Protein 2P4S (pdb70)

Structure (mmCIF, N/CA/C/O backbone):
data_2P4S
#
_entry.id   2P4S
#
_cell.length_a   106.718
_cell.length_b   106.718
_cell.length_c   240.388
_cell.angle_alpha   90.00
_cell.angle_beta   90.00
_cell.angle_gamma   90.00
#
_symmetry.space_group_name_H-M   'P 41 21 2'
#
loop_
_entity.id
_entity.type
_entity.pdbx_description
1 polymer 'Purine nucleoside phosphorylase'
2 non-polymer 'PHOSPHATE ION'
3 non-polymer 7-[[(3R,4R)-3-(hydroxymethyl)-4-oxidanyl-pyrrolidin-1-ium-1-yl]methyl]-3,5-dihydropyrrolo[3,2-d]pyrimidin-4-one
4 water water
#
loop_
_atom_site.group_PDB
_atom_site.id
_atom_site.type_symbol
_atom_site.label_atom_id
_atom_site.label_alt_id
_atom_site.label_comp_id
_atom_site.label_asym_id
_atom_site.label_entity_id
_atom_site.label_seq_id
_atom_site.pdbx_PDB_ins_code
_atom_site.Cartn_x
_atom_site.Cartn_y
_atom_site.Cartn_z
_atom_site.occupancy
_atom_site.B_iso_or_equiv
_atom_site.auth_seq_id
_atom_site.auth_comp_id
_atom_site.auth_asym_id
_atom_site.auth_atom_id
_atom_site.pdbx_PDB_model_num
ATOM 1 N N . TYR A 1 90 ? 15.104 -0.088 115.735 1.00 42.07 90 TYR A N 1
ATOM 2 C CA . TYR A 1 90 ? 14.509 1.067 114.974 1.00 42.43 90 TYR A CA 1
ATOM 3 C C . TYR A 1 90 ? 13.212 0.674 114.282 1.00 42.72 90 TYR A C 1
ATOM 4 O O . TYR A 1 90 ? 13.220 0.108 113.184 1.00 43.69 90 TYR A O 1
ATOM 13 N N . THR A 1 91 ? 12.094 1.003 114.920 1.00 42.21 91 THR A N 1
ATOM 14 C CA . THR A 1 91 ? 10.781 0.823 114.325 1.00 41.62 91 THR A CA 1
ATOM 15 C C . THR A 1 91 ? 10.358 2.007 113.408 1.00 40.54 91 THR A C 1
ATOM 16 O O . THR A 1 91 ? 10.920 3.107 113.487 1.00 39.64 91 THR A O 1
ATOM 20 N N . TYR A 1 92 ? 9.353 1.785 112.560 1.00 39.95 92 TYR A N 1
ATOM 21 C CA . TYR A 1 92 ? 8.754 2.872 111.762 1.00 40.28 92 TYR A CA 1
ATOM 22 C C . TYR A 1 92 ? 8.389 4.122 112.585 1.00 39.76 92 TYR A C 1
ATOM 23 O O . TYR A 1 92 ? 8.706 5.259 112.206 1.00 39.14 92 TYR A O 1
ATOM 32 N N . ASP A 1 93 ? 7.735 3.891 113.719 1.00 40.08 93 ASP A N 1
ATOM 33 C CA . ASP A 1 93 ? 7.278 4.965 114.592 1.00 39.88 93 ASP A CA 1
ATOM 34 C C . ASP A 1 93 ? 8.406 5.792 115.168 1.00 38.18 93 ASP A C 1
ATOM 35 O O . ASP A 1 93 ? 8.326 7.008 115.166 1.00 38.56 93 ASP A O 1
ATOM 40 N N . THR A 1 94 ? 9.453 5.135 115.650 1.00 36.52 94 THR A N 1
ATOM 41 C CA . THR A 1 94 ? 10.650 5.825 116.091 1.00 35.32 94 THR A CA 1
ATOM 42 C C . THR A 1 94 ? 11.269 6.647 114.962 1.00 33.97 94 THR A C 1
ATOM 43 O O . THR A 1 94 ? 11.687 7.772 115.189 1.00 33.44 94 THR A O 1
ATOM 47 N N . LEU A 1 95 ? 11.326 6.075 113.758 1.00 32.93 95 LEU A N 1
ATOM 48 C CA . LEU A 1 95 ? 11.935 6.739 112.597 1.00 32.30 95 LEU A CA 1
ATOM 49 C C . LEU A 1 95 ? 11.126 7.972 112.211 1.00 32.22 95 LEU A C 1
ATOM 50 O O . LEU A 1 95 ? 11.689 9.037 111.940 1.00 30.62 95 LEU A O 1
ATOM 55 N N . GLN A 1 96 ? 9.802 7.825 112.219 1.00 32.75 96 GLN A N 1
ATOM 56 C CA . GLN A 1 96 ? 8.931 8.984 112.052 1.00 34.64 96 GLN A CA 1
ATOM 57 C C . GLN A 1 96 ? 9.119 10.054 113.180 1.00 34.37 96 GLN A C 1
ATOM 58 O O . GLN A 1 96 ? 9.129 11.243 112.868 1.00 34.68 96 GLN A O 1
ATOM 64 N N . GLU A 1 97 ? 9.336 9.647 114.442 1.00 34.19 97 GLU A N 1
ATOM 65 C CA . GLU A 1 97 ? 9.759 10.584 115.511 1.00 35.20 97 GLU A CA 1
ATOM 66 C C . GLU A 1 97 ? 10.970 11.441 115.056 1.00 32.58 97 GLU A C 1
ATOM 67 O O . GLU A 1 97 ? 10.956 12.701 115.151 1.00 32.78 97 GLU A O 1
ATOM 73 N N . ILE A 1 98 ? 12.029 10.753 114.611 1.00 29.55 98 ILE A N 1
ATOM 74 C CA . ILE A 1 98 ? 13.253 11.414 114.167 1.00 26.86 98 ILE A CA 1
ATOM 75 C C . ILE A 1 98 ? 12.955 12.337 112.973 1.00 26.22 98 ILE A C 1
ATOM 76 O O . ILE A 1 98 ? 13.412 13.494 112.933 1.00 25.06 98 ILE A O 1
ATOM 81 N N . ALA A 1 99 ? 12.181 11.841 112.009 1.00 25.43 99 ALA A N 1
ATOM 82 C CA . ALA A 1 99 ? 11.866 12.661 110.820 1.00 26.06 99 ALA A CA 1
ATOM 83 C C . ALA A 1 99 ? 11.124 13.953 111.262 1.00 26.52 99 ALA A C 1
ATOM 84 O O . ALA A 1 99 ? 11.509 15.074 110.894 1.00 24.62 99 ALA A O 1
ATOM 86 N N . THR A 1 100 ? 10.066 13.757 112.071 1.00 28.02 100 THR A N 1
ATOM 87 C CA . THR A 1 100 ? 9.204 14.851 112.581 1.00 28.33 100 THR A CA 1
ATOM 88 C C . THR A 1 100 ? 10.034 15.859 113.368 1.00 27.72 100 THR A C 1
ATOM 89 O O . THR A 1 100 ? 9.896 17.067 113.133 1.00 28.24 100 THR A O 1
ATOM 93 N N . TYR A 1 101 ? 10.935 15.348 114.224 1.00 25.89 101 TYR A N 1
ATOM 94 C CA . TYR A 1 101 ? 11.879 16.179 114.971 1.00 24.34 101 TYR A CA 1
ATOM 95 C C . TYR A 1 101 ? 12.619 17.169 114.077 1.00 23.88 101 TYR A C 1
ATOM 96 O O . TYR A 1 101 ? 12.754 18.354 114.389 1.00 23.13 101 TYR A O 1
ATOM 105 N N . LEU A 1 102 ? 13.151 16.666 112.979 1.00 23.47 102 LEU A N 1
ATOM 106 C CA . LEU A 1 102 ? 13.909 17.520 112.055 1.00 23.43 102 LEU A CA 1
ATOM 107 C C . LEU A 1 102 ? 12.968 18.415 111.216 1.00 23.28 102 LEU A C 1
ATOM 108 O O . LEU A 1 102 ? 13.260 19.571 110.980 1.00 23.73 102 LEU A O 1
ATOM 113 N N . LEU A 1 103 ? 11.862 17.860 110.747 1.00 23.96 103 LEU A N 1
ATOM 114 C CA . LEU A 1 103 ? 10.912 18.608 109.914 1.00 26.36 103 LEU A CA 1
ATOM 115 C C . LEU A 1 103 ? 10.323 19.817 110.655 1.00 27.25 103 LEU A C 1
ATOM 116 O O . LEU A 1 103 ? 10.032 20.816 110.020 1.00 27.52 103 LEU A O 1
ATOM 121 N N . GLU A 1 104 ? 10.172 19.690 111.988 1.00 28.29 104 GLU A N 1
ATOM 122 C CA . GLU A 1 104 ? 9.780 20.772 112.915 1.00 29.51 104 GLU A CA 1
ATOM 123 C C . GLU A 1 104 ? 10.827 21.850 113.069 1.00 28.30 104 GLU A C 1
ATOM 124 O O . GLU A 1 104 ? 10.506 23.013 113.357 1.00 29.24 104 GLU A O 1
ATOM 130 N N . ARG A 1 105 ? 12.083 21.502 112.808 1.00 27.29 105 ARG A N 1
ATOM 131 C CA . ARG A 1 105 ? 13.194 22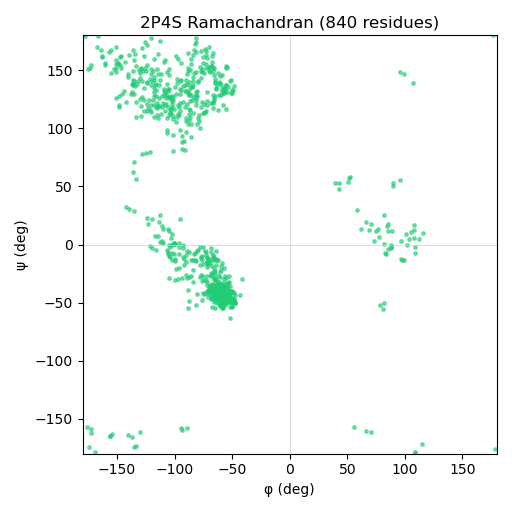.430 113.047 1.00 26.10 105 ARG A CA 1
ATOM 132 C C . ARG A 1 105 ? 13.888 22.990 111.810 1.00 25.81 105 ARG A C 1
ATOM 133 O O . ARG A 1 105 ? 14.854 23.730 111.922 1.00 25.94 105 ARG A O 1
ATOM 141 N N . THR A 1 106 ? 13.414 22.625 110.631 1.00 25.77 106 THR A N 1
ATOM 142 C CA . THR A 1 106 ? 13.853 23.266 109.403 1.00 26.46 106 THR A CA 1
ATOM 143 C C . THR A 1 106 ? 12.623 23.427 108.510 1.00 27.61 106 THR A C 1
ATOM 144 O O . THR A 1 106 ? 11.712 22.586 108.530 1.00 27.72 106 THR A O 1
ATOM 148 N N . GLU A 1 107 ? 12.595 24.496 107.736 1.00 28.89 107 GLU A N 1
ATOM 149 C CA . GLU A 1 107 ? 11.572 24.653 106.704 1.00 31.92 107 GLU A CA 1
ATOM 150 C C . GLU A 1 107 ? 11.921 23.973 105.366 1.00 31.39 107 GLU A C 1
ATOM 151 O O . GLU A 1 107 ? 11.071 23.840 104.489 1.00 30.91 107 GLU A O 1
ATOM 157 N N . LEU A 1 108 ? 13.188 23.578 105.226 1.00 31.81 108 LEU A N 1
ATOM 158 C CA . LEU A 1 108 ? 13.712 22.944 104.010 1.00 31.66 108 LEU A CA 1
ATOM 159 C C . LEU A 1 108 ? 13.023 21.607 103.783 1.00 31.14 108 LEU A C 1
ATOM 160 O O . LEU A 1 108 ? 12.797 20.849 104.738 1.00 30.65 108 LEU A O 1
ATOM 165 N N . ARG A 1 109 ? 12.625 21.363 102.536 1.00 30.75 109 ARG A N 1
ATOM 166 C CA . ARG A 1 109 ? 12.010 20.102 102.146 1.00 31.26 109 ARG A CA 1
ATOM 167 C C . ARG A 1 109 ? 12.830 19.507 100.961 1.00 31.15 109 ARG A C 1
ATOM 168 O O . ARG A 1 109 ? 12.434 19.657 99.792 1.00 31.75 109 ARG A O 1
ATOM 176 N N . PRO A 1 110 ? 14.006 18.875 101.266 1.00 31.02 110 PRO A N 1
ATOM 177 C CA . PRO A 1 110 ? 14.890 18.367 100.210 1.00 29.08 110 PRO A CA 1
ATOM 178 C C . PRO A 1 110 ? 14.364 17.089 99.610 1.00 28.26 110 PRO A C 1
ATOM 179 O O . PRO A 1 110 ? 13.672 16.338 100.292 1.00 27.96 110 PRO A O 1
ATOM 183 N N . LYS A 1 111 ? 14.696 16.864 98.338 1.00 27.20 111 LYS A N 1
ATOM 184 C CA . LYS A 1 111 ? 14.307 15.651 97.597 1.00 27.32 111 LYS A CA 1
ATOM 185 C C . LYS A 1 111 ? 15.488 14.707 97.435 1.00 26.39 111 LYS A C 1
ATOM 186 O O . LYS A 1 111 ? 15.323 13.571 96.984 1.00 26.45 111 LYS A O 1
ATOM 192 N N . VAL A 1 112 ? 16.668 15.213 97.794 1.00 25.29 112 VAL A N 1
ATOM 193 C CA . VAL A 1 112 ? 17.916 14.525 97.641 1.00 24.04 112 VAL A CA 1
ATOM 194 C C . VAL A 1 112 ? 18.642 14.425 98.991 1.00 23.43 112 VAL A C 1
ATOM 195 O O . VAL A 1 112 ? 18.953 15.432 99.580 1.00 23.00 112 VAL A O 1
ATOM 199 N N . GLY A 1 113 ? 18.930 13.201 99.444 1.00 23.03 113 GLY A N 1
ATOM 200 C CA . GLY A 1 113 ? 19.882 12.959 100.559 1.00 22.51 113 GLY A CA 1
ATOM 201 C C . GLY A 1 113 ? 21.311 12.632 100.095 1.00 23.14 113 GLY A C 1
ATOM 202 O O . GLY A 1 113 ? 21.497 11.896 99.126 1.00 23.73 113 GLY A O 1
ATOM 203 N N . ILE A 1 114 ? 22.323 13.153 100.788 1.00 21.89 114 ILE A N 1
ATOM 204 C CA . ILE A 1 114 ? 23.725 12.930 100.436 1.00 21.57 114 ILE A CA 1
ATOM 205 C C . ILE A 1 114 ? 24.466 12.403 101.690 1.00 22.24 114 ILE A C 1
ATOM 206 O O . ILE A 1 114 ? 24.433 13.032 102.770 1.00 21.60 114 ILE A O 1
ATOM 211 N N . ILE A 1 115 ? 25.106 11.245 101.572 1.00 21.40 115 ILE A N 1
ATOM 212 C CA . ILE A 1 115 ? 26.016 10.777 102.650 1.00 21.02 115 ILE A CA 1
ATOM 213 C C . ILE A 1 115 ? 27.463 11.050 102.262 1.00 21.47 115 ILE A C 1
ATOM 214 O O . ILE A 1 115 ? 27.916 10.544 101.237 1.00 21.77 115 ILE A O 1
ATOM 219 N N . CYS A 1 116 ? 28.160 11.895 103.021 1.00 22.15 116 CYS A N 1
ATOM 220 C CA . CYS A 1 116 ? 29.606 12.187 102.825 1.00 23.98 116 CYS A CA 1
ATOM 221 C C . CYS A 1 116 ? 30.568 11.250 103.592 1.00 23.98 116 CYS A C 1
ATOM 222 O O . CYS A 1 116 ? 30.553 11.231 104.835 1.00 24.64 116 CYS A O 1
ATOM 225 N N . GLY A 1 117 ? 31.450 10.550 102.873 1.00 23.89 117 GLY A N 1
ATOM 226 C CA . GLY A 1 117 ? 32.335 9.566 103.473 1.00 22.38 117 GLY A CA 1
ATOM 227 C C . GLY A 1 117 ? 33.673 10.145 103.828 1.00 23.46 117 GLY A C 1
ATOM 228 O O . GLY A 1 117 ? 33.810 11.387 103.975 1.00 23.89 117 GLY A O 1
ATOM 229 N N . SER A 1 118 ? 34.688 9.286 103.941 1.00 22.81 118 SER A N 1
ATOM 230 C CA . SER A 1 118 ? 36.017 9.751 104.389 1.00 22.94 118 SER A CA 1
ATOM 231 C C . SER A 1 118 ? 36.677 10.688 103.382 1.00 24.45 118 SER A C 1
ATOM 232 O O . SER A 1 118 ? 36.958 10.280 102.239 1.00 25.46 118 SER A O 1
ATOM 235 N N . GLY A 1 119 ? 36.916 11.940 103.794 1.00 24.36 119 GLY A N 1
ATOM 236 C CA . GLY A 1 119 ? 37.469 12.964 102.889 1.00 24.23 119 GLY A CA 1
ATOM 237 C C . GLY A 1 119 ? 36.472 13.764 102.074 1.00 24.52 119 GLY A C 1
ATOM 238 O O . GLY A 1 119 ? 36.866 14.653 101.325 1.00 25.29 119 GLY A O 1
ATOM 239 N N . LEU A 1 120 ? 35.184 13.475 102.241 1.00 24.13 120 LEU A N 1
ATOM 240 C CA . LEU A 1 120 ? 34.126 14.092 101.458 1.00 24.59 120 LEU A CA 1
ATOM 241 C C . LEU A 1 120 ? 33.209 15.068 102.244 1.00 25.16 120 LEU A C 1
ATOM 242 O O . LEU A 1 120 ? 32.252 15.643 101.691 1.00 24.52 120 LEU A O 1
ATOM 247 N N . GLY A 1 121 ? 33.532 15.269 103.520 1.00 26.21 121 GLY A N 1
ATOM 248 C CA . GLY A 1 121 ? 32.738 16.101 104.419 1.00 28.60 121 GLY A CA 1
ATOM 249 C C . GLY A 1 121 ? 32.581 17.556 104.015 1.00 30.80 121 GLY A C 1
ATOM 250 O O . GLY A 1 121 ? 31.578 18.182 104.330 1.00 30.34 121 GLY A O 1
ATOM 251 N N . THR A 1 122 ? 33.556 18.092 103.288 1.00 33.24 122 THR A N 1
ATOM 252 C CA . THR A 1 122 ? 33.459 19.457 102.774 1.00 35.38 122 THR A CA 1
ATOM 253 C C . THR A 1 122 ? 32.320 19.659 101.778 1.00 35.56 122 THR A C 1
ATOM 254 O O . THR A 1 122 ? 31.978 20.805 101.459 1.00 36.56 122 THR A O 1
ATOM 258 N N . LEU A 1 123 ? 31.713 18.583 101.292 1.00 35.73 123 LEU A N 1
ATOM 259 C CA . LEU A 1 123 ? 30.514 18.751 100.474 1.00 36.19 123 LEU A CA 1
ATOM 260 C C . LEU A 1 123 ? 29.428 19.531 101.233 1.00 36.87 123 LEU A C 1
ATOM 261 O O . LEU A 1 123 ? 28.732 20.378 100.639 1.00 36.70 123 LEU A O 1
ATOM 266 N N . ALA A 1 124 ? 29.266 19.219 102.529 1.00 36.32 124 ALA A N 1
ATOM 267 C CA . ALA A 1 124 ? 28.270 19.886 103.382 1.00 36.62 124 ALA A CA 1
ATOM 268 C C . ALA A 1 124 ? 28.581 21.379 103.603 1.00 37.00 124 ALA A C 1
ATOM 269 O O . ALA A 1 124 ? 27.674 22.184 103.809 1.00 37.32 124 ALA A O 1
ATOM 271 N N . GLU A 1 125 ? 29.857 21.737 103.556 1.00 37.55 125 GLU A N 1
ATOM 272 C CA . GLU A 1 125 ? 30.308 23.134 103.686 1.00 38.75 125 GLU A CA 1
ATOM 273 C C . GLU A 1 125 ? 29.994 24.038 102.484 1.00 38.20 125 GLU A C 1
ATOM 274 O O . GLU A 1 125 ? 30.091 25.257 102.560 1.00 38.39 125 GLU A O 1
ATOM 280 N N . GLN A 1 126 ? 29.609 23.448 101.370 1.00 37.95 126 GLN A N 1
ATOM 281 C CA . GLN A 1 126 ? 29.300 24.249 100.203 1.00 37.70 126 GLN A CA 1
ATOM 282 C C . GLN A 1 126 ? 27.831 24.578 100.145 1.00 36.83 126 GLN A C 1
ATOM 283 O O . GLN A 1 126 ? 27.409 25.273 99.246 1.00 37.61 126 GLN A O 1
ATOM 289 N N . LEU A 1 127 ? 27.049 24.063 101.085 1.00 35.79 127 LEU A N 1
ATOM 290 C CA . LEU A 1 127 ? 25.623 24.403 101.163 1.00 35.02 127 LEU A CA 1
ATOM 291 C C . LEU A 1 127 ? 25.413 25.862 101.605 1.00 34.82 127 LEU A C 1
ATOM 292 O O . LEU A 1 127 ? 26.259 26.423 102.290 1.00 34.97 127 LEU A O 1
ATOM 297 N N . THR A 1 128 ? 24.296 26.467 101.203 1.00 34.79 128 THR A N 1
ATOM 298 C CA . THR A 1 128 ? 23.918 27.813 101.651 1.00 34.29 128 THR A CA 1
ATOM 299 C C . THR A 1 128 ? 22.591 27.769 102.418 1.00 35.13 128 THR A C 1
ATOM 300 O O . THR A 1 128 ? 21.813 26.799 102.264 1.00 34.33 128 THR A O 1
ATOM 304 N N . ASP A 1 129 ? 22.329 28.815 103.230 1.00 35.77 129 ASP A N 1
ATOM 305 C CA . ASP A 1 129 ? 21.103 28.890 104.032 1.00 36.35 129 ASP A CA 1
ATOM 306 C C . ASP A 1 129 ? 20.876 27.619 104.841 1.00 35.11 129 ASP A C 1
ATOM 307 O O . ASP A 1 129 ? 19.792 26.999 104.745 1.00 34.20 129 ASP A O 1
ATOM 312 N N . VAL A 1 130 ? 21.886 27.222 105.619 1.00 34.50 130 VAL A N 1
ATOM 313 C CA . VAL A 1 130 ? 21.857 25.909 106.294 1.00 33.49 130 VAL A CA 1
ATOM 314 C C . VAL A 1 130 ? 21.100 25.873 107.643 1.00 33.28 130 VAL A C 1
ATOM 315 O O . VAL A 1 130 ? 21.151 26.826 108.417 1.00 31.76 130 VAL A O 1
ATOM 319 N N . ASP A 1 131 ? 20.371 24.774 107.871 1.00 32.90 131 ASP A N 1
ATOM 320 C CA . ASP A 1 131 ? 20.001 24.304 109.203 1.00 32.90 131 ASP A CA 1
ATOM 321 C C . ASP A 1 131 ? 20.871 23.076 109.509 1.00 31.96 131 ASP A C 1
ATOM 322 O O . ASP A 1 131 ? 20.846 22.080 108.808 1.00 31.91 131 ASP A O 1
ATOM 327 N N . SER A 1 132 ? 21.681 23.188 110.548 1.00 31.31 132 SER A N 1
ATOM 328 C CA . SER A 1 132 ? 22.653 22.168 110.886 1.00 30.40 132 SER A CA 1
ATOM 329 C C . SER A 1 132 ? 22.300 21.504 112.230 1.00 28.92 132 SER A C 1
ATOM 330 O O . SER A 1 132 ? 21.887 22.185 113.183 1.00 28.16 132 SER A O 1
ATOM 333 N N . PHE A 1 133 ? 22.422 20.183 112.290 1.00 27.60 133 PHE A N 1
ATOM 334 C CA . PHE A 1 133 ? 22.130 19.431 113.515 1.00 27.46 133 PHE A CA 1
ATOM 335 C C . PHE A 1 133 ? 23.264 18.496 113.892 1.00 27.06 133 PHE A C 1
ATOM 336 O O . PHE A 1 133 ? 23.469 17.500 113.201 1.00 26.99 133 PHE A O 1
ATOM 344 N N . ASP A 1 134 ? 23.973 18.783 114.988 1.00 25.99 134 ASP A N 1
ATOM 345 C CA . ASP A 1 134 ? 24.936 17.819 115.509 1.00 25.74 134 ASP A CA 1
ATOM 346 C C . ASP A 1 134 ? 24.224 16.510 115.758 1.00 25.06 134 ASP A C 1
ATOM 347 O O . ASP A 1 134 ? 23.093 16.520 116.247 1.00 23.90 134 ASP A O 1
ATOM 352 N N . TYR A 1 135 ? 24.856 15.384 115.384 1.00 25.43 135 TYR A N 1
ATOM 353 C CA . TYR A 1 135 ? 24.261 14.043 115.608 1.00 24.92 135 TYR A CA 1
ATOM 354 C C . TYR A 1 135 ? 23.915 13.788 117.058 1.00 25.07 135 TYR A C 1
ATOM 355 O O . TYR A 1 135 ? 22.939 13.111 117.333 1.00 25.07 135 TYR A O 1
ATOM 364 N N . GLU A 1 136 ? 24.725 14.327 117.969 1.00 25.81 136 GLU A N 1
ATOM 365 C CA . GLU A 1 136 ? 24.510 14.235 119.433 1.00 27.77 136 GLU A CA 1
ATOM 366 C C . GLU A 1 136 ? 23.116 14.702 119.900 1.00 27.07 136 GLU A C 1
ATOM 367 O O . GLU A 1 136 ? 22.576 14.161 120.856 1.00 27.38 136 GLU A O 1
ATOM 373 N N . THR A 1 137 ? 22.558 15.694 119.201 1.00 26.92 137 THR A N 1
ATOM 374 C CA . THR A 1 137 ? 21.295 16.326 119.539 1.00 26.60 137 THR A CA 1
ATOM 375 C C . THR A 1 137 ? 20.076 15.707 118.875 1.00 25.95 137 THR A C 1
ATOM 376 O O . THR A 1 137 ? 18.949 16.009 119.246 1.00 25.88 137 THR A O 1
ATOM 380 N N . ILE A 1 138 ? 20.277 14.842 117.884 1.00 25.43 138 ILE A N 1
ATOM 381 C CA . ILE A 1 138 ? 19.139 14.239 117.202 1.00 24.14 138 ILE A CA 1
ATOM 382 C C . ILE A 1 138 ? 18.640 12.998 117.982 1.00 24.96 138 ILE A C 1
ATOM 383 O O . ILE A 1 138 ? 19.424 12.110 118.286 1.00 25.36 138 ILE A O 1
ATOM 388 N N . PRO A 1 139 ? 17.350 12.964 118.355 1.00 24.88 139 PRO A N 1
ATOM 389 C CA . PRO A 1 139 ? 16.865 11.790 119.074 1.00 25.56 139 PRO A CA 1
ATOM 390 C C . PRO A 1 139 ? 17.221 10.483 118.377 1.00 25.39 139 PRO A C 1
ATOM 391 O O . PRO A 1 139 ? 17.007 10.349 117.170 1.00 24.85 139 PRO A O 1
ATOM 395 N N . HIS A 1 140 ? 17.790 9.556 119.155 1.00 26.29 140 HIS A N 1
ATOM 396 C CA . HIS A 1 140 ? 18.117 8.171 118.719 1.00 27.00 140 HIS A CA 1
ATOM 397 C C . HIS A 1 140 ? 19.235 8.071 117.700 1.00 26.22 140 HIS A C 1
ATOM 398 O O . HIS A 1 140 ? 19.410 7.027 117.091 1.00 26.96 140 HIS A O 1
ATOM 405 N N . PHE A 1 141 ? 19.973 9.147 117.493 1.00 25.33 141 PHE A N 1
ATOM 406 C CA . PHE A 1 141 ? 20.995 9.135 116.469 1.00 24.76 141 PHE A CA 1
ATOM 407 C C . PHE A 1 141 ? 22.347 8.579 116.979 1.00 25.10 141 PHE A C 1
ATOM 408 O O . PHE A 1 141 ? 22.806 8.939 118.078 1.00 23.90 141 PHE A O 1
ATOM 416 N N . PRO A 1 142 ? 22.992 7.719 116.161 1.00 25.09 142 PRO A N 1
ATOM 417 C CA . PRO A 1 142 ? 24.366 7.329 116.443 1.00 24.76 142 PRO A CA 1
ATOM 418 C C . PRO A 1 142 ? 25.271 8.536 116.271 1.00 24.64 142 PRO A C 1
ATOM 419 O O . PRO A 1 142 ? 24.872 9.562 115.707 1.00 24.21 142 PRO A O 1
ATOM 423 N N . VAL A 1 143 ? 26.477 8.430 116.776 1.00 24.92 143 VAL A N 1
ATOM 424 C CA . VAL A 1 143 ? 27.466 9.468 116.576 1.00 25.18 143 VAL A CA 1
ATOM 425 C C . VAL A 1 143 ? 28.627 8.923 115.739 1.00 25.08 143 VAL A C 1
ATOM 426 O O . VAL A 1 143 ? 28.944 7.727 115.789 1.00 25.51 143 VAL A O 1
ATOM 430 N N . SER A 1 144 ? 29.268 9.809 114.984 1.00 25.39 144 SER A N 1
ATOM 431 C CA . SER A 1 144 ? 30.472 9.461 114.183 1.00 24.84 144 SER A CA 1
ATOM 432 C C . SER A 1 144 ? 31.722 9.463 115.051 1.00 24.55 144 SER A C 1
ATOM 433 O O . SER A 1 144 ? 32.037 10.470 115.642 1.00 25.75 144 SER A O 1
ATOM 436 N N . THR A 1 145 ? 32.435 8.345 115.157 1.00 25.34 145 THR A N 1
ATOM 437 C CA . THR A 1 145 ? 33.638 8.291 116.034 1.00 24.61 145 THR A CA 1
ATOM 438 C C . THR A 1 145 ? 34.938 8.335 115.202 1.00 24.34 145 THR A C 1
ATOM 439 O O . THR A 1 145 ? 36.036 8.380 115.748 1.00 23.88 145 THR A O 1
ATOM 443 N N . VAL A 1 146 ? 34.792 8.361 113.875 1.00 24.16 146 VAL A N 1
ATOM 444 C CA . VAL A 1 146 ? 35.926 8.291 112.936 1.00 22.68 146 VAL A CA 1
ATOM 445 C C . VAL A 1 146 ? 36.525 9.668 112.626 1.00 23.77 146 VAL A C 1
ATOM 446 O O . VAL A 1 146 ? 35.799 10.593 112.284 1.00 23.24 146 VAL A O 1
ATOM 450 N N . ALA A 1 147 ? 37.849 9.814 112.757 1.00 24.27 147 ALA A N 1
ATOM 451 C CA . ALA A 1 147 ? 38.487 11.091 112.407 1.00 25.98 147 ALA A CA 1
ATOM 452 C C . ALA A 1 147 ? 38.011 11.583 111.028 1.00 26.19 147 ALA A C 1
ATOM 453 O O . ALA A 1 147 ? 37.946 10.792 110.086 1.00 27.94 147 ALA A O 1
ATOM 455 N N . GLY A 1 148 ? 37.695 12.873 110.889 1.00 26.34 148 GLY A N 1
ATOM 456 C CA . GLY A 1 148 ? 37.260 13.402 109.591 1.00 25.02 148 GLY A CA 1
ATOM 457 C C . GLY A 1 148 ? 35.785 13.204 109.302 1.00 25.19 148 GLY A C 1
ATOM 458 O O . GLY A 1 148 ? 35.278 13.720 108.303 1.00 25.70 148 GLY A O 1
ATOM 459 N N . HIS A 1 149 ? 35.073 12.445 110.150 1.00 24.60 149 HIS A N 1
ATOM 460 C CA . HIS A 1 149 ? 33.599 12.434 110.099 1.00 23.29 149 HIS A CA 1
ATOM 461 C C . HIS A 1 149 ? 33.075 13.448 111.141 1.00 24.02 149 HIS A C 1
ATOM 462 O O . HIS A 1 149 ? 33.021 13.158 112.332 1.00 22.64 149 HIS A O 1
ATOM 469 N N . VAL A 1 150 ? 32.730 14.653 110.687 1.00 25.34 150 VAL A N 1
ATOM 470 C CA . VAL A 1 150 ? 32.293 15.729 111.610 1.00 26.23 150 VAL A CA 1
ATOM 471 C C . VAL A 1 150 ? 31.082 15.350 112.473 1.00 26.82 150 VAL A C 1
ATOM 472 O O . VAL A 1 150 ? 31.088 15.627 113.677 1.00 27.74 150 VAL A O 1
ATOM 476 N N . GLY A 1 151 ? 30.068 14.720 111.884 1.00 26.23 151 GLY A N 1
ATOM 477 C CA . GLY A 1 151 ? 28.901 14.296 112.648 1.00 25.75 151 GLY A CA 1
ATOM 478 C C . GLY A 1 151 ? 27.785 15.326 112.732 1.00 26.22 151 GLY A C 1
ATOM 479 O O . GLY A 1 151 ? 27.303 15.630 113.839 1.00 26.30 151 GLY A O 1
ATOM 480 N N . ARG A 1 152 ? 27.375 15.885 111.588 1.00 25.96 152 ARG A N 1
ATOM 481 C CA . ARG A 1 152 ? 26.233 16.839 111.522 1.00 25.79 152 ARG A CA 1
ATOM 482 C C . ARG A 1 152 ? 25.312 16.520 110.345 1.00 25.24 152 ARG A C 1
ATOM 483 O O . ARG A 1 152 ? 25.795 16.158 109.281 1.00 24.71 152 ARG A O 1
ATOM 491 N N . LEU A 1 153 ? 24.000 16.648 110.559 1.00 24.06 153 LEU A N 1
ATOM 492 C CA . LEU A 1 153 ? 23.014 16.632 109.516 1.00 23.46 153 LEU A CA 1
ATOM 493 C C . LEU A 1 153 ? 22.768 18.090 109.041 1.00 23.94 153 LEU A C 1
ATOM 494 O O . LEU A 1 153 ? 22.409 18.969 109.846 1.00 22.97 153 LEU A O 1
ATOM 499 N N . VAL A 1 154 ? 23.051 18.361 107.767 1.00 23.18 154 VAL A N 1
ATOM 500 C CA . VAL A 1 154 ? 23.016 19.717 107.244 1.00 23.63 154 VAL A CA 1
ATOM 501 C C . VAL A 1 154 ? 21.911 19.808 106.178 1.00 24.62 154 VAL A C 1
ATOM 502 O O . VAL A 1 154 ? 21.932 19.077 105.171 1.00 24.62 154 VAL A O 1
ATOM 506 N N . PHE A 1 155 ? 20.912 20.662 106.420 1.00 24.36 155 PHE A N 1
ATOM 507 C CA . PHE A 1 155 ? 19.851 20.893 105.431 1.00 23.57 155 PHE A CA 1
ATOM 508 C C . PHE A 1 155 ? 20.246 22.203 104.813 1.00 24.06 155 PHE A C 1
ATOM 509 O O . PHE A 1 155 ? 20.442 23.153 105.523 1.00 24.97 155 PHE A O 1
ATOM 517 N N . GLY A 1 156 ? 20.405 22.269 103.495 1.00 24.93 156 GLY A N 1
ATOM 518 C CA . GLY A 1 156 ? 20.882 23.509 102.854 1.00 24.45 156 GLY A CA 1
ATOM 519 C C . GLY A 1 156 ? 20.671 23.440 101.356 1.00 25.51 156 GLY A C 1
ATOM 520 O O . GLY A 1 156 ? 20.180 22.432 100.839 1.00 25.37 156 GLY A O 1
ATOM 521 N N . TYR A 1 157 ? 21.048 24.520 100.671 1.00 26.58 157 TYR A N 1
ATOM 522 C CA . TYR A 1 157 ? 20.978 24.644 99.212 1.00 27.64 157 TYR A CA 1
ATOM 523 C C . TYR A 1 157 ? 22.318 24.329 98.563 1.00 27.87 157 TYR A C 1
ATOM 524 O O . TYR A 1 157 ? 23.356 24.974 98.863 1.00 26.94 157 TYR A O 1
ATOM 533 N N . LEU A 1 158 ? 22.307 23.311 97.703 1.00 27.84 158 LEU A N 1
ATOM 534 C CA . LEU A 1 158 ? 23.477 23.026 96.848 1.00 28.23 158 LEU A CA 1
ATOM 535 C C . LEU A 1 158 ? 23.258 23.616 95.425 1.00 28.61 158 LEU A C 1
ATOM 536 O O . LEU A 1 158 ? 22.472 23.075 94.647 1.00 28.53 158 LEU A O 1
ATOM 541 N N . ALA A 1 159 ? 23.948 24.722 95.122 1.00 29.22 159 ALA A N 1
ATOM 542 C CA . ALA A 1 159 ? 23.651 25.580 93.957 1.00 30.01 159 ALA A CA 1
ATOM 543 C C . ALA A 1 159 ? 22.149 25.832 93.747 1.00 29.79 159 ALA A C 1
ATOM 544 O O . ALA A 1 159 ? 21.628 25.584 92.659 1.00 29.63 159 ALA A O 1
ATOM 546 N N . GLY A 1 160 ? 21.452 26.293 94.792 1.00 29.79 160 GLY A N 1
ATOM 547 C CA . GLY A 1 160 ? 20.019 26.526 94.700 1.00 28.68 160 GLY A CA 1
ATOM 548 C C . GLY A 1 160 ? 19.119 25.321 94.899 1.00 29.37 160 GLY A C 1
ATOM 549 O O . GLY A 1 160 ? 17.899 25.470 94.949 1.00 31.22 160 GLY A O 1
ATOM 550 N N . VAL A 1 161 ? 19.669 24.112 95.004 1.00 28.66 161 VAL A N 1
ATOM 551 C CA . VAL A 1 161 ? 18.802 22.926 95.187 1.00 26.95 161 VAL A CA 1
ATOM 552 C C . VAL A 1 161 ? 18.842 22.480 96.651 1.00 26.70 161 VAL A C 1
ATOM 553 O O . VAL A 1 161 ? 19.941 22.296 97.207 1.00 27.65 161 VAL A O 1
ATOM 557 N N . PRO A 1 162 ? 17.661 22.370 97.297 1.00 26.35 162 PRO A N 1
ATOM 558 C CA . PRO A 1 162 ? 17.621 21.862 98.675 1.00 26.26 162 PRO A CA 1
ATOM 559 C C . PRO A 1 162 ? 18.060 20.390 98.768 1.00 26.25 162 PRO A C 1
ATOM 560 O O . PRO A 1 162 ? 17.491 19.476 98.089 1.00 25.75 162 PRO A O 1
ATOM 564 N N . VAL A 1 163 ? 19.068 20.187 99.617 1.00 25.28 163 VAL A N 1
ATOM 565 C CA . VAL A 1 163 ? 19.604 18.849 99.938 1.00 24.99 163 VAL A CA 1
ATOM 566 C C . VAL A 1 163 ? 19.620 18.642 101.471 1.00 25.78 163 VAL A C 1
ATOM 567 O O . VAL A 1 163 ? 19.493 19.594 102.254 1.00 24.96 163 VAL A O 1
ATOM 571 N N . MET A 1 164 ? 19.721 17.380 101.856 1.00 27.09 164 MET A N 1
ATOM 572 C CA . MET A 1 164 ? 19.911 16.933 103.225 1.00 28.76 164 MET A CA 1
ATOM 573 C C . MET A 1 164 ? 21.240 16.156 103.196 1.00 28.97 164 MET A C 1
ATOM 574 O O . MET A 1 164 ? 21.373 15.153 102.506 1.00 28.81 164 MET A O 1
ATOM 579 N N . CYS A 1 165 ? 22.208 16.609 103.965 1.00 28.83 165 CYS A N 1
ATOM 580 C CA . CYS A 1 165 ? 23.541 16.128 103.852 1.00 28.45 165 CYS A CA 1
ATOM 581 C C . CYS A 1 165 ? 24.102 15.543 105.177 1.00 26.83 165 CYS A C 1
ATOM 582 O O . CYS A 1 165 ? 24.159 16.235 106.219 1.00 26.95 165 CYS A O 1
ATOM 585 N N . MET A 1 166 ? 24.420 14.242 105.166 1.00 24.63 166 MET A N 1
ATOM 586 C CA . MET A 1 166 ? 25.157 13.607 106.255 1.00 24.21 166 MET A CA 1
ATOM 587 C C . MET A 1 166 ? 26.619 13.930 106.166 1.00 22.72 166 MET A C 1
ATOM 588 O O . MET A 1 166 ? 27.356 13.352 105.363 1.00 22.77 166 MET A O 1
ATOM 593 N N . GLN A 1 167 ? 27.042 14.882 106.976 1.00 22.18 167 GLN A N 1
ATOM 594 C CA . GLN A 1 167 ? 28.442 15.225 107.043 1.00 22.51 167 GLN A CA 1
ATOM 595 C C . GLN A 1 167 ? 29.132 14.297 108.032 1.00 22.88 167 GLN A C 1
ATOM 596 O O . GLN A 1 167 ? 29.203 14.580 109.256 1.00 22.80 167 GLN A O 1
ATOM 602 N N . GLY A 1 168 ? 29.674 13.197 107.496 1.00 22.02 168 GLY A N 1
ATOM 603 C CA . GLY A 1 168 ? 30.146 12.085 108.320 1.00 20.54 168 GLY A CA 1
ATOM 604 C C . GLY A 1 168 ? 29.126 10.978 108.369 1.00 19.16 168 GLY A C 1
ATOM 605 O O . GLY A 1 168 ? 27.921 11.237 108.350 1.00 19.70 168 GLY A O 1
ATOM 606 N N . ARG A 1 169 ? 29.590 9.733 108.458 1.00 18.52 169 ARG A N 1
ATOM 607 C CA . ARG A 1 169 ? 28.678 8.590 108.537 1.00 16.59 169 ARG A CA 1
ATOM 608 C C . ARG A 1 169 ? 29.086 7.604 109.651 1.00 17.24 169 ARG A C 1
ATOM 609 O O . ARG A 1 169 ? 29.995 7.896 110.444 1.00 16.55 169 ARG A O 1
ATOM 617 N N . PHE A 1 170 ? 28.378 6.461 109.689 1.00 17.15 170 PHE A N 1
ATOM 618 C CA . PHE A 1 170 ? 28.491 5.377 110.688 1.00 17.70 170 PHE A CA 1
ATOM 619 C C . PHE A 1 170 ? 28.942 4.095 110.001 1.00 17.56 170 PHE A C 1
ATOM 620 O O . PHE A 1 170 ? 28.422 3.744 108.927 1.00 17.93 170 PHE A O 1
ATOM 628 N N . HIS A 1 171 ? 29.862 3.382 110.642 1.00 16.50 171 HIS A N 1
ATOM 629 C CA . HIS A 1 171 ? 30.465 2.198 110.043 1.00 16.08 171 HIS A CA 1
ATOM 630 C C . HIS A 1 171 ? 30.290 1.040 110.975 1.00 16.32 171 HIS A C 1
ATOM 631 O O . HIS A 1 171 ? 30.286 1.213 112.195 1.00 15.43 171 HIS A O 1
ATOM 638 N N . HIS A 1 172 ? 30.181 -0.140 110.378 1.00 16.03 172 HIS A N 1
ATOM 639 C CA . HIS A 1 172 ? 29.993 -1.386 111.096 1.00 17.08 172 HIS A CA 1
ATOM 640 C C . HIS A 1 172 ? 31.133 -1.712 112.070 1.00 16.58 172 HIS A C 1
ATOM 641 O O . HIS A 1 172 ? 30.880 -2.237 113.152 1.00 16.94 172 HIS A O 1
ATOM 648 N N . TYR A 1 173 ? 32.372 -1.409 111.680 1.00 16.47 173 TYR A N 1
ATOM 649 C CA . TYR A 1 173 ? 33.561 -1.579 112.554 1.00 17.47 173 TYR A CA 1
ATOM 650 C C . TYR A 1 173 ? 33.545 -0.692 113.836 1.00 18.61 173 TYR A C 1
ATOM 651 O O . TYR A 1 173 ? 34.352 -0.904 114.776 1.00 17.20 173 TYR A O 1
ATOM 660 N N . GLU A 1 174 ? 32.640 0.295 113.868 1.00 18.89 174 GLU A N 1
ATOM 661 C CA . GLU A 1 174 ? 32.415 1.086 115.092 1.00 19.45 174 GLU A CA 1
ATOM 662 C C . GLU A 1 174 ? 31.588 0.284 116.087 1.00 19.42 174 GLU A C 1
ATOM 663 O O . GLU A 1 174 ? 31.466 0.661 117.213 1.00 20.29 174 GLU A O 1
ATOM 669 N N . GLY A 1 175 ? 31.026 -0.841 115.677 1.00 20.06 175 GLY A N 1
ATOM 670 C CA . GLY A 1 175 ? 30.162 -1.564 116.573 1.00 20.04 175 GLY A CA 1
ATOM 671 C C . GLY A 1 175 ? 28.685 -1.369 116.296 1.00 20.52 175 GLY A C 1
ATOM 672 O O . GLY A 1 175 ? 27.879 -1.971 116.965 1.00 19.83 175 GLY A O 1
ATOM 673 N N . TYR A 1 176 ? 28.339 -0.567 115.279 1.00 20.05 176 TYR A N 1
ATOM 674 C CA . TYR A 1 176 ? 26.932 -0.381 114.858 1.00 19.56 176 TYR A CA 1
ATOM 675 C C . TYR A 1 176 ? 26.460 -1.482 113.926 1.00 18.36 176 TYR A C 1
ATOM 676 O O . TYR A 1 176 ? 27.116 -1.744 112.906 1.00 17.65 176 TYR A O 1
ATOM 685 N N . PRO A 1 177 ? 25.328 -2.136 114.261 1.00 17.33 177 PRO A N 1
ATOM 686 C CA . PRO A 1 177 ? 24.681 -3.085 113.322 1.00 17.21 177 PRO A CA 1
ATOM 687 C C . PRO A 1 177 ? 24.388 -2.368 111.986 1.00 17.02 177 PRO A C 1
ATOM 688 O O . PRO A 1 177 ? 24.252 -1.157 111.975 1.00 16.91 177 PRO A O 1
ATOM 692 N N . LEU A 1 178 ? 24.317 -3.098 110.875 1.00 16.75 178 LEU A N 1
ATOM 693 C CA . LEU A 1 178 ? 24.055 -2.457 109.564 1.00 17.42 178 LEU A CA 1
ATOM 694 C C . LEU A 1 178 ? 22.748 -1.621 109.518 1.00 17.12 178 LEU A C 1
ATOM 695 O O . LEU A 1 178 ? 22.742 -0.520 108.947 1.00 16.96 178 LEU A O 1
ATOM 700 N N . ALA A 1 179 ? 21.671 -2.112 110.159 1.00 18.85 179 ALA A N 1
ATOM 701 C CA . ALA A 1 179 ? 20.382 -1.369 110.217 1.00 19.98 179 ALA A CA 1
ATOM 702 C C . ALA A 1 179 ? 20.519 -0.018 110.914 1.00 19.95 179 ALA A C 1
ATOM 703 O O . ALA A 1 179 ? 19.873 0.951 110.547 1.00 21.70 179 ALA A O 1
ATOM 705 N N . LYS A 1 180 ? 21.382 0.043 111.908 1.00 20.02 180 LYS A N 1
ATOM 706 C CA . LYS A 1 180 ? 21.704 1.298 112.563 1.00 20.00 180 LYS A CA 1
ATOM 707 C C . LYS A 1 180 ? 22.566 2.230 111.674 1.00 18.95 180 LYS A C 1
ATOM 708 O O . LYS A 1 180 ? 22.340 3.447 111.672 1.00 18.38 180 LYS A O 1
ATOM 714 N N . CYS A 1 181 ? 23.548 1.686 110.939 1.00 18.89 181 CYS A N 1
ATOM 715 C CA . CYS A 1 181 ? 24.337 2.524 109.974 1.00 18.54 181 CYS A CA 1
ATOM 716 C C . CYS A 1 181 ? 23.438 3.099 108.881 1.00 18.64 181 CYS A C 1
ATOM 717 O O . CYS A 1 181 ? 23.645 4.206 108.417 1.00 19.08 181 CYS A O 1
ATOM 720 N N . ALA A 1 182 ? 22.427 2.329 108.500 1.00 18.51 182 ALA A N 1
ATOM 721 C CA . ALA A 1 182 ? 21.565 2.632 107.340 1.00 18.90 182 ALA A CA 1
ATOM 722 C C . ALA A 1 182 ? 20.346 3.438 107.765 1.00 19.01 182 ALA A C 1
ATOM 723 O O . ALA A 1 182 ? 19.736 4.089 106.936 1.00 19.64 182 ALA A O 1
ATOM 725 N N . MET A 1 183 ? 20.035 3.446 109.072 1.00 20.50 183 MET A N 1
ATOM 726 C CA . MET A 1 183 ? 18.879 4.187 109.625 1.00 20.21 183 MET A CA 1
ATOM 727 C C . MET A 1 183 ? 18.632 5.644 109.075 1.00 19.58 183 MET A C 1
ATOM 728 O O . MET A 1 183 ? 17.489 6.047 108.848 1.00 19.48 183 MET A O 1
ATOM 733 N N . PRO A 1 184 ? 19.687 6.461 108.921 1.00 19.62 184 PRO A N 1
ATOM 734 C CA . PRO A 1 184 ? 19.471 7.799 108.355 1.00 18.92 184 PRO A CA 1
ATOM 735 C C . PRO A 1 184 ? 18.892 7.842 106.946 1.00 19.22 184 PRO A C 1
ATOM 736 O O . PRO A 1 184 ? 18.236 8.851 106.564 1.00 19.41 184 PRO A O 1
ATOM 740 N N . VAL A 1 185 ? 19.080 6.760 106.184 1.00 18.90 185 VAL A N 1
ATOM 741 C CA . VAL A 1 185 ? 18.379 6.594 104.893 1.00 17.98 185 VAL A CA 1
ATOM 742 C C . VAL A 1 185 ? 16.853 6.459 105.028 1.00 18.68 185 VAL A C 1
ATOM 743 O O . VAL A 1 185 ? 16.124 6.957 104.175 1.00 18.03 185 VAL A O 1
ATOM 747 N N . ARG A 1 186 ? 16.364 5.748 106.050 1.00 20.92 186 ARG A N 1
ATOM 748 C CA . ARG A 1 186 ? 14.890 5.638 106.284 1.00 21.44 186 ARG A CA 1
ATOM 749 C C . ARG A 1 186 ? 14.313 6.994 106.695 1.00 21.77 186 ARG A C 1
ATOM 750 O O . ARG A 1 186 ? 13.250 7.371 106.232 1.00 22.20 186 ARG A O 1
ATOM 758 N N . VAL A 1 187 ? 15.052 7.733 107.518 1.00 21.86 187 VAL A N 1
ATOM 759 C CA . VAL A 1 187 ? 14.716 9.101 107.878 1.00 22.86 187 VAL A CA 1
ATOM 760 C C . VAL A 1 187 ? 14.665 10.051 106.648 1.00 23.26 187 VAL A C 1
ATOM 761 O O . VAL A 1 187 ? 13.688 10.778 106.486 1.00 24.87 187 VAL A O 1
ATOM 765 N N . MET A 1 188 ? 15.704 10.062 105.810 1.00 23.07 188 MET A N 1
ATOM 766 C CA . MET A 1 188 ? 15.677 10.802 104.543 1.00 22.79 188 MET A CA 1
ATOM 767 C C . MET A 1 188 ? 14.390 10.529 103.727 1.00 22.50 188 MET A C 1
ATOM 768 O O . MET A 1 188 ? 13.731 11.453 103.272 1.00 23.44 188 MET A O 1
ATOM 773 N N . HIS A 1 189 ? 14.017 9.271 103.575 1.00 22.51 189 HIS A N 1
ATOM 774 C CA . HIS A 1 189 ? 12.801 8.892 102.877 1.00 23.32 189 HIS A CA 1
ATOM 775 C C . HIS A 1 189 ? 11.552 9.501 103.560 1.00 24.27 189 HIS A C 1
ATOM 776 O O . HIS A 1 189 ? 10.705 10.138 102.906 1.00 24.44 189 HIS A O 1
ATOM 783 N N . LEU A 1 190 ? 11.433 9.294 104.872 1.00 23.89 190 LEU A N 1
ATOM 784 C CA . LEU A 1 190 ? 10.286 9.793 105.620 1.00 23.99 190 LEU A CA 1
ATOM 785 C C . LEU A 1 190 ? 10.149 11.318 105.505 1.00 23.98 190 LEU A C 1
ATOM 786 O O . LEU A 1 190 ? 9.055 11.836 105.439 1.00 24.32 190 LEU A O 1
ATOM 791 N N . ILE A 1 191 ? 11.280 12.016 105.459 1.00 24.51 191 ILE A N 1
ATOM 792 C CA . ILE A 1 191 ? 11.334 13.448 105.167 1.00 23.39 191 ILE A CA 1
ATOM 793 C C . ILE A 1 191 ? 10.934 13.824 103.723 1.00 24.56 191 ILE A C 1
ATOM 794 O O . ILE A 1 191 ? 10.641 14.985 103.468 1.00 24.76 191 ILE A O 1
ATOM 799 N N . GLY A 1 192 ? 10.949 12.855 102.793 1.00 24.51 192 GLY A N 1
ATOM 800 C CA . GLY A 1 192 ? 10.623 13.089 101.407 1.00 24.39 192 GLY A CA 1
ATOM 801 C C . GLY A 1 192 ? 11.754 13.055 100.386 1.00 25.13 192 GLY A C 1
ATOM 802 O O . GLY A 1 192 ? 11.510 13.369 99.242 1.00 25.57 192 GLY A O 1
ATOM 803 N N . CYS A 1 193 ? 12.990 12.708 100.767 1.00 25.36 193 CYS A N 1
ATOM 804 C CA . CYS A 1 193 ? 14.046 12.434 99.761 1.00 24.52 193 CYS A CA 1
ATOM 805 C C . CYS A 1 193 ? 13.644 11.290 98.832 1.00 24.02 193 CYS A C 1
ATOM 806 O O . CYS A 1 193 ? 13.242 10.199 99.304 1.00 23.71 193 CYS A O 1
ATOM 809 N N . THR A 1 194 ? 13.749 11.548 97.517 1.00 23.43 194 THR A N 1
ATOM 810 C CA . THR A 1 194 ? 13.454 10.546 96.481 1.00 22.38 194 THR A CA 1
ATOM 811 C C . THR A 1 194 ? 14.769 9.932 95.995 1.00 21.45 194 THR A C 1
ATOM 812 O O . THR A 1 194 ? 14.793 8.851 95.421 1.00 21.50 194 THR A O 1
ATOM 816 N N . HIS A 1 195 ? 15.861 10.642 96.221 1.00 20.76 195 HIS A N 1
ATOM 817 C CA . HIS A 1 195 ? 17.168 10.234 95.733 1.00 20.53 195 HIS A CA 1
ATOM 818 C C . HIS A 1 195 ? 18.134 10.125 96.884 1.00 20.86 195 HIS A C 1
ATOM 819 O O . HIS A 1 195 ? 18.079 10.957 97.799 1.00 20.89 195 HIS A O 1
ATOM 826 N N . LEU A 1 196 ? 18.972 9.074 96.834 1.00 19.97 196 LEU A N 1
ATOM 827 C CA . LEU A 1 196 ? 20.201 8.994 97.629 1.00 19.61 196 LEU A CA 1
ATOM 828 C C . LEU A 1 196 ? 21.479 9.098 96.790 1.00 19.56 196 LEU A C 1
ATOM 829 O O . LEU A 1 196 ? 21.667 8.320 95.855 1.00 20.79 196 LEU A O 1
ATOM 834 N N . ILE A 1 197 ? 22.318 10.088 97.094 1.00 19.05 197 ILE A N 1
ATOM 835 C CA . ILE A 1 197 ? 23.712 10.092 96.683 1.00 19.27 197 ILE A CA 1
ATOM 836 C C . ILE A 1 197 ? 24.655 9.600 97.828 1.00 19.64 197 ILE A C 1
ATOM 837 O O . ILE A 1 197 ? 24.855 10.298 98.840 1.00 18.67 197 ILE A O 1
ATOM 842 N N . ALA A 1 198 ? 25.228 8.399 97.663 1.00 19.05 198 ALA A N 1
ATOM 843 C CA . ALA A 1 198 ? 26.163 7.856 98.675 1.00 18.48 198 ALA A CA 1
ATOM 844 C C . ALA A 1 198 ? 27.582 7.990 98.152 1.00 18.52 198 ALA A C 1
ATOM 845 O O . ALA A 1 198 ? 27.874 7.571 97.015 1.00 19.71 198 ALA A O 1
ATOM 847 N N . THR A 1 199 ? 28.458 8.598 98.936 1.00 17.47 199 THR A N 1
ATOM 848 C CA . THR A 1 199 ? 29.851 8.789 98.533 1.00 17.72 199 THR A CA 1
ATOM 849 C C . THR A 1 199 ? 30.731 8.051 99.538 1.00 17.63 199 THR A C 1
ATOM 850 O O . THR A 1 199 ? 30.381 7.939 100.718 1.00 18.30 199 THR A O 1
ATOM 854 N N . ASN A 1 200 ? 31.878 7.559 99.105 1.00 16.25 200 ASN A N 1
ATOM 855 C CA . ASN A 1 200 ? 32.798 7.002 100.085 1.00 15.46 200 ASN A CA 1
ATOM 856 C C . ASN A 1 200 ? 34.209 7.170 99.567 1.00 15.42 200 ASN A C 1
ATOM 857 O O . ASN A 1 200 ? 34.391 7.567 98.396 1.00 15.35 200 ASN A O 1
ATOM 862 N N . ALA A 1 201 ? 35.191 6.897 100.434 1.00 14.74 201 ALA A N 1
ATOM 863 C CA . ALA A 1 201 ? 36.550 6.600 100.012 1.00 14.83 201 ALA A CA 1
ATOM 864 C C . ALA A 1 201 ? 36.721 5.088 99.737 1.00 14.81 201 ALA A C 1
ATOM 865 O O . ALA A 1 201 ? 36.032 4.262 100.341 1.00 15.72 201 ALA A O 1
ATOM 867 N N . ALA A 1 202 ? 37.642 4.717 98.844 1.00 13.93 202 ALA A N 1
ATOM 868 C CA . ALA A 1 202 ? 37.955 3.283 98.616 1.00 14.06 202 ALA A CA 1
ATOM 869 C C . ALA A 1 202 ? 39.394 3.055 98.171 1.00 13.06 202 ALA A C 1
ATOM 870 O O . ALA A 1 202 ? 40.084 3.987 97.670 1.00 12.01 202 ALA A O 1
ATOM 872 N N . GLY A 1 203 ? 39.836 1.816 98.381 1.00 12.67 203 GLY A N 1
ATOM 873 C CA . GLY A 1 203 ? 41.130 1.361 97.865 1.00 13.65 203 GLY A CA 1
ATOM 874 C C . GLY A 1 203 ? 40.890 0.914 96.433 1.00 13.43 203 GLY A C 1
ATOM 875 O O . GLY A 1 203 ? 39.889 0.234 96.153 1.00 13.27 203 GLY A O 1
ATOM 876 N N . GLY A 1 204 ? 41.785 1.309 95.524 1.00 14.15 204 GLY A N 1
ATOM 877 C CA . GLY A 1 204 ? 41.688 0.863 94.114 1.00 14.18 204 GLY A CA 1
ATOM 878 C C . GLY A 1 204 ? 42.259 -0.550 93.999 1.00 15.47 204 GLY A C 1
ATOM 879 O O . GLY A 1 204 ? 43.478 -0.738 94.161 1.00 14.72 204 GLY A O 1
ATOM 880 N N . ALA A 1 205 ? 41.386 -1.542 93.789 1.00 14.70 205 ALA A N 1
ATOM 881 C CA . ALA A 1 205 ? 41.837 -2.931 93.564 1.00 17.31 205 ALA A CA 1
ATOM 882 C C . ALA A 1 205 ? 42.144 -3.132 92.079 1.00 17.97 205 ALA A C 1
ATOM 883 O O . ALA A 1 205 ? 42.946 -3.966 91.713 1.00 20.56 205 ALA A O 1
ATOM 885 N N . ASN A 1 206 ? 41.482 -2.362 91.233 1.00 18.68 206 ASN A N 1
ATOM 886 C CA . ASN A 1 206 ? 41.762 -2.349 89.803 1.00 18.60 206 ASN A CA 1
ATOM 887 C C . ASN A 1 206 ? 43.112 -1.609 89.547 1.00 18.51 206 ASN A C 1
ATOM 888 O O . ASN A 1 206 ? 43.247 -0.426 89.832 1.00 17.65 206 ASN A O 1
ATOM 893 N N . PRO A 1 207 ? 44.145 -2.325 89.054 1.00 19.99 207 PRO A N 1
ATOM 894 C CA . PRO A 1 207 ? 45.456 -1.622 88.933 1.00 20.41 207 PRO A CA 1
ATOM 895 C C . PRO A 1 207 ? 45.565 -0.499 87.870 1.00 21.63 207 PRO A C 1
ATOM 896 O O . PRO A 1 207 ? 46.603 0.156 87.804 1.00 21.17 207 PRO A O 1
ATOM 900 N N . LYS A 1 208 ? 44.509 -0.260 87.085 1.00 21.40 208 LYS A N 1
ATOM 901 C CA . LYS A 1 208 ? 44.517 0.837 86.109 1.00 21.80 208 LYS A CA 1
ATOM 902 C C . LYS A 1 208 ? 43.999 2.112 86.712 1.00 21.15 208 LYS A C 1
ATOM 903 O O . LYS A 1 208 ? 44.242 3.185 86.155 1.00 21.60 208 LYS A O 1
ATOM 909 N N . TYR A 1 209 ? 43.340 1.993 87.873 1.00 19.21 209 TYR A N 1
ATOM 910 C CA . TYR A 1 209 ? 42.907 3.176 88.640 1.00 18.98 209 TYR A CA 1
ATOM 911 C C . TYR A 1 209 ? 44.113 3.948 89.198 1.00 18.92 209 TYR A C 1
ATOM 912 O O . TYR A 1 209 ? 45.196 3.400 89.353 1.00 19.54 209 TYR A O 1
ATOM 921 N N . ARG A 1 210 ? 43.906 5.234 89.475 1.00 20.14 210 ARG A N 1
ATOM 922 C CA . ARG A 1 210 ? 44.902 6.105 90.073 1.00 21.54 210 ARG A CA 1
ATOM 923 C C . ARG A 1 210 ? 44.305 6.791 91.316 1.00 20.69 210 ARG A C 1
ATOM 924 O O . ARG A 1 210 ? 43.097 7.058 91.384 1.00 21.49 210 ARG A O 1
ATOM 932 N N . VAL A 1 211 ? 45.154 7.084 92.294 1.00 20.44 211 VAL A N 1
ATOM 933 C CA . VAL A 1 211 ? 44.727 7.810 93.484 1.00 20.31 211 VAL A CA 1
ATOM 934 C C . VAL A 1 211 ? 44.127 9.133 93.038 1.00 20.40 211 VAL A C 1
ATOM 935 O O . VAL A 1 211 ? 44.729 9.849 92.213 1.00 20.78 211 VAL A O 1
ATOM 939 N N . GLY A 1 212 ? 42.960 9.480 93.581 1.00 19.76 212 GLY A N 1
ATOM 940 C CA . GLY A 1 212 ? 42.309 10.715 93.170 1.00 17.98 212 GLY A CA 1
ATOM 941 C C . GLY A 1 212 ? 41.240 10.503 92.098 1.00 17.36 212 GLY A C 1
ATOM 942 O O . GLY A 1 212 ? 40.462 11.407 91.830 1.00 16.50 212 GLY A O 1
ATOM 943 N N . ASP A 1 213 ? 41.185 9.322 91.481 1.00 17.13 213 ASP A N 1
ATOM 944 C CA . ASP A 1 213 ? 40.099 9.007 90.544 1.00 16.98 213 ASP A CA 1
ATOM 945 C C . ASP A 1 213 ? 38.814 8.907 91.317 1.00 17.80 213 ASP A C 1
ATOM 946 O O . ASP A 1 213 ? 38.806 8.556 92.523 1.00 17.51 213 ASP A O 1
ATOM 951 N N . ILE A 1 214 ? 37.707 9.170 90.612 1.00 18.68 214 ILE A N 1
ATOM 952 C CA . ILE A 1 214 ? 36.377 8.884 91.100 1.00 18.03 214 ILE A CA 1
ATOM 953 C C . ILE A 1 214 ? 35.858 7.689 90.312 1.00 17.68 214 ILE A C 1
ATOM 954 O O . ILE A 1 214 ? 35.777 7.735 89.075 1.00 17.89 214 ILE A O 1
ATOM 959 N N . MET A 1 215 ? 35.536 6.620 91.019 1.00 16.21 215 MET A N 1
ATOM 960 C CA . MET A 1 215 ? 34.842 5.503 90.426 1.00 16.02 215 MET A CA 1
ATOM 961 C C . MET A 1 215 ? 33.351 5.585 90.681 1.00 16.15 215 MET A C 1
ATOM 962 O O . MET A 1 215 ? 32.923 5.390 91.815 1.00 16.45 215 MET A O 1
ATOM 967 N N . LEU A 1 216 ? 32.559 5.814 89.624 1.00 15.94 216 LEU A N 1
ATOM 968 C CA . LEU A 1 216 ? 31.113 5.548 89.690 1.00 15.57 216 LEU A CA 1
ATOM 969 C C . LEU A 1 216 ? 30.891 4.099 90.075 1.00 15.50 216 LEU A C 1
ATOM 970 O O . LEU A 1 216 ? 31.503 3.188 89.535 1.00 16.09 216 LEU A O 1
ATOM 975 N N . ILE A 1 217 ? 29.971 3.896 90.999 1.00 15.30 217 ILE A N 1
ATOM 976 C CA . ILE A 1 217 ? 29.599 2.558 91.368 1.00 14.39 217 ILE A CA 1
ATOM 977 C C . ILE A 1 217 ? 28.509 2.132 90.410 1.00 15.47 217 ILE A C 1
ATOM 978 O O . ILE A 1 217 ? 27.437 2.745 90.329 1.00 16.77 217 ILE A O 1
ATOM 983 N N . LYS A 1 218 ? 28.834 1.108 89.637 1.00 15.55 218 LYS A N 1
ATOM 984 C CA . LYS A 1 218 ? 27.910 0.554 88.705 1.00 16.64 218 LYS A CA 1
ATOM 985 C C . LYS A 1 218 ? 27.191 -0.621 89.380 1.00 15.89 218 LYS A C 1
ATOM 986 O O . LYS A 1 218 ? 26.052 -0.937 89.037 1.00 16.79 218 LYS A O 1
ATOM 992 N N . ASP A 1 219 ? 27.875 -1.274 90.324 1.00 15.07 219 ASP A N 1
ATOM 993 C CA . ASP A 1 219 ? 27.336 -2.434 90.981 1.00 14.82 219 ASP A CA 1
ATOM 994 C C . ASP A 1 219 ? 28.142 -2.714 92.236 1.00 14.29 219 ASP A C 1
ATOM 995 O O . ASP A 1 219 ? 29.200 -2.125 92.431 1.00 13.81 219 ASP A O 1
ATOM 1000 N N . HIS A 1 220 ? 27.635 -3.586 93.088 1.00 12.96 220 HIS A N 1
ATOM 1001 C CA . HIS A 1 220 ? 28.403 -4.010 94.242 1.00 12.72 220 HIS A CA 1
ATOM 1002 C C . HIS A 1 220 ? 28.292 -5.546 94.437 1.00 13.32 220 HIS A C 1
ATOM 1003 O O . HIS A 1 220 ? 27.460 -6.221 93.833 1.00 12.03 220 HIS A O 1
ATOM 1010 N N . ILE A 1 221 ? 29.158 -6.076 95.291 1.00 14.76 221 ILE A N 1
ATOM 1011 C CA . ILE A 1 221 ? 29.091 -7.465 95.716 1.00 14.05 221 ILE A CA 1
ATOM 1012 C C . ILE A 1 221 ? 28.957 -7.330 97.218 1.00 14.91 221 ILE A C 1
ATOM 1013 O O . ILE A 1 221 ? 29.881 -6.804 97.875 1.00 15.27 221 ILE A O 1
ATOM 1018 N N . ASN A 1 222 ? 27.812 -7.777 97.748 1.00 13.99 222 ASN A N 1
ATOM 1019 C CA . ASN A 1 222 ? 27.525 -7.667 99.143 1.00 14.49 222 ASN A CA 1
ATOM 1020 C C . ASN A 1 222 ? 27.941 -8.955 99.877 1.00 14.95 222 ASN A C 1
ATOM 1021 O O . ASN A 1 222 ? 27.110 -9.802 100.098 1.00 15.99 222 ASN A O 1
ATOM 1026 N N . LEU A 1 223 ? 29.225 -9.087 100.212 1.00 14.71 223 LEU A N 1
ATOM 1027 C CA . LEU A 1 223 ? 29.757 -10.240 100.930 1.00 15.70 223 LEU A CA 1
ATOM 1028 C C . LEU A 1 223 ? 29.177 -10.403 102.355 1.00 15.86 223 LEU A C 1
ATOM 1029 O O . LEU A 1 223 ? 28.955 -11.529 102.818 1.00 15.86 223 LEU A O 1
ATOM 1034 N N . MET A 1 224 ? 28.905 -9.283 103.016 1.00 16.04 224 MET A N 1
ATOM 1035 C CA . MET A 1 224 ? 28.232 -9.274 104.325 1.00 17.87 224 MET A CA 1
ATOM 1036 C C . MET A 1 224 ? 26.894 -9.938 104.248 1.00 16.92 224 MET A C 1
ATOM 1037 O O . MET A 1 224 ? 26.605 -10.799 105.068 1.00 16.96 224 MET A O 1
ATOM 1042 N N . GLY A 1 225 ? 26.109 -9.541 103.242 1.00 17.32 225 GLY A N 1
ATOM 1043 C CA . GLY A 1 225 ? 24.795 -10.098 102.971 1.00 17.01 225 GLY A CA 1
ATOM 1044 C C . GLY A 1 225 ? 24.775 -11.566 102.608 1.00 18.06 225 GLY A C 1
ATOM 1045 O O . GLY A 1 225 ? 23.888 -12.277 103.060 1.00 18.80 225 GLY A O 1
ATOM 1046 N N . PHE A 1 226 ? 25.731 -12.037 101.798 1.00 17.65 226 PHE A N 1
ATOM 1047 C CA . PHE A 1 226 ? 25.886 -13.487 101.557 1.00 18.04 226 PHE A CA 1
ATOM 1048 C C . PHE A 1 226 ? 25.896 -14.296 102.890 1.00 19.04 226 PHE A C 1
ATOM 1049 O O . PHE A 1 226 ? 25.339 -15.380 102.961 1.00 20.62 226 PHE A O 1
ATOM 1057 N N . ALA A 1 227 ? 26.571 -13.766 103.910 1.00 19.06 227 ALA A N 1
ATOM 1058 C CA . ALA A 1 227 ? 26.787 -14.410 105.220 1.00 18.56 227 ALA A CA 1
ATOM 1059 C C . ALA A 1 227 ? 25.606 -14.241 106.158 1.00 18.31 227 ALA A C 1
ATOM 1060 O O . ALA A 1 227 ? 25.563 -14.846 107.231 1.00 17.37 227 ALA A O 1
ATOM 1062 N N . GLY A 1 228 ? 24.641 -13.422 105.738 1.00 18.55 228 GLY A N 1
ATOM 1063 C CA . GLY A 1 228 ? 23.470 -13.123 106.560 1.00 19.27 228 GLY A CA 1
ATOM 1064 C C . GLY A 1 228 ? 23.475 -11.791 107.294 1.00 20.43 228 GLY A C 1
ATOM 1065 O O . GLY A 1 228 ? 22.606 -11.552 108.113 1.00 21.18 228 GLY A O 1
ATOM 1066 N N . ASN A 1 229 ? 24.438 -10.910 106.999 1.00 20.70 229 ASN A N 1
ATOM 1067 C CA . ASN A 1 229 ? 24.554 -9.632 107.685 1.00 20.11 229 ASN A CA 1
ATOM 1068 C C . ASN A 1 229 ? 23.973 -8.551 106.744 1.00 20.23 229 ASN A C 1
ATOM 1069 O O . ASN A 1 229 ? 24.649 -8.026 105.856 1.00 20.46 229 ASN A O 1
ATOM 1074 N N . ASN A 1 230 ? 22.691 -8.243 106.931 1.00 20.29 230 ASN A N 1
ATOM 1075 C CA . ASN A 1 230 ? 21.918 -7.390 105.980 1.00 20.30 230 ASN A CA 1
ATOM 1076 C C . ASN A 1 230 ? 21.122 -6.436 106.823 1.00 19.85 230 ASN A C 1
ATOM 1077 O O . ASN A 1 230 ? 20.554 -6.888 107.778 1.00 19.54 230 ASN A O 1
ATOM 1082 N N . PRO A 1 231 ? 21.036 -5.134 106.448 1.00 21.21 231 PRO A N 1
ATOM 1083 C CA . PRO A 1 231 ? 20.178 -4.191 107.205 1.00 22.60 231 PRO A CA 1
ATOM 1084 C C . PRO A 1 231 ? 18.655 -4.535 107.206 1.00 23.34 231 PRO A C 1
ATOM 1085 O O . PRO A 1 231 ? 17.914 -4.014 108.024 1.00 24.71 231 PRO A O 1
ATOM 1089 N N . LEU A 1 232 ? 18.207 -5.441 106.356 1.00 23.00 232 LEU A N 1
ATOM 1090 C CA . LEU A 1 232 ? 16.795 -5.715 106.288 1.00 23.54 232 LEU A CA 1
ATOM 1091 C C . LEU A 1 232 ? 16.408 -6.973 107.051 1.00 23.77 232 LEU A C 1
ATOM 1092 O O . LEU A 1 232 ? 15.252 -7.367 107.051 1.00 23.29 232 LEU A O 1
ATOM 1097 N N . GLN A 1 233 ? 17.375 -7.631 107.680 1.00 24.92 233 GLN A N 1
ATOM 1098 C CA . GLN A 1 233 ? 17.057 -8.866 108.434 1.00 25.64 233 GLN A CA 1
ATOM 1099 C C . GLN A 1 233 ? 16.060 -8.545 109.564 1.00 25.39 233 GLN A C 1
ATOM 1100 O O . GLN A 1 233 ? 16.169 -7.510 110.208 1.00 24.92 233 GLN A O 1
ATOM 1106 N N . GLY A 1 234 ? 15.081 -9.420 109.764 1.00 25.37 234 GLY A N 1
ATOM 1107 C CA . GLY A 1 234 ? 14.049 -9.217 110.774 1.00 25.92 234 GLY A CA 1
ATOM 1108 C C . GLY A 1 234 ? 12.706 -8.890 110.132 1.00 27.36 234 GLY A C 1
ATOM 1109 O O . GLY A 1 234 ? 12.606 -8.844 108.915 1.00 27.44 234 GLY A O 1
ATOM 1110 N N . PRO A 1 235 ? 11.658 -8.640 110.947 1.00 28.30 235 PRO A N 1
ATOM 1111 C CA . PRO A 1 235 ? 10.319 -8.334 110.392 1.00 27.96 235 PRO A CA 1
ATOM 1112 C C . PRO A 1 235 ? 10.349 -7.224 109.323 1.00 27.07 235 PRO A C 1
ATOM 1113 O O . PRO A 1 235 ? 11.088 -6.252 109.457 1.00 26.74 235 PRO A O 1
ATOM 1117 N N . ASN A 1 236 ? 9.551 -7.363 108.280 1.00 26.39 236 ASN A N 1
ATOM 1118 C CA . ASN A 1 236 ? 9.483 -6.320 107.245 1.00 26.89 236 ASN A CA 1
ATOM 1119 C C . ASN A 1 236 ? 8.258 -5.416 107.462 1.00 26.62 236 ASN A C 1
ATOM 1120 O O . ASN A 1 236 ? 7.140 -5.921 107.641 1.00 26.42 236 ASN A O 1
ATOM 1125 N N . ASP A 1 237 ? 8.473 -4.100 107.462 1.00 27.20 237 ASP A N 1
ATOM 1126 C CA . ASP A 1 237 ? 7.367 -3.128 107.475 1.00 27.79 237 ASP A CA 1
ATOM 1127 C C . ASP A 1 237 ? 7.027 -2.629 106.056 1.00 28.49 237 ASP A C 1
ATOM 1128 O O . ASP A 1 237 ? 7.814 -1.878 105.444 1.00 27.86 237 ASP A O 1
ATOM 1133 N N . GLU A 1 238 ? 5.841 -3.019 105.552 1.00 29.34 238 GLU A N 1
ATOM 1134 C CA . GLU A 1 238 ? 5.423 -2.717 104.173 1.00 30.31 238 GLU A CA 1
ATOM 1135 C C . GLU A 1 238 ? 5.265 -1.221 103.923 1.00 29.01 238 GLU A C 1
ATOM 1136 O O . GLU A 1 238 ? 5.231 -0.783 102.796 1.00 28.03 238 GLU A O 1
ATOM 1142 N N . ARG A 1 239 ? 5.159 -0.448 104.990 1.00 29.54 239 ARG A N 1
ATOM 1143 C CA . ARG A 1 239 ? 5.171 1.012 104.903 1.00 29.57 239 ARG A CA 1
ATOM 1144 C C . ARG A 1 239 ? 6.510 1.545 104.394 1.00 29.31 239 ARG A C 1
ATOM 1145 O O . ARG A 1 239 ? 6.559 2.647 103.816 1.00 30.02 239 ARG A O 1
ATOM 1153 N N . PHE A 1 240 ? 7.593 0.792 104.594 1.00 27.67 240 PHE A N 1
ATOM 1154 C CA . PHE A 1 240 ? 8.859 1.110 103.895 1.00 26.73 240 PHE A CA 1
ATOM 1155 C C . PHE A 1 240 ? 8.956 0.458 102.526 1.00 25.46 240 PHE A C 1
ATOM 1156 O O . PHE A 1 240 ? 9.273 1.127 101.557 1.00 26.26 240 PHE A O 1
ATOM 1164 N N . GLY A 1 241 ? 8.677 -0.834 102.435 1.00 23.95 241 GLY A N 1
ATOM 1165 C CA . GLY A 1 241 ? 8.828 -1.538 101.172 1.00 22.40 241 GLY A CA 1
ATOM 1166 C C . GLY A 1 241 ? 8.487 -3.005 101.303 1.00 22.64 241 GLY A C 1
ATOM 1167 O O . GLY A 1 241 ? 8.062 -3.456 102.381 1.00 22.35 241 GLY A O 1
ATOM 1168 N N . PRO A 1 242 ? 8.674 -3.773 100.207 1.00 22.75 242 PRO A N 1
ATOM 1169 C CA . PRO A 1 242 ? 8.319 -5.207 100.159 1.00 22.33 242 PRO A CA 1
ATOM 1170 C C . PRO A 1 242 ? 9.296 -6.125 100.923 1.00 22.37 242 PRO A C 1
ATOM 1171 O O . PRO A 1 242 ? 10.442 -5.739 101.199 1.00 23.14 242 PRO A O 1
ATOM 1175 N N . ARG A 1 243 ? 8.844 -7.333 101.242 1.00 21.84 243 ARG A N 1
ATOM 1176 C CA . ARG A 1 243 ? 9.691 -8.334 101.863 1.00 21.22 243 ARG A CA 1
ATOM 1177 C C . ARG A 1 243 ? 10.929 -8.608 100.988 1.00 21.32 243 ARG A C 1
ATOM 1178 O O . ARG A 1 243 ? 12.063 -8.668 101.515 1.00 20.89 243 ARG A O 1
ATOM 1186 N N . PHE A 1 244 ? 10.687 -8.779 99.676 1.00 19.99 244 PHE A N 1
ATOM 1187 C CA . PHE A 1 244 ? 11.694 -9.136 98.699 1.00 19.86 244 PHE A CA 1
ATOM 1188 C C . PHE A 1 244 ? 11.702 -8.141 97.580 1.00 20.18 244 PHE A C 1
ATOM 1189 O O . PHE A 1 244 ? 10.672 -7.550 97.274 1.00 20.96 244 PHE A O 1
ATOM 1197 N N . PHE A 1 245 ? 12.857 -7.962 96.946 1.00 20.33 245 PHE A N 1
ATOM 1198 C CA . PHE A 1 245 ? 12.938 -7.087 95.762 1.00 20.67 245 PHE A CA 1
ATOM 1199 C C . PHE A 1 245 ? 14.224 -7.385 95.003 1.00 20.50 245 PHE A C 1
ATOM 1200 O O . PHE A 1 245 ? 15.186 -7.972 95.574 1.00 19.33 245 PHE A O 1
ATOM 1208 N N . GLY A 1 246 ? 14.243 -6.965 93.734 1.00 20.52 246 GLY A N 1
ATOM 1209 C CA . GLY A 1 246 ? 15.371 -7.227 92.833 1.00 20.68 246 GLY A CA 1
ATOM 1210 C C . GLY A 1 246 ? 16.344 -6.068 92.833 1.00 20.85 246 GLY A C 1
ATOM 1211 O O . GLY A 1 246 ? 15.955 -4.916 93.099 1.00 21.10 246 GLY A O 1
ATOM 1212 N N . MET A 1 247 ? 17.601 -6.343 92.481 1.00 20.67 247 MET A N 1
ATOM 1213 C CA . MET A 1 247 ? 18.665 -5.301 92.536 1.00 20.43 247 MET A CA 1
ATOM 1214 C C . MET A 1 247 ? 18.999 -4.635 91.190 1.00 21.05 247 MET A C 1
ATOM 1215 O O . MET A 1 247 ? 19.853 -3.748 91.129 1.00 21.29 247 MET A O 1
ATOM 1220 N N . ALA A 1 248 ? 18.311 -5.027 90.119 1.00 20.57 248 ALA A N 1
ATOM 1221 C CA . ALA A 1 248 ? 18.618 -4.502 88.790 1.00 21.47 248 ALA A CA 1
ATOM 1222 C C . ALA A 1 248 ? 18.488 -2.974 88.749 1.00 22.40 248 ALA A C 1
ATOM 1223 O O . ALA A 1 248 ? 17.492 -2.423 89.213 1.00 21.43 248 ALA A O 1
ATOM 1225 N N . ASN A 1 249 ? 19.508 -2.318 88.175 1.00 23.16 249 ASN A N 1
ATOM 1226 C CA . ASN A 1 249 ? 19.573 -0.855 88.068 1.00 24.35 249 ASN A CA 1
ATOM 1227 C C . ASN A 1 249 ? 19.509 -0.135 89.408 1.00 23.98 249 ASN A C 1
ATOM 1228 O O . ASN A 1 249 ? 19.054 1.001 89.480 1.00 25.47 249 ASN A O 1
ATOM 1233 N N . THR A 1 250 ? 19.992 -0.776 90.466 1.00 24.13 250 THR A N 1
ATOM 1234 C CA . THR A 1 250 ? 20.108 -0.136 91.794 1.00 23.31 250 THR A CA 1
ATOM 1235 C C . THR A 1 250 ? 20.926 1.120 91.697 1.00 21.91 250 THR A C 1
ATOM 1236 O O . THR A 1 250 ? 20.532 2.164 92.242 1.00 23.18 250 THR A O 1
ATOM 1240 N N . TYR A 1 251 ? 22.081 1.029 91.042 1.00 20.16 251 TYR A N 1
ATOM 1241 C CA . TYR A 1 251 ? 22.912 2.213 90.801 1.00 18.77 251 TYR A CA 1
ATOM 1242 C C . TYR A 1 251 ? 22.460 2.796 89.452 1.00 19.12 251 TYR A C 1
ATOM 1243 O O . TYR A 1 251 ? 22.690 2.199 88.403 1.00 18.09 251 TYR A O 1
ATOM 1252 N N . ASP A 1 252 ? 21.787 3.942 89.499 1.00 19.97 252 ASP A N 1
ATOM 1253 C CA . ASP A 1 252 ? 20.940 4.365 88.373 1.00 20.88 252 ASP A CA 1
ATOM 1254 C C . ASP A 1 252 ? 21.739 4.583 87.072 1.00 19.60 252 ASP A C 1
ATOM 1255 O O . ASP A 1 252 ? 22.635 5.416 87.042 1.00 20.65 252 ASP A O 1
ATOM 1260 N N . PRO A 1 253 ? 21.469 3.784 86.025 1.00 19.77 253 PRO A N 1
ATOM 1261 C CA . PRO A 1 253 ? 22.245 3.917 84.770 1.00 19.65 253 PRO A CA 1
ATOM 1262 C C . PRO A 1 253 ? 22.249 5.325 84.158 1.00 19.66 253 PRO A C 1
ATOM 1263 O O . PRO A 1 253 ? 23.305 5.802 83.724 1.00 20.84 253 PRO A O 1
ATOM 1267 N N . LYS A 1 254 ? 21.105 5.998 84.172 1.00 19.70 254 LYS A N 1
ATOM 1268 C CA . LYS A 1 254 ? 20.995 7.343 83.636 1.00 20.58 254 LYS A CA 1
ATOM 1269 C C . LYS A 1 254 ? 21.775 8.369 84.409 1.00 20.45 254 LYS A C 1
ATOM 1270 O O . LYS A 1 254 ? 22.366 9.258 83.796 1.00 22.31 254 LYS A O 1
ATOM 1276 N N . LEU A 1 255 ? 21.781 8.293 85.743 1.00 19.97 255 LEU A N 1
ATOM 1277 C CA . LEU A 1 255 ? 22.596 9.239 86.526 1.00 18.89 255 LEU A CA 1
ATOM 1278 C C . LEU A 1 255 ? 24.080 8.988 86.338 1.00 19.01 255 LEU A C 1
ATOM 1279 O O . LEU A 1 255 ? 24.872 9.940 86.257 1.00 19.47 255 LEU A O 1
ATOM 1284 N N . ASN A 1 256 ? 24.465 7.711 86.263 1.00 18.71 256 ASN A N 1
ATOM 1285 C CA . ASN A 1 256 ? 25.843 7.343 85.915 1.00 19.64 256 ASN A CA 1
ATOM 1286 C C . ASN A 1 256 ? 26.265 7.900 84.542 1.00 18.66 256 ASN A C 1
ATOM 1287 O O . ASN A 1 256 ? 27.374 8.403 84.401 1.00 19.50 256 ASN A O 1
ATOM 1292 N N . GLN A 1 257 ? 25.384 7.805 83.552 1.00 18.65 257 GLN A N 1
ATOM 1293 C CA . GLN A 1 257 ? 25.602 8.439 82.228 1.00 18.61 257 GLN A CA 1
ATOM 1294 C C . GLN A 1 257 ? 25.779 9.979 82.327 1.00 18.57 257 GLN A C 1
ATOM 1295 O O . GLN A 1 257 ? 26.697 10.555 81.714 1.00 17.97 257 GLN A O 1
ATOM 1301 N N . GLN A 1 258 ? 24.943 10.653 83.125 1.00 19.22 258 GLN A N 1
ATOM 1302 C CA . GLN A 1 258 ? 25.070 12.126 83.272 1.00 18.49 258 GLN A CA 1
ATOM 1303 C C . GLN A 1 258 ? 26.415 12.528 83.925 1.00 18.61 258 GLN A C 1
ATOM 1304 O O . GLN A 1 258 ? 27.078 13.497 83.515 1.00 18.45 258 GLN A O 1
ATOM 1310 N N . ALA A 1 259 ? 26.820 11.766 84.937 1.00 18.41 259 ALA A N 1
ATOM 1311 C CA . ALA A 1 259 ? 28.155 11.875 85.567 1.00 18.28 259 ALA A CA 1
ATOM 1312 C C . ALA A 1 259 ? 29.317 11.831 84.578 1.00 17.76 259 ALA A C 1
ATOM 1313 O O . ALA A 1 259 ? 30.308 12.571 84.708 1.00 19.04 259 ALA A O 1
ATOM 1315 N N . LYS A 1 260 ? 29.214 10.968 83.580 1.00 17.99 260 LYS A N 1
ATOM 1316 C CA . LYS A 1 260 ? 30.251 10.888 82.561 1.00 18.06 260 LYS A CA 1
ATOM 1317 C C . LYS A 1 260 ? 30.275 12.158 81.680 1.00 18.40 260 LYS A C 1
ATOM 1318 O O . LYS A 1 260 ? 31.330 12.596 81.244 1.00 18.36 260 LYS A O 1
ATOM 1324 N N . VAL A 1 261 ? 29.099 12.725 81.429 1.00 18.19 261 VAL A N 1
ATOM 1325 C CA . VAL A 1 261 ? 28.949 13.985 80.709 1.00 18.14 261 VAL A CA 1
ATOM 1326 C C . VAL A 1 261 ? 29.485 15.171 81.532 1.00 18.83 261 VAL A C 1
ATOM 1327 O O . VAL A 1 261 ? 30.262 15.992 80.999 1.00 19.51 261 VAL A O 1
ATOM 1331 N N . ILE A 1 262 ? 29.117 15.226 82.825 1.00 16.83 262 ILE A N 1
ATOM 1332 C CA . ILE A 1 262 ? 29.662 16.195 83.748 1.00 17.02 262 ILE A CA 1
ATOM 1333 C C . ILE A 1 262 ? 31.182 16.071 83.860 1.00 18.16 262 ILE A C 1
ATOM 1334 O O . ILE A 1 262 ? 31.895 17.070 83.855 1.00 18.62 262 ILE A O 1
ATOM 1339 N N . ALA A 1 263 ? 31.700 14.844 83.951 1.00 19.09 263 ALA A N 1
ATOM 1340 C CA . ALA A 1 263 ? 33.152 14.654 84.068 1.00 18.31 263 ALA A CA 1
ATOM 1341 C C . ALA A 1 263 ? 33.867 15.383 82.965 1.00 19.24 263 ALA A C 1
ATOM 1342 O O . ALA A 1 263 ? 34.865 16.066 83.220 1.00 18.67 263 ALA A O 1
ATOM 1344 N N . ARG A 1 264 ? 33.389 15.223 81.725 1.00 19.60 264 ARG A N 1
ATOM 1345 C CA . ARG A 1 264 ? 34.041 15.943 80.625 1.00 20.44 264 ARG A CA 1
ATOM 1346 C C . ARG A 1 264 ? 33.816 17.491 80.678 1.00 21.11 264 ARG A C 1
ATOM 1347 O O . ARG A 1 264 ? 34.750 18.256 80.399 1.00 21.68 264 ARG A O 1
ATOM 1355 N N . GLN A 1 265 ? 32.608 17.944 81.039 1.00 21.89 265 GLN A N 1
ATOM 1356 C CA . GLN A 1 265 ? 32.347 19.398 81.234 1.00 23.68 265 GLN A CA 1
ATOM 1357 C C . GLN A 1 265 ? 33.323 20.063 82.203 1.00 24.04 265 GLN A C 1
ATOM 1358 O O . GLN A 1 265 ? 33.728 21.192 81.976 1.00 24.66 265 GLN A O 1
ATOM 1364 N N . ILE A 1 266 ? 33.718 19.357 83.269 1.00 24.43 266 ILE A N 1
ATOM 1365 C CA . ILE A 1 266 ? 34.557 19.966 84.305 1.00 24.12 266 ILE A CA 1
ATOM 1366 C C . ILE A 1 266 ? 36.033 19.547 84.230 1.00 24.04 266 ILE A C 1
ATOM 1367 O O . ILE A 1 266 ? 36.856 19.931 85.067 1.00 24.34 266 ILE A O 1
ATOM 1372 N N . GLY A 1 267 ? 36.371 18.803 83.192 1.00 23.09 267 GLY A N 1
ATOM 1373 C CA . GLY A 1 267 ? 37.779 18.528 82.908 1.00 23.11 267 GLY A CA 1
ATOM 1374 C C . GLY A 1 267 ? 38.373 17.346 83.649 1.00 22.91 267 GLY A C 1
ATOM 1375 O O . GLY A 1 267 ? 39.578 17.242 83.728 1.00 23.81 267 GLY A O 1
ATOM 1376 N N . ILE A 1 268 ? 37.540 16.457 84.192 1.00 22.11 268 ILE A N 1
ATOM 1377 C CA . ILE A 1 268 ? 38.045 15.296 84.948 1.00 21.81 268 ILE A CA 1
ATOM 1378 C C . ILE A 1 268 ? 37.787 13.902 84.314 1.00 21.35 268 ILE A C 1
ATOM 1379 O O . ILE A 1 268 ? 37.842 12.873 85.010 1.00 20.79 268 ILE A O 1
ATOM 1384 N N . GLU A 1 269 ? 37.511 13.870 83.008 1.00 20.06 269 GLU A N 1
ATOM 1385 C CA . GLU A 1 269 ? 37.156 12.628 82.332 1.00 19.47 269 GLU A CA 1
ATOM 1386 C C . GLU A 1 269 ? 38.173 11.511 82.460 1.00 18.93 269 GLU A C 1
ATOM 1387 O O . GLU A 1 269 ? 37.782 10.343 82.582 1.00 19.08 269 GLU A O 1
ATOM 1393 N N . ASN A 1 270 ? 39.462 11.846 82.442 1.00 19.34 270 ASN A N 1
ATOM 1394 C CA . ASN A 1 270 ? 40.522 10.817 82.577 1.00 20.68 270 ASN A CA 1
ATOM 1395 C C . ASN A 1 270 ? 40.636 10.238 83.990 1.00 20.97 270 ASN A C 1
ATOM 1396 O O . ASN A 1 270 ? 41.266 9.203 84.196 1.00 21.07 270 ASN A O 1
ATOM 1401 N N . GLU A 1 271 ? 40.034 10.939 84.942 1.00 20.16 271 GLU A N 1
ATOM 1402 C CA . GLU A 1 271 ? 40.075 10.592 86.341 1.00 21.07 271 GLU A CA 1
ATOM 1403 C C . GLU A 1 271 ? 38.731 10.007 86.735 1.00 21.19 271 GLU A C 1
ATOM 1404 O O . GLU A 1 271 ? 38.460 9.869 87.895 1.00 22.85 271 GLU A O 1
ATOM 1410 N N . LEU A 1 272 ? 37.881 9.694 85.759 1.00 20.26 272 LEU A N 1
ATOM 1411 C CA . LEU A 1 272 ? 36.612 9.065 86.029 1.00 18.91 272 LEU A CA 1
ATOM 1412 C C . LEU A 1 272 ? 36.634 7.579 85.633 1.00 18.85 272 LEU A C 1
ATOM 1413 O O . LEU A 1 272 ? 36.960 7.242 84.513 1.00 18.53 272 LEU A O 1
ATOM 1418 N N . ARG A 1 273 ? 36.253 6.707 86.572 1.00 17.13 273 ARG A N 1
ATOM 1419 C CA . ARG A 1 273 ? 36.165 5.301 86.317 1.00 16.60 273 ARG A CA 1
ATOM 1420 C C . ARG A 1 273 ? 34.721 4.892 86.570 1.00 15.74 273 ARG A C 1
ATOM 1421 O O . ARG A 1 273 ? 33.897 5.693 87.068 1.00 16.23 273 ARG A O 1
ATOM 1429 N N . GLU A 1 274 ? 34.461 3.625 86.331 1.00 14.51 274 GLU A N 1
ATOM 1430 C CA . GLU A 1 274 ? 33.165 3.033 86.609 1.00 14.84 274 GLU A CA 1
ATOM 1431 C C . GLU A 1 274 ? 33.373 1.554 86.917 1.00 14.70 274 GLU A C 1
ATOM 1432 O O . GLU A 1 274 ? 33.964 0.845 86.117 1.00 13.50 274 GLU A O 1
ATOM 1438 N N . GLY A 1 275 ? 32.879 1.072 88.054 1.00 14.12 275 GLY A N 1
ATOM 1439 C CA . GLY A 1 275 ? 33.084 -0.338 88.344 1.00 13.05 275 GLY A CA 1
ATOM 1440 C C . GLY A 1 275 ? 32.397 -0.777 89.600 1.00 13.65 275 GLY A C 1
ATOM 1441 O O . GLY A 1 275 ? 31.387 -0.205 89.988 1.00 13.74 275 GLY A O 1
ATOM 1442 N N . VAL A 1 276 ? 32.911 -1.868 90.172 1.00 14.04 276 VAL A N 1
ATOM 1443 C CA . VAL A 1 276 ? 32.212 -2.651 91.178 1.00 12.35 276 VAL A CA 1
ATOM 1444 C C . VAL A 1 276 ? 32.835 -2.383 92.542 1.00 12.71 276 VAL A C 1
ATOM 1445 O O . VAL A 1 276 ? 34.073 -2.482 92.714 1.00 10.35 276 VAL A O 1
ATOM 1449 N N . TYR A 1 277 ? 31.971 -2.114 93.545 1.00 13.12 277 TYR A N 1
ATOM 1450 C CA . TYR A 1 277 ? 32.450 -1.721 94.904 1.00 13.03 277 TYR A CA 1
ATOM 1451 C C . TYR A 1 277 ? 32.119 -2.849 95.852 1.00 13.20 277 TYR A C 1
ATOM 1452 O O . TYR A 1 277 ? 31.159 -3.556 95.618 1.00 13.90 277 TYR A O 1
ATOM 1461 N N . THR A 1 278 ? 32.943 -3.106 96.866 1.00 13.55 278 THR A N 1
ATOM 1462 C CA . THR A 1 278 ? 32.491 -4.049 97.894 1.00 13.87 278 THR A CA 1
ATOM 1463 C C . THR A 1 278 ? 32.719 -3.402 99.278 1.00 14.77 278 THR A C 1
ATOM 1464 O O . THR A 1 278 ? 33.664 -2.611 99.419 1.00 15.70 278 THR A O 1
ATOM 1468 N N . CYS A 1 279 ? 31.881 -3.764 100.245 1.00 15.02 279 CYS A N 1
ATOM 1469 C CA . CYS A 1 279 ? 31.936 -3.287 101.621 1.00 15.88 279 CYS A CA 1
ATOM 1470 C C . CYS A 1 279 ? 32.454 -4.396 102.547 1.00 16.35 279 CYS A C 1
ATOM 1471 O O . CYS A 1 279 ? 31.746 -5.379 102.801 1.00 17.18 279 CYS A O 1
ATOM 1474 N N . LEU A 1 280 ? 33.679 -4.247 103.046 1.00 16.20 280 LEU A N 1
ATOM 1475 C CA . LEU A 1 280 ? 34.245 -5.234 103.994 1.00 16.96 280 LEU A CA 1
ATOM 1476 C C . LEU A 1 280 ? 34.047 -4.729 105.436 1.00 16.05 280 LEU A C 1
ATOM 1477 O O . LEU A 1 280 ? 33.885 -3.551 105.646 1.00 17.07 280 LEU A O 1
ATOM 1482 N N . GLY A 1 281 ? 34.097 -5.607 106.430 1.00 16.06 281 GLY A N 1
ATOM 1483 C CA . GLY A 1 281 ? 33.974 -5.177 107.832 1.00 15.72 281 GLY A CA 1
ATOM 1484 C C . GLY A 1 281 ? 35.065 -4.209 108.333 1.00 16.29 281 GLY A C 1
ATOM 1485 O O . GLY A 1 281 ? 34.763 -3.248 109.072 1.00 16.51 281 GLY A O 1
ATOM 1486 N N . GLY A 1 282 ? 36.330 -4.439 107.947 1.00 16.75 282 GLY A N 1
ATOM 1487 C CA . GLY A 1 282 ? 37.441 -3.665 108.527 1.00 16.03 282 GLY A CA 1
ATOM 1488 C C . GLY A 1 282 ? 37.557 -4.017 109.999 1.00 15.76 282 GLY A C 1
ATOM 1489 O O . GLY A 1 282 ? 37.055 -5.074 110.411 1.00 16.86 282 GLY A O 1
ATOM 1490 N N . PRO A 1 283 ? 38.218 -3.169 110.804 1.00 15.10 283 PRO A N 1
ATOM 1491 C CA . PRO A 1 283 ? 38.837 -1.878 110.458 1.00 15.48 283 PRO A CA 1
ATOM 1492 C C . PRO A 1 283 ? 40.219 -1.982 109.837 1.00 15.93 283 PRO A C 1
ATOM 1493 O O . PRO A 1 283 ? 40.721 -0.995 109.306 1.00 15.78 283 PRO A O 1
ATOM 1497 N N . ASN A 1 284 ? 40.852 -3.152 109.917 1.00 17.22 284 ASN A N 1
ATOM 1498 C CA . ASN A 1 284 ? 42.138 -3.332 109.233 1.00 18.00 284 ASN A CA 1
ATOM 1499 C C . ASN A 1 284 ? 41.949 -3.282 107.697 1.00 17.03 284 ASN A C 1
ATOM 1500 O O . ASN A 1 284 ? 40.869 -3.586 107.170 1.00 16.64 284 ASN A O 1
ATOM 1505 N N . PHE A 1 285 ? 42.980 -2.862 106.980 1.00 17.65 285 PHE A N 1
ATOM 1506 C CA . PHE A 1 285 ? 42.928 -2.891 105.511 1.00 17.72 285 PHE A CA 1
ATOM 1507 C C . PHE A 1 285 ? 43.267 -4.326 105.053 1.00 17.34 285 PHE A C 1
ATOM 1508 O O . PHE A 1 285 ? 43.662 -5.179 105.848 1.00 17.47 285 PHE A O 1
ATOM 1516 N N . GLU A 1 286 ? 43.160 -4.575 103.758 1.00 16.97 286 GLU A N 1
ATOM 1517 C CA . GLU A 1 286 ? 43.229 -5.927 103.199 1.00 16.66 286 GLU A CA 1
ATOM 1518 C C . GLU A 1 286 ? 44.656 -6.492 103.005 1.00 16.02 286 GLU A C 1
ATOM 1519 O O . GLU A 1 286 ? 45.597 -5.758 102.719 1.00 15.91 286 GLU A O 1
ATOM 1525 N N . THR A 1 287 ? 44.797 -7.803 103.145 1.00 15.66 287 THR A N 1
ATOM 1526 C CA . THR A 1 287 ? 46.028 -8.498 102.778 1.00 15.29 287 THR A CA 1
ATOM 1527 C C . THR A 1 287 ? 46.205 -8.581 101.219 1.00 15.02 287 THR A C 1
ATOM 1528 O O . THR A 1 287 ? 45.260 -8.339 100.426 1.00 14.37 287 THR A O 1
ATOM 1532 N N . VAL A 1 288 ? 47.414 -8.945 100.800 1.00 14.05 288 VAL A N 1
ATOM 1533 C CA . VAL A 1 288 ? 47.715 -9.101 99.391 1.00 12.58 288 VAL A CA 1
ATOM 1534 C C . VAL A 1 288 ? 46.844 -10.214 98.831 1.00 13.47 288 VAL A C 1
ATOM 1535 O O . VAL A 1 288 ? 46.267 -10.025 97.769 1.00 14.56 288 VAL A O 1
ATOM 1539 N N . ALA A 1 289 ? 46.733 -11.340 99.553 1.00 12.29 289 ALA A N 1
ATOM 1540 C CA . ALA A 1 289 ? 45.938 -12.472 99.117 1.00 13.58 289 ALA A CA 1
ATOM 1541 C C . ALA A 1 289 ? 44.432 -12.122 98.997 1.00 14.28 289 ALA A C 1
ATOM 1542 O O . ALA A 1 289 ? 43.778 -12.625 98.090 1.00 14.52 289 ALA A O 1
ATOM 1544 N N . GLU A 1 290 ? 43.895 -11.358 99.960 1.00 14.27 290 GLU A N 1
ATOM 1545 C CA . GLU A 1 290 ? 42.503 -10.846 99.905 1.00 15.25 290 GLU A CA 1
ATOM 1546 C C . GLU A 1 290 ? 42.263 -9.924 98.688 1.00 15.59 290 GLU A C 1
ATOM 1547 O O . GLU A 1 290 ? 41.244 -10.058 98.019 1.00 16.42 290 GLU A O 1
ATOM 1553 N N . VAL A 1 291 ? 43.183 -8.983 98.429 1.00 15.33 291 VAL A N 1
ATOM 1554 C CA . VAL A 1 291 ? 43.028 -8.084 97.313 1.00 14.70 291 VAL A CA 1
ATOM 1555 C C . VAL A 1 291 ? 42.988 -8.893 96.014 1.00 15.45 291 VAL A C 1
ATOM 1556 O O . VAL A 1 291 ? 42.167 -8.631 95.161 1.00 14.90 291 VAL A O 1
ATOM 1560 N N . LYS A 1 292 ? 43.839 -9.913 95.905 1.00 16.61 292 LYS A N 1
ATOM 1561 C CA . LYS A 1 292 ? 43.884 -10.807 94.721 1.00 17.28 292 LYS A CA 1
ATOM 1562 C C . LYS A 1 292 ? 42.594 -11.563 94.530 1.00 16.91 292 LYS A C 1
ATOM 1563 O O . LYS A 1 292 ? 42.051 -11.619 93.426 1.00 16.37 292 LYS A O 1
ATOM 1569 N N . MET A 1 293 ? 42.101 -12.153 95.608 1.00 17.18 293 MET A N 1
ATOM 1570 C CA . MET A 1 293 ? 40.831 -12.852 95.538 1.00 17.62 293 MET A CA 1
ATOM 1571 C C . MET A 1 293 ? 39.684 -11.880 95.147 1.00 16.45 293 MET A C 1
ATOM 1572 O O . MET A 1 293 ? 38.826 -12.224 94.319 1.00 14.82 293 MET A O 1
ATOM 1577 N N . LEU A 1 294 ? 39.643 -10.684 95.763 1.00 14.97 294 LEU A N 1
ATOM 1578 C CA . LEU A 1 294 ? 38.537 -9.747 95.456 1.00 15.23 294 LEU A CA 1
ATOM 1579 C C . LEU A 1 294 ? 38.539 -9.240 93.993 1.00 15.57 294 LEU A C 1
ATOM 1580 O O . LEU A 1 294 ? 37.501 -9.204 93.370 1.00 15.82 294 LEU A O 1
ATOM 1585 N N . SER A 1 295 ? 39.704 -8.867 93.468 1.00 16.79 295 SER A N 1
ATOM 1586 C CA . SER A 1 295 ? 39.889 -8.599 92.030 1.00 19.99 295 SER A CA 1
ATOM 1587 C C . SER A 1 295 ? 39.363 -9.705 91.116 1.00 20.33 295 SER A C 1
ATOM 1588 O O . SER A 1 295 ? 38.598 -9.436 90.191 1.00 18.21 295 SER A O 1
ATOM 1591 N N . MET A 1 296 ? 39.752 -10.941 91.436 1.00 21.39 296 MET A N 1
ATOM 1592 C CA . MET A 1 296 ? 39.387 -12.109 90.661 1.00 25.13 296 MET A CA 1
ATOM 1593 C C . MET A 1 296 ? 37.872 -12.243 90.568 1.00 22.53 296 MET A C 1
ATOM 1594 O O . MET A 1 296 ? 37.348 -12.662 89.555 1.00 22.94 296 MET A O 1
ATOM 1599 N N . LEU A 1 297 ? 37.193 -11.902 91.649 1.00 20.54 297 LEU A N 1
ATOM 1600 C CA . LEU A 1 297 ? 35.769 -11.982 91.723 1.00 19.70 297 LEU A CA 1
ATOM 1601 C C . LEU A 1 297 ? 35.062 -10.795 91.050 1.00 19.08 297 LEU A C 1
ATOM 1602 O O . LEU A 1 297 ? 33.842 -10.787 91.011 1.00 19.44 297 LEU A O 1
ATOM 1607 N N . GLY A 1 298 ? 35.823 -9.793 90.576 1.00 17.90 298 GLY A N 1
ATOM 1608 C CA . GLY A 1 298 ? 35.276 -8.647 89.809 1.00 16.47 298 GLY A CA 1
ATOM 1609 C C . GLY A 1 298 ? 35.186 -7.327 90.583 1.00 16.17 298 GLY A C 1
ATOM 1610 O O . GLY A 1 298 ? 34.638 -6.355 90.072 1.00 17.55 298 GLY A O 1
ATOM 1611 N N . VAL A 1 299 ? 35.786 -7.249 91.773 1.00 15.44 299 VAL A N 1
ATOM 1612 C CA . VAL A 1 299 ? 35.780 -6.007 92.564 1.00 14.53 299 VAL A CA 1
ATOM 1613 C C . VAL A 1 299 ? 36.841 -5.020 92.069 1.00 14.56 299 VAL A C 1
ATOM 1614 O O . VAL A 1 299 ? 38.055 -5.356 91.983 1.00 14.20 299 VAL A O 1
ATOM 1618 N N . ASP A 1 300 ? 36.408 -3.780 91.801 1.00 14.10 300 ASP A N 1
ATOM 1619 C CA . ASP A 1 300 ? 37.364 -2.716 91.441 1.00 14.09 300 ASP A CA 1
ATOM 1620 C C . ASP A 1 300 ? 37.768 -1.825 92.580 1.00 13.79 300 ASP A C 1
ATOM 1621 O O . ASP A 1 300 ? 38.860 -1.287 92.548 1.00 13.21 300 ASP A O 1
ATOM 1626 N N . ALA A 1 301 ? 36.876 -1.641 93.554 1.00 12.69 301 ALA A N 1
ATOM 1627 C CA . ALA A 1 301 ? 37.097 -0.674 94.640 1.00 14.09 301 ALA A CA 1
ATOM 1628 C C . ALA A 1 301 ? 36.684 -1.314 95.958 1.00 13.55 301 ALA A C 1
ATOM 1629 O O . ALA A 1 301 ? 35.635 -1.904 96.039 1.00 13.70 301 ALA A O 1
ATOM 1631 N N . ILE A 1 302 ? 37.548 -1.223 96.958 1.00 13.74 302 ILE A N 1
ATOM 1632 C CA . ILE A 1 302 ? 37.304 -1.872 98.244 1.00 13.98 302 ILE A CA 1
ATOM 1633 C C . ILE A 1 302 ? 37.101 -0.833 99.337 1.00 13.98 302 ILE A C 1
ATOM 1634 O O . ILE A 1 302 ? 37.953 0.049 99.531 1.00 14.56 302 ILE A O 1
ATOM 1639 N N . GLY A 1 303 ? 35.984 -0.949 100.049 1.00 13.62 303 GLY A N 1
ATOM 1640 C CA . GLY A 1 303 ? 35.659 0.001 101.076 1.00 14.16 303 GLY A CA 1
ATOM 1641 C C . GLY A 1 303 ? 35.055 -0.664 102.283 1.00 15.09 303 GLY A C 1
ATOM 1642 O O . GLY A 1 303 ? 35.150 -1.879 102.406 1.00 14.62 303 GLY A O 1
ATOM 1643 N N . MET A 1 304 ? 34.416 0.137 103.156 1.00 15.71 304 MET A N 1
ATOM 1644 C CA . MET A 1 304 ? 33.794 -0.374 104.390 1.00 16.53 304 MET A CA 1
ATOM 1645 C C . MET A 1 304 ? 32.435 0.259 104.718 1.00 17.45 304 MET A C 1
ATOM 1646 O O . MET A 1 304 ? 32.087 0.361 105.890 1.00 18.43 304 MET A O 1
ATOM 1651 N N . SER A 1 305 ? 31.646 0.683 103.721 1.00 17.79 305 SER A N 1
ATOM 1652 C CA . SER A 1 305 ? 30.394 1.383 104.018 1.00 17.77 305 SER A CA 1
ATOM 1653 C C . SER A 1 305 ? 29.418 1.248 102.856 1.00 19.07 305 SER A C 1
ATOM 1654 O O . SER A 1 305 ? 29.623 0.381 101.979 1.00 18.87 305 SER A O 1
ATOM 1657 N N . THR A 1 306 ? 28.355 2.079 102.833 1.00 18.51 306 THR A N 1
ATOM 1658 C CA . THR A 1 306 ? 27.603 2.337 101.554 1.00 18.20 306 THR A CA 1
ATOM 1659 C C . THR A 1 306 ? 26.620 1.268 101.097 1.00 18.10 306 THR A C 1
ATOM 1660 O O . THR A 1 306 ? 25.452 1.579 100.836 1.00 18.73 306 THR A O 1
ATOM 1664 N N . VAL A 1 307 ? 27.084 0.025 101.010 1.00 18.07 307 VAL A N 1
ATOM 1665 C CA . VAL A 1 307 ? 26.289 -1.065 100.380 1.00 18.98 307 VAL A CA 1
ATOM 1666 C C . VAL A 1 307 ? 24.894 -1.199 101.055 1.00 18.88 307 VAL A C 1
ATOM 1667 O O . VAL A 1 307 ? 23.878 -1.230 100.383 1.00 19.41 307 VAL A O 1
ATOM 1671 N N . HIS A 1 308 ? 24.896 -1.238 102.394 1.00 19.04 308 HIS A N 1
ATOM 1672 C CA . HIS A 1 308 ? 23.698 -1.377 103.245 1.00 17.71 308 HIS A CA 1
ATOM 1673 C C . HIS A 1 308 ? 22.854 -0.119 103.269 1.00 17.11 308 HIS A C 1
ATOM 1674 O O . HIS A 1 308 ? 21.646 -0.201 103.404 1.00 17.63 308 HIS A O 1
ATOM 1681 N N . GLU A 1 309 ? 23.479 1.044 103.152 1.00 16.96 309 GLU A N 1
ATOM 1682 C CA . GLU A 1 309 ? 22.737 2.288 102.904 1.00 17.30 309 GLU A CA 1
ATOM 1683 C C . GLU A 1 309 ? 21.942 2.260 101.565 1.00 17.23 309 GLU A C 1
ATOM 1684 O O . GLU A 1 309 ? 20.757 2.646 101.497 1.00 16.41 309 GLU A O 1
ATOM 1690 N N . ILE A 1 310 ? 22.632 1.875 100.494 1.00 16.95 310 ILE A N 1
ATOM 1691 C CA . ILE A 1 310 ? 22.013 1.653 99.191 1.00 16.49 310 ILE A CA 1
ATOM 1692 C C . ILE A 1 310 ? 20.891 0.618 99.221 1.00 16.90 310 ILE A C 1
ATOM 1693 O O . ILE A 1 310 ? 19.859 0.832 98.636 1.00 18.13 310 ILE A O 1
ATOM 1698 N N . ILE A 1 311 ? 21.073 -0.500 99.911 1.00 17.30 311 ILE A N 1
ATOM 1699 C CA . ILE A 1 311 ? 20.038 -1.528 99.978 1.00 17.14 311 ILE A CA 1
ATOM 1700 C C . ILE A 1 311 ? 18.780 -1.016 100.707 1.00 18.06 311 ILE A C 1
ATOM 1701 O O . ILE A 1 311 ? 17.626 -1.271 100.301 1.00 17.37 311 ILE A O 1
ATOM 1706 N N . THR A 1 312 ? 19.006 -0.289 101.793 1.00 18.15 312 THR A N 1
ATOM 1707 C CA . THR A 1 312 ? 17.905 0.387 102.503 1.00 17.88 312 THR A CA 1
ATOM 1708 C C . THR A 1 312 ? 17.189 1.415 101.608 1.00 17.73 312 THR A C 1
ATOM 1709 O O . THR A 1 312 ? 15.981 1.502 101.618 1.00 17.86 312 THR A O 1
ATOM 1713 N N . ALA A 1 313 ? 17.943 2.197 100.845 1.00 18.09 313 ALA A N 1
ATOM 1714 C CA . ALA A 1 313 ? 17.375 3.170 99.920 1.00 18.94 313 ALA A CA 1
ATOM 1715 C C . ALA A 1 313 ? 16.486 2.498 98.875 1.00 19.64 313 ALA A C 1
ATOM 1716 O O . ALA A 1 313 ? 15.382 2.942 98.613 1.00 20.22 313 ALA A O 1
ATOM 1718 N N . ARG A 1 314 ? 16.972 1.412 98.297 1.00 20.25 314 ARG A N 1
ATOM 1719 C CA . AR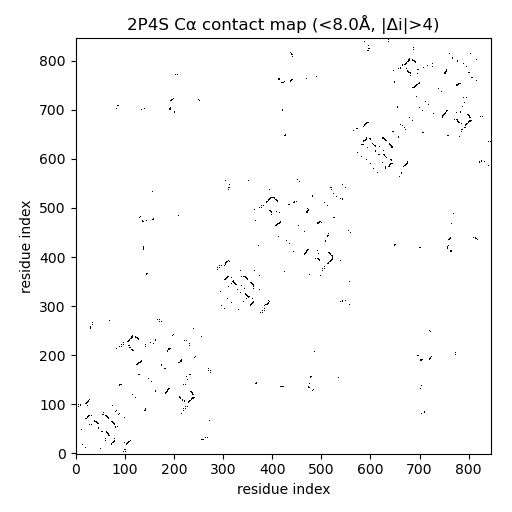G A 1 314 ? 16.259 0.684 97.243 1.00 20.83 314 ARG A CA 1
ATOM 1720 C C . ARG A 1 314 ? 15.008 0.087 97.815 1.00 20.50 314 ARG A C 1
ATOM 1721 O O . ARG A 1 314 ? 13.982 0.105 97.183 1.00 20.61 314 ARG A O 1
ATOM 1729 N N . HIS A 1 315 ? 15.108 -0.436 99.031 1.00 21.08 315 HIS A N 1
ATOM 1730 C CA . HIS A 1 315 ? 13.957 -0.983 99.750 1.00 21.53 315 HIS A CA 1
ATOM 1731 C C . HIS A 1 315 ? 12.778 -0.008 99.834 1.00 22.01 315 HIS A C 1
ATOM 1732 O O . HIS A 1 315 ? 11.667 -0.414 99.593 1.00 23.25 315 HIS A O 1
ATOM 1739 N N . CYS A 1 316 ? 13.062 1.226 100.221 1.00 21.89 316 CYS A N 1
ATOM 1740 C CA . CYS A 1 316 ? 12.169 2.396 100.256 1.00 24.78 316 CYS A CA 1
ATOM 1741 C C . CYS A 1 316 ? 11.683 2.914 98.906 1.00 24.01 316 CYS A C 1
ATOM 1742 O O . CYS A 1 316 ? 10.925 3.867 98.904 1.00 24.26 316 CYS A O 1
ATOM 1745 N N . GLY A 1 317 ? 12.236 2.417 97.799 1.00 24.24 317 GLY A N 1
ATOM 1746 C CA . GLY A 1 317 ? 11.899 2.885 96.444 1.00 22.76 317 GLY A CA 1
ATOM 1747 C C . GLY A 1 317 ? 12.685 4.111 96.017 1.00 22.94 317 GLY A C 1
ATOM 1748 O O . GLY A 1 317 ? 12.288 4.791 95.074 1.00 24.72 317 GLY A O 1
ATOM 1749 N N . MET A 1 318 ? 13.775 4.448 96.711 1.00 22.42 318 MET A N 1
ATOM 1750 C CA . MET A 1 318 ? 14.611 5.631 96.327 1.00 22.00 318 MET A CA 1
ATOM 1751 C C . MET A 1 318 ? 15.506 5.362 95.106 1.00 21.31 318 MET A C 1
ATOM 1752 O O . MET A 1 318 ? 15.927 4.211 94.888 1.00 21.34 318 MET A O 1
ATOM 1757 N N . THR A 1 319 ? 15.769 6.409 94.317 1.00 19.45 319 THR A N 1
ATOM 1758 C CA . THR A 1 319 ? 16.750 6.340 93.222 1.00 18.73 319 THR A CA 1
ATOM 1759 C C . THR A 1 319 ? 18.137 6.613 93.796 1.00 18.21 319 THR A C 1
ATOM 1760 O O . THR A 1 319 ? 18.283 7.527 94.593 1.00 17.16 319 THR A O 1
ATOM 1764 N N . CYS A 1 320 ? 19.126 5.805 93.397 1.00 16.98 320 CYS A N 1
ATOM 1765 C CA . CYS A 1 320 ? 20.469 5.838 93.974 1.00 16.81 320 CYS A CA 1
ATOM 1766 C C . CYS A 1 320 ? 21.556 6.132 92.954 1.00 16.49 320 CYS A C 1
ATOM 1767 O O . CYS A 1 320 ? 21.525 5.604 91.831 1.00 15.43 320 CYS A O 1
ATOM 1770 N N . PHE A 1 321 ? 22.492 6.993 93.372 1.00 15.33 321 PHE A N 1
ATOM 1771 C CA . PHE A 1 321 ? 23.693 7.313 92.646 1.00 15.72 321 PHE A CA 1
ATOM 1772 C C . PHE A 1 321 ? 24.801 7.205 93.705 1.00 15.64 321 PHE A C 1
ATOM 1773 O O . PHE A 1 321 ? 24.611 7.613 94.856 1.00 15.36 321 PHE A O 1
ATOM 1781 N N . ALA A 1 322 ? 25.931 6.616 93.344 1.00 15.38 322 ALA A N 1
ATOM 1782 C CA . ALA A 1 322 ? 27.040 6.492 94.284 1.00 15.81 322 ALA A CA 1
ATOM 1783 C C . ALA A 1 322 ? 28.394 6.479 93.592 1.00 15.68 322 ALA A C 1
ATOM 1784 O O . ALA A 1 322 ? 28.507 5.999 92.470 1.00 15.39 322 ALA A O 1
ATOM 1786 N N . PHE A 1 323 ? 29.412 7.010 94.267 1.00 16.48 323 PHE A N 1
ATOM 1787 C CA . PHE A 1 323 ? 30.794 6.906 93.807 1.00 16.93 323 PHE A CA 1
ATOM 1788 C C . PHE A 1 323 ? 31.793 6.730 94.934 1.00 16.86 323 PHE A C 1
ATOM 1789 O O . PHE A 1 323 ? 31.531 7.125 96.064 1.00 16.93 323 PHE A O 1
ATOM 1797 N N . SER A 1 324 ? 32.946 6.159 94.569 1.00 16.82 324 SER A N 1
ATOM 1798 C CA . SER A 1 324 ? 34.118 6.039 95.420 1.00 16.47 324 SER A CA 1
ATOM 1799 C C . SER A 1 324 ? 35.198 7.022 94.928 1.00 17.66 324 SER A C 1
ATOM 1800 O O . SER A 1 324 ? 35.552 7.028 93.728 1.00 16.67 324 SER A O 1
ATOM 1803 N N . LEU A 1 325 ? 35.743 7.823 95.850 1.00 17.20 325 LEU A N 1
ATOM 1804 C CA . LEU A 1 325 ? 37.029 8.462 95.621 1.00 17.46 325 LEU A CA 1
ATOM 1805 C C . LEU A 1 325 ? 38.116 7.418 95.961 1.00 17.54 325 LEU A C 1
ATOM 1806 O O . LEU A 1 325 ? 38.148 6.897 97.088 1.00 15.35 325 LEU A O 1
ATOM 1811 N N . ILE A 1 326 ? 38.996 7.130 94.982 1.00 17.03 326 ILE A N 1
ATOM 1812 C CA . ILE A 1 326 ? 40.080 6.187 95.151 1.00 16.70 326 ILE A CA 1
ATOM 1813 C C . ILE A 1 326 ? 41.177 6.911 95.919 1.00 17.30 326 ILE A C 1
ATOM 1814 O O . ILE A 1 326 ? 41.782 7.829 95.413 1.00 17.78 326 ILE A O 1
ATOM 1819 N N . THR A 1 327 ? 41.435 6.508 97.167 1.00 18.50 327 THR A N 1
ATOM 1820 C CA . THR A 1 327 ? 42.245 7.337 98.074 1.00 16.57 327 THR A CA 1
ATOM 1821 C C . THR A 1 327 ? 43.617 6.723 98.232 1.00 16.89 327 THR A C 1
ATOM 1822 O O . THR A 1 327 ? 44.505 7.302 98.829 1.00 17.06 327 THR A O 1
ATOM 1826 N N . ASN A 1 328 ? 43.780 5.537 97.672 1.00 16.87 328 ASN A N 1
ATOM 1827 C CA . ASN A 1 328 ? 44.963 4.750 97.843 1.00 17.30 328 ASN A CA 1
ATOM 1828 C C . ASN A 1 328 ? 44.775 3.556 96.966 1.00 17.71 328 ASN A C 1
ATOM 1829 O O . ASN A 1 328 ? 43.633 3.126 96.718 1.00 18.43 328 ASN A O 1
ATOM 1834 N N . MET A 1 329 ? 45.900 3.026 96.503 1.00 17.84 329 MET A N 1
ATOM 1835 C CA . MET A 1 329 ? 45.904 1.809 95.728 1.00 19.08 329 MET A CA 1
ATOM 1836 C C . MET A 1 329 ? 45.975 0.667 96.723 1.00 19.47 329 MET A C 1
ATOM 1837 O O . MET A 1 329 ? 46.652 0.779 97.743 1.00 20.02 329 MET A O 1
ATOM 1842 N N . CYS A 1 330 ? 45.230 -0.403 96.464 1.00 20.59 330 CYS A N 1
ATOM 1843 C CA . CYS A 1 330 ? 45.342 -1.610 97.284 1.00 21.36 330 CYS A CA 1
ATOM 1844 C C . CYS A 1 330 ? 46.744 -2.204 97.066 1.00 22.78 330 CYS A C 1
ATOM 1845 O O . CYS A 1 330 ? 47.286 -2.137 95.949 1.00 22.82 330 CYS A O 1
ATOM 1848 N N . THR A 1 331 ? 47.309 -2.797 98.117 1.00 23.58 331 THR A N 1
ATOM 1849 C CA . THR A 1 331 ? 48.587 -3.487 98.008 1.00 24.25 331 THR A CA 1
ATOM 1850 C C . THR A 1 331 ? 48.488 -4.766 97.170 1.00 25.48 331 THR A C 1
ATOM 1851 O O . THR A 1 331 ? 47.761 -5.709 97.508 1.00 24.16 331 THR A O 1
ATOM 1855 N N . MET A 1 332 ? 49.273 -4.819 96.104 1.00 26.62 332 MET A N 1
ATOM 1856 C CA . MET A 1 332 ? 49.111 -5.929 95.172 1.00 29.82 332 MET A CA 1
ATOM 1857 C C . MET A 1 332 ? 50.293 -6.917 95.058 1.00 27.57 332 MET A C 1
ATOM 1858 O O . MET A 1 332 ? 50.266 -7.857 94.278 1.00 27.44 332 MET A O 1
ATOM 1863 N N . SER A 1 333 ? 51.276 -6.736 95.926 1.00 26.10 333 SER A N 1
ATOM 1864 C CA . SER A 1 333 ? 52.499 -7.475 95.862 1.00 25.38 333 SER A CA 1
ATOM 1865 C C . SER A 1 333 ? 53.143 -7.536 97.250 1.00 24.55 333 SER A C 1
ATOM 1866 O O . SER A 1 333 ? 53.021 -6.585 98.017 1.00 24.45 333 SER A O 1
ATOM 1869 N N . TYR A 1 334 ? 53.836 -8.640 97.544 1.00 23.85 334 TYR A N 1
ATOM 1870 C CA . TYR A 1 334 ? 54.582 -8.816 98.798 1.00 24.37 334 TYR A CA 1
ATOM 1871 C C . TYR A 1 334 ? 55.840 -7.958 98.830 1.00 26.07 334 TYR A C 1
ATOM 1872 O O . TYR A 1 334 ? 56.449 -7.770 99.892 1.00 25.93 334 TYR A O 1
ATOM 1881 N N . GLU A 1 335 ? 56.192 -7.404 97.671 1.00 28.59 335 GLU A N 1
ATOM 1882 C CA . GLU A 1 335 ? 57.373 -6.529 97.544 1.00 31.42 335 GLU A CA 1
ATOM 1883 C C . GLU A 1 335 ? 57.119 -5.019 97.630 1.00 33.09 335 GLU A C 1
ATOM 1884 O O . GLU A 1 335 ? 58.058 -4.260 97.869 1.00 32.99 335 GLU A O 1
ATOM 1890 N N . GLU A 1 336 ? 55.893 -4.559 97.407 1.00 34.41 336 GLU A N 1
ATOM 1891 C CA . GLU A 1 336 ? 55.714 -3.118 97.472 1.00 36.99 336 GLU A CA 1
ATOM 1892 C C . GLU A 1 336 ? 55.777 -2.546 98.879 1.00 37.87 336 GLU A C 1
ATOM 1893 O O . GLU A 1 336 ? 55.740 -3.289 99.884 1.00 37.61 336 GLU A O 1
ATOM 1899 N N . GLU A 1 337 ? 55.978 -1.231 98.950 1.00 39.10 337 GLU A N 1
ATOM 1900 C CA . GLU A 1 337 ? 55.902 -0.545 100.233 1.00 40.23 337 GLU A CA 1
ATOM 1901 C C . GLU A 1 337 ? 54.445 -0.143 100.430 1.00 38.94 337 GLU A C 1
ATOM 1902 O O . GLU A 1 337 ? 53.820 0.383 99.511 1.00 38.19 337 GLU A O 1
ATOM 1908 N N . GLU A 1 338 ? 53.907 -0.469 101.603 1.00 37.55 338 GLU A N 1
ATOM 1909 C CA . GLU A 1 338 ? 52.538 -0.136 101.932 1.00 35.94 338 GLU A CA 1
ATOM 1910 C C . GLU A 1 338 ? 52.530 1.033 102.893 1.00 36.85 338 GLU A C 1
ATOM 1911 O O . GLU A 1 338 ? 53.179 1.002 103.935 1.00 35.88 338 GLU A O 1
ATOM 1917 N N . GLU A 1 339 ? 51.789 2.066 102.519 1.00 37.81 339 GLU A N 1
ATOM 1918 C CA . GLU A 1 339 ? 51.644 3.249 103.350 1.00 40.44 339 GLU A CA 1
ATOM 1919 C C . GLU A 1 339 ? 50.159 3.645 103.424 1.00 38.48 339 GLU A C 1
ATOM 1920 O O . GLU A 1 339 ? 49.790 4.757 103.072 1.00 39.50 339 GLU A O 1
ATOM 1926 N N . HIS A 1 340 ? 49.305 2.723 103.858 1.00 36.52 340 HIS A N 1
ATOM 1927 C CA . HIS A 1 340 ? 47.881 3.027 104.056 1.00 34.40 340 HIS A CA 1
ATOM 1928 C C . HIS A 1 340 ? 47.788 3.860 105.317 1.00 33.45 340 HIS A C 1
ATOM 1929 O O . HIS A 1 340 ? 48.219 3.400 106.383 1.00 33.90 340 HIS A O 1
ATOM 1936 N N . CYS A 1 341 ? 47.252 5.074 105.202 1.00 31.93 341 CYS A N 1
ATOM 1937 C CA . CYS A 1 341 ? 47.145 5.989 106.341 1.00 30.33 341 CYS A CA 1
ATOM 1938 C C . CYS A 1 341 ? 45.824 6.770 106.282 1.00 28.47 341 CYS A C 1
ATOM 1939 O O . CYS A 1 341 ? 45.535 7.447 105.287 1.00 26.71 341 CYS A O 1
ATOM 1942 N N . HIS A 1 342 ? 45.020 6.650 107.346 1.00 26.97 342 HIS A N 1
ATOM 1943 C CA . HIS A 1 342 ? 43.727 7.315 107.380 1.00 25.81 342 HIS A CA 1
ATOM 1944 C C . HIS A 1 342 ? 43.792 8.832 107.148 1.00 25.45 342 HIS A C 1
ATOM 1945 O O . HIS A 1 342 ? 42.978 9.371 106.389 1.00 23.67 342 HIS A O 1
ATOM 1952 N N . ASP A 1 343 ? 44.752 9.502 107.791 1.00 26.28 343 ASP A N 1
ATOM 1953 C CA . ASP A 1 343 ? 44.978 10.932 107.598 1.00 27.95 343 ASP A CA 1
ATOM 1954 C C . ASP A 1 343 ? 45.248 11.278 106.130 1.00 27.02 343 ASP A C 1
ATOM 1955 O O . ASP A 1 343 ? 44.661 12.228 105.621 1.00 27.49 343 ASP A O 1
ATOM 1960 N N . SER A 1 344 ? 46.128 10.527 105.460 1.00 26.42 344 SER A N 1
ATOM 1961 C CA . SER A 1 344 ? 46.380 10.714 104.007 1.00 26.56 344 SER A CA 1
ATOM 1962 C C . SER A 1 344 ? 45.120 10.494 103.152 1.00 24.81 344 SER A C 1
ATOM 1963 O O . SER A 1 344 ? 44.871 11.225 102.198 1.00 25.32 344 SER A O 1
ATOM 1966 N N . ILE A 1 345 ? 44.353 9.480 103.521 1.00 22.55 345 ILE A N 1
ATOM 1967 C CA . ILE A 1 345 ? 43.127 9.086 102.828 1.00 20.39 345 ILE A CA 1
ATOM 1968 C C . ILE A 1 345 ? 42.110 10.208 102.850 1.00 21.39 345 ILE A C 1
ATOM 1969 O O . ILE A 1 345 ? 41.541 10.558 101.809 1.00 20.20 345 ILE A O 1
ATOM 1974 N N . VAL A 1 346 ? 41.910 10.796 104.041 1.00 21.51 346 VAL A N 1
ATOM 1975 C CA . VAL A 1 346 ? 41.023 11.920 104.212 1.00 21.95 346 VAL A CA 1
ATOM 1976 C C . VAL A 1 346 ? 41.605 13.102 103.437 1.00 22.42 346 VAL A C 1
ATOM 1977 O O . VAL A 1 346 ? 40.869 13.799 102.777 1.00 22.06 346 VAL A O 1
ATOM 1981 N N . GLY A 1 347 ? 42.931 13.281 103.489 1.00 22.82 347 GLY A N 1
ATOM 1982 C CA . GLY A 1 347 ? 43.632 14.314 102.703 1.00 23.36 347 GLY A CA 1
ATOM 1983 C C . GLY A 1 347 ? 43.413 14.318 101.190 1.00 23.62 347 GLY A C 1
ATOM 1984 O O . GLY A 1 347 ? 43.435 15.373 100.558 1.00 25.19 347 GLY A O 1
ATOM 1985 N N . VAL A 1 348 ? 43.228 13.147 100.590 1.00 23.61 348 VAL A N 1
ATOM 1986 C CA . VAL A 1 348 ? 43.015 13.035 99.143 1.00 22.62 348 VAL A CA 1
ATOM 1987 C C . VAL A 1 348 ? 41.703 13.783 98.743 1.00 24.01 348 VAL A C 1
ATOM 1988 O O . VAL A 1 348 ? 41.681 14.549 97.752 1.00 23.07 348 VAL A O 1
ATOM 1992 N N . GLY A 1 349 ? 40.637 13.566 99.507 1.00 23.44 349 GLY A N 1
ATOM 1993 C CA . GLY A 1 349 ? 39.394 14.295 99.318 1.00 26.12 349 GLY A CA 1
ATOM 1994 C C . GLY A 1 349 ? 39.413 15.781 99.620 1.00 27.49 349 GLY A C 1
ATOM 1995 O O . GLY A 1 349 ? 38.823 16.562 98.857 1.00 27.02 349 GLY A O 1
ATOM 1996 N N . LYS A 1 350 ? 40.074 16.171 100.727 1.00 29.35 350 LYS A N 1
ATOM 1997 C CA . LYS A 1 350 ? 40.278 17.577 101.109 1.00 31.83 350 LYS A CA 1
ATOM 1998 C C . LYS A 1 350 ? 40.997 18.300 100.005 1.00 31.31 350 LYS A C 1
ATOM 1999 O O . LYS A 1 350 ? 40.635 19.425 99.679 1.00 30.65 350 LYS A O 1
ATOM 2005 N N . ASN A 1 351 ? 42.018 17.654 99.443 1.00 31.81 351 ASN A N 1
ATOM 2006 C CA . ASN A 1 351 ? 42.751 18.215 98.305 1.00 33.05 351 ASN A CA 1
ATOM 2007 C C . ASN A 1 351 ? 41.927 18.330 96.998 1.00 32.60 351 ASN A C 1
ATOM 2008 O O . ASN A 1 351 ? 42.396 18.931 96.027 1.00 32.99 351 ASN A O 1
ATOM 2013 N N . ARG A 1 352 ? 40.721 17.753 96.983 1.00 32.34 352 ARG A N 1
ATOM 2014 C CA . ARG A 1 352 ? 39.834 17.780 95.807 1.00 31.71 352 ARG A CA 1
ATOM 2015 C C . ARG A 1 352 ? 38.444 18.360 96.066 1.00 31.03 352 ARG A C 1
ATOM 2016 O O . ARG A 1 352 ? 37.500 18.103 95.317 1.00 30.50 352 ARG A O 1
ATOM 2024 N N . GLU A 1 353 ? 38.322 19.174 97.103 1.00 30.81 353 GLU A N 1
ATOM 2025 C CA . GLU A 1 353 ? 37.002 19.634 97.531 1.00 31.89 353 GLU A CA 1
ATOM 2026 C C . GLU A 1 353 ? 36.256 20.492 96.484 1.00 30.51 353 GLU A C 1
ATOM 2027 O O . GLU A 1 353 ? 35.019 20.432 96.380 1.00 29.02 353 GLU A O 1
ATOM 2033 N N . LYS A 1 354 ? 37.012 21.292 95.727 1.00 30.61 354 LYS A N 1
ATOM 2034 C CA . LYS A 1 354 ? 36.418 22.148 94.713 1.00 31.34 354 LYS A CA 1
ATOM 2035 C C . LYS A 1 354 ? 35.775 21.255 93.628 1.00 29.39 354 LYS A C 1
ATOM 2036 O O . LYS A 1 354 ? 34.585 21.358 93.349 1.00 28.87 354 LYS A O 1
ATOM 2042 N N . THR A 1 355 ? 36.568 20.352 93.067 1.00 28.32 355 THR A N 1
ATOM 2043 C CA . THR A 1 355 ? 36.114 19.378 92.065 1.00 28.75 355 THR A CA 1
ATOM 2044 C C . THR A 1 355 ? 34.925 18.487 92.524 1.00 27.44 355 THR A C 1
ATOM 2045 O O . THR A 1 355 ? 33.904 18.361 91.820 1.00 26.24 355 THR A O 1
ATOM 2049 N N . LEU A 1 356 ? 35.090 17.865 93.692 1.00 26.50 356 LEU A N 1
ATOM 2050 C CA . LEU A 1 356 ? 34.055 17.034 94.278 1.00 26.28 356 LEU A CA 1
ATOM 2051 C C . LEU A 1 356 ? 32.746 17.797 94.419 1.00 24.71 356 LEU A C 1
ATOM 2052 O O . LEU A 1 356 ? 31.689 17.273 94.083 1.00 23.31 356 LEU A O 1
ATOM 2057 N N . GLY A 1 357 ? 32.833 19.056 94.848 1.00 24.61 357 GLY A N 1
ATOM 2058 C CA . GLY A 1 357 ? 31.634 19.893 95.064 1.00 24.13 357 GLY A CA 1
ATOM 2059 C C . GLY A 1 357 ? 30.934 20.246 93.759 1.00 23.77 357 GLY A C 1
ATOM 2060 O O . GLY A 1 357 ? 29.716 20.109 93.633 1.00 23.38 357 GLY A O 1
ATOM 2061 N N . GLU A 1 358 ? 31.722 20.673 92.780 1.00 23.60 358 GLU A N 1
ATOM 2062 C CA . GLU A 1 358 ? 31.221 20.966 91.435 1.00 24.73 358 GLU A CA 1
ATOM 2063 C C . GLU A 1 358 ? 30.552 19.748 90.806 1.00 23.71 358 GLU A C 1
ATOM 2064 O O . GLU A 1 358 ? 29.438 19.841 90.276 1.00 24.10 358 GLU A O 1
ATOM 2070 N N . PHE A 1 359 ? 31.225 18.598 90.905 1.00 23.09 359 PHE A N 1
ATOM 2071 C CA . PHE A 1 359 ? 30.715 17.294 90.396 1.00 21.79 359 PHE A CA 1
ATOM 2072 C C . PHE A 1 359 ? 29.393 16.930 91.036 1.00 20.72 359 PHE A C 1
ATOM 2073 O O . PHE A 1 359 ? 28.395 16.701 90.355 1.00 20.44 359 PHE A O 1
ATOM 2081 N N . VAL A 1 360 ? 29.361 16.911 92.360 1.00 21.15 360 VAL A N 1
ATOM 2082 C CA . VAL A 1 360 ? 28.119 16.566 93.058 1.00 20.68 360 VAL A CA 1
ATOM 2083 C C . VAL A 1 360 ? 26.968 17.576 92.807 1.00 21.21 360 VAL A C 1
ATOM 2084 O O . VAL A 1 360 ? 25.797 17.203 92.654 1.00 20.76 360 VAL A O 1
ATOM 2088 N N . SER A 1 361 ? 27.335 18.843 92.785 1.00 21.52 361 SER A N 1
ATOM 2089 C CA . SER A 1 361 ? 26.420 19.946 92.519 1.00 23.37 361 SER A CA 1
ATOM 2090 C C . SER A 1 361 ? 25.745 19.857 91.136 1.00 22.52 361 SER A C 1
ATOM 2091 O O . SER A 1 361 ? 24.529 20.051 90.998 1.00 23.85 361 SER A O 1
ATOM 2094 N N . ARG A 1 362 ? 26.519 19.500 90.115 1.00 22.79 362 ARG A N 1
ATOM 2095 C CA . ARG A 1 362 ? 25.954 19.195 88.790 1.00 22.18 362 ARG A CA 1
ATOM 2096 C C . ARG A 1 362 ? 25.051 17.964 88.704 1.00 22.46 362 ARG A C 1
ATOM 2097 O O . ARG A 1 362 ? 24.059 18.013 87.977 1.00 22.07 362 ARG A O 1
ATOM 2105 N N . ILE A 1 363 ? 25.362 16.876 89.442 1.00 21.90 363 ILE A N 1
ATOM 2106 C CA . ILE A 1 363 ? 24.407 15.742 89.560 1.00 21.96 363 ILE A CA 1
ATOM 2107 C C . ILE A 1 363 ? 23.078 16.109 90.200 1.00 21.42 363 ILE A C 1
ATOM 2108 O O . ILE A 1 363 ? 22.019 15.731 89.702 1.00 21.43 363 ILE A O 1
ATOM 2113 N N . VAL A 1 364 ? 23.131 16.834 91.306 1.00 21.58 364 VAL A N 1
ATOM 2114 C CA . VAL A 1 364 ? 21.911 17.256 92.012 1.00 22.44 364 VAL A CA 1
ATOM 2115 C C . VAL A 1 364 ? 21.083 18.182 91.093 1.00 23.49 364 VAL A C 1
ATOM 2116 O O . VAL A 1 364 ? 19.829 18.086 91.031 1.00 23.42 364 VAL A O 1
ATOM 2120 N N . LYS A 1 365 ? 21.786 19.083 90.393 1.00 24.66 365 LYS A N 1
ATOM 2121 C CA . LYS A 1 365 ? 21.136 19.961 89.415 1.00 27.58 365 LYS A CA 1
ATOM 2122 C C . LYS A 1 365 ? 20.425 19.161 88.314 1.00 26.93 365 LYS A C 1
ATOM 2123 O O . LYS A 1 365 ? 19.305 19.482 87.948 1.00 28.07 365 LYS A O 1
ATOM 2129 N N . HIS A 1 366 ? 21.034 18.080 87.840 1.00 27.19 366 HIS A N 1
ATOM 2130 C CA . HIS A 1 366 ? 20.380 17.206 86.892 1.00 27.66 366 HIS A CA 1
ATOM 2131 C C . HIS A 1 366 ? 19.093 16.500 87.456 1.00 28.89 366 HIS A C 1
ATOM 2132 O O . HIS A 1 366 ? 18.024 16.451 86.805 1.00 26.94 366 HIS A O 1
ATOM 2139 N N . ILE A 1 367 ? 19.213 15.941 88.665 1.00 29.64 367 ILE A N 1
ATOM 2140 C CA . ILE A 1 367 ? 18.075 15.329 89.354 1.00 29.54 367 ILE A CA 1
ATOM 2141 C C . ILE A 1 367 ? 16.931 16.356 89.485 1.00 31.64 367 ILE A C 1
ATOM 2142 O O . ILE A 1 367 ? 15.758 16.037 89.284 1.00 32.64 367 ILE A O 1
ATOM 2147 N N . HIS A 1 368 ? 17.283 17.586 89.825 1.00 33.92 368 HIS A N 1
ATOM 2148 C CA . HIS A 1 368 ? 16.311 18.638 90.059 1.00 36.10 368 HIS A CA 1
ATOM 2149 C C . HIS A 1 368 ? 15.562 19.075 88.778 1.00 37.64 368 HIS A C 1
ATOM 2150 O O . HIS A 1 368 ? 14.338 19.093 88.783 1.00 37.19 368 HIS A O 1
ATOM 2157 N N . TYR A 1 369 ? 16.302 19.441 87.727 1.00 40.21 369 TYR A N 1
ATOM 2158 C CA . TYR A 1 369 ? 15.756 19.680 86.380 1.00 43.42 369 TYR A CA 1
ATOM 2159 C C . TYR A 1 369 ? 14.883 18.539 85.829 1.00 43.45 369 TYR A C 1
ATOM 2160 O O . TYR A 1 369 ? 13.754 18.781 85.440 1.00 43.77 369 TYR A O 1
ATOM 2169 N N . GLU A 1 370 ? 15.392 17.305 85.795 1.00 43.82 370 GLU A N 1
ATOM 2170 C CA . GLU A 1 370 ? 14.625 16.141 85.295 1.00 43.90 370 GLU A CA 1
ATOM 2171 C C . GLU A 1 370 ? 13.312 15.894 86.023 1.00 44.36 370 GLU A C 1
ATOM 2172 O O . GLU A 1 370 ? 12.379 15.360 85.439 1.00 44.89 370 GLU A O 1
ATOM 2178 N N . ALA A 1 371 ? 13.239 16.258 87.299 1.00 44.64 371 ALA A N 1
ATOM 2179 C CA . ALA A 1 371 ? 12.008 16.101 88.062 1.00 44.80 371 ALA A CA 1
ATOM 2180 C C . ALA A 1 371 ? 11.056 17.264 87.746 1.00 45.08 371 ALA A C 1
ATOM 2181 O O . ALA A 1 371 ? 9.839 17.100 87.800 1.00 44.98 371 ALA A O 1
ATOM 2183 N N . TYR B 1 90 ? 18.026 -23.749 122.360 1.00 45.59 90 TYR B N 1
ATOM 2184 C CA . TYR B 1 90 ? 17.419 -25.124 122.281 1.00 46.47 90 TYR B CA 1
ATOM 2185 C C . TYR B 1 90 ? 18.317 -26.257 122.859 1.00 46.27 90 TYR B C 1
ATOM 2186 O O . TYR B 1 90 ? 19.309 -26.653 122.255 1.00 46.09 90 TYR B O 1
ATOM 2195 N N . THR B 1 91 ? 17.941 -26.784 124.027 1.00 45.85 91 THR B N 1
ATOM 2196 C CA . THR B 1 91 ? 18.623 -27.936 124.612 1.00 45.73 91 THR B CA 1
ATOM 2197 C C . THR B 1 91 ? 18.051 -29.230 124.053 1.00 45.39 91 THR B C 1
ATOM 2198 O O . THR B 1 91 ? 16.919 -29.242 123.523 1.00 45.11 91 THR B O 1
ATOM 2202 N N . TYR B 1 92 ? 18.829 -30.311 124.170 1.00 44.61 92 TYR B N 1
ATOM 2203 C CA . TYR B 1 92 ? 18.331 -31.661 123.887 1.00 44.93 92 TYR B CA 1
ATOM 2204 C C . TYR B 1 92 ? 17.016 -31.957 124.629 1.00 44.92 92 TYR B C 1
ATOM 2205 O O . TYR B 1 92 ? 16.119 -32.553 124.051 1.00 45.26 92 TYR B O 1
ATOM 2214 N N . ASP B 1 93 ? 16.904 -31.512 125.884 1.00 44.85 93 ASP B N 1
ATOM 2215 C CA . ASP B 1 93 ? 15.704 -31.723 126.697 1.00 45.18 93 ASP B CA 1
ATOM 2216 C C . ASP B 1 93 ? 14.506 -30.961 126.161 1.00 44.03 93 ASP B C 1
ATOM 2217 O O . ASP B 1 93 ? 13.434 -31.516 126.103 1.00 44.42 93 ASP B O 1
ATOM 2222 N N . THR B 1 94 ? 14.664 -29.692 125.810 1.00 42.95 94 THR B N 1
ATOM 2223 C CA . THR B 1 94 ? 13.555 -28.966 125.193 1.00 42.28 94 THR B CA 1
ATOM 2224 C C . THR B 1 94 ? 13.085 -29.635 123.883 1.00 41.39 94 THR B C 1
ATOM 2225 O O . THR B 1 94 ? 11.880 -29.746 123.633 1.00 41.90 94 THR B O 1
ATOM 2229 N N . LEU B 1 95 ? 14.038 -30.069 123.059 1.00 39.74 95 LEU B N 1
ATOM 2230 C CA . LEU B 1 95 ? 13.726 -30.637 121.748 1.00 38.11 95 LEU B CA 1
ATOM 2231 C C . LEU B 1 95 ? 12.989 -31.988 121.902 1.00 37.86 95 LEU B C 1
ATOM 2232 O O . LEU B 1 95 ? 12.040 -32.278 121.184 1.00 37.24 95 LEU B O 1
ATOM 2237 N N . GLN B 1 96 ? 13.446 -32.790 122.854 1.00 38.20 96 GLN B N 1
ATOM 2238 C CA . GLN B 1 96 ? 12.803 -34.044 123.221 1.00 38.98 96 GLN B CA 1
ATOM 2239 C C . GLN B 1 96 ? 11.375 -33.809 123.730 1.00 38.69 96 GLN B C 1
ATOM 2240 O O . GLN B 1 96 ? 10.490 -34.594 123.435 1.00 38.35 96 GLN B O 1
ATOM 2246 N N . GLU B 1 97 ? 11.175 -32.749 124.491 1.00 38.90 97 GLU B N 1
ATOM 2247 C CA . GLU B 1 97 ? 9.860 -32.281 124.875 1.00 39.80 97 GLU B CA 1
ATOM 2248 C C . GLU B 1 97 ? 8.950 -31.943 123.718 1.00 38.16 97 GLU B C 1
ATOM 2249 O O . GLU B 1 97 ? 7.813 -32.277 123.745 1.00 38.16 97 GLU B O 1
ATOM 2255 N N . ILE B 1 98 ? 9.471 -31.302 122.686 1.00 36.51 98 ILE B N 1
ATOM 2256 C CA . ILE B 1 98 ? 8.682 -31.037 121.468 1.00 34.08 98 ILE B CA 1
ATOM 2257 C C . ILE B 1 98 ? 8.342 -32.352 120.774 1.00 33.16 98 ILE B C 1
ATOM 2258 O O . ILE B 1 98 ? 7.195 -32.584 120.409 1.00 32.04 98 ILE B O 1
ATOM 2263 N N . ALA B 1 99 ? 9.343 -33.213 120.628 1.00 32.07 99 ALA B N 1
ATOM 2264 C CA . ALA B 1 99 ? 9.143 -34.509 120.014 1.00 32.68 99 ALA B CA 1
ATOM 2265 C C . ALA B 1 99 ? 8.082 -35.320 120.774 1.00 33.19 99 ALA B C 1
ATOM 2266 O O . ALA B 1 99 ? 7.172 -35.870 120.153 1.00 33.83 99 ALA B O 1
ATOM 2268 N N . THR B 1 100 ? 8.206 -35.393 122.105 1.00 33.62 100 THR B N 1
ATOM 2269 C CA . THR B 1 100 ? 7.212 -36.090 122.937 1.00 34.29 100 THR B CA 1
ATOM 2270 C C . THR B 1 100 ? 5.778 -35.503 122.811 1.00 34.06 100 THR B C 1
ATOM 2271 O O . THR B 1 100 ? 4.833 -36.268 122.655 1.00 34.52 100 THR B O 1
ATOM 2275 N N . TYR B 1 101 ? 5.644 -34.172 122.854 1.00 33.47 101 TYR B N 1
ATOM 2276 C CA . TYR B 1 101 ? 4.390 -33.483 122.642 1.00 34.19 101 TYR B CA 1
ATOM 2277 C C . TYR B 1 101 ? 3.720 -33.916 121.347 1.00 34.84 101 TYR B C 1
ATOM 2278 O O . TYR B 1 101 ? 2.502 -34.094 121.318 1.00 35.30 101 TYR B O 1
ATOM 2287 N N . LEU B 1 102 ? 4.493 -34.103 120.276 1.00 34.87 102 LEU B N 1
ATOM 2288 C CA . LEU B 1 102 ? 3.888 -34.458 118.987 1.00 35.05 102 LEU B CA 1
ATOM 2289 C C . LEU B 1 102 ? 3.552 -35.944 118.891 1.00 35.09 102 LEU B C 1
ATOM 2290 O O . LEU B 1 102 ? 2.511 -36.309 118.373 1.00 33.94 102 LEU B O 1
ATOM 2295 N N . LEU B 1 103 ? 4.468 -36.783 119.359 1.00 36.03 103 LEU B N 1
ATOM 2296 C CA . LEU B 1 103 ? 4.287 -38.220 119.338 1.00 37.98 103 LEU B CA 1
ATOM 2297 C C . LEU B 1 103 ? 3.088 -38.716 120.193 1.00 38.65 103 LEU B C 1
ATOM 2298 O O . LEU B 1 103 ? 2.526 -39.778 119.911 1.00 38.22 103 LEU B O 1
ATOM 2303 N N . GLU B 1 104 ? 2.743 -37.943 121.228 1.00 39.17 104 GLU B N 1
ATOM 2304 C CA . GLU B 1 104 ? 1.549 -38.156 122.056 1.00 40.30 104 GLU B CA 1
ATOM 2305 C C . GLU B 1 104 ? 0.238 -37.720 121.391 1.00 39.86 104 GLU B C 1
ATOM 2306 O O . GLU B 1 104 ? -0.856 -38.040 121.885 1.00 39.60 104 GLU B O 1
ATOM 2312 N N . ARG B 1 105 ? 0.343 -36.976 120.295 1.00 38.94 105 ARG B N 1
ATOM 2313 C CA . ARG B 1 105 ? -0.833 -36.473 119.603 1.00 38.17 105 ARG B CA 1
ATOM 2314 C C . ARG B 1 105 ? -0.946 -37.023 118.171 1.00 38.33 105 ARG B C 1
ATOM 2315 O O . ARG B 1 105 ? -1.808 -36.593 117.413 1.00 37.26 105 ARG B O 1
ATOM 2323 N N . THR B 1 106 ? -0.070 -37.971 117.824 1.00 39.06 106 THR B N 1
ATOM 2324 C CA . THR B 1 106 ? -0.177 -38.728 116.573 1.00 40.62 106 THR B CA 1
ATOM 2325 C C . THR B 1 106 ? 0.182 -40.209 116.740 1.00 40.81 106 THR B C 1
ATOM 2326 O O . THR B 1 106 ? 1.131 -40.554 117.443 1.00 40.10 106 THR B O 1
ATOM 2330 N N . GLU B 1 107 ? -0.512 -41.060 116.016 1.00 42.21 107 GLU B N 1
ATOM 2331 C CA . GLU B 1 107 ? -0.173 -42.459 116.006 1.00 44.02 107 GLU B CA 1
ATOM 2332 C C . GLU B 1 107 ? 0.937 -42.779 115.019 1.00 42.40 107 GLU B C 1
ATOM 2333 O O . GLU B 1 107 ? 1.598 -43.772 115.134 1.00 41.94 107 GLU B O 1
ATOM 2339 N N . LEU B 1 108 ? 1.103 -41.907 114.046 1.00 41.50 108 LEU B N 1
ATOM 2340 C CA . LEU B 1 108 ? 2.122 -42.044 112.965 1.00 39.75 108 LEU B CA 1
ATOM 2341 C C . LEU B 1 108 ? 3.547 -41.998 113.487 1.00 37.72 108 LEU B C 1
ATOM 2342 O O . LEU B 1 108 ? 3.898 -41.154 114.318 1.00 36.99 108 LEU B O 1
ATOM 2347 N N . ARG B 1 109 ? 4.349 -42.936 113.007 1.00 36.09 109 ARG B N 1
ATOM 2348 C CA . ARG B 1 109 ? 5.779 -42.955 113.282 1.00 35.36 109 ARG B CA 1
ATOM 2349 C C . ARG B 1 109 ? 6.586 -42.906 111.951 1.00 34.54 109 ARG B C 1
ATOM 2350 O O . ARG B 1 109 ? 7.079 -43.950 111.474 1.00 34.89 109 ARG B O 1
ATOM 2358 N N . PRO B 1 110 ? 6.732 -41.693 111.365 1.00 33.51 110 PRO B N 1
ATOM 2359 C CA . PRO B 1 110 ? 7.365 -41.548 110.040 1.00 32.35 110 PRO B CA 1
ATOM 2360 C C . PRO B 1 110 ? 8.871 -41.723 110.125 1.00 32.18 110 PRO B C 1
ATOM 2361 O O . PRO B 1 110 ? 9.464 -41.395 111.150 1.00 31.16 110 PRO B O 1
ATOM 2365 N N . LYS B 1 111 ? 9.469 -42.259 109.063 1.00 31.64 111 LYS B N 1
ATOM 2366 C CA . LYS B 1 111 ? 10.915 -42.379 108.972 1.00 31.88 111 LYS B CA 1
ATOM 2367 C C . LYS B 1 111 ? 11.538 -41.261 108.070 1.00 30.86 111 LYS B C 1
ATOM 2368 O O . LYS B 1 111 ? 12.750 -41.201 107.917 1.00 31.47 111 LYS B O 1
ATOM 2374 N N . VAL B 1 112 ? 10.710 -40.371 107.522 1.00 29.45 112 VAL B N 1
ATOM 2375 C CA . VAL B 1 112 ? 11.134 -39.350 106.562 1.00 27.59 112 VAL B CA 1
ATOM 2376 C C . VAL B 1 112 ? 10.549 -38.008 106.947 1.00 27.64 112 VAL B C 1
ATOM 2377 O O . VAL B 1 112 ? 9.308 -37.849 107.089 1.00 27.41 112 VAL B O 1
ATOM 2381 N N . GLY B 1 113 ? 11.430 -37.030 107.142 1.00 26.54 113 GLY B N 1
ATOM 2382 C CA . GLY B 1 113 ? 10.957 -35.656 107.260 1.00 25.17 113 GLY B CA 1
ATOM 2383 C C . GLY B 1 113 ? 11.104 -34.967 105.920 1.00 24.71 113 GLY B C 1
ATOM 2384 O O . GLY B 1 113 ? 12.069 -35.205 105.193 1.00 24.11 113 GLY B O 1
ATOM 2385 N N . ILE B 1 114 ? 10.132 -34.125 105.585 1.00 24.93 114 ILE B N 1
ATOM 2386 C CA . ILE B 1 114 ? 10.147 -33.371 104.331 1.00 24.49 114 ILE B CA 1
ATOM 2387 C C . ILE B 1 114 ? 9.976 -31.891 104.663 1.00 25.03 114 ILE B C 1
ATOM 2388 O O . ILE B 1 114 ? 9.134 -31.541 105.468 1.00 24.85 114 ILE B O 1
ATOM 2393 N N . ILE B 1 115 ? 10.779 -31.027 104.047 1.00 24.42 115 ILE B N 1
ATOM 2394 C CA . ILE B 1 115 ? 10.617 -29.606 104.260 1.00 24.99 115 ILE B CA 1
ATOM 2395 C C . ILE B 1 115 ? 10.274 -28.971 102.936 1.00 24.97 115 ILE B C 1
ATOM 2396 O O . ILE B 1 115 ? 11.069 -29.048 102.007 1.00 24.53 115 ILE B O 1
ATOM 2401 N N . CYS B 1 116 ? 9.104 -28.322 102.884 1.00 25.12 116 CYS B N 1
ATOM 2402 C CA . CYS B 1 116 ? 8.558 -27.651 101.683 1.00 25.70 116 CYS B CA 1
ATOM 2403 C C . CYS B 1 116 ? 8.874 -26.174 101.646 1.00 24.08 116 CYS B C 1
ATOM 2404 O O . CYS B 1 116 ? 8.504 -25.424 102.553 1.00 23.08 116 CYS B O 1
ATOM 2407 N N . GLY B 1 117 ? 9.542 -25.756 100.581 1.00 23.74 117 GLY B N 1
ATOM 2408 C CA . GLY B 1 117 ? 9.922 -24.346 100.403 1.00 23.74 117 GLY B CA 1
ATOM 2409 C C . GLY B 1 117 ? 8.909 -23.577 99.598 1.00 24.20 117 GLY B C 1
ATOM 2410 O O . GLY B 1 117 ? 7.758 -24.015 99.453 1.00 24.89 117 GLY B O 1
ATOM 2411 N N . SER B 1 118 ? 9.329 -22.453 99.038 1.00 24.30 118 SER B N 1
ATOM 2412 C CA . SER B 1 118 ? 8.414 -21.539 98.369 1.00 24.02 118 SER B CA 1
ATOM 2413 C C . SER B 1 118 ? 7.830 -22.196 97.105 1.00 24.81 118 SER B C 1
ATOM 2414 O O . SER B 1 118 ? 8.600 -22.659 96.225 1.00 24.84 118 SER B O 1
ATOM 2417 N N . GLY B 1 119 ? 6.485 -22.280 97.042 1.00 25.43 119 GLY B N 1
ATOM 2418 C CA . GLY B 1 119 ? 5.765 -22.973 95.951 1.00 24.62 119 GLY B CA 1
ATOM 2419 C C . GLY B 1 119 ? 5.727 -24.494 96.025 1.00 25.18 119 GLY B C 1
ATOM 2420 O O . GLY B 1 119 ? 5.241 -25.154 95.091 1.00 25.67 119 GLY B O 1
ATOM 2421 N N . LEU B 1 120 ? 6.225 -25.067 97.123 1.00 25.21 120 LEU B N 1
ATOM 2422 C CA . LEU B 1 120 ? 6.243 -26.533 97.310 1.00 25.72 120 LEU B CA 1
ATOM 2423 C C . LEU B 1 120 ? 5.307 -26.963 98.441 1.00 26.50 120 LEU B C 1
ATOM 2424 O O . LEU B 1 120 ? 5.247 -28.143 98.755 1.00 26.16 120 LEU B O 1
ATOM 2429 N N . GLY B 1 121 ? 4.601 -25.994 99.041 1.00 27.87 121 GLY B N 1
ATOM 2430 C CA . GLY B 1 121 ? 3.634 -26.236 100.110 1.00 30.96 121 GLY B CA 1
ATOM 2431 C C . GLY B 1 121 ? 2.497 -27.211 99.774 1.00 33.55 121 GLY B C 1
ATOM 2432 O O . GLY B 1 121 ? 1.880 -27.783 100.673 1.00 33.16 121 GLY B O 1
ATOM 2433 N N . THR B 1 122 ? 2.221 -27.436 98.490 1.00 35.74 122 THR B N 1
ATOM 2434 C CA . THR B 1 122 ? 1.200 -28.433 98.113 1.00 38.40 122 THR B CA 1
ATOM 2435 C C . THR B 1 122 ? 1.603 -29.908 98.331 1.00 39.48 122 THR B C 1
ATOM 2436 O O . THR B 1 122 ? 0.736 -30.796 98.310 1.00 39.92 122 THR B O 1
ATOM 2440 N N . LEU B 1 123 ? 2.892 -30.181 98.540 1.00 40.59 123 LEU B N 1
ATOM 2441 C CA . LEU B 1 123 ? 3.326 -31.534 98.900 1.00 42.25 123 LEU B CA 1
ATOM 2442 C C . LEU B 1 123 ? 2.536 -32.035 100.118 1.00 42.95 123 LEU B C 1
ATOM 2443 O O . LEU B 1 123 ? 2.094 -33.192 100.133 1.00 42.85 123 LEU B O 1
ATOM 2448 N N . ALA B 1 124 ? 2.329 -31.141 101.097 1.00 43.23 124 ALA B N 1
ATOM 2449 C CA . ALA B 1 124 ? 1.625 -31.472 102.339 1.00 43.95 124 ALA B CA 1
ATOM 2450 C C . ALA B 1 124 ? 0.140 -31.765 102.096 1.00 44.70 124 ALA B C 1
ATOM 2451 O O . ALA B 1 124 ? -0.454 -32.612 102.795 1.00 45.63 124 ALA B O 1
ATOM 2453 N N . GLU B 1 125 ? -0.456 -31.079 101.148 1.00 44.88 125 GLU B N 1
ATOM 2454 C CA . GLU B 1 125 ? -1.815 -31.329 100.765 1.00 45.18 125 GLU B CA 1
ATOM 2455 C C . GLU B 1 125 ? -2.176 -32.659 100.085 1.00 44.81 125 GLU B C 1
ATOM 2456 O O . GLU B 1 125 ? -3.328 -32.997 99.997 1.00 45.03 125 GLU B O 1
ATOM 2462 N N . GLN B 1 126 ? -1.176 -33.419 99.662 1.00 44.16 126 GLN B N 1
ATOM 2463 C CA . GLN B 1 126 ? -1.354 -34.700 99.003 1.00 43.66 126 GLN B CA 1
ATOM 2464 C C . GLN B 1 126 ? -1.237 -35.907 99.969 1.00 42.64 126 GLN B C 1
ATOM 2465 O O . GLN B 1 126 ? -1.430 -37.068 99.571 1.00 42.04 126 GLN B O 1
ATOM 2471 N N . LEU B 1 127 ? -0.953 -35.626 101.242 1.00 41.79 127 LEU B N 1
ATOM 2472 C CA . LEU B 1 127 ? -0.896 -36.683 102.258 1.00 41.43 127 LEU B CA 1
ATOM 2473 C C . LEU B 1 127 ? -2.312 -37.106 102.672 1.00 41.30 127 LEU B C 1
ATOM 2474 O O . LEU B 1 127 ? -3.265 -36.299 102.652 1.00 40.33 127 LEU B O 1
ATOM 2479 N N . THR B 1 128 ? -2.454 -38.371 103.041 1.00 41.23 128 THR B N 1
ATOM 2480 C CA . THR B 1 128 ? -3.761 -38.892 103.505 1.00 41.98 128 THR B CA 1
ATOM 2481 C C . THR B 1 128 ? -3.783 -39.175 105.034 1.00 42.22 128 THR B C 1
ATOM 2482 O O . THR B 1 128 ? -2.725 -39.322 105.646 1.00 41.94 128 THR B O 1
ATOM 2486 N N . ASP B 1 129 ? -4.979 -39.226 105.644 1.00 42.75 129 ASP B N 1
ATOM 2487 C CA . ASP B 1 129 ? -5.115 -39.645 107.050 1.00 42.95 129 ASP B CA 1
ATOM 2488 C C . ASP B 1 129 ? -4.156 -38.814 107.965 1.00 42.37 129 ASP B C 1
ATOM 2489 O O . ASP B 1 129 ? -3.296 -39.361 108.689 1.00 41.73 129 ASP B O 1
ATOM 2494 N N . VAL B 1 130 ? -4.331 -37.489 107.921 1.00 41.65 130 VAL B N 1
ATOM 2495 C CA . VAL B 1 130 ? -3.347 -36.572 108.486 1.00 41.52 130 VAL B CA 1
ATOM 2496 C C . VAL B 1 130 ? -3.630 -36.035 109.902 1.00 41.55 130 VAL B C 1
ATOM 2497 O O . VAL B 1 130 ? -4.770 -35.685 110.246 1.00 41.51 130 VAL B O 1
ATOM 2501 N N . ASP B 1 131 ? -2.563 -35.970 110.702 1.00 41.21 131 ASP B N 1
ATOM 2502 C CA . ASP B 1 131 ? -2.521 -35.152 111.919 1.00 40.90 131 ASP B CA 1
ATOM 2503 C C . ASP B 1 131 ? -1.712 -33.905 111.630 1.00 40.03 131 ASP B C 1
ATOM 2504 O O . ASP B 1 131 ? -0.525 -33.991 111.322 1.00 39.80 131 ASP B O 1
ATOM 2509 N N . SER B 1 132 ? -2.382 -32.763 111.717 1.00 38.59 132 SER B N 1
ATOM 2510 C CA . SER B 1 132 ? -1.833 -31.505 111.318 1.00 37.73 132 SER B CA 1
ATOM 2511 C C . SER B 1 132 ? -1.710 -30.549 112.508 1.00 37.40 132 SER B C 1
ATOM 2512 O O . SER B 1 132 ? -2.632 -30.391 113.283 1.00 37.21 132 SER B O 1
ATOM 2515 N N . PHE B 1 133 ? -0.552 -29.909 112.638 1.00 36.80 133 PHE B N 1
ATOM 2516 C CA . PHE B 1 133 ? -0.259 -29.024 113.759 1.00 36.61 133 PHE B CA 1
ATOM 2517 C C . PHE B 1 133 ? 0.200 -27.645 113.255 1.00 36.55 133 PHE B C 1
ATOM 2518 O O . PHE B 1 133 ? 1.266 -27.549 112.633 1.00 37.14 133 PHE B O 1
ATOM 2526 N N . ASP B 1 134 ? -0.574 -26.594 113.512 1.00 35.76 134 ASP B N 1
ATOM 2527 C CA . ASP B 1 134 ? -0.114 -25.231 113.243 1.00 36.44 134 ASP B CA 1
ATOM 2528 C C . ASP B 1 134 ? 1.117 -24.921 114.085 1.00 36.09 134 ASP B C 1
ATOM 2529 O O . ASP B 1 134 ? 1.162 -25.298 115.251 1.00 36.54 134 ASP B O 1
ATOM 2534 N N . TYR B 1 135 ? 2.098 -24.223 113.507 1.00 35.48 135 TYR B N 1
ATOM 2535 C CA . TYR B 1 135 ? 3.356 -23.939 114.205 1.00 35.01 135 TYR B CA 1
ATOM 2536 C C . TYR B 1 135 ? 3.140 -23.167 115.520 1.00 35.95 135 TYR B C 1
ATOM 2537 O O . TYR B 1 135 ? 3.798 -23.465 116.524 1.00 36.01 135 TYR B O 1
ATOM 2546 N N . GLU B 1 136 ? 2.225 -22.187 115.467 1.00 37.31 136 GLU B N 1
ATOM 2547 C CA . GLU B 1 136 ? 1.644 -21.419 116.609 1.00 38.81 136 GLU B CA 1
ATOM 2548 C C . GLU B 1 136 ? 1.290 -22.246 117.851 1.00 38.24 136 GLU B C 1
ATOM 2549 O O . GLU B 1 136 ? 1.302 -21.736 118.955 1.00 38.66 136 GLU B O 1
ATOM 2555 N N . THR B 1 137 ? 0.941 -23.509 117.639 1.00 38.42 137 THR B N 1
ATOM 2556 C CA . THR B 1 137 ? 0.424 -24.383 118.679 1.00 38.50 137 THR B CA 1
ATOM 2557 C C . THR B 1 137 ? 1.456 -25.404 119.168 1.00 38.42 137 THR B C 1
ATOM 2558 O O . THR B 1 137 ? 1.202 -26.094 120.143 1.00 38.56 137 THR B O 1
ATOM 2562 N N . ILE B 1 138 ? 2.595 -25.545 118.484 1.00 38.39 138 ILE B N 1
ATOM 2563 C CA . ILE B 1 138 ? 3.630 -26.465 118.986 1.00 38.29 138 ILE B CA 1
ATOM 2564 C C . ILE B 1 138 ? 4.516 -25.685 119.956 1.00 38.62 138 ILE B C 1
ATOM 2565 O O . ILE B 1 138 ? 4.895 -24.547 119.647 1.00 38.47 138 ILE B O 1
ATOM 2570 N N . PRO B 1 139 ? 4.806 -26.257 121.149 1.00 39.19 139 PRO B N 1
ATOM 2571 C CA . PRO B 1 139 ? 5.657 -25.539 122.124 1.00 39.31 139 PRO B CA 1
ATOM 2572 C C . PRO B 1 139 ? 6.997 -25.161 121.532 1.00 38.75 139 PRO B C 1
ATOM 2573 O O . PRO B 1 139 ? 7.625 -25.998 120.878 1.00 38.30 139 PRO B O 1
ATOM 2577 N N . HIS B 1 140 ? 7.394 -23.898 121.725 1.00 38.85 140 HIS B N 1
ATOM 2578 C CA . HIS B 1 140 ? 8.752 -23.413 121.395 1.00 38.78 140 HIS B CA 1
ATOM 2579 C C . HIS B 1 140 ? 9.011 -23.265 119.896 1.00 37.42 140 HIS B C 1
ATOM 2580 O O . HIS B 1 140 ? 10.136 -22.948 119.500 1.00 37.88 140 HIS B O 1
ATOM 2587 N N . PHE B 1 141 ? 7.996 -23.522 119.070 1.00 34.96 141 PHE B N 1
ATOM 2588 C CA . PHE B 1 141 ? 8.165 -23.548 117.627 1.00 32.37 141 PHE B CA 1
ATOM 2589 C C . PHE B 1 141 ? 8.181 -22.121 117.039 1.00 31.39 141 PHE B C 1
ATOM 2590 O O . PHE B 1 141 ? 7.462 -21.237 117.508 1.00 30.33 141 PHE B O 1
ATOM 2598 N N . PRO B 1 142 ? 9.051 -21.877 116.041 1.00 30.61 142 PRO B N 1
ATOM 2599 C CA . PRO B 1 142 ? 8.989 -20.599 115.322 1.00 30.09 142 PRO B CA 1
ATOM 2600 C C . PRO B 1 142 ? 7.711 -20.507 114.430 1.00 29.77 142 PRO B C 1
ATOM 2601 O O . PRO B 1 142 ? 6.999 -21.483 114.281 1.00 30.35 142 PRO B O 1
ATOM 2605 N N . VAL B 1 143 ? 7.407 -19.343 113.877 1.00 29.46 143 VAL B N 1
ATOM 2606 C CA . VAL B 1 143 ? 6.286 -19.234 112.934 1.00 30.39 143 VAL B CA 1
ATOM 2607 C C . VAL B 1 143 ? 6.736 -18.732 111.535 1.00 29.77 143 VAL B C 1
ATOM 2608 O O . VAL B 1 143 ? 7.694 -17.937 111.409 1.00 28.95 143 VAL B O 1
ATOM 2612 N N . SER B 1 144 ? 6.060 -19.211 110.496 1.00 29.05 144 SER B N 1
ATOM 2613 C CA . SER B 1 144 ? 6.361 -18.786 109.141 1.00 28.85 144 SER B CA 1
ATOM 2614 C C . SER B 1 144 ? 5.785 -17.405 108.928 1.00 30.17 144 SER B C 1
ATOM 2615 O O . SER B 1 144 ? 4.581 -17.199 109.125 1.00 32.37 144 SER B O 1
ATOM 2618 N N . THR B 1 145 ? 6.613 -16.433 108.561 1.00 30.05 145 THR B N 1
ATOM 2619 C CA . THR B 1 145 ? 6.057 -15.128 108.247 1.00 29.90 145 THR B CA 1
ATOM 2620 C C . THR B 1 145 ? 6.033 -14.872 106.741 1.00 29.72 145 THR B C 1
ATOM 2621 O O . THR B 1 145 ? 5.554 -13.835 106.289 1.00 29.46 145 THR B O 1
ATOM 2625 N N . VAL B 1 146 ? 6.515 -15.832 105.957 1.00 29.24 146 VAL B N 1
ATOM 2626 C CA . VAL B 1 146 ? 6.690 -15.583 104.536 1.00 28.83 146 VAL B CA 1
ATOM 2627 C C . VAL B 1 146 ? 5.457 -16.061 103.767 1.00 29.38 146 VAL B C 1
ATOM 2628 O O . VAL B 1 146 ? 4.981 -17.190 104.008 1.00 29.15 146 VAL B O 1
ATOM 2632 N N . ALA B 1 147 ? 4.946 -15.217 102.860 1.00 29.46 147 ALA B N 1
ATOM 2633 C CA . ALA B 1 147 ? 3.828 -15.592 101.968 1.00 29.67 147 ALA B CA 1
ATOM 2634 C C . ALA B 1 147 ? 4.066 -16.914 101.251 1.00 29.65 147 ALA B C 1
ATOM 2635 O O . ALA B 1 147 ? 5.135 -17.167 100.699 1.00 30.16 147 ALA B O 1
ATOM 2637 N N . GLY B 1 148 ? 3.056 -17.771 101.255 1.00 29.91 148 GLY B N 1
ATOM 2638 C CA . GLY B 1 148 ? 3.151 -19.065 100.589 1.00 29.41 148 GLY B CA 1
ATOM 2639 C C . GLY B 1 148 ? 3.731 -20.082 101.535 1.00 29.65 148 GLY B C 1
ATOM 2640 O O . GLY B 1 148 ? 3.868 -21.255 101.179 1.00 30.62 148 GLY B O 1
ATOM 2641 N N . HIS B 1 149 ? 4.088 -19.643 102.740 1.00 28.61 149 HIS B N 1
ATOM 2642 C CA . HIS B 1 149 ? 4.557 -20.563 103.776 1.00 28.56 149 HIS B CA 1
ATOM 2643 C C . HIS B 1 149 ? 3.416 -20.678 104.797 1.00 28.65 149 HIS B C 1
ATOM 2644 O O . HIS B 1 149 ? 3.228 -19.811 105.637 1.00 27.37 149 HIS B O 1
ATOM 2651 N N . VAL B 1 150 ? 2.638 -21.750 104.665 1.00 30.17 150 VAL B N 1
ATOM 2652 C CA . VAL B 1 150 ? 1.399 -21.931 105.454 1.00 32.04 150 VAL B CA 1
ATOM 2653 C C . VAL B 1 150 ? 1.677 -21.955 106.976 1.00 32.24 150 VAL B C 1
ATOM 2654 O O . VAL B 1 150 ? 1.008 -21.250 107.742 1.00 33.06 150 VAL B O 1
ATOM 2658 N N . GLY B 1 151 ? 2.657 -22.749 107.396 1.00 32.03 151 GLY B N 1
ATOM 2659 C CA . GLY B 1 151 ? 3.056 -22.781 108.799 1.00 32.22 151 GLY B CA 1
ATOM 2660 C C . GLY B 1 151 ? 2.389 -23.900 109.581 1.00 32.64 151 GLY B C 1
ATOM 2661 O O . GLY B 1 151 ? 1.737 -23.682 110.607 1.00 32.39 151 GLY B O 1
ATOM 2662 N N . ARG B 1 152 ? 2.553 -25.116 109.098 1.00 33.04 152 ARG B N 1
ATOM 2663 C CA . ARG B 1 152 ? 2.040 -26.251 109.813 1.00 33.79 152 ARG B CA 1
ATOM 2664 C C . ARG B 1 152 ? 2.831 -27.543 109.585 1.00 32.25 152 ARG B C 1
ATOM 2665 O O . ARG B 1 152 ? 3.463 -27.763 108.534 1.00 30.73 152 ARG B O 1
ATOM 2673 N N . LEU B 1 153 ? 2.781 -28.389 110.604 1.00 31.52 153 LEU B N 1
ATOM 2674 C CA . LEU B 1 153 ? 3.485 -29.642 110.602 1.00 32.03 153 LEU B CA 1
ATOM 2675 C C . LEU B 1 153 ? 2.460 -30.724 110.343 1.00 32.40 153 LEU B C 1
ATOM 2676 O O . LEU B 1 153 ? 1.561 -30.959 111.150 1.00 32.13 153 LEU B O 1
ATOM 2681 N N . VAL B 1 154 ? 2.614 -31.396 109.214 1.00 32.43 154 VAL B N 1
ATOM 2682 C CA . VAL B 1 154 ? 1.650 -32.378 108.776 1.00 32.27 154 VAL B CA 1
ATOM 2683 C C . VAL B 1 154 ? 2.246 -33.768 108.828 1.00 32.34 154 VAL B C 1
ATOM 2684 O O . VAL B 1 154 ? 3.161 -34.073 108.076 1.00 33.13 154 VAL B O 1
ATOM 2688 N N . PHE B 1 155 ? 1.739 -34.613 109.723 1.00 32.39 155 PHE B N 1
ATOM 2689 C CA . PHE B 1 155 ? 2.040 -36.053 109.668 1.00 32.28 155 PHE B CA 1
ATOM 2690 C C . PHE B 1 155 ? 0.959 -36.732 108.797 1.00 32.46 155 PHE B C 1
ATOM 2691 O O . PHE B 1 155 ? -0.191 -36.357 108.884 1.00 32.73 155 PHE B O 1
ATOM 2699 N N . GLY B 1 156 ? 1.302 -37.720 107.979 1.00 32.24 156 GLY B N 1
ATOM 2700 C CA . GLY B 1 156 ? 0.329 -38.266 107.044 1.00 32.39 156 GLY B CA 1
ATOM 2701 C C . GLY B 1 156 ? 0.969 -39.307 106.171 1.00 33.19 156 GLY B C 1
ATOM 2702 O O . GLY B 1 156 ? 2.146 -39.585 106.326 1.00 33.52 156 GLY B O 1
ATOM 2703 N N . TYR B 1 157 ? 0.204 -39.903 105.263 1.00 33.52 157 TYR B N 1
ATOM 2704 C CA . TYR B 1 157 ? 0.749 -40.939 104.395 1.00 34.77 157 TYR B CA 1
ATOM 2705 C C . TYR B 1 157 ? 0.914 -40.337 103.014 1.00 34.86 157 TYR B C 1
ATOM 2706 O O . TYR B 1 157 ? 0.021 -39.621 102.535 1.00 34.65 157 TYR B O 1
ATOM 2715 N N . LEU B 1 158 ? 2.073 -40.584 102.413 1.00 34.46 158 LEU B N 1
ATOM 2716 C CA . LEU B 1 158 ? 2.341 -40.145 101.049 1.00 34.96 158 LEU B CA 1
ATOM 2717 C C . LEU B 1 158 ? 2.486 -41.409 100.229 1.00 34.98 158 LEU B C 1
ATOM 2718 O O . LEU B 1 158 ? 3.473 -42.141 100.383 1.00 34.31 158 LEU B O 1
ATOM 2723 N N . ALA B 1 159 ? 1.485 -41.658 99.375 1.00 35.70 159 ALA B N 1
ATOM 2724 C CA . ALA B 1 159 ? 1.296 -42.975 98.730 1.00 35.98 159 ALA B CA 1
ATOM 2725 C C . ALA B 1 159 ? 1.507 -44.159 99.717 1.00 35.95 159 ALA B C 1
ATOM 2726 O O . ALA B 1 159 ? 2.256 -45.118 99.423 1.00 35.70 159 ALA B O 1
ATOM 2728 N N . GLY B 1 160 ? 0.868 -44.059 100.892 1.00 35.20 160 GLY B N 1
ATOM 2729 C CA . GLY B 1 160 ? 0.933 -45.116 101.881 1.00 35.26 160 GLY B CA 1
ATOM 2730 C C . GLY B 1 160 ? 2.161 -45.165 102.791 1.00 35.05 160 GLY B C 1
ATOM 2731 O O . GLY B 1 160 ? 2.265 -46.044 103.653 1.00 35.83 160 GLY B O 1
ATOM 2732 N N . VAL B 1 161 ? 3.099 -44.237 102.627 1.00 34.49 161 VAL B N 1
ATOM 2733 C CA . VAL B 1 161 ? 4.313 -44.234 103.463 1.00 33.17 161 VAL B CA 1
ATOM 2734 C C . VAL B 1 161 ? 4.162 -43.116 104.479 1.00 32.93 161 VAL B C 1
ATOM 2735 O O . VAL B 1 161 ? 3.864 -41.958 104.097 1.00 32.85 161 VAL B O 1
ATOM 2739 N N . PRO B 1 162 ? 4.336 -43.444 105.777 1.00 32.55 162 PRO B N 1
ATOM 2740 C CA . PRO B 1 162 ? 4.244 -42.362 106.783 1.00 32.97 162 PRO B CA 1
ATOM 2741 C C . PRO B 1 162 ? 5.404 -41.311 106.669 1.00 32.85 162 PRO B C 1
ATOM 2742 O O . PRO B 1 162 ? 6.617 -41.663 106.605 1.00 33.32 162 PRO B O 1
ATOM 2746 N N . VAL B 1 163 ? 5.018 -40.046 106.611 1.00 31.67 163 VAL B N 1
ATOM 2747 C CA . VAL B 1 163 ? 5.974 -38.956 106.521 1.00 31.20 163 VAL B CA 1
ATOM 2748 C C . VAL B 1 163 ? 5.570 -37.857 107.486 1.00 31.40 163 VAL B C 1
ATOM 2749 O O . VAL B 1 163 ? 4.416 -37.822 107.900 1.00 31.42 163 VAL B O 1
ATOM 2753 N N . MET B 1 164 ? 6.523 -36.997 107.871 1.00 31.75 164 MET B N 1
ATOM 2754 C CA . MET B 1 164 ? 6.179 -35.715 108.491 1.00 31.95 164 MET B CA 1
ATOM 2755 C C . MET B 1 164 ? 6.638 -34.562 107.629 1.00 31.82 164 MET B C 1
ATOM 2756 O O . MET B 1 164 ? 7.742 -34.534 107.102 1.00 31.52 164 MET B O 1
ATOM 2761 N N . CYS B 1 165 ? 5.782 -33.575 107.526 1.00 31.75 165 CYS B N 1
ATOM 2762 C CA . CYS B 1 165 ? 5.961 -32.573 106.531 1.00 32.02 165 CYS B CA 1
ATOM 2763 C C . CYS B 1 165 ? 5.898 -31.169 107.108 1.00 30.98 165 CYS B C 1
ATOM 2764 O O . CYS B 1 165 ? 4.873 -30.768 107.670 1.00 29.93 165 CYS B O 1
ATOM 2767 N N . MET B 1 166 ? 7.000 -30.418 106.966 1.00 30.14 166 MET B N 1
ATOM 2768 C CA . MET B 1 166 ? 6.996 -28.983 107.241 1.00 29.31 166 MET B CA 1
ATOM 2769 C C . MET B 1 166 ? 6.408 -28.241 106.049 1.00 28.83 166 MET B C 1
ATOM 2770 O O . MET B 1 166 ? 7.045 -28.072 105.001 1.00 28.64 166 MET B O 1
ATOM 2775 N N . GLN B 1 167 ? 5.173 -27.807 106.206 1.00 28.27 167 GLN B N 1
ATOM 2776 C CA . GLN B 1 167 ? 4.521 -27.007 105.198 1.00 27.99 167 GLN B CA 1
ATOM 2777 C C . GLN B 1 167 ? 4.805 -25.536 105.499 1.00 27.21 167 GLN B C 1
ATOM 2778 O O . GLN B 1 167 ? 4.103 -24.885 106.323 1.00 27.13 167 GLN B O 1
ATOM 2784 N N . GLY B 1 168 ? 5.826 -25.006 104.818 1.00 25.56 168 GLY B N 1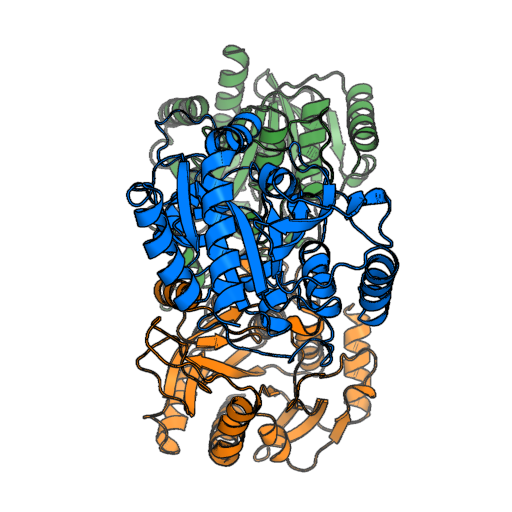
ATOM 2785 C CA . GLY B 1 168 ? 6.426 -23.709 105.174 1.00 24.39 168 GLY B CA 1
ATOM 2786 C C . GLY B 1 168 ? 7.657 -23.903 106.070 1.00 23.49 168 GLY B C 1
ATOM 2787 O O . GLY B 1 168 ? 7.740 -24.860 106.857 1.00 24.30 168 GLY B O 1
ATOM 2788 N N . ARG B 1 169 ? 8.635 -23.001 105.949 1.00 23.28 169 ARG B N 1
ATOM 2789 C CA . ARG B 1 169 ? 9.882 -23.162 106.685 1.00 21.85 169 ARG B CA 1
ATOM 2790 C C . ARG B 1 169 ? 10.223 -21.818 107.269 1.00 21.55 169 ARG B C 1
ATOM 2791 O O . ARG B 1 169 ? 9.397 -20.910 107.168 1.00 20.34 169 ARG B O 1
ATOM 2799 N N . PHE B 1 170 ? 11.417 -21.723 107.887 1.00 21.70 170 PHE B N 1
ATOM 2800 C CA . PHE B 1 170 ? 11.891 -20.514 108.592 1.00 21.99 170 PHE B CA 1
ATOM 2801 C C . PHE B 1 170 ? 13.139 -20.017 107.901 1.00 22.17 170 PHE B C 1
ATOM 2802 O O . PHE B 1 170 ? 14.027 -20.802 107.566 1.00 22.82 170 PHE B O 1
ATOM 2810 N N . HIS B 1 171 ? 13.210 -18.721 107.667 1.00 22.35 171 HIS B N 1
ATOM 2811 C CA . HIS B 1 171 ? 14.335 -18.168 106.914 1.00 21.61 171 HIS B CA 1
ATOM 2812 C C . HIS B 1 171 ? 15.101 -17.207 107.805 1.00 22.22 171 HIS B C 1
ATOM 2813 O O . HIS B 1 171 ? 14.517 -16.470 108.641 1.00 22.71 171 HIS B O 1
ATOM 2820 N N . HIS B 1 172 ? 16.417 -17.224 107.614 1.00 22.23 172 HIS B N 1
ATOM 2821 C CA . HIS B 1 172 ? 17.329 -16.384 108.341 1.00 21.03 172 HIS B CA 1
ATOM 2822 C C . HIS B 1 172 ? 17.002 -14.905 108.181 1.00 20.45 172 HIS B C 1
ATOM 2823 O O . HIS B 1 172 ? 17.133 -14.157 109.153 1.00 20.84 172 HIS B O 1
ATOM 2830 N N . TYR B 1 173 ? 16.553 -14.478 106.995 1.00 19.12 173 TYR B N 1
ATOM 2831 C CA . TYR B 1 173 ? 16.170 -13.065 106.762 1.00 18.9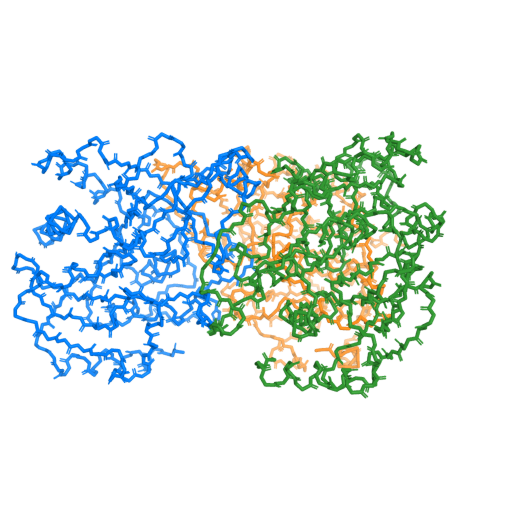0 173 TYR B CA 1
ATOM 2832 C C . TYR B 1 173 ? 14.946 -12.610 107.579 1.00 19.07 173 TYR B C 1
ATOM 2833 O O . TYR B 1 173 ? 14.745 -11.389 107.747 1.00 18.14 173 TYR B O 1
ATOM 2842 N N . GLU B 1 174 ? 14.147 -13.582 108.045 1.00 18.78 174 GLU B N 1
ATOM 2843 C CA . GLU B 1 174 ? 13.012 -13.332 108.961 1.00 21.16 174 GLU B CA 1
ATOM 2844 C C . GLU B 1 174 ? 13.482 -12.931 110.356 1.00 22.04 174 GLU B C 1
ATOM 2845 O O . GLU B 1 174 ? 12.666 -12.501 111.171 1.00 22.96 174 GLU B O 1
ATOM 2851 N N . GLY B 1 175 ? 14.779 -13.106 110.630 1.00 22.50 175 GLY B N 1
ATOM 2852 C CA . GLY B 1 175 ? 15.363 -12.792 111.925 1.00 23.64 175 GLY B CA 1
ATOM 2853 C C . GLY B 1 175 ? 15.657 -13.999 112.802 1.00 24.25 175 GLY B C 1
ATOM 2854 O O . GLY B 1 175 ? 16.066 -13.833 113.949 1.00 25.33 175 GLY B O 1
ATOM 2855 N N . TYR B 1 176 ? 15.458 -15.210 112.296 1.00 23.56 176 TYR B N 1
ATOM 2856 C CA . TYR B 1 176 ? 15.770 -16.405 113.088 1.00 23.84 176 TYR B CA 1
ATOM 2857 C C . TYR B 1 176 ? 17.232 -16.821 112.909 1.00 23.39 176 TYR B C 1
ATOM 2858 O O . TYR B 1 176 ? 17.729 -16.926 111.766 1.00 23.53 176 TYR B O 1
ATOM 2867 N N . PRO B 1 177 ? 17.935 -17.031 114.024 1.00 22.08 177 PRO B N 1
ATOM 2868 C CA . PRO B 1 177 ? 19.251 -17.650 113.923 1.00 22.31 177 PRO B CA 1
ATOM 2869 C C . PRO B 1 177 ? 19.166 -18.973 113.163 1.00 21.67 177 PRO B C 1
ATOM 2870 O O . PRO B 1 177 ? 18.108 -19.630 113.152 1.00 21.52 177 PRO B O 1
ATOM 2874 N N . LEU B 1 178 ? 20.261 -19.350 112.517 1.00 21.06 178 LEU B N 1
ATOM 2875 C CA . LEU B 1 178 ? 20.278 -20.599 111.761 1.00 20.67 178 LEU B CA 1
ATOM 2876 C C . LEU B 1 178 ? 19.915 -21.839 112.586 1.00 20.77 178 LEU B C 1
ATOM 2877 O O . LEU B 1 178 ? 19.238 -22.718 112.059 1.00 20.79 178 LEU B O 1
ATOM 2882 N N . ALA B 1 179 ? 20.334 -21.903 113.856 1.00 20.81 179 ALA B N 1
ATOM 2883 C CA . ALA B 1 179 ? 19.943 -22.994 114.766 1.00 20.92 179 ALA B CA 1
ATOM 2884 C C . ALA B 1 179 ? 18.453 -23.020 115.013 1.00 21.12 179 ALA B C 1
ATOM 2885 O O . ALA B 1 179 ? 17.856 -24.085 115.123 1.00 20.70 179 ALA B O 1
ATOM 2887 N N . LYS B 1 180 ? 17.834 -21.852 115.103 1.00 22.01 180 LYS B N 1
ATOM 2888 C CA . LYS B 1 180 ? 16.364 -21.800 115.229 1.00 22.83 180 LYS B CA 1
ATOM 2889 C C . LYS B 1 180 ? 15.616 -22.284 113.936 1.00 22.80 180 LYS B C 1
ATOM 2890 O O . LYS B 1 180 ? 14.635 -23.018 114.021 1.00 21.90 180 LYS B O 1
ATOM 2896 N N . CYS B 1 181 ? 16.077 -21.835 112.755 1.00 22.55 181 CYS B N 1
ATOM 2897 C CA . CYS B 1 181 ? 15.566 -22.312 111.459 1.00 22.15 181 CYS B CA 1
ATOM 2898 C C . CYS B 1 181 ? 15.668 -23.824 111.325 1.00 22.10 181 CYS B C 1
ATOM 2899 O O . CYS B 1 181 ? 14.776 -24.474 110.759 1.00 22.41 181 CYS B O 1
ATOM 2902 N N . ALA B 1 182 ? 16.767 -24.384 111.827 1.00 21.59 182 ALA B N 1
ATOM 2903 C CA . ALA B 1 182 ? 17.077 -25.807 111.644 1.00 21.68 182 ALA B CA 1
ATOM 2904 C C . ALA B 1 182 ? 16.564 -26.730 112.790 1.00 21.93 182 ALA B C 1
ATOM 2905 O O . ALA B 1 182 ? 16.576 -27.950 112.694 1.00 22.33 182 ALA B O 1
ATOM 2907 N N . MET B 1 183 ? 16.114 -26.145 113.883 1.00 22.75 183 MET B N 1
ATOM 2908 C CA . MET B 1 183 ? 15.621 -26.920 115.024 1.00 23.65 183 MET B CA 1
ATOM 2909 C C . MET B 1 183 ? 14.591 -28.043 114.631 1.00 23.05 183 MET B C 1
ATOM 2910 O O . MET B 1 183 ? 14.699 -29.168 115.148 1.00 23.86 183 MET B O 1
ATOM 2915 N N . PRO B 1 184 ? 13.625 -27.770 113.705 1.00 23.11 184 PRO B N 1
ATOM 2916 C CA . PRO B 1 184 ? 12.719 -28.897 113.323 1.00 23.28 184 PRO B CA 1
ATOM 2917 C C . PRO B 1 184 ? 13.415 -30.179 112.873 1.00 22.81 184 PRO B C 1
ATOM 2918 O O . PRO B 1 184 ? 12.903 -31.275 113.125 1.00 23.95 184 PRO B O 1
ATOM 2922 N N . VAL B 1 185 ? 14.577 -30.056 112.233 1.00 22.36 185 VAL B N 1
ATOM 2923 C CA . VAL B 1 185 ? 15.378 -31.240 111.878 1.00 21.67 185 VAL B CA 1
ATOM 2924 C C . VAL B 1 185 ? 15.751 -32.076 113.120 1.00 21.75 185 VAL B C 1
ATOM 2925 O O . VAL B 1 185 ? 15.753 -33.290 113.064 1.00 20.72 185 VAL B O 1
ATOM 2929 N N . ARG B 1 186 ? 16.068 -31.423 114.230 1.00 22.22 186 ARG B N 1
ATOM 2930 C CA . ARG B 1 186 ? 16.393 -32.170 115.454 1.00 24.24 186 ARG B CA 1
ATOM 2931 C C . ARG B 1 186 ? 15.144 -32.867 115.992 1.00 23.80 186 ARG B C 1
ATOM 2932 O O . ARG B 1 186 ? 15.236 -33.983 116.508 1.00 24.99 186 ARG B O 1
ATOM 2940 N N . VAL B 1 187 ? 14.006 -32.180 115.915 1.00 23.49 187 VAL B N 1
ATOM 2941 C CA . VAL B 1 187 ? 12.702 -32.784 116.242 1.00 24.93 187 VAL B CA 1
ATOM 2942 C C . VAL B 1 187 ? 12.364 -34.029 115.374 1.00 25.79 187 VAL B C 1
ATOM 2943 O O . VAL B 1 187 ? 12.093 -35.091 115.924 1.00 26.35 187 VAL B O 1
ATOM 2947 N N . MET B 1 188 ? 12.438 -33.902 114.039 1.00 26.45 188 MET B N 1
ATOM 2948 C CA . MET B 1 188 ? 12.360 -35.058 113.142 1.00 26.78 188 MET B CA 1
ATOM 2949 C C . MET B 1 188 ? 13.252 -36.201 113.576 1.00 26.85 188 MET B C 1
ATOM 2950 O O . MET B 1 188 ? 12.822 -37.364 113.590 1.00 28.18 188 MET B O 1
ATOM 2955 N N . HIS B 1 189 ? 14.512 -35.914 113.868 1.00 26.99 189 HIS B N 1
ATOM 2956 C CA . HIS B 1 189 ? 15.425 -36.972 114.306 1.00 26.53 189 HIS B CA 1
ATOM 2957 C C . HIS B 1 189 ? 14.945 -37.662 115.616 1.00 27.62 189 HIS B C 1
ATOM 2958 O O . HIS B 1 189 ? 14.934 -38.892 115.714 1.00 27.78 189 HIS B O 1
ATOM 2965 N N . LEU B 1 190 ? 14.574 -36.874 116.613 1.00 28.19 190 LEU B N 1
ATOM 2966 C CA . LEU B 1 190 ? 14.134 -37.461 117.873 1.00 29.48 190 LEU B CA 1
ATOM 2967 C C . LEU B 1 190 ? 12.832 -38.250 117.670 1.00 30.13 190 LEU B C 1
ATOM 2968 O O . LEU B 1 190 ? 12.610 -39.256 118.346 1.00 30.32 190 LEU B O 1
ATOM 2973 N N . ILE B 1 191 ? 12.006 -37.820 116.711 1.00 30.74 191 ILE B N 1
ATOM 2974 C CA . ILE B 1 191 ? 10.776 -38.549 116.337 1.00 30.22 191 ILE B CA 1
ATOM 2975 C C . ILE B 1 191 ? 11.069 -39.916 115.697 1.00 30.65 191 ILE B C 1
ATOM 2976 O O . ILE B 1 191 ? 10.234 -40.828 115.778 1.00 32.02 191 ILE B O 1
ATOM 2981 N N . GLY B 1 192 ? 12.256 -40.061 115.101 1.00 29.51 192 GLY B N 1
ATOM 2982 C CA . GLY B 1 192 ? 12.668 -41.289 114.449 1.00 28.33 192 GLY B CA 1
ATOM 2983 C C . GLY B 1 192 ? 12.882 -41.157 112.946 1.00 28.28 192 GLY B C 1
ATOM 2984 O O . GLY B 1 192 ? 13.051 -42.170 112.250 1.00 28.74 192 GLY B O 1
ATOM 2985 N N . CYS B 1 193 ? 12.875 -39.935 112.405 1.00 27.87 193 CYS B N 1
ATOM 2986 C CA . CYS B 1 193 ? 13.215 -39.785 110.969 1.00 27.06 193 CYS B CA 1
ATOM 2987 C C . CYS B 1 193 ? 14.686 -40.163 110.714 1.00 26.04 193 CYS B C 1
ATOM 2988 O O . CYS B 1 193 ? 15.595 -39.683 111.384 1.00 25.38 193 CYS B O 1
ATOM 2991 N N . THR B 1 194 ? 14.911 -41.081 109.786 1.00 25.60 194 THR B N 1
ATOM 2992 C CA . THR B 1 194 ? 16.268 -41.418 109.411 1.00 25.21 194 THR B CA 1
ATOM 2993 C C . THR B 1 194 ? 16.685 -40.622 108.140 1.00 23.99 194 THR B C 1
ATOM 2994 O O . THR B 1 194 ? 17.841 -40.653 107.738 1.00 23.39 194 THR B O 1
ATOM 2998 N N . HIS B 1 195 ? 15.731 -39.924 107.525 1.00 23.67 195 HIS B N 1
ATOM 2999 C CA . HIS B 1 195 ? 15.909 -39.284 106.208 1.00 23.19 195 HIS B CA 1
ATOM 3000 C C . HIS B 1 195 ? 15.339 -37.914 106.238 1.00 23.18 195 HIS B C 1
ATOM 3001 O O . HIS B 1 195 ? 14.264 -37.716 106.811 1.00 23.77 195 HIS B O 1
ATOM 3008 N N . LEU B 1 196 ? 16.065 -36.972 105.622 1.00 22.74 196 LEU B N 1
ATOM 3009 C CA . LEU B 1 196 ? 15.550 -35.636 105.418 1.00 22.22 196 LEU B CA 1
ATOM 3010 C C . LEU B 1 196 ? 15.470 -35.400 103.919 1.00 21.66 196 LEU B C 1
ATOM 3011 O O . LEU B 1 196 ? 16.451 -35.606 103.214 1.00 20.95 196 LEU B O 1
ATOM 3016 N N . ILE B 1 197 ? 14.290 -34.974 103.454 1.00 21.47 197 ILE B N 1
ATOM 3017 C CA . ILE B 1 197 ? 14.139 -34.399 102.111 1.00 19.94 197 ILE B CA 1
ATOM 3018 C C . ILE B 1 197 ? 13.897 -32.925 102.253 1.00 20.01 197 ILE B C 1
ATOM 3019 O O . ILE B 1 197 ? 12.885 -32.531 102.814 1.00 20.54 197 ILE B O 1
ATOM 3024 N N . ALA B 1 198 ? 14.836 -32.101 101.763 1.00 19.41 198 ALA B N 1
ATOM 3025 C CA . ALA B 1 198 ? 14.686 -30.641 101.842 1.00 18.74 198 ALA B CA 1
ATOM 3026 C C . ALA B 1 198 ? 14.416 -30.129 100.428 1.00 18.67 198 ALA B C 1
ATOM 3027 O O . ALA B 1 198 ? 15.080 -30.550 99.497 1.00 18.59 198 ALA B O 1
ATOM 3029 N N . THR B 1 199 ? 13.422 -29.252 100.268 1.00 18.65 199 THR B N 1
ATOM 3030 C CA . THR B 1 199 ? 13.076 -28.757 98.946 1.00 19.16 199 THR B CA 1
ATOM 3031 C C . THR B 1 199 ? 13.182 -27.273 99.048 1.00 18.00 199 THR B C 1
ATOM 3032 O O . THR B 1 199 ? 13.064 -26.741 100.134 1.00 17.60 199 THR B O 1
ATOM 3036 N N . ASN B 1 200 ? 13.437 -26.598 97.931 1.00 17.94 200 ASN B N 1
ATOM 3037 C CA . ASN B 1 200 ? 13.420 -25.141 97.924 1.00 17.43 200 ASN B CA 1
ATOM 3038 C C . ASN B 1 200 ? 13.179 -24.598 96.524 1.00 16.93 200 ASN B C 1
ATOM 3039 O O . ASN B 1 200 ? 13.258 -25.336 95.552 1.00 17.13 200 ASN B O 1
ATOM 3044 N N . ALA B 1 201 ? 12.856 -23.306 96.457 1.00 16.29 201 ALA B N 1
ATOM 3045 C CA . ALA B 1 201 ? 12.938 -22.499 95.251 1.00 16.13 201 ALA B CA 1
ATOM 3046 C C . ALA B 1 201 ? 14.358 -21.932 95.111 1.00 16.49 201 ALA B C 1
ATOM 3047 O O . ALA B 1 201 ? 15.014 -21.637 96.124 1.00 16.64 201 ALA B O 1
ATOM 3049 N N . ALA B 1 202 ? 14.818 -21.714 93.876 1.00 16.38 202 ALA B N 1
ATOM 3050 C CA . ALA B 1 202 ? 16.121 -21.104 93.656 1.00 15.84 202 ALA B CA 1
ATOM 3051 C C . ALA B 1 202 ? 16.184 -20.363 92.337 1.00 17.15 202 ALA B C 1
ATOM 3052 O O . ALA B 1 202 ? 15.495 -20.712 91.356 1.00 18.20 202 ALA B O 1
ATOM 3054 N N . GLY B 1 203 ? 17.011 -19.328 92.295 1.00 16.75 203 GLY B N 1
ATOM 3055 C CA . GLY B 1 203 ? 17.306 -18.665 91.051 1.00 17.21 203 GLY B CA 1
ATOM 3056 C C . GLY B 1 203 ? 18.337 -19.496 90.307 1.00 17.32 203 GLY B C 1
ATOM 3057 O O . GLY B 1 203 ? 19.273 -20.007 90.914 1.00 16.76 203 GLY B O 1
ATOM 3058 N N . GLY B 1 204 ? 18.175 -19.623 88.991 1.00 17.31 204 GLY B N 1
ATOM 3059 C CA . GLY B 1 204 ? 19.120 -20.402 88.171 1.00 17.34 204 GLY B CA 1
ATOM 3060 C C . GLY B 1 204 ? 20.253 -19.480 87.743 1.00 18.20 204 GLY B C 1
ATOM 3061 O O . GLY B 1 204 ? 20.016 -18.514 86.981 1.00 17.16 204 GLY B O 1
ATOM 3062 N N . ALA B 1 205 ? 21.458 -19.749 88.268 1.00 17.85 205 ALA B N 1
ATOM 3063 C CA . ALA B 1 205 ? 22.676 -18.999 87.907 1.00 18.62 205 ALA B CA 1
ATOM 3064 C C . ALA B 1 205 ? 23.346 -19.694 86.712 1.00 18.75 205 ALA B C 1
ATOM 3065 O O . ALA B 1 205 ? 24.058 -19.068 85.954 1.00 20.26 205 ALA B O 1
ATOM 3067 N N . ASN B 1 206 ? 23.126 -20.989 86.560 1.00 17.63 206 ASN B N 1
ATOM 3068 C CA . ASN B 1 206 ? 23.571 -21.700 85.388 1.00 18.49 206 ASN B CA 1
ATOM 3069 C C . ASN B 1 206 ? 22.701 -21.335 84.144 1.00 19.27 206 ASN B C 1
ATOM 3070 O O . ASN B 1 206 ? 21.487 -21.595 84.121 1.00 19.40 206 ASN B O 1
ATOM 3075 N N . PRO B 1 207 ? 23.301 -20.678 83.116 1.00 20.40 207 PRO B N 1
ATOM 3076 C CA . PRO B 1 207 ? 22.361 -20.245 82.050 1.00 20.21 207 PRO B CA 1
ATOM 3077 C C . PRO B 1 207 ? 21.847 -21.393 81.167 1.00 20.42 207 PRO B C 1
ATOM 3078 O O . PRO B 1 207 ? 20.992 -21.153 80.331 1.00 21.49 207 PRO B O 1
ATOM 3082 N N . LYS B 1 208 ? 22.343 -22.611 81.347 1.00 20.92 208 LYS B N 1
ATOM 3083 C CA . LYS B 1 208 ? 21.723 -23.761 80.694 1.00 22.09 208 LYS B CA 1
ATOM 3084 C C . LYS B 1 208 ? 20.361 -24.184 81.274 1.00 22.22 208 LYS B C 1
ATOM 3085 O O . LYS B 1 208 ? 19.626 -24.915 80.606 1.00 22.20 208 LYS B O 1
ATOM 3091 N N . TYR B 1 209 ? 20.050 -23.769 82.514 1.00 20.75 209 TYR B N 1
ATOM 3092 C CA . TYR B 1 209 ? 18.793 -24.132 83.182 1.00 19.89 209 TYR B CA 1
ATOM 3093 C C . TYR B 1 209 ? 17.612 -23.286 82.622 1.00 19.67 209 TYR B C 1
ATOM 3094 O O . TYR B 1 209 ? 17.827 -22.281 81.930 1.00 19.06 209 TYR B O 1
ATOM 3103 N N . ARG B 1 210 ? 16.377 -23.694 82.923 1.00 19.14 210 ARG B N 1
ATOM 3104 C CA . ARG B 1 210 ? 15.163 -22.964 82.514 1.00 19.25 210 ARG B CA 1
ATOM 3105 C C . ARG B 1 210 ? 14.214 -22.936 83.717 1.00 19.77 210 ARG B C 1
ATOM 3106 O O . ARG B 1 210 ? 14.272 -23.838 84.566 1.00 19.44 210 ARG B O 1
ATOM 3114 N N . VAL B 1 211 ? 13.400 -21.882 83.824 1.00 20.51 211 VAL B N 1
ATOM 3115 C CA . VAL B 1 211 ? 12.339 -21.846 84.820 1.00 21.79 211 VAL B CA 1
ATOM 3116 C C . VAL B 1 211 ? 11.529 -23.161 84.748 1.00 22.77 211 VAL B C 1
ATOM 3117 O O . VAL B 1 211 ? 11.200 -23.660 83.654 1.00 23.46 211 VAL B O 1
ATOM 3121 N N . GLY B 1 212 ? 11.280 -23.769 85.913 1.00 22.04 212 GLY B N 1
ATOM 3122 C CA . GLY B 1 212 ? 10.544 -25.019 85.992 1.00 20.27 212 GLY B CA 1
ATOM 3123 C C . GLY B 1 212 ? 11.407 -26.254 86.100 1.00 19.85 212 GLY B C 1
ATOM 3124 O O . GLY B 1 212 ? 10.886 -27.310 86.411 1.00 18.57 212 GLY B O 1
ATOM 3125 N N . ASP B 1 213 ? 12.720 -26.129 85.850 1.00 20.34 213 ASP B N 1
ATOM 3126 C CA . ASP B 1 213 ? 13.663 -27.220 86.054 1.00 20.76 213 ASP B CA 1
ATOM 3127 C C . ASP B 1 213 ? 13.712 -27.617 87.517 1.00 21.08 213 ASP B C 1
ATOM 3128 O O . ASP B 1 213 ? 13.526 -26.784 88.414 1.00 21.37 213 ASP B O 1
ATOM 3133 N N . ILE B 1 214 ? 13.940 -28.895 87.757 1.00 21.01 214 ILE B N 1
ATOM 3134 C CA . ILE B 1 214 ? 14.237 -29.362 89.102 1.00 21.06 214 ILE B CA 1
ATOM 3135 C C . ILE B 1 214 ? 15.752 -29.576 89.120 1.00 21.43 214 ILE B C 1
ATOM 3136 O O . ILE B 1 214 ? 16.275 -30.333 88.277 1.00 21.44 214 ILE B O 1
ATOM 3141 N N . MET B 1 215 ? 16.486 -28.884 90.007 1.00 20.93 215 MET B N 1
ATOM 3142 C CA . MET B 1 215 ? 17.933 -29.201 90.091 1.00 19.03 215 MET B CA 1
ATOM 3143 C C . MET B 1 215 ? 18.217 -30.023 91.330 1.00 19.45 215 MET B C 1
ATOM 3144 O O . MET B 1 215 ? 18.043 -29.511 92.452 1.00 20.41 215 MET B O 1
ATOM 3149 N N . LEU B 1 216 ? 18.610 -31.284 91.141 1.00 18.12 216 LEU B N 1
ATOM 3150 C CA . LEU B 1 216 ? 19.134 -32.086 92.227 1.00 19.64 216 LEU B CA 1
ATOM 3151 C C . LEU B 1 216 ? 20.346 -31.403 92.831 1.00 19.47 216 LEU B C 1
ATOM 3152 O O . LEU B 1 216 ? 21.267 -30.989 92.105 1.00 20.43 216 LEU B O 1
ATOM 3157 N N . ILE B 1 217 ? 20.339 -31.290 94.158 1.00 19.56 217 ILE B N 1
ATOM 3158 C CA . ILE B 1 217 ? 21.459 -30.659 94.864 1.00 17.94 217 ILE B CA 1
ATOM 3159 C C . ILE B 1 217 ? 22.460 -31.776 95.021 1.00 18.21 217 ILE B C 1
ATOM 3160 O O . ILE B 1 217 ? 22.187 -32.743 95.676 1.00 18.21 217 ILE B O 1
ATOM 3165 N N . LYS B 1 218 ? 23.598 -31.671 94.345 1.00 18.58 218 LYS B N 1
ATOM 3166 C CA . LYS B 1 218 ? 24.676 -32.640 94.531 1.00 19.34 218 LYS B CA 1
ATOM 3167 C C . LYS B 1 218 ? 25.642 -32.228 95.657 1.00 18.27 218 LYS B C 1
ATOM 3168 O O . LYS B 1 218 ? 26.331 -33.068 96.252 1.00 19.58 218 LYS B O 1
ATOM 3174 N N . ASP B 1 219 ? 25.752 -30.919 95.864 1.00 18.11 219 ASP B N 1
ATOM 3175 C CA . ASP B 1 219 ? 26.696 -30.337 96.809 1.00 17.45 219 ASP B CA 1
ATOM 3176 C C . ASP B 1 219 ? 26.225 -28.889 97.060 1.00 17.03 219 ASP B C 1
ATOM 3177 O O . ASP B 1 219 ? 25.418 -28.348 96.294 1.00 16.13 219 ASP B O 1
ATOM 3182 N N . HIS B 1 220 ? 26.712 -28.295 98.144 1.00 16.44 220 HIS B N 1
ATOM 3183 C CA . HIS B 1 220 ? 26.481 -26.889 98.400 1.00 15.96 220 HIS B CA 1
ATOM 3184 C C . HIS B 1 220 ? 27.781 -26.103 98.687 1.00 16.04 220 HIS B C 1
ATOM 3185 O O . HIS B 1 220 ? 28.856 -26.694 98.912 1.00 15.60 220 HIS B O 1
ATOM 3192 N N . ILE B 1 221 ? 27.662 -24.768 98.712 1.00 16.14 221 ILE B N 1
ATOM 3193 C CA . ILE B 1 221 ? 28.762 -23.882 99.161 1.00 15.96 221 ILE B CA 1
ATOM 3194 C C . ILE B 1 221 ? 28.206 -23.021 100.295 1.00 16.64 221 ILE B C 1
ATOM 3195 O O . ILE B 1 221 ? 27.238 -22.275 100.078 1.00 17.13 221 ILE B O 1
ATOM 3200 N N . ASN B 1 222 ? 28.736 -23.191 101.523 1.00 16.26 222 ASN B N 1
ATOM 3201 C CA . ASN B 1 222 ? 28.145 -22.536 102.692 1.00 15.82 222 ASN B CA 1
ATOM 3202 C C . ASN B 1 222 ? 28.950 -21.322 103.051 1.00 16.09 222 ASN B C 1
ATOM 3203 O O . ASN B 1 222 ? 29.781 -21.335 103.956 1.00 15.52 222 ASN B O 1
ATOM 3208 N N . LEU B 1 223 ? 28.676 -20.262 102.310 1.00 16.32 223 LEU B N 1
ATOM 3209 C CA . LEU B 1 223 ? 29.253 -18.967 102.547 1.00 16.34 223 LEU B CA 1
ATOM 3210 C C . LEU B 1 223 ? 28.933 -18.433 103.938 1.00 16.96 223 LEU B C 1
ATOM 3211 O O . LEU B 1 223 ? 29.792 -17.791 104.563 1.00 18.56 223 LEU B O 1
ATOM 3216 N N . MET B 1 224 ? 27.718 -18.677 104.431 1.00 17.17 224 MET B N 1
ATOM 3217 C CA . MET B 1 224 ? 27.354 -18.302 105.805 1.00 18.15 224 MET B CA 1
ATOM 3218 C C . MET B 1 224 ? 28.273 -18.989 106.820 1.00 17.37 224 MET B C 1
ATOM 3219 O O . MET B 1 224 ? 28.749 -18.346 107.717 1.00 17.18 224 MET B O 1
ATOM 3224 N N . GLY B 1 225 ? 28.528 -20.296 106.648 1.00 17.32 225 GLY B N 1
ATOM 3225 C CA . GLY B 1 225 ? 29.374 -21.046 107.517 1.00 16.91 225 GLY B CA 1
ATOM 3226 C C . GLY B 1 225 ? 30.824 -20.583 107.484 1.00 19.31 225 GLY B C 1
ATOM 3227 O O . GLY B 1 225 ? 31.483 -20.611 108.525 1.00 19.61 225 GLY B O 1
ATOM 3228 N N . PHE B 1 226 ? 31.332 -20.166 106.300 1.00 18.97 226 PHE B N 1
ATOM 3229 C CA . PHE B 1 226 ? 32.682 -19.642 106.177 1.00 18.03 226 PHE B CA 1
ATOM 3230 C C . PHE B 1 226 ? 32.889 -18.487 107.144 1.00 19.63 226 PHE B C 1
ATOM 3231 O O . PHE B 1 226 ? 33.996 -18.370 107.741 1.00 20.13 226 PHE B O 1
ATOM 3239 N N . ALA B 1 227 ? 31.875 -17.598 107.224 1.00 19.38 227 ALA B N 1
ATOM 3240 C CA . ALA B 1 227 ? 31.925 -16.382 108.042 1.00 18.15 227 ALA B CA 1
ATOM 3241 C C . ALA B 1 227 ? 31.686 -16.641 109.538 1.00 17.92 227 ALA B C 1
ATOM 3242 O O . ALA B 1 227 ? 31.752 -15.701 110.338 1.00 18.59 227 ALA B O 1
ATOM 3244 N N . GLY B 1 228 ? 31.425 -17.890 109.915 1.00 16.39 228 GLY B N 1
ATOM 3245 C CA . GLY B 1 228 ? 31.122 -18.224 111.288 1.00 17.52 228 GLY B CA 1
ATOM 3246 C C . GLY B 1 228 ? 29.620 -18.318 111.590 1.00 18.58 228 GLY B C 1
ATOM 3247 O O . GLY B 1 228 ? 29.228 -18.538 112.749 1.00 19.16 228 GLY B O 1
ATOM 3248 N N . ASN B 1 229 ? 28.771 -18.159 110.574 1.00 16.82 229 ASN B N 1
ATOM 3249 C CA . ASN B 1 229 ? 27.346 -18.276 110.791 1.00 17.84 229 ASN B CA 1
ATOM 3250 C C . ASN B 1 229 ? 26.885 -19.743 110.485 1.00 18.44 229 ASN B C 1
ATOM 3251 O O . ASN B 1 229 ? 26.630 -20.108 109.329 1.00 17.94 229 ASN B O 1
ATOM 3256 N N . ASN B 1 230 ? 26.844 -20.586 111.528 1.00 18.80 230 ASN B N 1
ATOM 3257 C CA . ASN B 1 230 ? 26.603 -22.033 111.387 1.00 19.57 230 ASN B CA 1
ATOM 3258 C C . ASN B 1 230 ? 25.611 -22.505 112.480 1.00 19.47 230 ASN B C 1
ATOM 3259 O O . ASN B 1 230 ? 25.760 -22.094 113.628 1.00 20.07 230 ASN B O 1
ATOM 3264 N N . PRO B 1 231 ? 24.631 -23.390 112.148 1.00 19.04 231 PRO B N 1
ATOM 3265 C CA . PRO B 1 231 ? 23.683 -23.849 113.166 1.00 19.59 231 PRO B CA 1
ATOM 3266 C C . PRO B 1 231 ? 24.276 -24.699 114.337 1.00 20.05 231 PRO B C 1
ATOM 3267 O O . PRO B 1 231 ? 23.588 -24.930 115.323 1.00 21.47 231 PRO B O 1
ATOM 3271 N N . LEU B 1 232 ? 25.510 -25.181 114.221 1.00 20.59 232 LEU B N 1
ATOM 3272 C CA . LEU B 1 232 ? 26.101 -26.046 115.221 1.00 20.06 232 LEU B CA 1
ATOM 3273 C C . LEU B 1 232 ? 27.046 -25.307 116.148 1.00 22.03 232 LEU B C 1
ATOM 3274 O O . LEU B 1 232 ? 27.643 -25.905 117.052 1.00 23.81 232 LEU B O 1
ATOM 3279 N N . GLN B 1 233 ? 27.189 -24.005 115.942 1.00 22.99 233 GLN B N 1
ATOM 3280 C CA . GLN B 1 233 ? 28.019 -23.186 116.793 1.00 24.26 233 GLN B CA 1
ATOM 3281 C C . GLN B 1 233 ? 27.548 -23.295 118.265 1.00 23.60 233 GLN B C 1
ATOM 3282 O O . GLN B 1 233 ? 26.356 -23.225 118.540 1.00 24.32 233 GLN B O 1
ATOM 3288 N N . GLY B 1 234 ? 28.486 -23.461 119.194 1.00 22.68 234 GLY B N 1
ATOM 3289 C CA . GLY B 1 234 ? 28.186 -23.566 120.616 1.00 22.01 234 GLY B CA 1
ATOM 3290 C C . GLY B 1 234 ? 28.563 -24.949 121.130 1.00 23.17 234 GLY B C 1
ATOM 3291 O O . GLY B 1 234 ? 29.149 -25.749 120.374 1.00 21.69 234 GLY B O 1
ATOM 3292 N N . PRO B 1 235 ? 28.190 -25.271 122.403 1.00 23.22 235 PRO B N 1
ATOM 3293 C CA . PRO B 1 235 ? 28.488 -26.586 122.935 1.00 23.24 235 PRO B CA 1
ATOM 3294 C C . PRO B 1 235 ? 27.808 -27.678 122.098 1.00 23.73 235 PRO B C 1
ATOM 3295 O O . PRO B 1 235 ? 26.713 -27.508 121.565 1.00 23.76 235 PRO B O 1
ATOM 3299 N N . ASN B 1 236 ? 28.486 -28.795 121.976 1.00 24.65 236 ASN B N 1
ATOM 3300 C CA . ASN B 1 236 ? 28.012 -29.868 121.163 1.00 25.72 236 ASN B CA 1
ATOM 3301 C C . ASN B 1 236 ? 27.419 -30.920 122.098 1.00 26.92 236 ASN B C 1
ATOM 3302 O O . ASN B 1 236 ? 28.126 -31.404 122.982 1.00 25.07 236 ASN B O 1
ATOM 3307 N N . ASP B 1 237 ? 26.147 -31.282 121.888 1.00 28.31 237 ASP B N 1
ATOM 3308 C CA . ASP B 1 237 ? 25.552 -32.447 122.588 1.00 28.96 237 ASP B CA 1
ATOM 3309 C C . ASP B 1 237 ? 25.808 -33.766 121.829 1.00 29.32 237 ASP B C 1
ATOM 3310 O O . ASP B 1 237 ? 25.252 -34.018 120.753 1.00 28.44 237 ASP B O 1
ATOM 3315 N N . GLU B 1 238 ? 26.657 -34.614 122.376 1.00 29.88 238 GLU B N 1
ATOM 3316 C CA . GLU B 1 238 ? 26.837 -35.912 121.789 1.00 31.75 238 GLU B CA 1
ATOM 3317 C C . GLU B 1 238 ? 25.743 -36.905 121.609 1.00 31.17 238 GLU B C 1
ATOM 3318 O O . GLU B 1 238 ? 25.865 -37.823 120.858 1.00 30.54 238 GLU B O 1
ATOM 3324 N N . ARG B 1 239 ? 24.655 -36.670 122.297 1.00 30.82 239 ARG B N 1
ATOM 3325 C CA . ARG B 1 239 ? 23.439 -37.445 122.059 1.00 29.65 239 ARG B CA 1
ATOM 3326 C C . ARG B 1 239 ? 22.887 -37.185 120.655 1.00 29.40 239 ARG B C 1
ATOM 3327 O O . ARG B 1 239 ? 22.127 -38.021 120.121 1.00 29.41 239 ARG B O 1
ATOM 3335 N N . PHE B 1 240 ? 23.239 -36.033 120.067 1.00 27.03 240 PHE B N 1
ATOM 3336 C CA . PHE B 1 240 ? 22.863 -35.736 118.663 1.00 25.96 240 PHE B CA 1
ATOM 3337 C C . PHE B 1 240 ? 23.906 -36.253 117.720 1.00 25.58 240 PHE B C 1
ATOM 3338 O O . PHE B 1 240 ? 23.589 -37.019 116.818 1.00 25.52 240 PHE B O 1
ATOM 3346 N N . GLY B 1 241 ? 25.157 -35.837 117.940 1.00 25.40 241 GLY B N 1
ATOM 3347 C CA . GLY B 1 241 ? 26.254 -36.235 117.088 1.00 24.80 241 GLY B CA 1
ATOM 3348 C C . GLY B 1 241 ? 27.599 -35.769 117.591 1.00 25.18 241 GLY B C 1
ATOM 3349 O O . GLY B 1 241 ? 27.686 -35.184 118.675 1.00 24.98 241 GLY B O 1
ATOM 3350 N N . PRO B 1 242 ? 28.655 -35.997 116.784 1.00 24.92 242 PRO B N 1
ATOM 3351 C CA . PRO B 1 242 ? 30.054 -35.631 117.061 1.00 24.53 242 PRO B CA 1
ATOM 3352 C C . PRO B 1 242 ? 30.346 -34.128 116.949 1.00 24.30 242 PRO B C 1
ATOM 3353 O O . PRO B 1 242 ? 29.622 -33.400 116.254 1.00 24.96 242 PRO B O 1
ATOM 3357 N N . ARG B 1 243 ? 31.394 -33.671 117.647 1.00 23.25 243 ARG B N 1
ATOM 3358 C CA . ARG B 1 243 ? 31.901 -32.301 117.546 1.00 22.29 243 ARG B CA 1
ATOM 3359 C C . ARG B 1 243 ? 32.237 -31.903 116.092 1.00 21.51 243 ARG B C 1
ATOM 3360 O O . ARG B 1 243 ? 31.792 -30.846 115.637 1.00 20.72 243 ARG B O 1
ATOM 3368 N N . PHE B 1 244 ? 33.002 -32.751 115.406 1.00 19.33 244 PHE B N 1
ATOM 3369 C CA . PHE B 1 244 ? 33.441 -32.546 114.037 1.00 20.01 244 PHE B CA 1
ATOM 3370 C C . PHE B 1 244 ? 32.926 -33.696 113.172 1.00 20.46 244 PHE B C 1
ATOM 3371 O O . PHE B 1 244 ? 32.712 -34.818 113.671 1.00 20.49 244 PHE B O 1
ATOM 3379 N N . PHE B 1 245 ? 32.703 -33.411 111.890 1.00 20.67 245 PHE B N 1
ATOM 3380 C CA . PHE B 1 245 ? 32.348 -34.453 110.902 1.00 20.49 245 PHE B CA 1
ATOM 3381 C C . PHE B 1 245 ? 32.610 -33.957 109.471 1.00 19.64 245 PHE B C 1
ATOM 3382 O O . PHE B 1 245 ? 32.604 -32.752 109.224 1.00 18.56 245 PHE B O 1
ATOM 3390 N N . GLY B 1 246 ? 32.839 -34.913 108.567 1.00 19.17 246 GLY B N 1
ATOM 3391 C CA . GLY B 1 246 ? 33.136 -34.678 107.169 1.00 19.45 246 GLY B CA 1
ATOM 3392 C C . GLY B 1 246 ? 31.818 -34.548 106.404 1.00 20.23 246 GLY B C 1
ATOM 3393 O O . GLY B 1 246 ? 30.772 -35.026 106.849 1.00 19.71 246 GLY B O 1
ATOM 3394 N N . MET B 1 247 ? 31.880 -33.853 105.271 1.00 21.09 247 MET B N 1
ATOM 3395 C CA . MET B 1 247 ? 30.724 -33.603 104.419 1.00 22.12 247 MET B CA 1
ATOM 3396 C C . MET B 1 247 ? 30.614 -34.520 103.182 1.00 22.57 247 MET B C 1
ATOM 3397 O O . MET B 1 247 ? 29.666 -34.365 102.424 1.00 23.97 247 MET B O 1
ATOM 3402 N N . ALA B 1 248 ? 31.528 -35.459 102.964 1.00 22.23 248 ALA B N 1
ATOM 3403 C CA . ALA B 1 248 ? 31.422 -36.309 101.757 1.00 23.49 248 ALA B CA 1
ATOM 3404 C C . ALA B 1 248 ? 30.083 -37.064 101.737 1.00 24.64 248 ALA B C 1
ATOM 3405 O O . ALA B 1 248 ? 29.656 -37.633 102.765 1.00 23.63 248 ALA B O 1
ATOM 3407 N N . ASN B 1 249 ? 29.420 -37.039 100.573 1.00 24.98 249 ASN B N 1
ATOM 3408 C CA . ASN B 1 249 ? 28.206 -37.842 100.326 1.00 25.75 249 ASN B CA 1
ATOM 3409 C C . ASN B 1 249 ? 27.004 -37.371 101.093 1.00 25.48 249 ASN B C 1
ATOM 3410 O O . ASN B 1 249 ? 26.043 -38.125 101.256 1.00 26.63 249 ASN B O 1
ATOM 3415 N N . THR B 1 250 ? 27.066 -36.133 101.573 1.00 25.15 250 THR B N 1
ATOM 3416 C CA . THR B 1 250 ? 25.958 -35.445 102.247 1.00 24.01 250 THR B CA 1
ATOM 3417 C C . THR B 1 250 ? 24.623 -35.447 101.492 1.00 24.04 250 THR B C 1
ATOM 3418 O O . THR B 1 250 ? 23.579 -35.743 102.097 1.00 24.10 250 THR B O 1
ATOM 3422 N N . TYR B 1 251 ? 24.647 -35.074 100.199 1.00 21.87 251 TYR B N 1
ATOM 3423 C CA . TYR B 1 251 ? 23.491 -35.226 99.350 1.00 20.80 251 TYR B CA 1
ATOM 3424 C C . TYR B 1 251 ? 23.619 -36.623 98.770 1.00 20.87 251 TYR B C 1
ATOM 3425 O O . TYR B 1 251 ? 24.445 -36.844 97.909 1.00 20.50 251 TYR B O 1
ATOM 3434 N N . ASP B 1 252 ? 22.832 -37.570 99.291 1.00 21.11 252 ASP B N 1
ATOM 3435 C CA . ASP B 1 252 ? 23.111 -38.998 99.095 1.00 21.88 252 ASP B CA 1
ATOM 3436 C C . ASP B 1 252 ? 23.144 -39.302 97.592 1.00 21.71 252 ASP B C 1
ATOM 3437 O O . ASP B 1 252 ? 22.192 -38.975 96.890 1.00 20.43 252 ASP B O 1
ATOM 3442 N N . PRO B 1 253 ? 24.299 -39.801 97.086 1.00 22.12 253 PRO B N 1
ATOM 3443 C CA . PRO B 1 253 ? 24.455 -40.123 95.663 1.00 23.07 253 PRO B CA 1
ATOM 3444 C C . PRO B 1 253 ? 23.462 -41.143 95.087 1.00 24.23 253 PRO B C 1
ATOM 3445 O O . PRO B 1 253 ? 23.074 -41.038 93.902 1.00 23.38 253 PRO B O 1
ATOM 3449 N N . LYS B 1 254 ? 23.116 -42.139 95.897 1.00 24.16 254 LYS B N 1
ATOM 3450 C CA . LYS B 1 254 ? 22.190 -43.183 95.501 1.00 25.89 254 LYS B CA 1
ATOM 3451 C C . LYS B 1 254 ? 20.790 -42.644 95.320 1.00 24.78 254 LYS B C 1
ATOM 3452 O O . LYS B 1 254 ? 20.087 -43.086 94.413 1.00 24.80 254 LYS B O 1
ATOM 3458 N N . LEU B 1 255 ? 20.378 -41.724 96.196 1.00 23.58 255 LEU B N 1
ATOM 3459 C CA . LEU B 1 255 ? 19.081 -41.078 96.076 1.00 23.40 255 LEU B CA 1
ATOM 3460 C C . LEU B 1 255 ? 19.024 -40.093 94.916 1.00 23.60 255 LEU B C 1
ATOM 3461 O O . LEU B 1 255 ? 17.987 -39.946 94.280 1.00 23.88 255 LEU B O 1
ATOM 3466 N N . ASN B 1 256 ? 20.134 -39.413 94.633 1.00 23.15 256 ASN B N 1
ATOM 3467 C CA . ASN B 1 256 ? 20.177 -38.536 93.465 1.00 22.82 256 ASN B CA 1
ATOM 3468 C C . ASN B 1 256 ? 20.047 -39.328 92.162 1.00 22.28 256 ASN B C 1
ATOM 3469 O O . ASN B 1 256 ? 19.324 -38.895 91.254 1.00 22.41 256 ASN B O 1
ATOM 3474 N N . GLN B 1 257 ? 20.750 -40.460 92.095 1.00 22.30 257 GLN B N 1
ATOM 3475 C CA . GLN B 1 257 ? 20.654 -41.461 91.009 1.00 22.68 257 GLN B CA 1
ATOM 3476 C C . GLN B 1 257 ? 19.208 -42.009 90.802 1.00 23.32 257 GLN B C 1
ATOM 3477 O O . GLN B 1 257 ? 18.690 -42.076 89.669 1.00 22.48 257 GLN B O 1
ATOM 3483 N N . GLN B 1 258 ? 18.564 -42.389 91.904 1.00 23.05 258 GLN B N 1
ATOM 3484 C CA . GLN B 1 258 ? 17.209 -42.854 91.829 1.00 23.69 258 GLN B CA 1
ATOM 3485 C C . GLN B 1 258 ? 16.269 -41.733 91.395 1.00 23.73 258 GLN B C 1
ATOM 3486 O O . GLN B 1 258 ? 15.301 -41.990 90.693 1.00 24.93 258 GLN B O 1
ATOM 3492 N N . ALA B 1 259 ? 16.521 -40.503 91.828 1.00 22.97 259 ALA B N 1
ATOM 3493 C CA . ALA B 1 259 ? 15.770 -39.366 91.332 1.00 22.72 259 ALA B CA 1
ATOM 3494 C C . ALA B 1 259 ? 15.872 -39.220 89.797 1.00 22.86 259 ALA B C 1
ATOM 3495 O O . ALA B 1 259 ? 14.923 -38.762 89.164 1.00 23.15 259 ALA B O 1
ATOM 3497 N N . LYS B 1 260 ? 17.014 -39.586 89.211 1.00 23.95 260 LYS B N 1
ATOM 3498 C CA . LYS B 1 260 ? 17.203 -39.535 87.744 1.00 25.46 260 LYS B CA 1
ATOM 3499 C C . LYS B 1 260 ? 16.385 -40.618 87.063 1.00 25.71 260 LYS B C 1
ATOM 3500 O O . LYS B 1 260 ? 15.809 -40.378 86.009 1.00 27.00 260 LYS B O 1
ATOM 3506 N N . VAL B 1 261 ? 16.352 -41.803 87.679 1.00 26.26 261 VAL B N 1
ATOM 3507 C CA . VAL B 1 261 ? 15.495 -42.918 87.269 1.00 26.00 261 VAL B CA 1
ATOM 3508 C C . VAL B 1 261 ? 14.018 -42.469 87.325 1.00 25.80 261 VAL B C 1
ATOM 3509 O O . VAL B 1 261 ? 13.315 -42.567 86.336 1.00 26.09 261 VAL B O 1
ATOM 3513 N N . ILE B 1 262 ? 13.580 -41.922 88.453 1.00 24.95 262 ILE B N 1
ATOM 3514 C CA . ILE B 1 262 ? 12.217 -41.465 88.611 1.00 24.20 262 ILE B CA 1
ATOM 3515 C C . ILE B 1 262 ? 11.842 -40.409 87.567 1.00 25.39 262 ILE B C 1
ATOM 3516 O O . ILE B 1 262 ? 10.754 -40.474 86.998 1.00 25.61 262 ILE B O 1
ATOM 3521 N N . ALA B 1 263 ? 12.725 -39.430 87.334 1.00 25.83 263 ALA B N 1
ATOM 3522 C CA . ALA B 1 263 ? 12.494 -38.369 86.338 1.00 26.23 263 ALA B CA 1
ATOM 3523 C C . ALA B 1 263 ? 12.172 -38.953 84.960 1.00 26.64 263 ALA B C 1
ATOM 3524 O O . ALA B 1 263 ? 11.266 -38.473 84.249 1.00 26.55 263 ALA B O 1
ATOM 3526 N N . ARG B 1 264 ? 12.945 -39.937 84.551 1.00 27.39 264 ARG B N 1
ATOM 3527 C CA . ARG B 1 264 ? 12.650 -40.728 83.382 1.00 29.99 264 ARG B CA 1
ATOM 3528 C C . ARG B 1 264 ? 11.303 -41.442 83.371 1.00 28.11 264 ARG B C 1
ATOM 3529 O O . ARG B 1 264 ? 10.614 -41.404 82.405 1.00 27.33 264 ARG B O 1
ATOM 3537 N N . GLN B 1 265 ? 10.932 -42.064 84.470 1.00 27.26 265 GLN B N 1
ATOM 3538 C CA . GLN B 1 265 ? 9.645 -42.765 84.549 1.00 27.45 265 GLN B CA 1
ATOM 3539 C C . GLN B 1 265 ? 8.478 -41.840 84.305 1.00 27.33 265 GLN B C 1
ATOM 3540 O O . GLN B 1 265 ? 7.509 -42.252 83.689 1.00 28.15 265 GLN B O 1
ATOM 3546 N N . ILE B 1 266 ? 8.549 -40.618 84.827 1.00 26.34 266 ILE B N 1
ATOM 3547 C CA . ILE B 1 266 ? 7.415 -39.713 84.761 1.00 25.58 266 ILE B CA 1
ATOM 3548 C C . ILE B 1 266 ? 7.552 -38.641 83.674 1.00 25.00 266 ILE B C 1
ATOM 3549 O O . ILE B 1 266 ? 6.746 -37.710 83.651 1.00 27.21 266 ILE B O 1
ATOM 3554 N N . GLY B 1 267 ? 8.561 -38.744 82.803 1.00 23.23 267 GLY B N 1
ATOM 3555 C CA . GLY B 1 267 ? 8.616 -37.919 81.610 1.00 21.94 267 GLY B CA 1
ATOM 3556 C C . GLY B 1 267 ? 9.303 -36.586 81.761 1.00 22.89 267 GLY B C 1
ATOM 3557 O O . GLY B 1 267 ? 9.236 -35.763 80.850 1.00 22.75 267 GLY B O 1
ATOM 3558 N N . ILE B 1 268 ? 10.015 -36.362 82.878 1.00 22.87 268 ILE B N 1
ATOM 3559 C CA . ILE B 1 268 ? 10.552 -35.021 83.141 1.00 23.15 268 ILE B CA 1
ATOM 3560 C C . ILE B 1 268 ? 12.087 -34.884 83.022 1.00 23.90 268 ILE B C 1
ATOM 3561 O O . ILE B 1 268 ? 12.632 -33.887 83.457 1.00 24.89 268 ILE B O 1
ATOM 3566 N N . GLU B 1 269 ? 12.766 -35.871 82.440 1.00 24.27 269 GLU B N 1
ATOM 3567 C CA . GLU B 1 269 ? 14.233 -35.828 82.236 1.00 25.25 269 GLU B CA 1
ATOM 3568 C C . GLU B 1 269 ? 14.762 -34.595 81.536 1.00 24.64 269 GLU B C 1
ATOM 3569 O O . GLU B 1 269 ? 15.921 -34.281 81.714 1.00 26.06 269 GLU B O 1
ATOM 3575 N N . ASN B 1 270 ? 13.973 -33.929 80.700 1.00 23.74 270 ASN B N 1
ATOM 3576 C CA . ASN B 1 270 ? 14.468 -32.718 80.056 1.00 23.89 270 ASN B CA 1
ATOM 3577 C C . ASN B 1 270 ? 14.332 -31.501 80.943 1.00 23.76 270 ASN B C 1
ATOM 3578 O O . ASN B 1 270 ? 14.810 -30.442 80.551 1.00 22.88 270 ASN B O 1
ATOM 3583 N N . GLU B 1 271 ? 13.646 -31.641 82.092 1.00 22.78 271 GLU B N 1
ATOM 3584 C CA . GLU B 1 271 ? 13.567 -30.577 83.097 1.00 23.56 271 GLU B CA 1
ATOM 3585 C C . GLU B 1 271 ? 14.303 -30.971 84.402 1.00 23.74 271 GLU B C 1
ATOM 3586 O O . GLU B 1 271 ? 13.966 -30.479 85.496 1.00 25.33 271 GLU B O 1
ATOM 3592 N N . LEU B 1 272 ? 15.289 -31.860 84.300 1.00 22.95 272 LEU B N 1
ATOM 3593 C CA . LEU B 1 272 ? 16.003 -32.367 85.470 1.00 22.66 272 LEU B CA 1
ATOM 3594 C C . LEU B 1 272 ? 17.501 -32.055 85.383 1.00 22.69 272 LEU B C 1
ATOM 3595 O O . LEU B 1 272 ? 18.195 -32.515 84.480 1.00 22.07 272 LEU B O 1
ATOM 3600 N N . ARG B 1 273 ? 17.985 -31.212 86.292 1.00 22.72 273 ARG B N 1
ATOM 3601 C CA . ARG B 1 273 ? 19.400 -30.876 86.321 1.00 21.61 273 ARG B CA 1
ATOM 3602 C C . ARG B 1 273 ? 19.973 -31.450 87.598 1.00 21.42 273 ARG B C 1
ATOM 3603 O O . ARG B 1 273 ? 19.257 -32.009 88.440 1.00 19.63 273 ARG B O 1
ATOM 3611 N N . GLU B 1 274 ? 21.287 -31.304 87.708 1.00 21.78 274 GLU B N 1
ATOM 3612 C CA . GLU B 1 274 ? 22.007 -31.680 88.893 1.00 21.30 274 GLU B CA 1
ATOM 3613 C C . GLU B 1 274 ? 23.155 -30.682 89.053 1.00 20.31 274 GLU B C 1
ATOM 3614 O O . GLU B 1 274 ? 23.913 -30.482 88.120 1.00 19.81 274 GLU B O 1
ATOM 3620 N N . GLY B 1 275 ? 23.297 -30.086 90.243 1.00 20.35 275 GLY B N 1
ATOM 3621 C CA . GLY B 1 275 ? 24.291 -29.036 90.433 1.00 18.26 275 GLY B CA 1
ATOM 3622 C C . GLY B 1 275 ? 24.475 -28.567 91.877 1.00 18.37 275 GLY B C 1
ATOM 3623 O O . GLY B 1 275 ? 24.045 -29.257 92.807 1.00 17.26 275 GLY B O 1
ATOM 3624 N N . VAL B 1 276 ? 25.088 -27.368 92.029 1.00 17.42 276 VAL B N 1
ATOM 3625 C CA . VAL B 1 276 ? 25.578 -26.838 93.327 1.00 16.03 276 VAL B CA 1
ATOM 3626 C C . VAL B 1 276 ? 24.698 -25.670 93.759 1.00 15.11 276 VAL B C 1
ATOM 3627 O O . VAL B 1 276 ? 24.402 -24.777 92.974 1.00 12.68 276 VAL B O 1
ATOM 3631 N N . TYR B 1 277 ? 24.227 -25.756 95.011 1.00 15.29 277 TYR B N 1
ATOM 3632 C CA . TYR B 1 277 ? 23.335 -24.749 95.607 1.00 14.72 277 TYR B CA 1
ATOM 3633 C C . TYR B 1 277 ? 24.153 -23.876 96.627 1.00 15.78 277 TYR B C 1
ATOM 3634 O O . TYR B 1 277 ? 25.163 -24.325 97.190 1.00 16.16 277 TYR B O 1
ATOM 3643 N N . THR B 1 278 ? 23.756 -22.625 96.820 1.00 16.66 278 THR B N 1
ATOM 3644 C CA . THR B 1 278 ? 24.267 -21.828 97.950 1.00 17.60 278 THR B CA 1
ATOM 3645 C C . THR B 1 278 ? 23.085 -21.124 98.635 1.00 17.23 278 THR B C 1
ATOM 3646 O O . THR B 1 278 ? 22.043 -20.889 98.003 1.00 17.00 278 THR B O 1
ATOM 3650 N N . CYS B 1 279 ? 23.252 -20.824 99.920 1.00 17.07 279 CYS B N 1
ATOM 3651 C CA . CYS B 1 279 ? 22.235 -20.177 100.734 1.00 17.27 279 CYS B CA 1
ATOM 3652 C C . CYS B 1 279 ? 22.801 -18.800 101.138 1.00 18.25 279 CYS B C 1
ATOM 3653 O O . CYS B 1 279 ? 23.784 -18.700 101.915 1.00 18.09 279 CYS B O 1
ATOM 3656 N N . LEU B 1 280 ? 22.199 -17.753 100.593 1.00 18.02 280 LEU B N 1
ATOM 3657 C CA . LEU B 1 280 ? 22.569 -16.375 100.904 1.00 18.43 280 LEU B CA 1
ATOM 3658 C C . LEU B 1 280 ? 21.582 -15.820 101.938 1.00 18.57 280 LEU B C 1
ATOM 3659 O O . LEU B 1 280 ? 20.472 -16.324 102.081 1.00 18.08 280 LEU B O 1
ATOM 3664 N N . GLY B 1 281 ? 21.963 -14.743 102.604 1.00 18.66 281 GLY B N 1
ATOM 3665 C CA . GLY B 1 281 ? 21.096 -14.163 103.609 1.00 19.53 281 GLY B CA 1
ATOM 3666 C C . GLY B 1 281 ? 19.780 -13.603 103.082 1.00 19.60 281 GLY B C 1
ATOM 3667 O O . GLY B 1 281 ? 18.771 -13.694 103.769 1.00 21.00 281 GLY B O 1
ATOM 3668 N N . GLY B 1 282 ? 19.803 -12.975 101.905 1.00 19.57 282 GLY B N 1
ATOM 3669 C CA . GLY B 1 282 ? 18.701 -12.151 101.408 1.00 19.63 282 GLY B CA 1
ATOM 3670 C C . GLY B 1 282 ? 18.326 -11.051 102.389 1.00 19.97 282 GLY B C 1
ATOM 3671 O O . GLY B 1 282 ? 19.119 -10.720 103.257 1.00 20.01 282 GLY B O 1
ATOM 3672 N N . PRO B 1 283 ? 17.089 -10.522 102.318 1.00 20.49 283 PRO B N 1
ATOM 3673 C CA . PRO B 1 283 ? 15.951 -10.948 101.470 1.00 20.20 283 PRO B CA 1
ATOM 3674 C C . PRO B 1 283 ? 15.920 -10.297 100.047 1.00 20.78 283 PRO B C 1
ATOM 3675 O O . PRO B 1 283 ? 15.074 -10.638 99.196 1.00 21.05 283 PRO B O 1
ATOM 3679 N N . ASN B 1 284 ? 16.805 -9.357 99.785 1.00 21.06 284 ASN B N 1
ATOM 3680 C CA . ASN B 1 284 ? 16.940 -8.856 98.423 1.00 21.94 284 ASN B CA 1
ATOM 3681 C C . ASN B 1 284 ? 17.587 -9.943 97.515 1.00 22.30 284 ASN B C 1
ATOM 3682 O O . ASN B 1 284 ? 18.311 -10.834 97.981 1.00 21.39 284 ASN B O 1
ATOM 3687 N N . PHE B 1 285 ? 17.270 -9.894 96.218 1.00 23.38 285 PHE B N 1
ATOM 3688 C CA . PHE B 1 285 ? 17.843 -10.827 95.244 1.00 22.75 285 PHE B CA 1
ATOM 3689 C C . PHE B 1 285 ? 19.219 -10.341 94.821 1.00 21.16 285 PHE B C 1
ATOM 3690 O O . PHE B 1 285 ? 19.646 -9.269 95.222 1.00 21.17 285 PHE B O 1
ATOM 3698 N N . GLU B 1 286 ? 19.947 -11.155 94.057 1.00 20.99 286 GLU B N 1
ATOM 3699 C CA . GLU B 1 286 ? 21.386 -10.875 93.842 1.00 19.89 286 GLU B CA 1
ATOM 3700 C C . GLU B 1 286 ? 21.592 -9.848 92.733 1.00 20.40 286 GLU B C 1
ATOM 3701 O O . GLU B 1 286 ? 20.780 -9.770 91.773 1.00 19.60 286 GLU B O 1
ATOM 3707 N N . THR B 1 287 ? 22.654 -9.043 92.881 1.00 18.70 287 THR B N 1
ATOM 3708 C CA . THR B 1 287 ? 23.067 -8.152 91.811 1.00 17.61 287 THR B CA 1
ATOM 3709 C C . THR B 1 287 ? 23.742 -8.964 90.668 1.00 17.20 287 THR B C 1
ATOM 3710 O O . THR B 1 287 ? 24.022 -10.154 90.826 1.00 17.45 287 THR B O 1
ATOM 3714 N N . VAL B 1 288 ? 23.950 -8.322 89.514 1.00 17.49 288 VAL B N 1
ATOM 3715 C CA . VAL B 1 288 ? 24.624 -8.941 88.370 1.00 16.85 288 VAL B CA 1
ATOM 3716 C C . VAL B 1 288 ? 26.058 -9.332 88.771 1.00 16.90 288 VAL B C 1
ATOM 3717 O O . VAL B 1 288 ? 26.475 -10.445 88.504 1.00 16.52 288 VAL B O 1
ATOM 3721 N N . ALA B 1 289 ? 26.789 -8.437 89.454 1.00 15.93 289 ALA B N 1
ATOM 3722 C CA . ALA B 1 289 ? 28.159 -8.747 89.868 1.00 15.41 289 ALA B CA 1
ATOM 3723 C C . ALA B 1 289 ? 28.247 -9.964 90.826 1.00 15.71 289 ALA B C 1
ATOM 3724 O O . ALA B 1 289 ? 29.184 -10.793 90.730 1.00 14.99 289 ALA B O 1
ATOM 3726 N N . GLU B 1 290 ? 27.263 -10.073 91.725 1.00 15.80 290 GLU B N 1
ATOM 3727 C CA . GLU B 1 290 ? 27.129 -11.218 92.665 1.00 15.29 290 GLU B CA 1
ATOM 3728 C C . GLU B 1 290 ? 26.905 -12.547 91.950 1.00 15.53 290 GLU B C 1
ATOM 3729 O O . GLU B 1 290 ? 27.550 -13.517 92.245 1.00 16.47 290 GLU B O 1
ATOM 3735 N N . VAL B 1 291 ? 25.945 -12.586 91.033 1.00 17.18 291 VAL B N 1
ATOM 3736 C CA . VAL B 1 291 ? 25.628 -13.754 90.237 1.00 16.91 291 VAL B CA 1
ATOM 3737 C C . VAL B 1 291 ? 26.863 -14.200 89.449 1.00 18.00 291 VAL B C 1
ATOM 3738 O O . VAL B 1 291 ? 27.162 -15.391 89.454 1.00 18.92 291 VAL B O 1
ATOM 3742 N N . LYS B 1 292 ? 27.591 -13.273 88.808 1.00 18.17 292 LYS B N 1
ATOM 3743 C CA . LYS B 1 292 ? 28.829 -13.616 88.071 1.00 20.00 292 LYS B CA 1
ATOM 3744 C C . LYS B 1 292 ? 29.892 -14.216 88.997 1.00 19.37 292 LYS B C 1
ATOM 3745 O O . LYS B 1 292 ? 30.509 -15.233 88.683 1.00 19.43 292 LYS B O 1
ATOM 3751 N N . MET B 1 293 ? 30.127 -13.571 90.137 1.00 19.24 293 MET B N 1
ATOM 3752 C CA . MET B 1 293 ? 31.023 -14.124 91.126 1.00 20.09 293 MET B CA 1
ATOM 3753 C C . MET B 1 293 ? 30.551 -15.525 91.576 1.00 18.68 293 MET B C 1
ATOM 3754 O O . MET B 1 293 ? 31.329 -16.457 91.647 1.00 17.47 293 MET B O 1
ATOM 3759 N N . LEU B 1 294 ? 29.267 -15.674 91.877 1.00 17.84 294 LEU B N 1
ATOM 3760 C CA . LEU B 1 294 ? 28.799 -16.979 92.352 1.00 18.07 294 LEU B CA 1
ATOM 3761 C C . LEU B 1 294 ? 28.920 -18.094 91.304 1.00 17.64 294 LEU B C 1
ATOM 3762 O O . LEU B 1 294 ? 29.326 -19.197 91.654 1.00 16.84 294 LEU B O 1
ATOM 3767 N N . SER B 1 295 ? 28.621 -17.813 90.028 1.00 18.80 295 SER B N 1
ATOM 3768 C CA . SER B 1 295 ? 28.871 -18.801 88.928 1.00 21.08 295 SER B CA 1
ATOM 3769 C C . SER B 1 295 ? 30.299 -19.227 88.788 1.00 21.36 295 SER B C 1
ATOM 3770 O O . SER B 1 295 ? 30.600 -20.424 88.612 1.00 21.48 295 SER B O 1
ATOM 3773 N N . MET B 1 296 ? 31.173 -18.232 88.778 1.00 22.40 296 MET B N 1
ATOM 3774 C CA . MET B 1 296 ? 32.586 -18.475 88.675 1.00 25.36 296 MET B CA 1
ATOM 3775 C C . MET B 1 296 ? 33.111 -19.353 89.843 1.00 23.35 296 MET B C 1
ATOM 3776 O O . MET B 1 296 ? 34.001 -20.133 89.647 1.00 24.49 296 MET B O 1
ATOM 3781 N N . LEU B 1 297 ? 32.548 -19.227 91.030 1.00 22.04 297 LEU B N 1
ATOM 3782 C CA . LEU B 1 297 ? 32.874 -20.093 92.179 1.00 21.91 297 LEU B CA 1
ATOM 3783 C C . LEU B 1 297 ? 32.218 -21.483 92.108 1.00 21.21 297 LEU B C 1
ATOM 3784 O O . LEU B 1 297 ? 32.537 -22.384 92.902 1.00 21.56 297 LEU B O 1
ATOM 3789 N N . GLY B 1 298 ? 31.280 -21.638 91.170 1.00 20.97 298 GLY B N 1
ATOM 3790 C CA . GLY B 1 298 ? 30.725 -22.934 90.853 1.00 19.66 298 GLY B CA 1
ATOM 3791 C C . GLY B 1 298 ? 29.294 -23.145 91.333 1.00 18.94 298 GLY B C 1
ATOM 3792 O O . GLY B 1 298 ? 28.831 -24.257 91.345 1.00 19.96 298 GLY B O 1
ATOM 3793 N N . VAL B 1 299 ? 28.579 -22.079 91.665 1.00 18.07 299 VAL B N 1
ATOM 3794 C CA . VAL B 1 299 ? 27.200 -22.167 92.089 1.00 17.97 299 VAL B CA 1
ATOM 3795 C C . VAL B 1 299 ? 26.273 -22.283 90.840 1.00 18.24 299 VAL B C 1
ATOM 3796 O O . VAL B 1 299 ? 26.446 -21.520 89.876 1.00 18.41 299 VAL B O 1
ATOM 3800 N N . ASP B 1 300 ? 25.340 -23.251 90.841 1.00 17.33 300 ASP B N 1
ATOM 3801 C CA . ASP B 1 300 ? 24.329 -23.343 89.773 1.00 17.24 300 ASP B CA 1
ATOM 3802 C C . ASP B 1 300 ? 22.965 -22.749 90.195 1.00 17.85 300 ASP B C 1
ATOM 3803 O O . ASP B 1 300 ? 22.213 -22.236 89.348 1.00 18.55 300 ASP B O 1
ATOM 3808 N N . ALA B 1 301 ? 22.651 -22.818 91.494 1.00 16.62 301 ALA B N 1
ATOM 3809 C CA . ALA B 1 301 ? 21.340 -22.426 92.013 1.00 16.63 301 ALA B CA 1
ATOM 3810 C C . ALA B 1 301 ? 21.498 -21.590 93.267 1.00 16.26 301 ALA B C 1
ATOM 3811 O O . ALA B 1 301 ? 22.201 -21.973 94.175 1.00 16.11 301 ALA B O 1
ATOM 3813 N N . ILE B 1 302 ? 20.838 -20.452 93.314 1.00 16.03 302 ILE B N 1
ATOM 3814 C CA . ILE B 1 302 ? 21.008 -19.525 94.417 1.00 17.03 302 ILE B CA 1
ATOM 3815 C C . ILE B 1 302 ? 19.701 -19.419 95.212 1.00 17.71 302 ILE B C 1
ATOM 3816 O O . ILE B 1 302 ? 18.655 -19.048 94.655 1.00 17.51 302 ILE B O 1
ATOM 3821 N N . GLY B 1 303 ? 19.761 -19.785 96.495 1.00 17.56 303 GLY B N 1
ATOM 3822 C CA . GLY B 1 303 ? 18.608 -19.671 97.362 1.00 17.30 303 GLY B CA 1
ATOM 3823 C C . GLY B 1 303 ? 18.944 -18.967 98.666 1.00 18.05 303 GLY B C 1
ATOM 3824 O O . GLY B 1 303 ? 19.972 -18.249 98.767 1.00 17.08 303 GLY B O 1
ATOM 3825 N N . MET B 1 304 ? 18.058 -19.176 99.654 1.00 17.73 304 MET B N 1
ATOM 3826 C CA . MET B 1 304 ? 18.179 -18.566 100.948 1.00 17.65 304 MET B CA 1
ATOM 3827 C C . MET B 1 304 ? 17.776 -19.488 102.055 1.00 18.05 304 MET B C 1
ATOM 3828 O O . MET B 1 304 ? 17.314 -19.011 103.085 1.00 18.64 304 MET B O 1
ATOM 3833 N N . SER B 1 305 ? 17.987 -20.799 101.903 1.00 18.49 305 SER B N 1
ATOM 3834 C CA . SER B 1 305 ? 17.590 -21.721 102.966 1.00 19.03 305 SER B CA 1
ATOM 3835 C C . SER B 1 305 ? 18.411 -23.006 102.877 1.00 19.37 305 SER B C 1
ATOM 3836 O O . SER B 1 305 ? 19.459 -23.028 102.225 1.00 19.92 305 SER B O 1
ATOM 3839 N N . THR B 1 306 ? 17.947 -24.056 103.578 1.00 19.22 306 THR B N 1
ATOM 3840 C CA . THR B 1 306 ? 18.280 -25.460 103.257 1.00 18.49 306 THR B CA 1
ATOM 3841 C C . THR B 1 306 ? 19.639 -25.911 103.787 1.00 18.13 306 THR B C 1
ATOM 3842 O O . THR B 1 306 ? 19.718 -26.897 104.504 1.00 18.35 306 THR B O 1
ATOM 3846 N N . VAL B 1 307 ? 20.707 -25.200 103.435 1.00 17.87 307 VAL B N 1
ATOM 3847 C CA . VAL B 1 307 ? 22.063 -25.648 103.774 1.00 16.38 307 VAL B CA 1
ATOM 3848 C C . VAL B 1 307 ? 22.211 -25.960 105.264 1.00 16.21 307 VAL B C 1
ATOM 3849 O O . VAL B 1 307 ? 22.759 -26.958 105.622 1.00 16.14 307 VAL B O 1
ATOM 3853 N N . HIS B 1 308 ? 21.706 -25.113 106.149 1.00 17.30 308 HIS B N 1
ATOM 3854 C CA . HIS B 1 308 ? 21.880 -25.358 107.589 1.00 18.28 308 HIS B CA 1
ATOM 3855 C C . HIS B 1 308 ? 20.945 -26.437 108.104 1.00 18.53 308 HIS B C 1
ATOM 3856 O O . HIS B 1 308 ? 21.244 -27.107 109.117 1.00 17.86 308 HIS B O 1
ATOM 3863 N N . GLU B 1 309 ? 19.814 -26.604 107.413 1.00 18.29 309 GLU B N 1
ATOM 3864 C CA . GLU B 1 309 ? 18.905 -27.714 107.719 1.00 19.08 309 GLU B CA 1
ATOM 3865 C C . GLU B 1 309 ? 19.607 -29.014 107.416 1.00 18.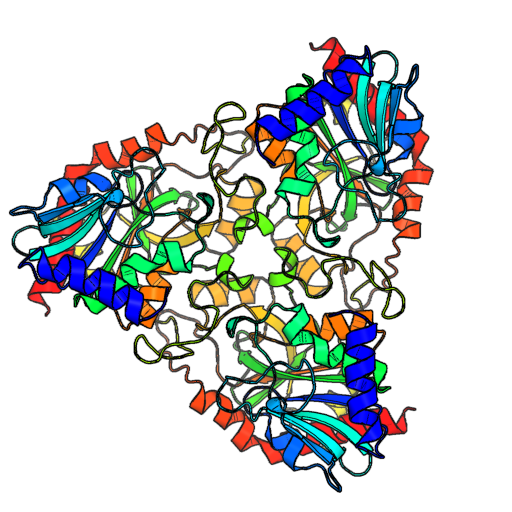44 309 GLU B C 1
ATOM 3866 O O . GLU B 1 309 ? 19.565 -29.947 108.229 1.00 17.91 309 GLU B O 1
ATOM 3872 N N . ILE B 1 310 ? 20.259 -29.092 106.243 1.00 18.94 310 ILE B N 1
ATOM 3873 C CA . ILE B 1 310 ? 20.905 -30.331 105.949 1.00 19.58 310 ILE B CA 1
ATOM 3874 C C . ILE B 1 310 ? 22.180 -30.545 106.808 1.00 19.69 310 ILE B C 1
ATOM 3875 O O . ILE B 1 310 ? 22.510 -31.674 107.147 1.00 19.78 310 ILE B O 1
ATOM 3880 N N . ILE B 1 311 ? 22.880 -29.475 107.192 1.00 19.48 311 ILE B N 1
ATOM 3881 C CA . ILE B 1 311 ? 24.050 -29.638 108.092 1.00 19.28 311 ILE B CA 1
ATOM 3882 C C . ILE B 1 311 ? 23.605 -30.249 109.444 1.00 19.96 311 ILE B C 1
ATOM 3883 O O . ILE B 1 311 ? 24.233 -31.161 109.955 1.00 20.27 311 ILE B O 1
ATOM 3888 N N . THR B 1 312 ? 22.499 -29.742 109.984 1.00 19.89 312 THR B N 1
ATOM 3889 C CA . THR B 1 312 ? 21.882 -30.275 111.173 1.00 20.33 312 THR B CA 1
ATOM 3890 C C . THR B 1 312 ? 21.492 -31.766 111.031 1.00 21.21 312 THR B C 1
ATOM 3891 O O . THR B 1 312 ? 21.735 -32.549 111.966 1.00 20.62 312 THR B O 1
ATOM 3895 N N . ALA B 1 313 ? 20.922 -32.162 109.876 1.00 20.79 313 ALA B N 1
ATOM 3896 C CA . ALA B 1 313 ? 20.610 -33.574 109.614 1.00 21.17 313 ALA B CA 1
ATOM 3897 C C . ALA B 1 313 ? 21.856 -34.437 109.543 1.00 22.03 313 ALA B C 1
ATOM 3898 O O . ALA B 1 313 ? 21.879 -35.528 110.136 1.00 22.23 313 ALA B O 1
ATOM 3900 N N . ARG B 1 314 ? 22.884 -33.993 108.822 1.00 21.60 314 ARG B N 1
ATOM 3901 C CA . ARG B 1 314 ? 24.112 -34.785 108.775 1.00 22.84 314 ARG B CA 1
ATOM 3902 C C . ARG B 1 314 ? 24.740 -34.993 110.160 1.00 22.94 314 ARG B C 1
ATOM 3903 O O . ARG B 1 314 ? 25.278 -36.054 110.435 1.00 22.14 314 ARG B O 1
ATOM 3911 N N . HIS B 1 315 ? 24.687 -33.973 111.013 1.00 23.29 315 HIS B N 1
ATOM 3912 C CA . HIS B 1 315 ? 25.201 -34.076 112.370 1.00 23.54 315 HIS B CA 1
ATOM 3913 C C . HIS B 1 315 ? 24.454 -35.165 113.177 1.00 24.24 315 HIS B C 1
ATOM 3914 O O . HIS B 1 315 ? 25.072 -35.935 113.883 1.00 23.60 315 HIS B O 1
ATOM 3921 N N . CYS B 1 316 ? 23.124 -35.206 113.040 1.00 25.93 316 CYS B N 1
ATOM 3922 C CA . CYS B 1 316 ? 22.228 -36.289 113.552 1.00 27.76 316 CYS B CA 1
ATOM 3923 C C . CYS B 1 316 ? 22.460 -37.671 112.914 1.00 26.74 316 CYS B C 1
ATOM 3924 O O . CYS B 1 316 ? 21.788 -38.618 113.286 1.00 27.23 316 CYS B O 1
ATOM 3927 N N . GLY B 1 317 ? 23.320 -37.767 111.906 1.00 26.12 317 GLY B N 1
ATOM 3928 C CA . GLY B 1 317 ? 23.470 -39.012 111.160 1.00 25.15 317 GLY B CA 1
ATOM 3929 C C . GLY B 1 317 ? 22.337 -39.339 110.178 1.00 25.22 317 GLY B C 1
ATOM 3930 O O . GLY B 1 317 ? 22.303 -40.442 109.659 1.00 25.68 317 GLY B O 1
ATOM 3931 N N . MET B 1 318 ? 21.442 -38.389 109.890 1.00 24.57 318 MET B N 1
ATOM 3932 C CA . MET B 1 318 ? 20.379 -38.587 108.905 1.00 24.67 318 MET B CA 1
ATOM 3933 C C . MET B 1 318 ? 20.904 -38.668 107.431 1.00 24.88 318 MET B C 1
ATOM 3934 O O . MET B 1 318 ? 21.950 -38.071 107.088 1.00 25.30 318 MET B O 1
ATOM 3939 N N . THR B 1 319 ? 20.220 -39.439 106.580 1.00 23.73 319 THR B N 1
ATOM 3940 C CA . THR B 1 319 ? 20.531 -39.472 105.149 1.00 22.67 319 THR B CA 1
ATOM 3941 C C . THR B 1 319 ? 19.785 -38.290 104.498 1.00 22.86 319 THR B C 1
ATOM 3942 O O . THR B 1 319 ? 18.629 -38.033 104.837 1.00 22.90 319 THR B O 1
ATOM 3946 N N . CYS B 1 320 ? 20.437 -37.559 103.590 1.00 22.21 320 CYS B N 1
ATOM 3947 C CA . CYS B 1 320 ? 19.801 -36.341 103.022 1.00 22.35 320 CYS B CA 1
ATOM 3948 C C . CYS B 1 320 ? 19.596 -36.382 101.518 1.00 21.89 320 CYS B C 1
ATOM 3949 O O . CYS B 1 320 ? 20.410 -36.895 100.780 1.00 22.48 320 CYS B O 1
ATOM 3952 N N . PHE B 1 321 ? 18.453 -35.869 101.083 1.00 22.28 321 PHE B N 1
ATOM 3953 C CA . PHE B 1 321 ? 18.182 -35.704 99.683 1.00 20.97 321 PHE B CA 1
ATOM 3954 C C . PHE B 1 321 ? 17.618 -34.334 99.534 1.00 20.45 321 PHE B C 1
ATOM 3955 O O . PHE B 1 321 ? 16.778 -33.909 100.331 1.00 20.42 321 PHE B O 1
ATOM 3963 N N . ALA B 1 322 ? 18.069 -33.617 98.510 1.00 18.95 322 ALA B N 1
ATOM 3964 C CA . ALA B 1 322 ? 17.522 -32.275 98.335 1.00 18.61 322 ALA B CA 1
ATOM 3965 C C . ALA B 1 322 ? 17.479 -31.861 96.864 1.00 18.04 322 ALA B C 1
ATOM 3966 O O . ALA B 1 322 ? 18.224 -32.390 96.062 1.00 17.56 322 ALA B O 1
ATOM 3968 N N . PHE B 1 323 ? 16.567 -30.936 96.538 1.00 18.58 323 PHE B N 1
ATOM 3969 C CA . PHE B 1 323 ? 16.490 -30.376 95.206 1.00 18.31 323 PHE B CA 1
ATOM 3970 C C . PHE B 1 323 ? 15.931 -28.944 95.294 1.00 18.14 323 PHE B C 1
ATOM 3971 O O . PHE B 1 323 ? 15.217 -28.583 96.268 1.00 16.89 323 PHE B O 1
ATOM 3979 N N . SER B 1 324 ? 16.286 -28.159 94.276 1.00 17.61 324 SER B N 1
ATOM 3980 C CA . SER B 1 324 ? 15.732 -26.837 94.003 1.00 18.88 324 SER B CA 1
ATOM 3981 C C . SER B 1 324 ? 14.791 -26.856 92.803 1.00 19.15 324 SER B C 1
ATOM 3982 O O . SER B 1 324 ? 15.066 -27.481 91.766 1.00 19.30 324 SER B O 1
ATOM 3985 N N . LEU B 1 325 ? 13.676 -26.154 92.929 1.00 20.52 325 LEU B N 1
ATOM 3986 C CA . LEU B 1 325 ? 12.895 -25.834 91.745 1.00 19.91 325 LEU B CA 1
ATOM 3987 C C . LEU B 1 325 ? 13.363 -24.482 91.270 1.00 19.91 325 LEU B C 1
ATOM 3988 O O . LEU B 1 325 ? 13.296 -23.478 92.013 1.00 19.83 325 LEU B O 1
ATOM 3993 N N . ILE B 1 326 ? 13.814 -24.433 90.027 1.00 19.24 326 ILE B N 1
ATOM 3994 C CA . ILE B 1 326 ? 14.249 -23.169 89.456 1.00 19.16 326 ILE B CA 1
ATOM 3995 C C . ILE B 1 326 ? 13.060 -22.308 89.114 1.00 19.48 326 ILE B C 1
ATOM 3996 O O . ILE B 1 326 ? 12.267 -22.634 88.223 1.00 18.60 326 ILE B O 1
ATOM 4001 N N . THR B 1 327 ? 12.936 -21.208 89.840 1.00 19.59 327 THR B N 1
ATOM 4002 C CA . THR B 1 327 ? 11.678 -20.440 89.813 1.00 19.89 327 THR B CA 1
ATOM 4003 C C . THR B 1 327 ? 11.841 -19.173 89.007 1.00 19.69 327 THR B C 1
ATOM 4004 O O . THR B 1 327 ? 10.867 -18.462 88.720 1.00 20.77 327 THR B O 1
ATOM 4008 N N . ASN B 1 328 ? 13.083 -18.903 88.635 1.00 19.31 328 ASN B N 1
ATOM 4009 C CA . ASN B 1 328 ? 13.437 -17.664 87.972 1.00 19.10 328 ASN B CA 1
ATOM 4010 C C . ASN B 1 328 ? 14.909 -17.791 87.553 1.00 19.72 328 ASN B C 1
ATOM 4011 O O . ASN B 1 328 ? 15.648 -18.538 88.159 1.00 19.71 328 ASN B O 1
ATOM 4016 N N . MET B 1 329 ? 15.313 -17.100 86.484 1.00 19.77 329 MET B N 1
ATOM 4017 C CA . MET B 1 329 ? 16.701 -17.084 86.056 1.00 19.81 329 MET B CA 1
ATOM 4018 C C . MET B 1 329 ? 17.361 -15.837 86.660 1.00 20.32 329 MET B C 1
ATOM 4019 O O . MET B 1 329 ? 16.771 -14.741 86.671 1.00 20.39 329 MET B O 1
ATOM 4024 N N . CYS B 1 330 ? 18.551 -16.016 87.222 1.00 20.76 330 CYS B N 1
ATOM 4025 C CA . CYS B 1 330 ? 19.313 -14.904 87.765 1.00 21.75 330 CYS B CA 1
ATOM 4026 C C . CYS B 1 330 ? 19.567 -13.898 86.646 1.00 22.67 330 CYS B C 1
ATOM 4027 O O . CYS B 1 330 ? 19.686 -14.309 85.497 1.00 21.99 330 CYS B O 1
ATOM 4030 N N . THR B 1 331 ? 19.594 -12.600 86.969 1.00 24.40 331 THR B N 1
ATOM 4031 C CA . THR B 1 331 ? 19.907 -11.555 85.979 1.00 26.00 331 THR B CA 1
ATOM 4032 C C . THR B 1 331 ? 21.407 -11.655 85.669 1.00 27.50 331 THR B C 1
ATOM 4033 O O . THR B 1 331 ? 22.236 -11.778 86.580 1.00 26.92 331 THR B O 1
ATOM 4037 N N . MET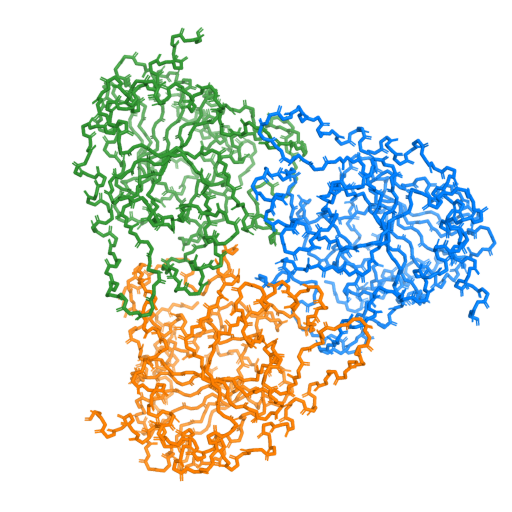 B 1 332 ? 21.755 -11.678 84.386 1.00 28.96 332 MET B N 1
ATOM 4038 C CA . MET B 1 332 ? 23.150 -11.973 84.005 1.00 32.14 332 MET B CA 1
ATOM 4039 C C . MET B 1 332 ? 23.873 -10.894 83.244 1.00 30.01 332 MET B C 1
ATOM 4040 O O . MET B 1 332 ? 25.046 -11.016 83.002 1.00 30.67 332 MET B O 1
ATOM 4045 N N . SER B 1 333 ? 23.180 -9.816 82.933 1.00 29.41 333 SER B N 1
ATOM 4046 C CA . SER B 1 333 ? 23.782 -8.713 82.247 1.00 29.33 333 SER B CA 1
ATOM 4047 C C . SER B 1 333 ? 23.119 -7.442 82.719 1.00 28.68 333 SER B C 1
ATOM 4048 O O . SER B 1 333 ? 22.019 -7.472 83.264 1.00 28.99 333 SER B O 1
ATOM 4051 N N . TYR B 1 334 ? 23.779 -6.319 82.498 1.00 29.21 334 TYR B N 1
ATOM 4052 C CA . TYR B 1 334 ? 23.159 -5.012 82.734 1.00 30.87 334 TYR B CA 1
ATOM 4053 C C . TYR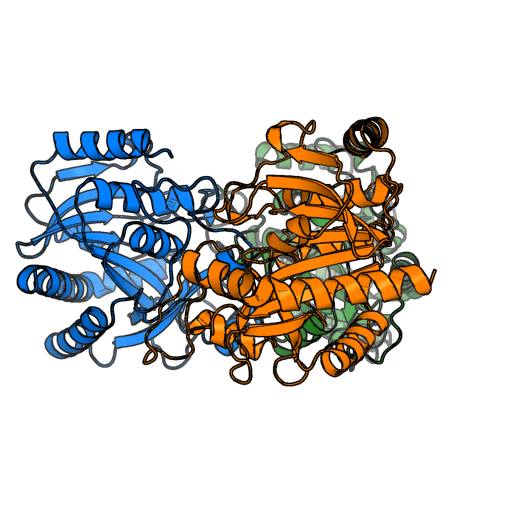 B 1 334 ? 22.075 -4.642 81.680 1.00 33.28 334 TYR B C 1
ATOM 4054 O O . TYR B 1 334 ? 21.302 -3.698 81.875 1.00 32.43 334 TYR B O 1
ATOM 4063 N N . GLU B 1 335 ? 22.014 -5.438 80.600 1.00 36.92 335 GLU B N 1
ATOM 4064 C CA . GLU B 1 335 ? 21.024 -5.288 79.490 1.00 40.94 335 GLU B CA 1
ATOM 4065 C C . GLU B 1 335 ? 19.713 -6.039 79.707 1.00 42.11 335 GLU B C 1
ATOM 4066 O O . GLU B 1 335 ? 18.671 -5.505 79.371 1.00 42.91 335 GLU B O 1
ATOM 4072 N N . GLU B 1 336 ? 19.758 -7.257 80.264 1.00 43.79 336 GLU B N 1
ATOM 4073 C CA . GLU B 1 336 ? 18.536 -8.020 80.599 1.00 45.60 336 GLU B CA 1
ATOM 4074 C C . GLU B 1 336 ? 17.577 -7.214 81.466 1.00 45.72 336 GLU B C 1
ATOM 4075 O O . GLU B 1 336 ? 18.000 -6.581 82.419 1.00 46.47 336 GLU B O 1
ATOM 4081 N N . GLU B 1 337 ? 16.302 -7.241 81.149 1.00 46.30 337 GLU B N 1
ATOM 4082 C CA . GLU B 1 337 ? 15.296 -6.752 82.041 1.00 46.55 337 GLU B CA 1
ATOM 4083 C C . GLU B 1 337 ? 15.046 -7.749 83.137 1.00 44.50 337 GLU B C 1
ATOM 4084 O O . GLU B 1 337 ? 15.149 -8.922 82.943 1.00 44.75 337 GLU B O 1
ATOM 4090 N N . GLU B 1 338 ? 14.800 -7.260 84.325 1.00 42.08 338 GLU B N 1
ATOM 4091 C CA . GLU B 1 338 ? 14.697 -8.171 85.465 1.00 39.31 338 GLU B CA 1
ATOM 4092 C C . GLU B 1 338 ? 13.303 -8.074 86.047 1.00 39.73 338 GLU B C 1
ATOM 4093 O O . GLU B 1 338 ? 12.805 -6.982 86.295 1.00 38.87 338 GLU B O 1
ATOM 4099 N N . GLU B 1 339 ? 12.669 -9.214 86.268 1.00 40.24 339 GLU B N 1
ATOM 4100 C CA . GLU B 1 339 ? 11.320 -9.195 86.848 1.00 42.30 339 GLU B CA 1
ATOM 4101 C C . GLU B 1 339 ? 11.158 -10.243 87.932 1.00 40.30 339 GLU B C 1
ATOM 4102 O O . GLU B 1 339 ? 10.350 -11.154 87.784 1.00 40.90 339 GLU B O 1
ATOM 4108 N N . HIS B 1 340 ? 11.935 -10.120 89.008 1.00 38.26 340 HIS B N 1
ATOM 4109 C CA . HIS B 1 340 ? 11.861 -11.082 90.116 1.00 36.33 340 HIS B CA 1
ATOM 4110 C C . HIS B 1 340 ? 10.688 -10.719 91.012 1.00 34.85 340 HIS B C 1
ATOM 4111 O O . HIS B 1 340 ? 10.562 -9.600 91.484 1.00 34.34 340 HIS B O 1
ATOM 4118 N N . CYS B 1 341 ? 9.852 -11.698 91.271 1.00 33.95 341 CYS B N 1
ATOM 4119 C CA . CYS B 1 341 ? 8.625 -11.464 91.972 1.00 32.94 341 CYS B CA 1
ATOM 4120 C C . CYS B 1 341 ? 8.270 -12.702 92.791 1.00 31.46 341 CYS B C 1
ATOM 4121 O O . CYS B 1 341 ? 8.076 -13.798 92.221 1.00 29.60 341 CYS B O 1
ATOM 4124 N N . HIS B 1 342 ? 8.203 -12.528 94.116 1.00 30.99 342 HIS B N 1
ATOM 4125 C CA . HIS B 1 342 ? 7.887 -13.652 95.036 1.00 31.47 342 HIS B CA 1
ATOM 4126 C C . HIS B 1 342 ? 6.591 -14.407 94.666 1.00 31.79 342 HIS B C 1
ATOM 4127 O O . HIS B 1 342 ? 6.569 -15.646 94.669 1.00 30.24 342 HIS B O 1
ATOM 4134 N N . ASP B 1 343 ? 5.532 -13.648 94.343 1.00 32.40 343 ASP B N 1
ATOM 4135 C CA . ASP B 1 343 ? 4.241 -14.235 93.926 1.00 33.92 343 ASP B CA 1
ATOM 4136 C C . ASP B 1 343 ? 4.391 -15.127 92.683 1.00 32.18 343 ASP B C 1
ATOM 4137 O O . ASP B 1 343 ? 3.840 -16.227 92.644 1.00 31.59 343 ASP B O 1
ATOM 4142 N N . SER B 1 344 ? 5.137 -14.656 91.680 1.00 31.31 344 SER B N 1
ATOM 4143 C CA . SER B 1 344 ? 5.421 -15.467 90.474 1.00 30.72 344 SER B CA 1
ATOM 4144 C C . SER B 1 344 ? 6.256 -16.677 90.810 1.00 29.37 344 SER B C 1
ATOM 4145 O O . SER B 1 344 ? 6.047 -17.755 90.257 1.00 30.58 344 SER B O 1
ATOM 4148 N N . ILE B 1 345 ? 7.226 -16.480 91.705 1.00 27.37 345 ILE B N 1
ATOM 4149 C CA . ILE B 1 345 ? 8.152 -17.537 92.143 1.00 24.57 345 ILE B CA 1
ATOM 4150 C C . ILE B 1 345 ? 7.360 -18.694 92.800 1.00 24.45 345 ILE B C 1
ATOM 4151 O O . ILE B 1 345 ? 7.528 -19.868 92.430 1.00 23.25 345 ILE B O 1
ATOM 4156 N N . VAL B 1 346 ? 6.505 -18.352 93.777 1.00 23.82 346 VAL B N 1
ATOM 4157 C CA . VAL B 1 346 ? 5.568 -19.309 94.394 1.00 23.80 346 VAL B CA 1
ATOM 4158 C C . VAL B 1 346 ? 4.667 -20.024 93.329 1.00 23.44 346 VAL B C 1
ATOM 4159 O O . VAL B 1 346 ? 4.482 -21.251 93.384 1.00 23.80 346 VAL B O 1
ATOM 4163 N N . GLY B 1 347 ? 4.181 -19.259 92.348 1.00 23.34 347 GLY B N 1
ATOM 4164 C CA . GLY B 1 347 ? 3.390 -19.765 91.209 1.00 24.04 347 GLY B CA 1
ATOM 4165 C C . GLY B 1 347 ? 4.043 -20.837 90.329 1.00 25.30 347 GLY B C 1
ATOM 4166 O O . GLY B 1 347 ? 3.344 -21.763 89.828 1.00 26.18 347 GLY B O 1
ATOM 4167 N N . VAL B 1 348 ? 5.359 -20.738 90.127 1.00 24.14 348 VAL B N 1
ATOM 4168 C CA . VAL B 1 348 ? 6.093 -21.768 89.417 1.00 23.71 348 VAL B CA 1
ATOM 4169 C C . VAL B 1 348 ? 5.899 -23.137 90.081 1.00 24.07 348 VAL B C 1
ATOM 4170 O O . VAL B 1 348 ? 5.652 -24.131 89.375 1.00 23.09 348 VAL B O 1
ATOM 4174 N N . GLY B 1 349 ? 5.978 -23.198 91.422 1.00 23.71 349 GLY B N 1
ATOM 4175 C CA . GLY B 1 349 ? 5.816 -24.464 92.141 1.00 24.27 349 GLY B CA 1
ATOM 4176 C C . GLY B 1 349 ? 4.373 -24.946 92.154 1.00 25.94 349 GLY B C 1
ATOM 4177 O O . GLY B 1 349 ? 4.080 -26.123 91.957 1.00 24.85 349 GLY B O 1
ATOM 4178 N N . LYS B 1 350 ? 3.480 -23.990 92.366 1.00 28.21 350 LYS B N 1
ATOM 4179 C CA . LYS B 1 350 ? 2.044 -24.199 92.414 1.00 30.39 350 LYS B CA 1
ATOM 4180 C C . LYS B 1 350 ? 1.568 -24.787 91.073 1.00 30.80 350 LYS B C 1
ATOM 4181 O O . LYS B 1 350 ? 0.781 -25.708 91.051 1.00 31.09 350 LYS B O 1
ATOM 4187 N N . ASN B 1 351 ? 2.102 -24.289 89.964 1.00 31.43 351 ASN B N 1
ATOM 4188 C CA . ASN B 1 351 ? 1.744 -24.811 88.647 1.00 32.04 351 ASN B CA 1
ATOM 4189 C C . ASN B 1 351 ? 2.371 -26.158 88.324 1.00 31.46 351 ASN B C 1
ATOM 4190 O O . ASN B 1 351 ? 2.071 -26.742 87.313 1.00 31.31 351 ASN B O 1
ATOM 4195 N N . ARG B 1 352 ? 3.191 -26.677 89.236 1.00 31.73 352 ARG B N 1
ATOM 4196 C CA . ARG B 1 352 ? 3.846 -27.985 89.059 1.00 31.41 352 ARG B CA 1
ATOM 4197 C C . ARG B 1 352 ? 3.534 -28.952 90.180 1.00 31.84 352 ARG B C 1
ATOM 4198 O O . ARG B 1 352 ? 4.228 -29.969 90.348 1.00 31.22 352 ARG B O 1
ATOM 4206 N N . GLU B 1 353 ? 2.473 -28.664 90.931 1.00 32.89 353 GLU B N 1
ATOM 4207 C CA . GLU B 1 353 ? 2.160 -29.499 92.093 1.00 34.73 353 GLU B CA 1
ATOM 4208 C C . GLU B 1 353 ? 1.971 -30.971 91.802 1.00 34.02 353 GLU B C 1
ATOM 4209 O O . GLU B 1 353 ? 2.470 -31.814 92.554 1.00 33.22 353 GLU B O 1
ATOM 4215 N N . LYS B 1 354 ? 1.287 -31.293 90.727 1.00 20.00 354 LYS B N 1
ATOM 4216 C CA . LYS B 1 354 ? 1.179 -32.662 90.279 1.00 20.00 354 LYS B CA 1
ATOM 4217 C C . LYS B 1 354 ? 2.500 -33.396 90.132 1.00 20.00 354 LYS B C 1
ATOM 4218 O O . LYS B 1 354 ? 2.704 -34.389 90.765 1.00 32.88 354 LYS B O 1
ATOM 4224 N N . THR B 1 355 ? 3.349 -32.913 89.231 1.00 20.00 355 THR B N 1
ATOM 4225 C CA . THR B 1 355 ? 4.696 -33.397 89.086 1.00 20.00 355 THR B CA 1
ATOM 4226 C C . THR B 1 355 ? 5.599 -33.460 90.279 1.00 20.00 355 THR B C 1
ATOM 4227 O O . THR B 1 355 ? 6.240 -34.425 90.475 1.00 26.71 355 THR B O 1
ATOM 4231 N N . LEU B 1 356 ? 5.558 -32.440 91.102 1.00 28.09 356 LEU B N 1
ATOM 4232 C CA . LEU B 1 356 ? 6.346 -32.399 92.340 1.00 28.61 356 LEU B CA 1
ATOM 4233 C C . LEU B 1 356 ? 5.900 -33.460 93.344 1.00 29.42 356 LEU B C 1
ATOM 4234 O O . LEU B 1 356 ? 6.705 -34.287 93.853 1.00 28.58 356 LEU B O 1
ATOM 4239 N N . GLY B 1 357 ? 4.594 -33.497 93.569 1.00 29.59 357 GLY B N 1
ATOM 4240 C CA . GLY B 1 357 ? 4.034 -34.548 94.390 1.00 29.76 357 GLY B CA 1
ATOM 4241 C C . GLY B 1 357 ? 4.447 -35.912 93.915 1.00 30.04 357 GLY B C 1
ATOM 4242 O O . GLY B 1 357 ? 4.812 -36.760 94.728 1.00 30.83 357 GLY B O 1
ATOM 4243 N N . GLU B 1 358 ? 4.421 -36.137 92.603 1.00 30.12 358 GLU B N 1
ATOM 4244 C CA . GLU B 1 358 ? 4.672 -37.475 92.114 1.00 30.68 358 GLU B CA 1
ATOM 4245 C C . GLU B 1 358 ? 6.141 -37.839 92.301 1.00 30.05 358 GLU B C 1
ATOM 4246 O O . GLU B 1 358 ? 6.469 -38.939 92.741 1.00 31.49 358 GLU B O 1
ATOM 4252 N N . PHE B 1 359 ? 7.011 -36.891 91.949 1.00 29.41 359 PHE B N 1
ATOM 4253 C CA . PHE B 1 359 ? 8.447 -37.021 92.056 1.00 27.85 359 PHE B CA 1
ATOM 4254 C C . PHE B 1 359 ? 8.838 -37.307 93.521 1.00 26.86 359 PHE B C 1
ATOM 4255 O O . PHE B 1 359 ? 9.479 -38.306 93.804 1.00 26.30 359 PHE B O 1
ATOM 4263 N N . VAL B 1 360 ? 8.410 -36.452 94.447 1.00 26.96 360 VAL B N 1
ATOM 4264 C CA . VAL B 1 360 ? 8.712 -36.642 95.886 1.00 26.75 360 VAL B CA 1
ATOM 4265 C C . VAL B 1 360 ? 8.135 -37.963 96.437 1.00 26.92 360 VAL B C 1
ATOM 4266 O O . VAL B 1 360 ? 8.803 -38.708 97.165 1.00 26.24 360 VAL B O 1
ATOM 4270 N N . SER B 1 361 ? 6.890 -38.258 96.055 1.00 27.76 361 SER B N 1
ATOM 4271 C CA . SER B 1 361 ? 6.225 -39.484 96.472 1.00 28.28 361 SER B CA 1
ATOM 4272 C C . SER B 1 361 ? 7.034 -40.734 96.101 1.00 28.08 361 SER B C 1
ATOM 4273 O O . SER B 1 361 ? 7.179 -41.669 96.893 1.00 28.87 361 SER B O 1
ATOM 4276 N N . ARG B 1 362 ? 7.585 -40.757 94.901 1.00 28.53 362 ARG B N 1
ATOM 4277 C CA . ARG B 1 362 ? 8.392 -41.889 94.508 1.00 28.75 362 ARG B CA 1
ATOM 4278 C C . ARG B 1 362 ? 9.795 -41.956 95.123 1.00 29.55 362 ARG B C 1
ATOM 4279 O O . ARG B 1 362 ? 10.340 -43.064 95.188 1.00 30.04 362 ARG B O 1
ATOM 4287 N N . ILE B 1 363 ? 10.426 -40.855 95.495 1.00 30.03 363 ILE B N 1
ATOM 4288 C CA . ILE B 1 363 ? 11.652 -40.927 96.270 1.00 30.96 363 ILE B CA 1
ATOM 4289 C C . ILE B 1 363 ? 11.437 -41.545 97.656 1.00 30.69 363 ILE B C 1
ATOM 4290 O O . ILE B 1 363 ? 12.185 -42.351 98.088 1.00 30.51 363 ILE B O 1
ATOM 4295 N N . VAL B 1 364 ? 10.357 -41.156 98.284 1.00 30.61 364 VAL B N 1
ATOM 4296 C CA . VAL B 1 364 ? 9.888 -41.637 99.568 1.00 30.80 364 VAL B CA 1
ATOM 4297 C C . VAL B 1 364 ? 9.595 -43.135 99.479 1.00 31.58 364 VAL B C 1
ATOM 4298 O O . VAL B 1 364 ? 9.966 -43.913 100.381 1.00 31.13 364 VAL B O 1
ATOM 4302 N N . LYS B 1 365 ? 8.957 -43.540 98.375 1.00 31.85 365 LYS B N 1
ATOM 4303 C CA . LYS B 1 365 ? 8.703 -44.936 98.098 1.00 32.27 365 LYS B CA 1
ATOM 4304 C C . LYS B 1 365 ? 9.997 -45.740 98.010 1.00 31.78 365 LYS B C 1
ATOM 4305 O O . LYS B 1 365 ? 10.100 -46.859 98.562 1.00 31.55 365 LYS B O 1
ATOM 4311 N N . HIS B 1 366 ? 10.984 -45.214 97.290 1.00 30.82 366 HIS B N 1
ATOM 4312 C CA . HIS B 1 366 ? 12.279 -45.913 97.189 1.00 30.36 366 HIS B CA 1
ATOM 4313 C C . HIS B 1 366 ? 12.969 -46.095 98.568 1.00 30.62 366 HIS B C 1
ATOM 4314 O O . HIS B 1 366 ? 13.561 -47.176 98.871 1.00 30.50 366 HIS B O 1
ATOM 4321 N N . ILE B 1 367 ? 12.898 -45.046 99.390 1.00 30.65 367 ILE B N 1
ATOM 4322 C CA . ILE B 1 367 ? 13.453 -45.069 100.749 1.00 31.43 367 ILE B CA 1
ATOM 4323 C C . ILE B 1 367 ? 12.776 -46.165 101.596 1.00 33.03 367 ILE B C 1
ATOM 4324 O O . ILE B 1 367 ? 13.470 -46.991 102.169 1.00 32.97 367 ILE B O 1
ATOM 4329 N N . HIS B 1 368 ? 11.443 -46.155 101.653 1.00 35.19 368 HIS B N 1
ATOM 4330 C CA . HIS B 1 368 ? 10.635 -47.187 102.341 1.00 38.00 368 HIS B CA 1
ATOM 4331 C C . HIS B 1 368 ? 10.977 -48.630 101.943 1.00 38.89 368 HIS B C 1
ATOM 4332 O O . HIS B 1 368 ? 11.196 -49.464 102.809 1.00 37.98 368 HIS B O 1
ATOM 4339 N N . TYR B 1 369 ? 11.052 -48.898 100.660 1.00 20.00 369 TYR B N 1
ATOM 4340 C CA . TYR B 1 369 ? 11.388 -50.192 100.162 1.00 20.00 369 TYR B CA 1
ATOM 4341 C C . TYR B 1 369 ? 12.796 -50.656 100.470 1.00 20.00 369 TYR B C 1
ATOM 4342 O O . TYR B 1 369 ? 12.996 -51.796 100.775 1.00 45.30 369 TYR B O 1
ATOM 4351 N N . GLU B 1 370 ? 13.763 -49.782 100.280 1.00 20.00 370 GLU B N 1
ATOM 4352 C CA . GLU B 1 370 ? 15.088 -50.008 100.773 1.00 20.00 370 GLU B CA 1
ATOM 4353 C C . GLU B 1 370 ? 15.341 -50.310 102.263 1.00 20.00 370 GLU B C 1
ATOM 4354 O O . GLU B 1 370 ? 16.180 -51.119 102.502 1.00 20.00 370 GLU B O 1
ATOM 4360 N N . ALA B 1 371 ? 14.626 -49.753 103.256 1.00 20.00 371 ALA B N 1
ATOM 4361 C CA . ALA B 1 371 ? 14.648 -50.436 104.512 1.00 20.00 371 ALA B CA 1
ATOM 4362 C C . ALA B 1 371 ? 13.695 -51.596 104.406 1.00 20.00 371 ALA B C 1
ATOM 4363 O O . ALA B 1 371 ? 13.572 -52.379 105.317 1.00 20.00 371 ALA B O 1
ATOM 4365 N N . TYR C 1 90 ? 35.503 -7.749 127.015 1.00 32.49 90 TYR C N 1
ATOM 4366 C CA . TYR C 1 90 ? 36.858 -7.563 127.648 1.00 33.63 90 TYR C CA 1
ATOM 4367 C C . TYR C 1 90 ? 37.351 -6.118 127.453 1.00 34.68 90 TYR C C 1
ATOM 4368 O O . TYR C 1 90 ? 37.730 -5.730 126.353 1.00 35.25 90 TYR C O 1
ATOM 4377 N N . THR C 1 91 ? 37.310 -5.315 128.513 1.00 35.19 91 THR C N 1
ATOM 4378 C CA . THR C 1 91 ? 37.891 -3.981 128.472 1.00 35.35 91 THR C CA 1
ATOM 4379 C C . THR C 1 91 ? 39.404 -4.046 128.756 1.00 34.78 91 THR C C 1
ATOM 4380 O O . THR C 1 91 ? 39.940 -5.093 129.186 1.00 34.17 91 THR C O 1
ATOM 4384 N N . TYR C 1 92 ? 40.090 -2.940 128.486 1.00 34.31 92 TYR C N 1
ATOM 4385 C CA . TYR C 1 92 ? 41.507 -2.803 128.791 1.00 34.88 92 TYR C CA 1
ATOM 4386 C C . TYR C 1 92 ? 41.803 -3.158 130.258 1.00 35.50 92 TYR C C 1
ATOM 4387 O O . TYR C 1 92 ? 42.705 -3.953 130.525 1.00 35.24 92 TYR C O 1
ATOM 4396 N N . ASP C 1 93 ? 41.010 -2.588 131.174 1.00 35.84 93 ASP C N 1
ATOM 4397 C CA . ASP C 1 93 ? 41.147 -2.786 132.619 1.00 35.83 93 ASP C CA 1
ATOM 4398 C C . ASP C 1 93 ? 41.055 -4.248 133.016 1.00 34.27 93 ASP C C 1
ATOM 4399 O O . ASP C 1 93 ? 41.902 -4.717 133.755 1.00 34.52 93 ASP C O 1
ATOM 4404 N N . THR C 1 94 ? 40.022 -4.956 132.547 1.00 32.41 94 THR C N 1
ATOM 4405 C CA . THR C 1 94 ? 39.902 -6.394 132.750 1.00 29.80 94 THR C CA 1
ATOM 4406 C C . THR C 1 94 ? 41.130 -7.126 132.225 1.00 28.17 94 THR C C 1
ATOM 4407 O O . THR C 1 94 ? 41.649 -8.014 132.906 1.00 27.69 94 THR C O 1
ATOM 4411 N N . LEU C 1 95 ? 41.619 -6.747 131.043 1.00 25.52 95 LEU C N 1
ATOM 4412 C CA . LEU C 1 95 ? 42.726 -7.487 130.434 1.00 24.25 95 LEU C CA 1
ATOM 4413 C C . LEU C 1 95 ? 44.008 -7.261 131.238 1.00 24.97 95 LEU C C 1
ATOM 4414 O O . LEU C 1 95 ? 44.838 -8.174 131.380 1.00 24.77 95 LEU C O 1
ATOM 4419 N N . GLN C 1 96 ? 44.155 -6.050 131.757 1.00 25.13 96 GLN C N 1
ATOM 4420 C CA . GLN C 1 96 ? 45.297 -5.695 132.577 1.00 27.02 96 GLN C CA 1
ATOM 4421 C C . GLN C 1 96 ? 45.216 -6.386 133.973 1.00 26.63 96 GLN C C 1
ATOM 4422 O O . GLN C 1 96 ? 46.240 -6.699 134.537 1.00 27.18 96 GLN C O 1
ATOM 4428 N N . GLU C 1 97 ? 44.017 -6.692 134.462 1.00 27.04 97 GLU C N 1
ATOM 4429 C CA . GLU C 1 97 ? 43.839 -7.497 135.672 1.00 27.25 97 GLU C CA 1
ATOM 4430 C C . GLU C 1 97 ? 44.292 -8.946 135.425 1.00 25.36 97 GLU C C 1
ATOM 4431 O O . GLU C 1 97 ? 44.907 -9.571 136.310 1.00 26.03 97 GLU C O 1
ATOM 4437 N N . ILE C 1 98 ? 44.014 -9.485 134.238 1.00 22.58 98 ILE C N 1
ATOM 4438 C CA . ILE C 1 98 ? 44.446 -10.831 133.919 1.00 20.62 98 ILE C CA 1
ATOM 4439 C C . ILE C 1 98 ? 45.957 -10.876 133.829 1.00 20.31 98 ILE C C 1
ATOM 4440 O O . ILE C 1 98 ? 46.583 -11.804 134.365 1.00 19.49 98 ILE C O 1
ATOM 4445 N N . ALA C 1 99 ? 46.537 -9.872 133.161 1.00 19.84 99 ALA C N 1
ATOM 4446 C CA . ALA C 1 99 ? 47.972 -9.763 133.028 1.00 19.92 99 ALA C CA 1
ATOM 4447 C C . ALA C 1 99 ? 48.682 -9.628 134.424 1.00 20.14 99 ALA C C 1
ATOM 4448 O O . ALA C 1 99 ? 49.620 -10.353 134.709 1.00 20.23 99 ALA C O 1
ATOM 4450 N N . THR C 1 100 ? 48.226 -8.701 135.261 1.00 20.06 100 THR C N 1
ATOM 4451 C CA . THR C 1 100 ? 48.727 -8.558 136.627 1.00 19.85 100 THR C CA 1
ATOM 4452 C C . THR C 1 100 ? 48.576 -9.795 137.459 1.00 19.52 100 THR C C 1
ATOM 4453 O O . THR C 1 100 ? 49.531 -10.203 138.124 1.00 19.70 100 THR C O 1
ATOM 4457 N N . TYR C 1 101 ? 47.395 -10.425 137.387 1.00 19.30 101 TYR C N 1
ATOM 4458 C CA . TYR C 1 101 ? 47.150 -11.699 138.047 1.00 17.88 101 TYR C CA 1
ATOM 4459 C C . TYR C 1 101 ? 48.279 -12.716 137.772 1.00 18.13 101 TYR C C 1
ATOM 4460 O O . TYR C 1 101 ? 48.813 -13.337 138.692 1.00 17.91 101 TYR C O 1
ATOM 4469 N N . LEU C 1 102 ? 48.620 -12.880 136.500 1.00 17.57 102 LEU C N 1
ATOM 4470 C CA . LEU C 1 102 ? 49.708 -13.765 136.086 1.00 17.60 102 LEU C CA 1
ATOM 4471 C C . LEU C 1 102 ? 51.133 -13.273 136.456 1.00 17.82 102 LEU C C 1
ATOM 4472 O O . LEU C 1 102 ? 51.951 -14.085 136.912 1.00 17.47 102 LEU C O 1
ATOM 4477 N N . LEU C 1 103 ? 51.418 -11.981 136.272 1.00 17.11 103 LEU C N 1
ATOM 4478 C CA . LEU C 1 103 ? 52.744 -11.400 136.565 1.00 19.12 103 LEU C CA 1
ATOM 4479 C C . LEU C 1 103 ? 53.136 -11.447 138.083 1.00 20.04 103 LEU C C 1
ATOM 4480 O O . LEU C 1 103 ? 54.315 -11.547 138.416 1.00 20.51 103 LEU C O 1
ATOM 4485 N N . GLU C 1 104 ? 52.139 -11.390 138.969 1.00 19.39 104 GLU C N 1
ATOM 4486 C CA . GLU C 1 104 ? 52.314 -11.645 140.401 1.00 19.43 104 GLU C CA 1
ATOM 4487 C C . GLU C 1 104 ? 52.566 -13.111 140.769 1.00 19.95 104 GLU C C 1
ATOM 4488 O O . GLU C 1 104 ? 53.022 -13.398 141.879 1.00 20.34 104 GLU C O 1
ATOM 4494 N N . ARG C 1 105 ? 52.300 -14.047 139.852 1.00 18.79 105 ARG C N 1
ATOM 4495 C CA . ARG C 1 105 ? 52.325 -15.443 140.223 1.00 17.66 105 ARG C CA 1
ATOM 4496 C C . ARG C 1 105 ? 53.413 -16.235 139.500 1.00 17.98 105 ARG C C 1
ATOM 4497 O O . ARG C 1 105 ? 53.650 -17.417 139.776 1.00 18.44 105 ARG C O 1
ATOM 4505 N N . THR C 1 106 ? 54.103 -15.580 138.589 1.00 18.88 106 THR C N 1
ATOM 4506 C CA . THR C 1 106 ? 55.283 -16.162 137.951 1.00 19.98 106 THR C CA 1
ATOM 4507 C C . THR C 1 106 ? 56.357 -15.098 137.908 1.00 21.67 106 THR C C 1
ATOM 4508 O O . THR C 1 106 ? 56.046 -13.927 137.685 1.00 22.74 106 THR C O 1
ATOM 4512 N N . GLU C 1 107 ? 57.609 -15.475 138.130 1.00 23.60 107 GLU C N 1
ATOM 4513 C CA . GLU C 1 107 ? 58.713 -14.511 137.938 1.00 26.72 107 GLU C CA 1
ATOM 4514 C C . GLU C 1 107 ? 59.165 -14.355 136.464 1.00 25.07 107 GLU C C 1
ATOM 4515 O O . GLU C 1 107 ? 59.866 -13.393 136.105 1.00 25.27 107 GLU C O 1
ATOM 4521 N N . LEU C 1 108 ? 58.744 -15.283 135.623 1.00 24.55 108 LEU C N 1
ATOM 4522 C CA . LEU C 1 108 ? 59.145 -15.312 134.205 1.00 24.08 108 LEU C CA 1
ATOM 4523 C C . LEU C 1 108 ? 58.611 -14.107 133.484 1.00 23.08 108 LEU C C 1
ATOM 4524 O O . LEU C 1 108 ? 57.459 -13.704 133.731 1.00 22.14 108 LEU C O 1
ATOM 4529 N N . ARG C 1 109 ? 59.425 -13.539 132.595 1.00 21.92 109 ARG C N 1
ATOM 4530 C CA . ARG C 1 109 ? 59.025 -12.374 131.815 1.00 22.07 109 ARG C CA 1
ATOM 4531 C C . ARG C 1 109 ? 59.289 -12.668 130.349 1.00 21.33 109 ARG C C 1
ATOM 4532 O O . ARG C 1 109 ? 60.267 -12.167 129.784 1.00 21.11 109 ARG C O 1
ATOM 4540 N N . PRO C 1 110 ? 58.395 -13.472 129.705 1.00 21.02 110 PRO C N 1
ATOM 4541 C CA . PRO C 1 110 ? 58.630 -13.874 128.307 1.00 19.48 110 PRO C CA 1
ATOM 4542 C C . PRO C 1 110 ? 58.474 -12.718 127.281 1.00 19.23 110 PRO C C 1
ATOM 4543 O O . PRO C 1 110 ? 57.718 -11.792 127.515 1.00 17.95 110 PRO C O 1
ATOM 4547 N N . LYS C 1 111 ? 59.219 -12.772 126.172 1.00 19.72 111 LYS C N 1
ATOM 4548 C CA . LYS C 1 111 ? 59.058 -11.835 125.066 1.00 20.42 111 LYS C CA 1
ATOM 4549 C C . LYS C 1 111 ? 58.274 -12.465 123.891 1.00 20.35 111 LYS C C 1
ATOM 4550 O O . LYS C 1 111 ? 57.916 -11.757 122.939 1.00 20.22 111 LYS C O 1
ATOM 4556 N N . VAL C 1 112 ? 58.010 -13.765 123.991 1.00 20.34 112 VAL C N 1
ATOM 4557 C CA . VAL C 1 112 ? 57.355 -14.536 122.922 1.00 20.69 112 VAL C CA 1
ATOM 4558 C C . VAL C 1 112 ? 56.170 -15.311 123.464 1.00 19.70 112 VAL C C 1
ATOM 4559 O O . VAL C 1 112 ? 56.325 -16.034 124.438 1.00 19.69 112 VAL C O 1
ATOM 4563 N N . GLY C 1 113 ? 54.994 -15.146 122.835 1.00 18.07 113 GLY C N 1
ATOM 4564 C CA . GLY C 1 113 ? 53.837 -15.992 123.165 1.00 17.86 113 GLY C CA 1
ATOM 4565 C C . GLY C 1 113 ? 53.615 -17.020 122.083 1.00 16.98 113 GLY C C 1
ATOM 4566 O O . GLY C 1 113 ? 53.850 -16.737 120.918 1.00 17.93 113 GLY C O 1
ATOM 4567 N N . ILE C 1 114 ? 53.163 -18.210 122.466 1.00 16.76 114 ILE C N 1
ATOM 4568 C CA . ILE C 1 114 ? 52.954 -19.330 121.543 1.00 16.98 114 ILE C CA 1
ATOM 4569 C C . ILE C 1 114 ? 51.559 -19.921 121.736 1.00 17.29 114 ILE C C 1
ATOM 4570 O O . ILE C 1 114 ? 51.157 -20.275 122.846 1.00 16.60 114 ILE C O 1
ATOM 4575 N N . ILE C 1 115 ? 50.790 -19.997 120.684 1.00 17.69 115 ILE C N 1
ATOM 4576 C CA . ILE C 1 115 ? 49.528 -20.663 120.718 1.00 18.55 115 ILE C CA 1
ATOM 4577 C C . ILE C 1 115 ? 49.641 -22.040 120.060 1.00 18.30 115 ILE C C 1
ATOM 4578 O O . ILE C 1 115 ? 50.003 -22.127 118.922 1.00 18.54 115 ILE C O 1
ATOM 4583 N N . CYS C 1 116 ? 49.382 -23.090 120.828 1.00 19.47 116 CYS C N 1
ATOM 4584 C CA . CYS C 1 116 ? 49.464 -24.490 120.367 1.00 20.62 116 CYS C CA 1
ATOM 4585 C C . CYS C 1 116 ? 48.087 -25.005 119.947 1.00 21.06 116 CYS C C 1
ATOM 4586 O O . CYS C 1 116 ? 47.145 -25.053 120.782 1.00 20.85 116 CYS C O 1
ATOM 4589 N N . GLY C 1 117 ? 47.972 -25.375 118.669 1.00 20.66 117 GLY C N 1
ATOM 4590 C CA . GLY C 1 117 ? 46.719 -25.874 118.105 1.00 22.11 117 GLY C CA 1
ATOM 4591 C C . GLY C 1 117 ? 46.515 -27.370 118.211 1.00 22.85 117 GLY C C 1
ATOM 4592 O O . GLY C 1 117 ? 47.118 -28.030 119.075 1.00 22.87 117 GLY C O 1
ATOM 4593 N N . SER C 1 118 ? 45.656 -27.911 117.341 1.00 22.78 118 SER C N 1
ATOM 4594 C CA . SER C 1 118 ? 45.271 -29.320 117.423 1.00 22.32 118 SER C CA 1
ATOM 4595 C C . SER C 1 118 ? 46.485 -30.194 117.107 1.00 23.44 118 SER C C 1
ATOM 4596 O O . SER C 1 118 ? 47.091 -30.055 116.036 1.00 23.09 118 SER C O 1
ATOM 4599 N N . GLY C 1 119 ? 46.859 -31.060 118.057 1.00 24.06 119 GLY C N 1
ATOM 4600 C CA . GLY C 1 119 ? 48.053 -31.896 117.899 1.00 24.96 119 GLY C CA 1
ATOM 4601 C C . GLY C 1 119 ? 49.390 -31.214 118.110 1.00 25.73 119 GLY C C 1
ATOM 4602 O O . GLY C 1 119 ? 50.437 -31.779 117.782 1.00 26.78 119 GLY C O 1
ATOM 4603 N N . LEU C 1 120 ? 49.379 -30.013 118.678 1.00 25.79 120 LEU C N 1
ATOM 4604 C CA . LEU C 1 120 ? 50.610 -29.229 118.832 1.00 25.85 120 LEU C CA 1
ATOM 4605 C C . LEU C 1 120 ? 50.834 -28.936 120.311 1.00 26.86 120 LEU C C 1
ATOM 4606 O O . LEU C 1 120 ? 51.844 -28.341 120.692 1.00 26.40 120 LEU C O 1
ATOM 4611 N N . GLY C 1 121 ? 49.893 -29.397 121.137 1.00 27.90 121 GLY C N 1
ATOM 4612 C CA . GLY C 1 121 ? 49.933 -29.141 122.584 1.00 30.63 121 GLY C CA 1
ATOM 4613 C C . GLY C 1 121 ? 51.209 -29.588 123.277 1.00 32.49 121 GLY C C 1
ATOM 4614 O O . GLY C 1 121 ? 51.604 -29.008 124.281 1.00 33.03 121 GLY C O 1
ATOM 4615 N N . THR C 1 122 ? 51.869 -30.602 122.723 1.00 34.24 122 THR C N 1
ATOM 4616 C CA . THR C 1 122 ? 53.134 -31.093 123.254 1.00 35.78 122 THR C CA 1
ATOM 4617 C C . THR C 1 122 ? 54.290 -30.109 123.149 1.00 35.55 122 THR C C 1
ATOM 4618 O O . THR C 1 122 ? 55.329 -30.348 123.754 1.00 36.00 122 THR C O 1
ATOM 4622 N N . LEU C 1 123 ? 54.139 -29.016 122.403 1.00 35.45 123 LEU C N 1
ATOM 4623 C CA . LEU C 1 123 ? 55.163 -27.976 122.469 1.00 35.85 123 LEU C CA 1
ATOM 4624 C C . LEU C 1 123 ? 55.358 -27.577 123.932 1.00 36.10 123 LEU C C 1
ATOM 4625 O O . LEU C 1 123 ? 56.481 -27.439 124.373 1.00 36.97 123 LEU C O 1
ATOM 4630 N N . ALA C 1 124 ? 54.250 -27.414 124.671 1.00 36.24 124 ALA C N 1
ATOM 4631 C CA . ALA C 1 124 ? 54.262 -26.859 126.023 1.00 36.07 124 ALA C CA 1
ATOM 4632 C C . ALA C 1 124 ? 54.932 -27.783 127.028 1.00 36.02 124 ALA C C 1
ATOM 4633 O O . ALA C 1 124 ? 55.478 -27.314 128.026 1.00 35.39 124 ALA C O 1
ATOM 4635 N N . GLU C 1 125 ? 54.893 -29.087 126.744 1.00 37.10 125 GLU C N 1
ATOM 4636 C CA . GLU C 1 125 ? 55.519 -30.123 127.579 1.00 37.65 125 GLU C CA 1
ATOM 4637 C C . GLU C 1 125 ? 57.052 -30.098 127.510 1.00 36.71 125 GLU C C 1
ATOM 4638 O O . GLU C 1 125 ? 57.722 -30.706 128.346 1.00 36.37 125 GLU C O 1
ATOM 4644 N N . GLN C 1 126 ? 57.612 -29.396 126.525 1.00 36.07 126 GLN C N 1
ATOM 4645 C CA . GLN C 1 126 ? 59.077 -29.304 126.394 1.00 35.47 126 GLN C CA 1
ATOM 4646 C C . GLN C 1 126 ? 59.724 -28.135 127.152 1.00 34.06 126 GLN C C 1
ATOM 4647 O O . GLN C 1 126 ? 60.935 -28.017 127.174 1.00 33.88 126 GLN C O 1
ATOM 4653 N N . LEU C 1 127 ? 58.922 -27.258 127.750 1.00 32.83 127 LEU C N 1
ATOM 4654 C CA . LEU C 1 127 ? 59.458 -26.152 128.537 1.00 32.00 127 LEU C CA 1
ATOM 4655 C C . LEU C 1 127 ? 60.033 -26.662 129.875 1.00 31.79 127 LEU C C 1
ATOM 4656 O O . LEU C 1 127 ? 59.573 -27.701 130.417 1.00 32.45 127 LEU C O 1
ATOM 4661 N N . THR C 1 128 ? 61.021 -25.941 130.411 1.00 30.96 128 THR C N 1
ATOM 4662 C CA . THR C 1 128 ? 61.606 -26.266 131.749 1.00 30.17 128 THR C CA 1
ATOM 4663 C C . THR C 1 128 ? 61.317 -25.147 132.731 1.00 29.67 128 THR C C 1
ATOM 4664 O O . THR C 1 128 ? 60.968 -24.035 132.292 1.00 28.56 128 THR C O 1
ATOM 4668 N N . ASP C 1 129 ? 61.466 -25.400 134.020 1.00 29.54 129 ASP C N 1
ATOM 4669 C CA . ASP C 1 129 ? 61.253 -24.409 135.063 1.00 29.30 129 ASP C CA 1
ATOM 4670 C C . ASP C 1 129 ? 59.900 -23.718 134.931 1.00 28.07 129 ASP C C 1
ATOM 4671 O O . ASP C 1 129 ? 59.779 -22.530 134.769 1.00 27.21 129 ASP C O 1
ATOM 4676 N N . VAL C 1 130 ? 58.885 -24.539 134.940 1.00 26.65 130 VAL C N 1
ATOM 4677 C CA . VAL C 1 130 ? 57.551 -24.161 134.505 1.00 26.00 130 VAL C CA 1
ATOM 4678 C C . VAL C 1 130 ? 56.674 -23.587 135.633 1.00 25.29 130 VAL C C 1
ATOM 4679 O O . VAL C 1 130 ? 56.730 -24.054 136.759 1.00 24.92 130 VAL C O 1
ATOM 4683 N N . ASP C 1 131 ? 55.930 -22.520 135.320 1.00 25.22 131 ASP C N 1
ATOM 4684 C CA . ASP C 1 131 ? 54.797 -22.015 136.093 1.00 23.57 131 ASP C CA 1
ATOM 4685 C C . ASP C 1 131 ? 53.600 -22.190 135.188 1.00 24.31 131 ASP C C 1
ATOM 4686 O O . ASP C 1 131 ? 53.529 -21.626 134.082 1.00 24.44 131 ASP C O 1
ATOM 4691 N N . SER C 1 132 ? 52.631 -22.936 135.683 1.00 23.36 132 SER C N 1
ATOM 4692 C CA . SER C 1 132 ? 51.525 -23.392 134.899 1.00 22.81 132 SER C CA 1
ATOM 4693 C C . SER C 1 132 ? 50.195 -22.951 135.542 1.00 21.17 132 SER C C 1
ATOM 4694 O O . SER C 1 132 ? 50.049 -23.002 136.761 1.00 19.61 132 SER C O 1
ATOM 4697 N N . PHE C 1 133 ? 49.246 -22.513 134.712 1.00 19.24 133 PHE C N 1
ATOM 4698 C CA . PHE C 1 133 ? 47.938 -22.040 135.152 1.00 18.67 133 PHE C CA 1
ATOM 4699 C C . PHE C 1 133 ? 46.828 -22.636 134.305 1.00 18.77 133 PHE C C 1
ATOM 4700 O O . PHE C 1 133 ? 46.681 -22.267 133.153 1.00 18.18 133 PHE C O 1
ATOM 4708 N N . ASP C 1 134 ? 46.028 -23.534 134.871 1.00 20.12 134 ASP C N 1
ATOM 4709 C CA . ASP C 1 134 ? 44.879 -24.097 134.140 1.00 20.96 134 ASP C CA 1
ATOM 4710 C C . ASP C 1 134 ? 43.894 -22.963 133.832 1.00 21.28 134 ASP C C 1
ATOM 4711 O O . ASP C 1 134 ? 43.593 -22.108 134.710 1.00 20.51 134 ASP C O 1
ATOM 4716 N N . TYR C 1 135 ? 43.355 -22.953 132.605 1.00 20.40 135 TYR C N 1
ATOM 4717 C CA . TYR C 1 135 ? 42.425 -21.864 132.219 1.00 19.70 135 TYR C CA 1
ATOM 4718 C C . TYR C 1 135 ? 41.250 -21.692 133.191 1.00 19.48 135 TYR C C 1
ATOM 4719 O O . TYR C 1 135 ? 40.778 -20.568 133.402 1.00 18.42 135 TYR C O 1
ATOM 4728 N N . GLU C 1 136 ? 40.704 -22.806 133.692 1.00 19.78 136 GLU C N 1
ATOM 4729 C CA . GLU C 1 136 ? 39.500 -22.738 134.578 1.00 21.40 136 GLU C CA 1
ATOM 4730 C C . GLU C 1 136 ? 39.854 -22.086 135.960 1.00 20.74 136 GLU C C 1
ATOM 4731 O O . GLU C 1 136 ? 38.967 -21.853 136.786 1.00 20.74 136 GLU C O 1
ATOM 4737 N N . THR C 1 137 ? 41.148 -21.826 136.197 1.00 19.74 137 THR C N 1
ATOM 4738 C CA . THR C 1 137 ? 41.602 -21.177 137.452 1.00 19.29 137 THR C CA 1
ATOM 4739 C C . THR C 1 137 ? 41.937 -19.678 137.312 1.00 18.93 137 THR C C 1
ATOM 4740 O O . THR C 1 137 ? 42.099 -18.983 138.323 1.00 18.46 137 THR C O 1
ATOM 4744 N N . ILE C 1 138 ? 42.048 -19.202 136.058 1.00 18.14 138 ILE C N 1
ATOM 4745 C CA . ILE C 1 138 ? 42.473 -17.822 135.734 1.00 17.23 138 ILE C CA 1
ATOM 4746 C C . ILE C 1 138 ? 41.241 -16.911 135.639 1.00 18.46 138 ILE C C 1
ATOM 4747 O O . ILE C 1 138 ? 40.262 -17.275 134.964 1.00 20.32 138 ILE C O 1
ATOM 4752 N N . PRO C 1 139 ? 41.274 -15.725 136.291 1.00 18.51 139 PRO C N 1
ATOM 4753 C CA . PRO C 1 139 ? 40.095 -14.844 136.198 1.00 19.65 139 PRO C CA 1
ATOM 4754 C C . PRO C 1 139 ? 39.715 -14.523 134.747 1.00 20.76 139 PRO C C 1
ATOM 4755 O O . PRO C 1 139 ? 40.615 -14.242 133.899 1.00 21.39 139 PRO C O 1
ATOM 4759 N N . HIS C 1 140 ? 38.411 -14.562 134.472 1.00 22.43 140 HIS C N 1
ATOM 4760 C CA . HIS C 1 140 ? 37.820 -14.202 133.148 1.00 24.08 140 HIS C CA 1
ATOM 4761 C C . HIS C 1 140 ? 38.246 -15.058 131.985 1.00 24.03 140 HIS C C 1
ATOM 4762 O O . HIS C 1 140 ? 38.047 -14.671 130.860 1.00 24.88 140 HIS C O 1
ATOM 4769 N N . PHE C 1 141 ? 38.869 -16.196 132.238 1.00 23.86 141 PHE C N 1
ATOM 4770 C CA . PHE C 1 141 ? 39.417 -16.949 131.137 1.00 23.93 141 PHE C CA 1
ATOM 4771 C C . PHE C 1 141 ? 38.408 -17.975 130.636 1.00 24.79 141 PHE C C 1
ATOM 4772 O O . PHE C 1 141 ? 37.761 -18.678 131.439 1.00 24.81 141 PHE C O 1
ATOM 4780 N N . PRO C 1 142 ? 38.292 -18.078 129.296 1.00 25.22 142 PRO C N 1
ATOM 4781 C CA . PRO C 1 142 ? 37.498 -19.108 128.622 1.00 24.36 142 PRO C CA 1
ATOM 4782 C C . PRO C 1 142 ? 38.181 -20.476 128.860 1.00 24.08 142 PRO C C 1
ATOM 4783 O O . PRO C 1 142 ? 39.349 -20.532 129.249 1.00 23.85 142 PRO C O 1
ATOM 4787 N N . VAL C 1 143 ? 37.456 -21.564 128.653 1.00 23.35 143 VAL C N 1
ATOM 4788 C CA . VAL C 1 143 ? 38.048 -22.875 128.774 1.00 23.41 143 VAL C CA 1
ATOM 4789 C C . VAL C 1 143 ? 38.053 -23.573 127.393 1.00 24.17 143 VAL C C 1
ATOM 4790 O O . VAL C 1 143 ? 37.159 -23.299 126.537 1.00 24.12 143 VAL C O 1
ATOM 4794 N N . SER C 1 144 ? 39.082 -24.394 127.149 1.00 23.74 144 SER C N 1
ATOM 4795 C CA . SER C 1 144 ? 39.153 -25.226 125.951 1.00 24.30 144 SER C CA 1
ATOM 4796 C C . SER C 1 144 ? 38.225 -26.435 126.101 1.00 25.14 144 SER C C 1
ATOM 4797 O O . SER C 1 144 ? 38.416 -27.245 127.010 1.00 25.25 144 SER C O 1
ATOM 4800 N N . THR C 1 145 ? 37.228 -26.567 125.226 1.00 25.15 145 THR C N 1
ATOM 4801 C CA . THR C 1 145 ? 36.332 -27.749 125.269 1.00 25.68 145 THR C CA 1
ATOM 4802 C C . THR C 1 145 ? 36.647 -28.803 124.190 1.00 24.87 145 THR C C 1
ATOM 4803 O O . THR C 1 145 ? 36.016 -29.855 124.148 1.00 25.46 145 THR C O 1
ATOM 4807 N N . VAL C 1 146 ? 37.643 -28.552 123.349 1.00 23.90 146 VAL C N 1
ATOM 4808 C CA . VAL C 1 146 ? 37.996 -29.467 122.274 1.00 23.05 146 VAL C CA 1
ATOM 4809 C C . VAL C 1 146 ? 39.053 -30.482 122.743 1.00 24.47 146 VAL C C 1
ATOM 4810 O O . VAL C 1 146 ? 39.997 -30.117 123.423 1.00 23.37 146 VAL C O 1
ATOM 4814 N N . ALA C 1 147 ? 38.882 -31.754 122.366 1.00 25.33 147 ALA C N 1
ATOM 4815 C CA . ALA C 1 147 ? 39.844 -32.813 122.693 1.00 25.75 147 ALA C CA 1
ATOM 4816 C C . ALA C 1 147 ? 41.205 -32.497 122.110 1.00 25.79 147 ALA C C 1
ATOM 4817 O O . ALA C 1 147 ? 41.304 -32.058 120.954 1.00 26.05 147 ALA C O 1
ATOM 4819 N N . GLY C 1 148 ? 42.254 -32.722 122.911 1.00 25.52 148 GLY C N 1
ATOM 4820 C CA . GLY C 1 148 ? 43.624 -32.446 122.507 1.00 25.05 148 GLY C CA 1
ATOM 4821 C C . GLY C 1 148 ? 44.047 -31.010 122.802 1.00 25.96 148 GLY C C 1
ATOM 4822 O O . GLY C 1 148 ? 45.183 -30.637 122.518 1.00 26.89 148 GLY C O 1
ATOM 4823 N N . HIS C 1 149 ? 43.120 -30.192 123.323 1.00 24.79 149 HIS C N 1
ATOM 4824 C CA . HIS C 1 149 ? 43.419 -28.851 123.816 1.00 23.62 149 HIS C CA 1
ATOM 4825 C C . HIS C 1 149 ? 43.364 -28.937 125.350 1.00 24.29 149 HIS C C 1
ATOM 4826 O O . HIS C 1 149 ? 42.286 -28.864 125.940 1.00 23.74 149 HIS C O 1
ATOM 4833 N N . VAL C 1 150 ? 44.539 -29.123 125.968 1.00 24.46 150 VAL C N 1
ATOM 4834 C CA . VAL C 1 150 ? 44.651 -29.365 127.431 1.00 23.74 150 VAL C CA 1
ATOM 4835 C C . VAL C 1 150 ? 44.021 -28.225 128.232 1.00 23.20 150 VAL C C 1
ATOM 4836 O O . VAL C 1 150 ? 43.329 -28.476 129.221 1.00 22.82 150 VAL C O 1
ATOM 4840 N N . GLY C 1 151 ? 44.249 -26.986 127.805 1.00 22.15 151 GLY C N 1
ATOM 4841 C CA . GLY C 1 151 ? 43.626 -25.829 128.473 1.00 21.86 151 GLY C CA 1
ATOM 4842 C C . GLY C 1 151 ? 44.438 -25.237 129.624 1.00 21.29 151 GLY C C 1
ATOM 4843 O O . GLY C 1 151 ? 43.927 -25.049 130.732 1.00 20.19 151 GLY C O 1
ATOM 4844 N N . ARG C 1 152 ? 45.698 -24.910 129.337 1.00 21.10 152 ARG C N 1
ATOM 4845 C CA . ARG C 1 152 ? 46.689 -24.559 130.349 1.00 21.39 152 ARG C CA 1
ATOM 4846 C C . ARG C 1 152 ? 47.586 -23.446 129.763 1.00 20.49 152 ARG C C 1
ATOM 4847 O O . ARG C 1 152 ? 48.029 -23.540 128.654 1.00 18.69 152 ARG C O 1
ATOM 4855 N N . LEU C 1 153 ? 47.833 -22.383 130.500 1.00 20.74 153 LEU C N 1
ATOM 4856 C CA . LEU C 1 153 ? 48.833 -21.376 130.135 1.00 20.09 153 LEU C CA 1
ATOM 4857 C C . LEU C 1 153 ? 50.146 -21.729 130.855 1.00 20.08 153 LEU C C 1
ATOM 4858 O O . LEU C 1 153 ? 50.172 -21.752 132.083 1.00 19.50 153 LEU C O 1
ATOM 4863 N N . VAL C 1 154 ? 51.194 -22.067 130.107 1.00 19.12 154 VAL C N 1
ATOM 4864 C CA . VAL C 1 154 ? 52.469 -22.504 130.686 1.00 19.32 154 VAL C CA 1
ATOM 4865 C C . VAL C 1 154 ? 53.578 -21.461 130.405 1.00 20.02 154 VAL C C 1
ATOM 4866 O O . VAL C 1 154 ? 53.881 -21.160 129.233 1.00 18.93 154 VAL C O 1
ATOM 4870 N N . PHE C 1 155 ? 54.154 -20.893 131.469 1.00 19.51 155 PHE C N 1
ATOM 4871 C CA . PHE C 1 155 ? 55.353 -20.066 131.387 1.00 19.00 155 PHE C CA 1
ATOM 4872 C C . PHE C 1 155 ? 56.566 -20.953 131.672 1.00 19.68 155 PHE C C 1
ATOM 4873 O O . PHE C 1 155 ? 56.588 -21.696 132.661 1.00 18.50 155 PHE C O 1
ATOM 4881 N N . GLY C 1 156 ? 57.574 -20.901 130.804 1.00 19.91 156 GLY C N 1
ATOM 4882 C CA . GLY C 1 156 ? 58.717 -21.784 130.962 1.00 19.79 156 GLY C CA 1
ATOM 4883 C C . GLY C 1 156 ? 59.838 -21.376 130.031 1.00 20.16 156 GLY C C 1
ATOM 4884 O O . GLY C 1 156 ? 59.709 -20.397 129.283 1.00 21.00 156 GLY C O 1
ATOM 4885 N N . TYR C 1 157 ? 60.922 -22.130 130.068 1.00 19.60 157 TYR C N 1
ATOM 4886 C CA . TYR C 1 157 ? 62.054 -21.899 129.175 1.00 21.23 157 TYR C CA 1
ATOM 4887 C C . TYR C 1 157 ? 61.995 -22.913 128.056 1.00 21.08 157 TYR C C 1
ATOM 4888 O O . TYR C 1 157 ? 61.844 -24.109 128.300 1.00 20.38 157 TYR C O 1
ATOM 4897 N N . LEU C 1 158 ? 62.040 -22.427 126.828 1.00 21.98 158 LEU C N 1
ATOM 4898 C CA . LEU C 1 158 ? 62.163 -23.316 125.684 1.00 23.30 158 LEU C CA 1
ATOM 4899 C C . LEU C 1 158 ? 63.603 -23.210 125.199 1.00 23.62 158 LEU C C 1
ATOM 4900 O O . LEU C 1 158 ? 64.013 -22.166 124.731 1.00 23.14 158 LEU C O 1
ATOM 4905 N N . ALA C 1 159 ? 64.363 -24.291 125.374 1.00 25.27 159 ALA C N 1
ATOM 4906 C CA . ALA C 1 159 ? 65.834 -24.289 125.236 1.00 25.34 159 ALA C CA 1
ATOM 4907 C C . ALA C 1 159 ? 66.454 -23.019 125.809 1.00 25.60 159 ALA C C 1
ATOM 4908 O O . ALA C 1 159 ? 67.211 -22.336 125.118 1.00 25.56 159 ALA C O 1
ATOM 4910 N N . GLY C 1 160 ? 66.128 -22.687 127.056 1.00 24.97 160 GLY C N 1
ATOM 4911 C CA . GLY C 1 160 ? 66.735 -21.517 127.699 1.00 24.58 160 GLY C CA 1
ATOM 4912 C C . GLY C 1 160 ? 66.099 -20.150 127.460 1.00 23.64 160 GLY C C 1
ATOM 4913 O O . GLY C 1 160 ? 66.506 -19.146 128.069 1.00 23.73 160 GLY C O 1
ATOM 4914 N N . VAL C 1 161 ? 65.071 -20.081 126.616 1.00 23.13 161 VAL C N 1
ATOM 4915 C CA . VAL C 1 161 ? 64.422 -18.772 126.324 1.00 20.62 161 VAL C CA 1
ATOM 4916 C C . VAL C 1 161 ? 63.038 -18.731 127.019 1.00 21.16 161 VAL C C 1
ATOM 4917 O O . VAL C 1 161 ? 62.237 -19.674 126.860 1.00 20.12 161 VAL C O 1
ATOM 4921 N N . PRO C 1 162 ? 62.779 -17.681 127.834 1.00 20.73 162 PRO C N 1
ATOM 4922 C CA . PRO C 1 162 ? 61.454 -17.591 128.454 1.00 20.67 162 PRO C CA 1
ATOM 4923 C C . PRO C 1 162 ? 60.312 -17.394 127.436 1.00 19.93 162 PRO C C 1
ATOM 4924 O O . PRO C 1 162 ? 60.390 -16.542 126.571 1.00 19.84 162 PRO C O 1
ATOM 4928 N N . VAL C 1 163 ? 59.294 -18.238 127.520 1.00 18.96 163 VAL C N 1
ATOM 4929 C CA . VAL C 1 163 ? 58.136 -18.104 126.644 1.00 19.43 163 VAL C CA 1
ATOM 4930 C C . VAL C 1 163 ? 56.846 -18.236 127.441 1.00 20.10 163 VAL C C 1
ATOM 4931 O O . VAL C 1 163 ? 56.850 -18.715 128.579 1.00 18.87 163 VAL C O 1
ATOM 4935 N N . MET C 1 164 ? 55.743 -17.809 126.825 1.00 21.11 164 MET C N 1
ATOM 4936 C CA . MET C 1 164 ? 54.418 -18.001 127.393 1.00 22.55 164 MET C CA 1
ATOM 4937 C C . MET C 1 164 ? 53.673 -18.925 126.405 1.00 22.55 164 MET C C 1
ATOM 4938 O O . MET C 1 164 ? 53.579 -18.648 125.215 1.00 21.49 164 MET C O 1
ATOM 4943 N N . CYS C 1 165 ? 53.099 -20.002 126.889 1.00 23.50 165 CYS C N 1
ATOM 4944 C CA . CYS C 1 165 ? 52.521 -20.961 125.983 1.00 25.37 165 CYS C CA 1
ATOM 4945 C C . CYS C 1 165 ? 51.053 -21.208 126.251 1.00 24.74 165 CYS C C 1
ATOM 4946 O O . CYS C 1 165 ? 50.687 -21.555 127.391 1.00 25.06 165 CYS C O 1
ATOM 4949 N N . MET C 1 166 ? 50.200 -21.030 125.238 1.00 23.03 166 MET C N 1
ATOM 4950 C CA . MET C 1 166 ? 48.804 -21.497 125.361 1.00 22.09 166 MET C CA 1
ATOM 4951 C C . MET C 1 166 ? 48.756 -22.945 124.911 1.00 19.95 166 MET C C 1
ATOM 4952 O O . MET C 1 166 ? 48.903 -23.248 123.746 1.00 19.57 166 MET C O 1
ATOM 4957 N N . GLN C 1 167 ? 48.605 -23.857 125.851 1.00 18.64 167 GLN C N 1
ATOM 4958 C CA . GLN C 1 167 ? 48.537 -25.257 125.523 1.00 18.81 167 GLN C CA 1
ATOM 4959 C C . GLN C 1 167 ? 47.045 -25.572 125.335 1.00 18.08 167 GLN C C 1
ATOM 4960 O O . GLN C 1 167 ? 46.332 -25.893 126.302 1.00 16.73 167 GLN C O 1
ATOM 4966 N N . GLY C 1 168 ? 46.550 -25.412 124.110 1.00 16.76 168 GLY C N 1
ATOM 4967 C CA . GLY C 1 168 ? 45.099 -25.317 123.929 1.00 16.19 168 GLY C CA 1
ATOM 4968 C C . GLY C 1 168 ? 44.621 -23.918 123.588 1.00 16.58 168 GLY C C 1
ATOM 4969 O O . GLY C 1 168 ? 45.030 -22.919 124.186 1.00 17.41 168 GLY C O 1
ATOM 4970 N N . ARG C 1 169 ? 43.680 -23.863 122.668 1.00 16.21 169 ARG C N 1
ATOM 4971 C CA . ARG C 1 169 ? 43.206 -22.646 122.040 1.00 17.11 169 ARG C CA 1
ATOM 4972 C C . ARG C 1 169 ? 41.673 -22.622 122.233 1.00 17.26 169 ARG C C 1
ATOM 4973 O O . ARG C 1 169 ? 41.075 -23.576 122.797 1.00 18.25 169 ARG C O 1
ATOM 4981 N N . PHE C 1 170 ? 41.057 -21.515 121.831 1.00 17.02 170 PHE C N 1
ATOM 4982 C CA . PHE C 1 170 ? 39.640 -21.338 121.833 1.00 17.41 170 PHE C CA 1
ATOM 4983 C C . PHE C 1 170 ? 39.217 -21.117 120.380 1.00 17.97 170 PHE C C 1
ATOM 4984 O O . PHE C 1 170 ? 39.907 -20.403 119.598 1.00 18.10 170 PHE C O 1
ATOM 4992 N N . HIS C 1 171 ? 38.076 -21.693 120.033 1.00 17.36 171 HIS C N 1
ATOM 4993 C CA . HIS C 1 171 ? 37.551 -21.632 118.666 1.00 17.12 171 HIS C CA 1
ATOM 4994 C C . HIS C 1 171 ? 36.185 -21.013 118.603 1.00 17.26 171 HIS C C 1
ATOM 4995 O O . HIS C 1 171 ? 35.332 -21.184 119.502 1.00 17.50 171 HIS C O 1
ATOM 5002 N N . HIS C 1 172 ? 35.980 -20.243 117.553 1.00 17.42 172 HIS C N 1
ATOM 5003 C CA . HIS C 1 172 ? 34.658 -19.670 117.287 1.00 18.54 172 HIS C CA 1
ATOM 5004 C C . HIS C 1 172 ? 33.509 -20.719 117.282 1.00 18.38 172 HIS C C 1
ATOM 5005 O O . HIS C 1 172 ? 32.398 -20.465 117.785 1.00 19.75 172 HIS C O 1
ATOM 5012 N N . TYR C 1 173 ? 33.770 -21.922 116.803 1.00 18.88 173 TYR C N 1
ATOM 5013 C CA . TYR C 1 173 ? 32.689 -22.932 116.764 1.00 19.69 173 TYR C CA 1
ATOM 5014 C C . TYR C 1 173 ? 32.253 -23.442 118.136 1.00 20.38 173 TYR C C 1
ATOM 5015 O O . TYR C 1 173 ? 31.178 -24.037 118.236 1.00 20.44 173 TYR C O 1
ATOM 5024 N N . GLU C 1 174 ? 33.066 -23.208 119.172 1.00 19.99 174 GLU C N 1
ATOM 5025 C CA . GLU C 1 174 ? 32.700 -23.543 120.562 1.00 20.76 174 GLU C CA 1
ATOM 5026 C C . GLU C 1 174 ? 31.687 -22.500 121.110 1.00 20.98 174 GLU C C 1
ATOM 5027 O O . GLU C 1 174 ? 31.123 -22.667 122.185 1.00 20.46 174 GLU C O 1
ATOM 5033 N N . GLY C 1 175 ? 31.473 -21.414 120.373 1.00 21.03 175 GLY C N 1
ATOM 5034 C CA . GLY C 1 175 ? 30.533 -20.405 120.818 1.00 20.92 175 GLY C CA 1
ATOM 5035 C C . GLY C 1 175 ? 31.236 -19.150 121.259 1.00 21.28 175 GLY C C 1
ATOM 5036 O O . GLY C 1 175 ? 30.580 -18.173 121.608 1.00 22.67 175 GLY C O 1
ATOM 5037 N N . TYR C 1 176 ? 32.568 -19.132 121.233 1.00 20.66 176 TYR C N 1
ATOM 5038 C CA . TYR C 1 176 ? 33.292 -17.918 121.619 1.00 19.44 176 TYR C CA 1
ATOM 5039 C C . TYR C 1 176 ? 33.373 -16.871 120.498 1.00 19.78 176 TYR C C 1
ATOM 5040 O O . TYR C 1 176 ? 33.808 -17.194 119.405 1.00 18.27 176 TYR C O 1
ATOM 5049 N N . PRO C 1 177 ? 32.936 -15.608 120.771 1.00 19.11 177 PRO C N 1
ATOM 5050 C CA . PRO C 1 177 ? 33.159 -14.531 119.805 1.00 19.31 177 PRO C CA 1
ATOM 5051 C C . PRO C 1 177 ? 34.672 -14.453 119.506 1.00 19.10 177 PRO C C 1
ATOM 5052 O O . PRO C 1 177 ? 35.480 -14.800 120.377 1.00 18.81 177 PRO C O 1
ATOM 5056 N N . LEU C 1 178 ? 35.052 -13.997 118.318 1.00 17.03 178 LEU C N 1
ATOM 5057 C CA . LEU C 1 178 ? 36.474 -13.879 117.956 1.00 16.52 178 LEU C CA 1
ATOM 5058 C C . LEU C 1 178 ? 37.326 -13.012 118.934 1.00 16.79 178 LEU C C 1
ATOM 5059 O O . LEU C 1 178 ? 38.469 -13.316 119.174 1.00 17.43 178 LEU C O 1
ATOM 5064 N N . ALA C 1 179 ? 36.773 -11.926 119.469 1.00 17.65 179 ALA C N 1
ATOM 5065 C CA . ALA C 1 179 ? 37.439 -11.088 120.489 1.00 17.77 179 ALA C CA 1
ATOM 5066 C C . ALA C 1 179 ? 37.787 -11.858 121.760 1.00 18.28 179 ALA C C 1
ATOM 5067 O O . ALA C 1 179 ? 38.857 -11.674 122.371 1.00 19.48 179 ALA C O 1
ATOM 5069 N N . LYS C 1 180 ? 36.922 -12.783 122.125 1.00 18.41 180 LYS C N 1
ATOM 5070 C CA . LYS C 1 180 ? 37.179 -13.647 123.254 1.00 18.98 180 LYS C CA 1
ATOM 5071 C C . LYS C 1 180 ? 38.242 -14.728 122.927 1.00 18.03 180 LYS C C 1
ATOM 5072 O O . LYS C 1 180 ? 39.132 -15.009 123.753 1.00 15.93 180 LYS C O 1
ATOM 5078 N N . CYS C 1 181 ? 38.157 -15.335 121.736 1.00 17.45 181 CYS C N 1
ATOM 5079 C CA . CYS C 1 181 ? 39.202 -16.264 121.310 1.00 17.82 181 CYS C CA 1
ATOM 5080 C C . CYS C 1 181 ? 40.576 -15.594 121.249 1.00 18.17 181 CYS C C 1
ATOM 5081 O O . CYS C 1 181 ? 41.571 -16.256 121.504 1.00 17.81 181 CYS C O 1
ATOM 5084 N N . ALA C 1 182 ? 40.612 -14.300 120.873 1.00 17.32 182 ALA C N 1
ATOM 5085 C CA . ALA C 1 182 ? 41.857 -13.567 120.679 1.00 17.74 182 ALA C CA 1
ATOM 5086 C C . ALA C 1 182 ? 42.366 -12.848 121.951 1.00 18.10 182 ALA C C 1
ATOM 5087 O O . ALA C 1 182 ? 43.491 -12.342 121.969 1.00 17.79 182 ALA C O 1
ATOM 5089 N N . MET C 1 183 ? 41.530 -12.833 122.989 1.00 17.99 183 MET C N 1
ATOM 5090 C CA . MET C 1 183 ? 41.794 -12.142 124.230 1.00 18.79 183 MET C CA 1
ATOM 5091 C C . MET C 1 183 ? 43.191 -12.480 124.831 1.00 17.58 183 MET C C 1
ATOM 5092 O O . MET C 1 183 ? 43.882 -11.571 125.260 1.00 17.57 183 MET C O 1
ATOM 5097 N N . PRO C 1 184 ? 43.635 -13.760 124.817 1.00 16.88 184 PRO C N 1
ATOM 5098 C CA . PRO C 1 184 ? 44.997 -14.012 125.343 1.00 17.01 184 PRO C CA 1
ATOM 5099 C C . PRO C 1 184 ? 46.152 -13.284 124.648 1.00 17.24 184 PRO C C 1
ATOM 5100 O O . PRO C 1 184 ? 47.228 -13.156 125.244 1.00 18.69 184 PRO C O 1
ATOM 5104 N N . VAL C 1 185 ? 45.954 -12.856 123.399 1.00 16.12 185 VAL C N 1
ATOM 5105 C CA . VAL C 1 185 ? 46.976 -12.164 122.652 1.00 15.58 185 VAL C CA 1
ATOM 5106 C C . VAL C 1 185 ? 47.155 -10.806 123.295 1.00 15.82 185 VAL C C 1
ATOM 5107 O O . VAL C 1 185 ? 48.261 -10.331 123.442 1.00 15.01 185 VAL C O 1
ATOM 5111 N N . ARG C 1 186 ? 46.049 -10.202 123.698 1.00 15.98 186 ARG C N 1
ATOM 5112 C CA . ARG C 1 186 ? 46.117 -8.920 124.381 1.00 16.62 186 ARG C CA 1
ATOM 5113 C C . ARG C 1 186 ? 46.708 -9.073 125.775 1.00 16.32 186 ARG C C 1
ATOM 5114 O O . ARG C 1 186 ? 47.519 -8.256 126.173 1.00 16.39 186 ARG C O 1
ATOM 5122 N N . VAL C 1 187 ? 46.368 -10.156 126.477 1.00 15.45 187 VAL C N 1
ATOM 5123 C CA . VAL C 1 187 ? 47.087 -10.504 127.728 1.00 14.84 187 VAL C CA 1
ATOM 5124 C C . VAL C 1 187 ? 48.610 -10.674 127.522 1.00 15.23 187 VAL C C 1
ATOM 5125 O O . VAL C 1 187 ? 49.380 -10.142 128.278 1.00 16.42 187 VAL C O 1
ATOM 5129 N N . MET C 1 188 ? 49.026 -11.434 126.505 1.00 15.43 188 MET C N 1
ATOM 5130 C CA . MET C 1 188 ? 50.425 -11.548 126.118 1.00 15.54 188 MET C CA 1
ATOM 5131 C C . MET C 1 188 ? 51.087 -10.247 125.884 1.00 14.69 188 MET C C 1
ATOM 5132 O O . MET C 1 188 ? 52.193 -10.017 126.369 1.00 13.45 188 MET C O 1
ATOM 5137 N N . HIS C 1 189 ? 50.450 -9.398 125.083 1.00 15.28 189 HIS C N 1
ATOM 5138 C CA . HIS C 1 189 ? 50.983 -8.072 124.838 1.00 15.46 189 HIS C CA 1
ATOM 5139 C C . HIS C 1 189 ? 51.198 -7.325 126.175 1.00 16.85 189 HIS C C 1
ATOM 5140 O O . HIS C 1 189 ? 52.266 -6.796 126.419 1.00 18.05 189 HIS C O 1
ATOM 5147 N N . LEU C 1 190 ? 50.198 -7.300 127.041 1.00 16.89 190 LEU C N 1
ATOM 5148 C CA . LEU C 1 190 ? 50.330 -6.612 128.329 1.00 19.17 190 LEU C CA 1
ATOM 5149 C C . LEU C 1 190 ? 51.393 -7.186 129.280 1.00 19.30 190 LEU C C 1
ATOM 5150 O O . LEU C 1 190 ? 51.974 -6.455 130.090 1.00 20.08 190 LEU C O 1
ATOM 5155 N N . ILE C 1 191 ? 51.605 -8.493 129.193 1.00 18.99 191 ILE C N 1
ATOM 5156 C CA . ILE C 1 191 ? 52.689 -9.179 129.890 1.00 18.46 191 ILE C CA 1
ATOM 5157 C C . ILE C 1 191 ? 54.071 -8.747 129.368 1.00 18.88 191 ILE C C 1
ATOM 5158 O O . ILE C 1 191 ? 55.066 -8.862 130.098 1.00 18.40 191 ILE C O 1
ATOM 5163 N N . GLY C 1 192 ? 54.133 -8.236 128.125 1.00 19.08 192 GLY C N 1
ATOM 5164 C CA . GLY C 1 192 ? 55.428 -7.820 127.519 1.00 17.85 192 GLY C CA 1
ATOM 5165 C C . GLY C 1 192 ? 55.903 -8.672 126.332 1.00 17.23 192 GLY C C 1
ATOM 5166 O O . GLY C 1 192 ? 56.999 -8.450 125.817 1.00 17.75 192 GLY C O 1
ATOM 5167 N N . CYS C 1 193 ? 55.104 -9.632 125.867 1.00 16.20 193 CYS C N 1
ATOM 5168 C CA . CYS C 1 193 ? 55.456 -10.342 124.621 1.00 16.22 193 CYS C CA 1
ATOM 5169 C C . CYS C 1 193 ? 55.511 -9.395 123.436 1.00 15.75 193 CYS C C 1
ATOM 5170 O O . CYS C 1 193 ? 54.588 -8.611 123.209 1.00 17.53 193 CYS C O 1
ATOM 5173 N N . THR C 1 194 ? 56.604 -9.423 122.687 1.00 16.15 194 THR C N 1
ATOM 5174 C CA . THR C 1 194 ? 56.730 -8.598 121.471 1.00 15.58 194 THR C CA 1
ATOM 5175 C C . THR C 1 194 ? 56.427 -9.477 120.202 1.00 14.91 194 THR C C 1
ATOM 5176 O O . THR C 1 194 ? 56.304 -8.961 119.108 1.00 14.75 194 THR C O 1
ATOM 5180 N N . HIS C 1 195 ? 56.367 -10.796 120.382 1.00 13.60 195 HIS C N 1
ATOM 5181 C CA . HIS C 1 195 ? 56.212 -11.758 119.301 1.00 14.24 195 HIS C CA 1
ATOM 5182 C C . HIS C 1 195 ? 55.136 -12.748 119.625 1.00 13.83 195 HIS C C 1
ATOM 5183 O O . HIS C 1 195 ? 54.993 -13.177 120.781 1.00 13.96 195 HIS C O 1
ATOM 5190 N N . LEU C 1 196 ? 54.371 -13.080 118.593 1.00 14.75 196 LEU C N 1
ATOM 5191 C CA . LEU C 1 196 ? 53.394 -14.145 118.673 1.00 14.02 196 LEU C CA 1
ATOM 5192 C C . LEU C 1 196 ? 53.752 -15.211 117.678 1.00 14.63 196 LEU C C 1
ATOM 5193 O O . LEU C 1 196 ? 53.969 -14.902 116.499 1.00 14.44 196 LEU C O 1
ATOM 5198 N N . ILE C 1 197 ? 53.910 -16.445 118.156 1.00 14.82 197 ILE C N 1
ATOM 5199 C CA . ILE C 1 197 ? 53.968 -17.626 117.265 1.00 14.61 197 ILE C CA 1
ATOM 5200 C C . ILE C 1 197 ? 52.592 -18.371 117.345 1.00 14.27 197 ILE C C 1
ATOM 5201 O O . ILE C 1 197 ? 52.209 -18.842 118.407 1.00 11.69 197 ILE C O 1
ATOM 5206 N N . ALA C 1 198 ? 51.835 -18.367 116.248 1.00 14.27 198 ALA C N 1
ATOM 5207 C CA . ALA C 1 198 ? 50.550 -19.024 116.181 1.00 15.81 198 ALA C CA 1
ATOM 5208 C C . ALA C 1 198 ? 50.698 -20.310 115.364 1.00 16.78 198 ALA C C 1
ATOM 5209 O O . ALA C 1 198 ? 51.310 -20.348 114.282 1.00 17.76 198 ALA C O 1
ATOM 5211 N N . THR C 1 199 ? 50.130 -21.369 115.899 1.00 17.03 199 THR C N 1
ATOM 5212 C CA . THR C 1 199 ? 50.354 -22.724 115.430 1.00 17.73 199 THR C CA 1
ATOM 5213 C C . THR C 1 199 ? 48.950 -23.314 115.211 1.00 17.72 199 THR C C 1
ATOM 5214 O O . THR C 1 199 ? 48.027 -23.013 115.965 1.00 16.36 199 THR C O 1
ATOM 5218 N N . ASN C 1 200 ? 48.765 -24.093 114.152 1.00 17.26 200 ASN C N 1
ATOM 5219 C CA . ASN C 1 200 ? 47.493 -24.789 113.996 1.00 16.74 200 ASN C CA 1
ATOM 5220 C C . ASN C 1 200 ? 47.608 -26.031 113.141 1.00 15.82 200 ASN C C 1
ATOM 5221 O O . ASN C 1 200 ? 48.635 -26.246 112.488 1.00 15.35 200 ASN C O 1
ATOM 5226 N N . ALA C 1 201 ? 46.545 -26.849 113.179 1.00 15.69 201 ALA C N 1
ATOM 5227 C CA . ALA C 1 201 ? 46.318 -27.943 112.225 1.00 14.19 201 ALA C CA 1
ATOM 5228 C C . ALA C 1 201 ? 45.547 -27.402 111.075 1.00 14.83 201 ALA C C 1
ATOM 5229 O O . ALA C 1 201 ? 44.669 -26.501 111.260 1.00 16.36 201 ALA C O 1
ATOM 5231 N N . ALA C 1 202 ? 45.788 -27.933 109.870 1.00 14.60 202 ALA C N 1
ATOM 5232 C CA . ALA C 1 202 ? 44.964 -27.511 108.730 1.00 13.88 202 ALA C CA 1
ATOM 5233 C C . ALA C 1 202 ? 44.811 -28.636 107.713 1.00 14.83 202 ALA C C 1
ATOM 5234 O O . ALA C 1 202 ? 45.615 -29.574 107.691 1.00 13.94 202 ALA C O 1
ATOM 5236 N N . GLY C 1 203 ? 43.736 -28.574 106.914 1.00 14.61 203 GLY C N 1
ATOM 5237 C CA . GLY C 1 203 ? 43.595 -29.467 105.774 1.00 13.45 203 GLY C CA 1
ATOM 5238 C C . GLY C 1 203 ? 44.332 -28.892 104.595 1.00 14.84 203 GLY C C 1
ATOM 5239 O O . GLY C 1 203 ? 44.366 -27.665 104.397 1.00 14.44 203 GLY C O 1
ATOM 5240 N N . GLY C 1 204 ? 44.933 -29.757 103.787 1.00 15.75 204 GLY C N 1
ATOM 5241 C CA . GLY C 1 204 ? 45.669 -29.278 102.611 1.00 16.16 204 GLY C CA 1
ATOM 5242 C C . GLY C 1 204 ? 44.712 -29.227 101.444 1.00 17.27 204 GLY C C 1
ATOM 5243 O O . GLY C 1 204 ? 44.291 -30.277 100.961 1.00 16.50 204 GLY C O 1
ATOM 5244 N N . ALA C 1 205 ? 44.321 -28.004 101.081 1.00 17.16 205 ALA C N 1
ATOM 5245 C CA . ALA C 1 205 ? 43.592 -27.685 99.879 1.00 18.69 205 ALA C CA 1
ATOM 5246 C C . ALA C 1 205 ? 44.541 -27.720 98.661 1.00 20.25 205 ALA C C 1
ATOM 5247 O O . ALA C 1 205 ? 44.121 -28.060 97.574 1.00 21.98 205 ALA C O 1
ATOM 5249 N N . ASN C 1 206 ? 45.819 -27.383 98.842 1.00 21.97 206 ASN C N 1
ATOM 5250 C CA . ASN C 1 206 ? 46.819 -27.573 97.783 1.00 22.19 206 ASN C CA 1
ATOM 5251 C C . ASN C 1 206 ? 47.221 -29.043 97.621 1.00 22.17 206 ASN C C 1
ATOM 5252 O O . ASN C 1 206 ? 47.860 -29.605 98.492 1.00 21.00 206 ASN C O 1
ATOM 5257 N N . PRO C 1 207 ? 46.872 -29.658 96.465 1.00 24.51 207 PRO C N 1
ATOM 5258 C CA . PRO C 1 207 ? 47.096 -31.118 96.285 1.00 24.15 207 PRO C CA 1
ATOM 5259 C C . PRO C 1 207 ? 48.587 -31.573 96.222 1.00 24.99 207 PRO C C 1
ATOM 5260 O O . PRO C 1 207 ? 48.876 -32.772 96.336 1.00 25.40 207 PRO C O 1
ATOM 5264 N N . LYS C 1 208 ? 49.514 -30.643 96.053 1.00 25.68 208 LYS C N 1
ATOM 5265 C CA . LYS C 1 208 ? 50.943 -30.966 96.170 1.00 26.64 208 LYS C CA 1
ATOM 5266 C C . LYS C 1 208 ? 51.427 -31.163 97.622 1.00 26.22 208 LYS C C 1
ATOM 5267 O O . LYS C 1 208 ? 52.494 -31.761 97.857 1.00 28.00 208 LYS C O 1
ATOM 5273 N N . TYR C 1 209 ? 50.641 -30.706 98.597 1.00 24.01 209 TYR C N 1
ATOM 5274 C CA . TYR C 1 209 ? 50.995 -30.904 100.008 1.00 22.60 209 TYR C CA 1
ATOM 5275 C C . TYR C 1 209 ? 50.810 -32.384 100.377 1.00 21.92 209 TYR C C 1
ATOM 5276 O O . TYR C 1 209 ? 50.092 -33.104 99.697 1.00 21.22 209 TYR C O 1
ATOM 5285 N N . ARG C 1 210 ? 51.448 -32.800 101.463 1.00 22.35 210 ARG C N 1
ATOM 5286 C CA . ARG C 1 210 ? 51.359 -34.137 102.012 1.00 22.93 210 ARG C CA 1
ATOM 5287 C C . ARG C 1 210 ? 51.049 -34.026 103.516 1.00 22.82 210 ARG C C 1
ATOM 5288 O O . ARG C 1 210 ? 51.484 -33.104 104.213 1.00 22.97 210 ARG C O 1
ATOM 5296 N N . VAL C 1 211 ? 50.311 -34.989 104.027 1.00 22.63 211 VAL C N 1
ATOM 5297 C CA . VAL C 1 211 ? 50.030 -35.069 105.447 1.00 22.34 211 VAL C CA 1
ATOM 5298 C C . VAL C 1 211 ? 51.358 -35.057 106.206 1.00 21.44 211 VAL C C 1
ATOM 5299 O O . VAL C 1 211 ? 52.274 -35.763 105.850 1.00 21.69 211 VAL C O 1
ATOM 5303 N N . GLY C 1 212 ? 51.477 -34.224 107.230 1.00 20.99 212 GLY C N 1
ATOM 5304 C CA . GLY C 1 212 ? 52.737 -34.148 107.941 1.00 19.78 212 GLY C CA 1
ATOM 5305 C C . GLY C 1 212 ? 53.586 -32.962 107.495 1.00 20.01 212 GLY C C 1
ATOM 5306 O O . GLY C 1 212 ? 54.532 -32.615 108.177 1.00 20.10 212 GLY C O 1
ATOM 5307 N N . ASP C 1 213 ? 53.252 -32.314 106.375 1.00 19.51 213 ASP C N 1
ATOM 5308 C CA . ASP C 1 213 ? 53.988 -31.143 105.965 1.00 18.64 213 ASP C CA 1
ATOM 5309 C C . ASP C 1 213 ? 53.700 -30.019 106.972 1.00 18.83 213 ASP C C 1
ATOM 5310 O O . ASP C 1 213 ? 52.644 -30.006 107.633 1.00 18.75 213 ASP C O 1
ATOM 5315 N N . ILE C 1 214 ? 54.649 -29.096 107.089 1.00 17.77 214 ILE C N 1
ATOM 5316 C CA . ILE C 1 214 ? 54.465 -27.888 107.817 1.00 18.47 214 ILE C CA 1
ATOM 5317 C C . ILE C 1 214 ? 54.391 -26.816 106.743 1.00 18.18 214 ILE C C 1
ATOM 5318 O O . ILE C 1 214 ? 55.339 -26.688 105.955 1.00 18.68 214 ILE C O 1
ATOM 5323 N N . MET C 1 215 ? 53.265 -26.090 106.690 1.00 16.84 215 MET C N 1
ATOM 5324 C CA . MET C 1 215 ? 53.107 -24.910 105.819 1.00 16.20 215 MET C CA 1
ATOM 5325 C C . MET C 1 215 ? 53.272 -23.582 106.603 1.00 16.03 215 MET C C 1
ATOM 5326 O O . MET C 1 215 ? 52.429 -23.217 107.440 1.00 14.91 215 MET C O 1
ATOM 5331 N N . LEU C 1 216 ? 54.368 -22.892 106.317 1.00 15.05 216 LEU C N 1
ATOM 5332 C CA . LEU C 1 216 ? 54.576 -21.515 106.758 1.00 15.48 216 LEU C CA 1
ATOM 5333 C C . LEU C 1 216 ? 53.424 -20.697 106.230 1.00 15.13 216 LEU C C 1
ATOM 5334 O O . LEU C 1 216 ? 53.101 -20.803 105.057 1.00 15.80 216 LEU C O 1
ATOM 5339 N N . ILE C 1 217 ? 52.783 -19.907 107.086 1.00 14.72 217 ILE C N 1
ATOM 5340 C CA . ILE C 1 217 ? 51.706 -19.050 106.626 1.00 13.70 217 ILE C CA 1
ATOM 5341 C C . ILE C 1 217 ? 52.390 -17.794 106.167 1.00 15.21 217 ILE C C 1
ATOM 5342 O O . ILE C 1 217 ? 53.032 -17.110 106.966 1.00 14.54 217 ILE C O 1
ATOM 5347 N N . LYS C 1 218 ? 52.289 -17.524 104.859 1.00 16.04 218 LYS C N 1
ATOM 5348 C CA . LYS C 1 218 ? 52.777 -16.268 104.258 1.00 16.54 218 LYS C CA 1
ATOM 5349 C C . LYS C 1 218 ? 51.674 -15.185 104.316 1.00 15.89 218 LYS C C 1
ATOM 5350 O O . LYS C 1 218 ? 51.951 -13.997 104.366 1.00 16.60 218 LYS C O 1
ATOM 5356 N N . ASP C 1 219 ? 50.413 -15.607 104.320 1.00 15.81 219 ASP C N 1
ATOM 5357 C CA . ASP C 1 219 ? 49.305 -14.664 104.202 1.00 15.72 219 ASP C CA 1
ATOM 5358 C C . ASP C 1 219 ? 48.022 -15.373 104.553 1.00 14.36 219 ASP C C 1
ATOM 5359 O O . ASP C 1 219 ? 48.008 -16.585 104.656 1.00 13.87 219 ASP C O 1
ATOM 5364 N N . HIS C 1 220 ? 46.941 -14.610 104.703 1.00 13.69 220 HIS C N 1
ATOM 5365 C CA . HIS C 1 220 ? 45.667 -15.218 104.941 1.00 13.80 220 HIS C CA 1
ATOM 5366 C C . HIS C 1 220 ? 44.572 -14.504 104.162 1.00 14.47 220 HIS C C 1
ATOM 5367 O O . HIS C 1 220 ? 44.762 -13.379 103.621 1.00 12.97 220 HIS C O 1
ATOM 5374 N N . ILE C 1 221 ? 43.454 -15.218 104.062 1.00 13.21 221 ILE C N 1
ATOM 5375 C CA . ILE C 1 221 ? 42.242 -14.654 103.527 1.00 13.66 221 ILE C CA 1
ATOM 5376 C C . ILE C 1 221 ? 41.231 -14.705 104.662 1.00 14.69 221 ILE C C 1
ATOM 5377 O O . ILE C 1 221 ? 40.817 -15.803 105.095 1.00 14.03 221 ILE C O 1
ATOM 5382 N N . ASN C 1 222 ? 40.904 -13.524 105.193 1.00 13.97 222 ASN C N 1
ATOM 5383 C CA . ASN C 1 222 ? 39.935 -13.444 106.306 1.00 14.90 222 ASN C CA 1
ATOM 5384 C C . ASN C 1 222 ? 38.482 -13.270 105.821 1.00 14.63 222 ASN C C 1
ATOM 5385 O O . ASN C 1 222 ? 37.978 -12.132 105.762 1.00 15.96 222 ASN C O 1
ATOM 5390 N N . LEU C 1 223 ? 37.853 -14.378 105.445 1.00 14.53 223 LEU C N 1
ATOM 5391 C CA . LEU C 1 223 ? 36.413 -14.439 105.051 1.00 15.21 223 LEU C CA 1
ATOM 5392 C C . LEU C 1 223 ? 35.404 -13.984 106.134 1.00 15.51 223 LEU C C 1
ATOM 5393 O O . LEU C 1 223 ? 34.478 -13.234 105.853 1.00 15.94 223 LEU C O 1
ATOM 5398 N N . MET C 1 224 ? 35.594 -14.445 107.363 1.00 14.85 224 MET C N 1
ATOM 5399 C CA . MET C 1 224 ? 34.868 -13.895 108.540 1.00 15.07 224 MET C CA 1
ATOM 5400 C C . MET C 1 224 ? 34.882 -12.362 108.606 1.00 13.12 224 MET C C 1
ATOM 5401 O O . MET C 1 224 ? 33.854 -11.741 108.755 1.00 13.06 224 MET C O 1
ATOM 5406 N N . GLY C 1 225 ? 36.065 -11.762 108.487 1.00 13.45 225 GLY C N 1
ATOM 5407 C CA . GLY C 1 225 ? 36.249 -10.316 108.430 1.00 12.86 225 GLY C CA 1
ATOM 5408 C C . GLY C 1 225 ? 35.517 -9.629 107.299 1.00 14.62 225 GLY C C 1
ATOM 5409 O O . GLY C 1 225 ? 34.954 -8.529 107.504 1.00 14.43 225 GLY C O 1
ATOM 5410 N N . PHE C 1 226 ? 35.472 -10.271 106.122 1.00 15.20 226 PHE C N 1
ATOM 5411 C CA . PHE C 1 226 ? 34.794 -9.688 104.950 1.00 16.28 226 PHE C CA 1
ATOM 5412 C C . PHE C 1 226 ? 33.326 -9.415 105.328 1.00 17.21 226 PHE C C 1
ATOM 5413 O O . PHE C 1 226 ? 32.792 -8.364 105.011 1.00 16.95 226 PHE C O 1
ATOM 5421 N N . ALA C 1 227 ? 32.703 -10.403 106.000 1.00 18.29 227 ALA C N 1
ATOM 5422 C CA . ALA C 1 227 ? 31.311 -10.384 106.470 1.00 17.94 227 ALA C CA 1
ATOM 5423 C C . ALA C 1 227 ? 31.004 -9.474 107.685 1.00 17.80 227 ALA C C 1
ATOM 5424 O O . ALA C 1 227 ? 29.845 -9.310 108.039 1.00 17.62 227 ALA C O 1
ATOM 5426 N N . GLY C 1 228 ? 32.017 -8.915 108.344 1.00 17.46 228 GLY C N 1
ATOM 5427 C CA . GLY C 1 228 ? 31.782 -8.101 109.528 1.00 16.38 228 GLY C CA 1
ATOM 5428 C C . GLY C 1 228 ? 32.216 -8.764 110.832 1.00 17.92 228 GLY C C 1
ATOM 5429 O O . GLY C 1 228 ? 32.219 -8.124 111.878 1.00 18.03 228 GLY C O 1
ATOM 5430 N N . ASN C 1 229 ? 32.616 -10.029 110.779 1.00 17.09 229 ASN C N 1
ATOM 5431 C CA . ASN C 1 229 ? 32.977 -10.786 111.980 1.00 16.76 229 ASN C CA 1
ATOM 5432 C C . ASN C 1 229 ? 34.467 -10.671 112.203 1.00 16.70 229 ASN C C 1
ATOM 5433 O O . ASN C 1 229 ? 35.238 -11.474 111.708 1.00 17.24 229 ASN C O 1
ATOM 5438 N N . ASN C 1 230 ? 34.873 -9.628 112.918 1.00 17.51 230 ASN C N 1
ATOM 5439 C CA . ASN C 1 230 ? 36.261 -9.289 113.208 1.00 17.97 230 ASN C CA 1
ATOM 5440 C C . ASN C 1 230 ? 36.429 -9.043 114.743 1.00 18.55 230 ASN C C 1
ATOM 5441 O O . ASN C 1 230 ? 35.543 -8.442 115.331 1.00 19.55 230 ASN C O 1
ATOM 5446 N N . PRO C 1 231 ? 37.584 -9.441 115.372 1.00 18.40 231 PRO C N 1
ATOM 5447 C CA . PRO C 1 231 ? 37.777 -9.307 116.832 1.00 18.15 231 PRO C CA 1
ATOM 5448 C C . PRO C 1 231 ? 37.945 -7.839 117.236 1.00 19.57 231 PRO C C 1
ATOM 5449 O O . PRO C 1 231 ? 37.833 -7.535 118.416 1.00 19.94 231 PRO C O 1
ATOM 5453 N N . LEU C 1 232 ? 38.222 -6.956 116.265 1.00 19.61 232 LEU C N 1
ATOM 5454 C CA . LEU C 1 232 ? 38.461 -5.527 116.539 1.00 20.61 232 LEU C CA 1
ATOM 5455 C C . LEU C 1 232 ? 37.208 -4.672 116.435 1.00 20.77 232 LEU C C 1
ATOM 5456 O O . LEU C 1 232 ? 37.283 -3.474 116.594 1.00 21.81 232 LEU C O 1
ATOM 5461 N N . GLN C 1 233 ? 36.064 -5.265 116.108 1.00 21.23 233 GLN C N 1
ATOM 5462 C CA . GLN C 1 233 ? 34.843 -4.473 115.905 1.00 22.11 233 GLN C CA 1
ATOM 5463 C C . GLN C 1 233 ? 34.442 -3.814 117.227 1.00 20.90 233 GLN C C 1
ATOM 5464 O O . GLN C 1 233 ? 34.600 -4.405 118.282 1.00 19.76 233 GLN C O 1
ATOM 5470 N N . GLY C 1 234 ? 33.945 -2.590 117.157 1.00 20.44 234 GLY C N 1
ATOM 5471 C CA . GLY C 1 234 ? 33.626 -1.840 118.358 1.00 20.72 234 GLY C CA 1
ATOM 5472 C C . GLY C 1 234 ? 34.590 -0.693 118.614 1.00 21.33 234 GLY C C 1
ATOM 5473 O O . GLY C 1 234 ? 35.518 -0.464 117.821 1.00 19.87 234 GLY C O 1
ATOM 5474 N N . PRO C 1 235 ? 34.376 0.045 119.727 1.00 21.57 235 PRO C N 1
ATOM 5475 C CA . PRO C 1 235 ? 35.284 1.151 120.109 1.00 21.85 235 PRO C CA 1
ATOM 5476 C C . PRO C 1 235 ? 36.734 0.681 120.129 1.00 21.27 235 PRO C C 1
ATOM 5477 O O . PRO C 1 235 ? 37.004 -0.446 120.513 1.00 20.33 235 PRO C O 1
ATOM 5481 N N . ASN C 1 236 ? 37.639 1.533 119.656 1.00 21.54 236 ASN C N 1
ATOM 5482 C CA . ASN C 1 236 ? 39.045 1.202 119.635 1.00 21.01 236 ASN C CA 1
ATOM 5483 C C . ASN C 1 236 ? 39.731 1.872 120.836 1.00 21.62 236 ASN C C 1
ATOM 5484 O O . ASN C 1 236 ? 39.490 3.044 121.096 1.00 19.59 236 ASN C O 1
ATOM 5489 N N . ASP C 1 237 ? 40.589 1.108 121.519 1.00 22.46 237 ASP C N 1
ATOM 5490 C CA . ASP C 1 237 ? 41.410 1.592 122.630 1.00 23.75 237 ASP C CA 1
ATOM 5491 C C . ASP C 1 237 ? 42.844 1.840 122.166 1.00 23.94 237 ASP C C 1
ATOM 5492 O O . ASP C 1 237 ? 43.584 0.909 121.936 1.00 23.08 237 ASP C O 1
ATOM 5497 N N . GLU C 1 238 ? 43.208 3.105 122.067 1.00 25.84 238 GLU C N 1
ATOM 5498 C CA . GLU C 1 238 ? 44.518 3.566 121.645 1.00 28.91 238 GLU C CA 1
ATOM 5499 C C . GLU C 1 238 ? 45.672 3.122 122.483 1.00 26.83 238 GLU C C 1
ATOM 5500 O O . GLU C 1 238 ? 46.762 3.120 122.035 1.00 27.55 238 GLU C O 1
ATOM 5506 N N . ARG C 1 239 ? 45.410 2.696 123.689 1.00 25.87 239 ARG C N 1
ATOM 5507 C CA . ARG C 1 239 ? 46.435 2.025 124.486 1.00 25.37 239 ARG C CA 1
ATOM 5508 C C . ARG C 1 239 ? 46.859 0.691 123.902 1.00 24.93 239 ARG C C 1
ATOM 5509 O O . ARG C 1 239 ? 47.980 0.288 124.135 1.00 25.63 239 ARG C O 1
ATOM 5517 N N . PHE C 1 240 ? 45.973 -0.008 123.187 1.00 23.42 240 PHE C N 1
ATOM 5518 C CA . PHE C 1 240 ? 46.396 -1.140 122.360 1.00 22.56 240 PHE C CA 1
ATOM 5519 C C . PHE C 1 240 ? 46.966 -0.738 120.992 1.00 21.44 240 PHE C C 1
ATOM 5520 O O . PHE C 1 240 ? 48.032 -1.210 120.623 1.00 21.21 240 PHE C O 1
ATOM 5528 N N . GLY C 1 241 ? 46.237 0.069 120.223 1.00 20.30 241 GLY C N 1
ATOM 5529 C CA . GLY C 1 241 ? 46.648 0.368 118.851 1.00 18.79 241 GLY C CA 1
ATOM 5530 C C . GLY C 1 241 ? 45.713 1.348 118.154 1.00 19.02 241 GLY C C 1
ATOM 5531 O O . GLY C 1 241 ? 44.714 1.775 118.751 1.00 18.80 241 GLY C O 1
ATOM 5532 N N . PRO C 1 242 ? 46.024 1.692 116.878 1.00 18.53 242 PRO C N 1
ATOM 5533 C CA . PRO C 1 242 ? 45.262 2.662 116.087 1.00 18.57 242 PRO C CA 1
ATOM 5534 C C . PRO C 1 242 ? 43.918 2.092 115.580 1.00 18.35 242 PRO C C 1
ATOM 5535 O O . PRO C 1 242 ? 43.753 0.884 115.467 1.00 18.80 242 PRO C O 1
ATOM 5539 N N . ARG C 1 243 ? 42.986 2.992 115.313 1.00 18.35 243 ARG C N 1
ATOM 5540 C CA . ARG C 1 243 ? 41.709 2.661 114.690 1.00 18.39 243 ARG C CA 1
ATOM 5541 C C . ARG C 1 243 ? 41.886 1.764 113.423 1.00 18.30 243 ARG C C 1
ATOM 5542 O O . ARG C 1 243 ? 41.193 0.761 113.284 1.00 18.81 243 ARG C O 1
ATOM 5550 N N . PHE C 1 244 ? 42.811 2.123 112.529 1.00 18.02 244 PHE C N 1
ATOM 5551 C CA . PHE C 1 244 ? 42.958 1.447 111.230 1.00 17.82 244 PHE C CA 1
ATOM 5552 C C . PHE C 1 244 ? 44.410 1.089 111.127 1.00 18.07 244 PHE C C 1
ATOM 5553 O O . PHE C 1 244 ? 45.226 1.781 111.727 1.00 17.27 244 PHE C O 1
ATOM 5561 N N . PHE C 1 245 ? 44.737 0.012 110.385 1.00 17.57 245 PHE C N 1
ATOM 5562 C CA . PHE C 1 245 ? 46.137 -0.346 110.118 1.00 16.43 245 PHE C CA 1
ATOM 5563 C C . PHE C 1 245 ? 46.200 -1.277 108.886 1.00 16.67 245 PHE C C 1
ATOM 5564 O O . PHE C 1 245 ? 45.224 -1.960 108.560 1.00 16.66 245 PHE C O 1
ATOM 5572 N N . GLY C 1 246 ? 47.357 -1.305 108.210 1.00 16.54 246 GLY C N 1
ATOM 5573 C CA . GLY C 1 246 ? 47.562 -2.154 107.074 1.00 15.05 246 GLY C CA 1
ATOM 5574 C C . GLY C 1 246 ? 48.080 -3.515 107.480 1.00 15.95 246 GLY C C 1
ATOM 5575 O O . GLY C 1 246 ? 48.592 -3.724 108.589 1.00 15.53 246 GLY C O 1
ATOM 5576 N N . MET C 1 247 ? 47.984 -4.439 106.541 1.00 16.49 247 MET C N 1
ATOM 5577 C CA . MET C 1 247 ? 48.318 -5.822 106.808 1.00 17.17 247 MET C CA 1
ATOM 5578 C C . MET C 1 247 ? 49.634 -6.255 106.167 1.00 17.58 247 MET C C 1
ATOM 5579 O O . MET C 1 247 ? 50.047 -7.378 106.387 1.00 18.60 247 MET C O 1
ATOM 5584 N N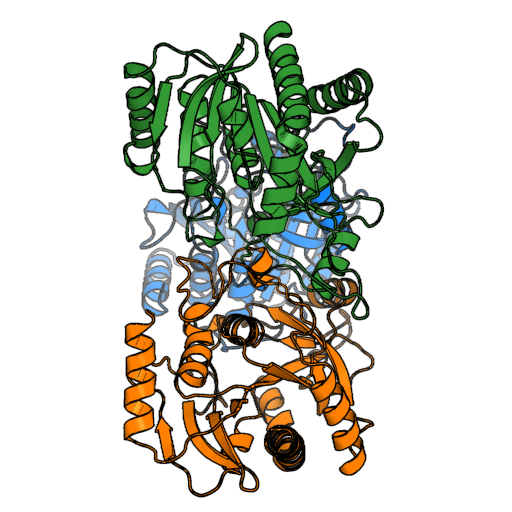 . ALA C 1 248 ? 50.281 -5.394 105.372 1.00 17.67 248 ALA C N 1
ATOM 5585 C CA . ALA C 1 248 ? 51.571 -5.733 104.750 1.00 18.61 248 ALA C CA 1
ATOM 5586 C C . ALA C 1 248 ? 52.588 -6.284 105.772 1.00 19.11 248 ALA C C 1
ATOM 5587 O O . ALA C 1 248 ? 52.764 -5.683 106.860 1.00 19.39 248 ALA C O 1
ATOM 5589 N N . ASN C 1 249 ? 53.221 -7.428 105.445 1.00 18.81 249 ASN C N 1
ATOM 5590 C CA . ASN C 1 249 ? 54.253 -8.075 106.299 1.00 18.58 249 ASN C CA 1
ATOM 5591 C C . ASN C 1 249 ? 53.680 -8.601 107.622 1.00 18.65 249 ASN C C 1
ATOM 5592 O O . ASN C 1 249 ? 54.422 -8.803 108.600 1.00 17.03 249 ASN C O 1
ATOM 5597 N N . THR C 1 250 ? 52.364 -8.781 107.663 1.00 18.29 250 THR C N 1
ATOM 5598 C CA . THR C 1 250 ? 51.713 -9.321 108.859 1.00 18.55 250 THR C CA 1
ATOM 5599 C C . THR C 1 250 ? 52.415 -10.611 109.324 1.00 18.23 250 THR C C 1
ATOM 5600 O O . THR C 1 250 ? 52.834 -10.719 110.495 1.00 18.50 250 THR C O 1
ATOM 5604 N N . TYR C 1 251 ? 52.561 -11.572 108.407 1.00 17.56 251 TYR C N 1
ATOM 5605 C CA . TYR C 1 251 ? 53.366 -12.789 108.662 1.00 16.37 251 TYR C CA 1
ATOM 5606 C C . TYR C 1 251 ? 54.833 -12.499 108.336 1.00 16.57 251 TYR C C 1
ATOM 5607 O O . TYR C 1 251 ? 55.222 -12.380 107.150 1.00 16.06 251 TYR C O 1
ATOM 5616 N N . ASP C 1 252 ? 55.632 -12.306 109.391 1.00 16.22 252 ASP C N 1
ATOM 5617 C CA . ASP C 1 252 ? 56.899 -11.622 109.228 1.00 16.21 252 ASP C CA 1
ATOM 5618 C C . ASP C 1 252 ? 57.821 -12.262 108.159 1.00 16.58 252 ASP C C 1
ATOM 5619 O O . ASP C 1 252 ? 58.255 -13.432 108.316 1.00 17.77 252 ASP C O 1
ATOM 5624 N N . PRO C 1 253 ? 58.136 -11.510 107.075 1.00 17.08 253 PRO C N 1
ATOM 5625 C CA . PRO C 1 253 ? 58.971 -12.119 106.007 1.00 17.55 253 PRO C CA 1
ATOM 5626 C C . PRO C 1 253 ? 60.318 -12.693 106.479 1.00 17.92 253 PRO C C 1
ATOM 5627 O O . PRO C 1 253 ? 60.663 -13.836 106.107 1.00 18.68 253 PRO C O 1
ATOM 5631 N N . LYS C 1 254 ? 61.038 -11.961 107.336 1.00 17.51 254 LYS C N 1
ATOM 5632 C CA . LYS C 1 254 ? 62.320 -12.439 107.840 1.00 18.27 254 LYS C CA 1
ATOM 5633 C C . LYS C 1 254 ? 62.256 -13.728 108.681 1.00 17.69 254 LYS C C 1
ATOM 5634 O O . LYS C 1 254 ? 63.158 -14.578 108.562 1.00 18.82 254 LYS C O 1
ATOM 5640 N N . LEU C 1 255 ? 61.229 -13.876 109.535 1.00 16.65 255 LEU C N 1
ATOM 5641 C CA . LEU C 1 255 ? 61.011 -15.134 110.281 1.00 16.25 255 LEU C CA 1
ATOM 5642 C C . LEU C 1 255 ? 60.606 -16.275 109.353 1.00 16.23 255 LEU C C 1
ATOM 5643 O O . LEU C 1 255 ? 60.960 -17.429 109.600 1.00 18.03 255 LEU C O 1
ATOM 5648 N N . ASN C 1 256 ? 59.811 -15.978 108.334 1.00 15.14 256 ASN C N 1
ATOM 5649 C CA . ASN C 1 256 ? 59.500 -16.992 107.340 1.00 17.14 256 ASN C CA 1
ATOM 5650 C C . ASN C 1 256 ? 60.798 -17.418 106.642 1.00 17.04 256 ASN C C 1
ATOM 5651 O O . ASN C 1 256 ? 61.033 -18.599 106.519 1.00 17.61 256 ASN C O 1
ATOM 5656 N N . GLN C 1 257 ? 61.637 -16.465 106.221 1.00 17.76 257 GLN C N 1
ATOM 5657 C CA . GLN C 1 257 ? 62.933 -16.831 105.589 1.00 18.25 257 GLN C CA 1
ATOM 5658 C C . GLN C 1 257 ? 63.854 -17.590 106.537 1.00 19.11 257 GLN C C 1
ATOM 5659 O O . GLN C 1 257 ? 64.512 -18.549 106.106 1.00 19.76 257 GLN C O 1
ATOM 5665 N N . GLN C 1 258 ? 63.891 -17.198 107.820 1.00 18.49 258 GLN C N 1
ATOM 5666 C CA . GLN C 1 258 ? 64.707 -17.923 108.782 1.00 19.13 258 GLN C CA 1
ATOM 5667 C C . GLN C 1 258 ? 64.197 -19.347 109.060 1.00 18.92 258 GLN C C 1
ATOM 5668 O O . GLN C 1 258 ? 64.983 -20.281 109.292 1.00 20.00 258 GLN C O 1
ATOM 5674 N N . ALA C 1 259 ? 62.879 -19.527 109.032 1.00 19.29 259 ALA C N 1
ATOM 5675 C CA . ALA C 1 259 ? 62.253 -20.848 109.213 1.00 17.92 259 ALA C CA 1
ATOM 5676 C C . ALA C 1 259 ? 62.651 -21.790 108.052 1.00 17.68 259 ALA C C 1
ATOM 5677 O O . ALA C 1 259 ? 62.719 -22.995 108.259 1.00 17.37 259 ALA C O 1
ATOM 5679 N N . LYS C 1 260 ? 62.887 -21.238 106.845 1.00 17.67 260 LYS C N 1
ATOM 5680 C CA . LYS C 1 260 ? 63.403 -22.035 105.708 1.00 17.46 260 LYS C CA 1
ATOM 5681 C C . LYS C 1 260 ? 64.866 -22.476 105.959 1.00 18.53 260 LYS C C 1
ATOM 5682 O O . LYS C 1 260 ? 65.231 -23.628 105.660 1.00 17.42 260 LYS C O 1
ATOM 5688 N N . VAL C 1 261 ? 65.682 -21.562 106.503 1.00 19.27 261 VAL C N 1
ATOM 5689 C CA . VAL C 1 261 ? 67.067 -21.859 106.867 1.00 20.86 261 VAL C CA 1
ATOM 5690 C C . VAL C 1 261 ? 67.073 -23.013 107.886 1.00 21.39 261 VAL C C 1
ATOM 5691 O O . VAL C 1 261 ? 67.677 -24.054 107.633 1.00 22.50 261 VAL C O 1
ATOM 5695 N N . ILE C 1 262 ? 66.327 -22.859 108.983 1.00 21.41 262 ILE C N 1
ATOM 5696 C CA . ILE C 1 262 ? 66.108 -23.918 109.986 1.00 20.36 262 ILE C CA 1
ATOM 5697 C C . ILE C 1 262 ? 65.608 -25.236 109.431 1.00 21.35 262 ILE C C 1
ATOM 5698 O O . ILE C 1 262 ? 66.100 -26.315 109.832 1.00 21.56 262 ILE C O 1
ATOM 5703 N N . ALA C 1 263 ? 64.622 -25.190 108.547 1.00 21.42 263 ALA C N 1
ATOM 5704 C CA . ALA C 1 263 ? 64.075 -26.445 108.008 1.00 22.64 263 ALA C CA 1
ATOM 5705 C C . ALA C 1 263 ? 65.178 -27.271 107.340 1.00 23.14 263 ALA C C 1
ATOM 5706 O O . ALA C 1 263 ? 65.264 -28.491 107.531 1.00 22.50 263 ALA C O 1
ATOM 5708 N N . ARG C 1 264 ? 66.004 -26.585 106.549 1.00 23.93 264 ARG C N 1
ATOM 5709 C CA . ARG C 1 264 ? 67.128 -27.182 105.898 1.00 25.96 264 ARG C CA 1
ATOM 5710 C C . ARG C 1 264 ? 68.202 -27.647 106.914 1.00 25.92 264 ARG C C 1
ATOM 5711 O O . ARG C 1 264 ? 68.825 -28.671 106.705 1.00 26.53 264 ARG C O 1
ATOM 5719 N N . GLN C 1 265 ? 68.395 -26.950 108.028 1.00 27.07 265 GLN C N 1
ATOM 5720 C CA . GLN C 1 265 ? 69.361 -27.435 109.054 1.00 27.88 265 GLN C CA 1
ATOM 5721 C C . GLN C 1 265 ? 68.949 -28.755 109.674 1.00 27.88 265 GLN C C 1
ATOM 5722 O O . GLN C 1 265 ? 69.804 -29.619 109.927 1.00 28.25 265 GLN C O 1
ATOM 5728 N N . ILE C 1 266 ? 67.648 -28.907 109.939 1.00 27.19 266 ILE C N 1
ATOM 5729 C CA . ILE C 1 266 ? 67.147 -30.055 110.686 1.00 26.53 266 ILE C CA 1
ATOM 5730 C C . ILE C 1 266 ? 66.645 -31.169 109.735 1.00 26.63 266 ILE C C 1
ATOM 5731 O O . ILE C 1 266 ? 66.168 -32.217 110.183 1.00 26.69 266 ILE C O 1
ATOM 5736 N N . GLY C 1 267 ? 66.762 -30.927 108.427 1.00 26.51 267 GLY C N 1
ATOM 5737 C CA . GLY C 1 267 ? 66.496 -31.934 107.409 1.00 25.84 267 GLY C CA 1
ATOM 5738 C C . GLY C 1 267 ? 65.031 -32.112 107.071 1.00 26.55 267 GLY C C 1
ATOM 5739 O O . GLY C 1 267 ? 64.629 -33.185 106.570 1.00 26.44 267 GLY C O 1
ATOM 5740 N N . ILE C 1 268 ? 64.214 -31.071 107.293 1.00 25.75 268 ILE C N 1
ATOM 5741 C CA . ILE C 1 268 ? 62.777 -31.163 106.928 1.00 25.13 268 ILE C CA 1
ATOM 5742 C C . ILE C 1 268 ? 62.329 -30.281 105.741 1.00 24.61 268 ILE C C 1
ATOM 5743 O O . ILE C 1 268 ? 61.132 -30.058 105.566 1.00 23.86 268 ILE C O 1
ATOM 5748 N N . GLU C 1 269 ? 63.273 -29.775 104.941 1.00 24.06 269 GLU C N 1
ATOM 5749 C CA . GLU C 1 269 ? 62.942 -28.876 103.826 1.00 24.57 269 GLU C CA 1
ATOM 5750 C C . GLU C 1 269 ? 61.930 -29.436 102.817 1.00 25.03 269 GLU C C 1
ATOM 5751 O O . GLU C 1 269 ? 61.152 -28.681 102.222 1.00 24.76 269 GLU C O 1
ATOM 5757 N N . ASN C 1 270 ? 61.901 -30.758 102.675 1.00 25.26 270 ASN C N 1
ATOM 5758 C CA . ASN C 1 270 ? 61.025 -31.415 101.716 1.00 26.87 270 ASN C CA 1
ATOM 5759 C C . ASN C 1 270 ? 59.577 -31.480 102.246 1.00 26.14 270 ASN C C 1
ATOM 5760 O O . ASN C 1 270 ? 58.627 -31.714 101.487 1.00 25.15 270 ASN C O 1
ATOM 5765 N N . GLU C 1 271 ? 59.443 -31.297 103.555 1.00 24.56 271 GLU C N 1
ATOM 5766 C CA . GLU C 1 271 ? 58.160 -31.355 104.220 1.00 24.88 271 GLU C CA 1
ATOM 5767 C C . GLU C 1 271 ? 57.731 -29.937 104.589 1.00 24.36 271 GLU C C 1
ATOM 5768 O O . GLU C 1 271 ? 56.835 -29.762 105.398 1.00 25.79 271 GLU C O 1
ATOM 5774 N N . LEU C 1 272 ? 58.409 -28.937 104.030 1.00 22.72 272 LEU C N 1
ATOM 5775 C CA . LEU C 1 272 ? 58.183 -27.556 104.363 1.00 21.26 272 LEU C CA 1
ATOM 5776 C C . LEU C 1 272 ? 57.551 -26.827 103.179 1.00 20.88 272 LEU C C 1
ATOM 5777 O O . LEU C 1 272 ? 58.038 -26.907 102.054 1.00 19.16 272 LEU C O 1
ATOM 5782 N N . ARG C 1 273 ? 56.429 -26.152 103.448 1.00 20.12 273 ARG C N 1
ATOM 5783 C CA . ARG C 1 273 ? 55.684 -25.418 102.409 1.00 19.15 273 ARG C CA 1
ATOM 5784 C C . ARG C 1 273 ? 55.549 -23.985 102.859 1.00 18.31 273 ARG C C 1
ATOM 5785 O O . ARG C 1 273 ? 55.863 -23.636 104.018 1.00 17.92 273 ARG C O 1
ATOM 5793 N N . GLU C 1 274 ? 55.058 -23.153 101.963 1.00 17.84 274 GLU C N 1
ATOM 5794 C CA . GLU C 1 274 ? 54.732 -21.772 102.308 1.00 17.60 274 GLU C CA 1
ATOM 5795 C C . GLU C 1 274 ? 53.548 -21.338 101.460 1.00 17.35 274 GLU C C 1
ATOM 5796 O O . GLU C 1 274 ? 53.565 -21.454 100.241 1.00 16.82 274 GLU C O 1
ATOM 5802 N N . GLY C 1 275 ? 52.518 -20.815 102.090 1.00 16.90 275 GLY C N 1
ATOM 5803 C CA . GLY C 1 275 ? 51.301 -20.532 101.338 1.00 16.88 275 GLY C CA 1
ATOM 5804 C C . GLY C 1 275 ? 50.273 -19.781 102.138 1.00 16.44 275 GLY C C 1
ATOM 5805 O O . GLY C 1 275 ? 50.607 -19.103 103.127 1.00 17.44 275 GLY C O 1
ATOM 5806 N N . VAL C 1 276 ? 49.022 -19.873 101.684 1.00 15.58 276 VAL C N 1
ATOM 5807 C CA . VAL C 1 276 ? 47.942 -19.027 102.194 1.00 13.13 276 VAL C CA 1
ATOM 5808 C C . VAL C 1 276 ? 46.943 -19.801 103.057 1.00 13.22 276 VAL C C 1
ATOM 5809 O O . VAL C 1 276 ? 46.482 -20.878 102.690 1.00 11.14 276 VAL C O 1
ATOM 5813 N N . TYR C 1 277 ? 46.636 -19.246 104.234 1.00 13.19 277 TYR C N 1
ATOM 5814 C CA . TYR C 1 277 ? 45.722 -19.906 105.168 1.00 13.30 277 TYR C CA 1
ATOM 5815 C C . TYR C 1 277 ? 44.382 -19.178 105.190 1.00 13.47 277 TYR C C 1
ATOM 5816 O O . TYR C 1 277 ? 44.332 -17.934 105.009 1.00 13.36 277 TYR C O 1
ATOM 5825 N N . THR C 1 278 ? 43.314 -19.947 105.432 1.00 13.75 278 THR C N 1
ATOM 5826 C CA . THR C 1 278 ? 42.012 -19.362 105.750 1.00 13.89 278 THR C CA 1
ATOM 5827 C C . THR C 1 278 ? 41.387 -19.957 107.013 1.00 15.26 278 THR C C 1
ATOM 5828 O O . THR C 1 278 ? 41.682 -21.116 107.381 1.00 15.83 278 THR C O 1
ATOM 5832 N N . CYS C 1 279 ? 40.578 -19.143 107.688 1.00 16.02 279 CYS C N 1
ATOM 5833 C CA . CYS C 1 279 ? 39.880 -19.561 108.912 1.00 16.58 279 CYS C CA 1
ATOM 5834 C C . CYS C 1 279 ? 38.364 -19.553 108.649 1.00 17.16 279 CYS C C 1
ATOM 5835 O O . CYS C 1 279 ? 37.773 -18.498 108.348 1.00 17.89 279 CYS C O 1
ATOM 5838 N N . LEU C 1 280 ? 37.754 -20.725 108.744 1.00 17.32 280 LEU C N 1
ATOM 5839 C CA . LEU C 1 280 ? 36.333 -20.921 108.477 1.00 17.49 280 LEU C CA 1
ATOM 5840 C C . LEU C 1 280 ? 35.666 -21.190 109.823 1.00 17.71 280 LEU C C 1
ATOM 5841 O O . LEU C 1 280 ? 36.316 -21.638 110.763 1.00 18.14 280 LEU C O 1
ATOM 5846 N N . GLY C 1 281 ? 34.365 -20.933 109.904 1.00 18.35 281 GLY C N 1
ATOM 5847 C CA . GLY C 1 281 ? 33.579 -21.236 111.102 1.00 18.29 281 GLY C CA 1
ATOM 5848 C C . GLY C 1 281 ? 33.672 -22.663 111.652 1.00 17.95 281 GLY C C 1
ATOM 5849 O O . GLY C 1 281 ? 33.875 -22.863 112.856 1.00 19.35 281 GLY C O 1
ATOM 5850 N N . GLY C 1 282 ? 33.504 -23.658 110.794 1.00 17.90 282 GLY C N 1
ATOM 5851 C CA . GLY C 1 282 ? 33.380 -25.046 111.242 1.00 16.96 282 GLY C CA 1
ATOM 5852 C C . GLY C 1 282 ? 32.036 -25.184 111.938 1.00 17.71 282 GLY C C 1
ATOM 5853 O O . GLY C 1 282 ? 31.155 -24.326 111.741 1.00 18.13 282 GLY C O 1
ATOM 5854 N N . PRO C 1 283 ? 31.856 -26.240 112.770 1.00 17.18 283 PRO C N 1
ATOM 5855 C CA . PRO C 1 283 ? 32.826 -27.307 113.114 1.00 16.90 283 PRO C CA 1
ATOM 5856 C C . PRO C 1 283 ? 32.851 -28.460 112.085 1.00 18.28 283 PRO C C 1
ATOM 5857 O O . PRO C 1 283 ? 33.776 -29.274 112.095 1.00 18.74 283 PRO C O 1
ATOM 5861 N N . ASN C 1 284 ? 31.865 -28.537 111.195 1.00 18.45 284 ASN C N 1
ATOM 5862 C CA . ASN C 1 284 ? 31.932 -29.505 110.088 1.00 19.23 284 ASN C CA 1
ATOM 5863 C C . ASN C 1 284 ? 33.095 -29.143 109.150 1.00 18.49 284 ASN C C 1
ATOM 5864 O O . ASN C 1 284 ? 33.497 -27.981 109.052 1.00 18.63 284 ASN C O 1
ATOM 5869 N N . PHE C 1 285 ? 33.653 -30.140 108.480 1.00 19.04 285 PHE C N 1
ATOM 5870 C CA . PHE C 1 285 ? 34.692 -29.924 107.461 1.00 19.88 285 PHE C CA 1
ATOM 5871 C C . PHE C 1 285 ? 34.032 -29.533 106.135 1.00 19.19 285 PHE C C 1
ATOM 5872 O O . PHE C 1 285 ? 32.822 -29.426 106.055 1.00 19.87 285 PHE C O 1
ATOM 5880 N N . GLU C 1 286 ? 34.850 -29.256 105.129 1.00 18.42 286 GLU C N 1
ATOM 5881 C CA . GLU C 1 286 ? 34.434 -28.583 103.883 1.00 17.18 286 GLU C CA 1
ATOM 5882 C C . GLU C 1 286 ? 33.953 -29.582 102.833 1.00 16.47 286 GLU C C 1
ATOM 5883 O O . GLU C 1 286 ? 34.417 -30.701 102.804 1.00 16.21 286 GLU C O 1
ATOM 5889 N N . THR C 1 287 ? 33.013 -29.148 101.998 1.00 16.59 287 THR C N 1
ATOM 5890 C CA . THR C 1 287 ? 32.485 -29.952 100.909 1.00 16.56 287 THR C CA 1
ATOM 5891 C C . THR C 1 287 ? 33.478 -29.827 99.756 1.00 16.84 287 THR C C 1
ATOM 5892 O O . THR C 1 287 ? 34.352 -28.956 99.797 1.00 17.93 287 THR C O 1
ATOM 5896 N N . VAL C 1 288 ? 33.339 -30.714 98.767 1.00 16.89 288 VAL C N 1
ATOM 5897 C CA . VAL C 1 288 ? 34.128 -30.707 97.549 1.00 16.82 288 VAL C CA 1
ATOM 5898 C C . VAL C 1 288 ? 33.983 -29.375 96.834 1.00 17.62 288 VAL C C 1
ATOM 5899 O O . VAL C 1 288 ? 34.976 -28.772 96.476 1.00 17.90 288 VAL C O 1
ATOM 5903 N N . ALA C 1 289 ? 32.748 -28.884 96.661 1.00 17.31 289 ALA C N 1
ATOM 5904 C CA . ALA C 1 289 ? 32.517 -27.541 96.058 1.00 16.05 289 ALA C CA 1
ATOM 5905 C C . ALA C 1 289 ? 33.200 -26.388 96.830 1.00 15.25 289 ALA C C 1
ATOM 5906 O O . ALA C 1 289 ? 33.736 -25.466 96.226 1.00 14.44 289 ALA C O 1
ATOM 5908 N N . GLU C 1 290 ? 33.134 -26.414 98.167 1.00 15.80 290 GLU C N 1
ATOM 5909 C CA . GLU C 1 290 ? 33.797 -25.389 99.001 1.00 15.65 290 GLU C CA 1
ATOM 5910 C C . GLU C 1 290 ? 35.330 -25.466 98.824 1.00 15.36 290 GLU C C 1
ATOM 5911 O O . GLU C 1 290 ? 36.001 -24.447 98.664 1.00 14.44 290 GLU C O 1
ATOM 5917 N N . VAL C 1 291 ? 35.876 -26.674 98.838 1.00 16.00 291 VAL C N 1
ATOM 5918 C CA . VAL C 1 291 ? 37.328 -26.826 98.678 1.00 16.21 291 VAL C CA 1
ATOM 5919 C C . VAL C 1 291 ? 37.782 -26.314 97.297 1.00 16.85 291 VAL C C 1
ATOM 5920 O O . VAL C 1 291 ? 38.751 -25.609 97.240 1.00 16.79 291 VAL C O 1
ATOM 5924 N N . LYS C 1 292 ? 37.032 -26.610 96.222 1.00 18.05 292 LYS C N 1
ATOM 5925 C CA . LYS C 1 292 ? 37.319 -26.097 94.860 1.00 19.87 292 LYS C CA 1
ATOM 5926 C C . LYS C 1 292 ? 37.279 -24.568 94.793 1.00 19.45 292 LYS C C 1
ATOM 5927 O O . LYS C 1 292 ? 38.156 -23.937 94.213 1.00 19.10 292 LYS C O 1
ATOM 5933 N N . MET C 1 293 ? 36.229 -23.977 95.367 1.00 19.42 293 MET C N 1
ATOM 5934 C CA . MET C 1 293 ? 36.128 -22.536 95.423 1.00 19.51 293 MET C CA 1
ATOM 5935 C C . MET C 1 293 ? 37.308 -21.890 96.219 1.00 18.12 293 MET C C 1
ATOM 5936 O O . MET C 1 293 ? 37.890 -20.912 95.781 1.00 17.25 293 MET C O 1
ATOM 5941 N N . LEU C 1 294 ? 37.646 -22.428 97.381 1.00 17.39 294 LEU C N 1
ATOM 5942 C CA . LEU C 1 294 ? 38.676 -21.801 98.249 1.00 18.09 294 LEU C CA 1
ATOM 5943 C C . LEU C 1 294 ? 40.034 -21.844 97.555 1.00 19.37 294 LEU C C 1
ATOM 5944 O O . LEU C 1 294 ? 40.817 -20.891 97.554 1.00 19.88 294 LEU C O 1
ATOM 5949 N N . SER C 1 295 ? 40.274 -22.981 96.935 1.00 19.81 295 SER C N 1
ATOM 5950 C CA . SER C 1 295 ? 41.510 -23.259 96.286 1.00 21.64 295 SER C CA 1
ATOM 5951 C C . SER C 1 295 ? 41.671 -22.371 95.040 1.00 22.31 295 SER C C 1
ATOM 5952 O O . SER C 1 295 ? 42.753 -21.824 94.794 1.00 22.06 295 SER C O 1
ATOM 5955 N N . MET C 1 296 ? 40.581 -22.139 94.297 1.00 23.49 296 MET C N 1
ATOM 5956 C CA . MET C 1 296 ? 40.684 -21.241 93.132 1.00 26.32 296 MET C CA 1
ATOM 5957 C C . MET C 1 296 ? 40.920 -19.776 93.550 1.00 24.83 296 MET C C 1
ATOM 5958 O O . MET C 1 296 ? 41.494 -19.014 92.791 1.00 24.50 296 MET C O 1
ATOM 5963 N N . LEU C 1 297 ? 40.477 -19.410 94.762 1.00 23.54 297 LEU C N 1
ATOM 5964 C CA . LEU C 1 297 ? 40.713 -18.085 95.334 1.00 22.13 297 LEU C CA 1
ATOM 5965 C C . LEU C 1 297 ? 42.108 -17.944 95.954 1.00 21.06 297 LEU C C 1
ATOM 5966 O O . LEU C 1 297 ? 42.483 -16.863 96.344 1.00 21.16 297 LEU C O 1
ATOM 5971 N N . GLY C 1 298 ? 42.876 -19.035 96.013 1.00 19.72 298 GLY C N 1
ATOM 5972 C CA . GLY C 1 298 ? 44.295 -18.982 96.332 1.00 17.48 298 GLY C CA 1
ATOM 5973 C C . GLY C 1 298 ? 44.643 -19.519 97.727 1.00 17.83 298 GLY C C 1
ATOM 5974 O O . GLY C 1 298 ? 45.771 -19.364 98.165 1.00 18.16 298 GLY C O 1
ATOM 5975 N N . VAL C 1 299 ? 43.705 -20.201 98.385 1.00 16.16 299 VAL C N 1
ATOM 5976 C CA . VAL C 1 299 ? 43.925 -20.840 99.681 1.00 15.60 299 VAL C CA 1
ATOM 5977 C C . VAL C 1 299 ? 44.632 -22.173 99.493 1.00 16.42 299 VAL C C 1
ATOM 5978 O O . VAL C 1 299 ? 44.175 -22.988 98.695 1.00 17.97 299 VAL C O 1
ATOM 5982 N N . ASP C 1 300 ? 45.696 -22.408 100.291 1.00 17.29 300 ASP C N 1
ATOM 5983 C CA . ASP C 1 300 ? 46.519 -23.636 100.328 1.00 15.99 300 ASP C CA 1
ATOM 5984 C C . ASP C 1 300 ? 46.181 -24.463 101.559 1.00 16.30 300 ASP C C 1
ATOM 5985 O O . ASP C 1 300 ? 46.283 -25.699 101.534 1.00 16.14 300 ASP C O 1
ATOM 5990 N N . ALA C 1 301 ? 45.741 -23.789 102.619 1.00 15.18 301 ALA C N 1
ATOM 5991 C CA . ALA C 1 301 ? 45.475 -24.467 103.906 1.00 16.00 301 ALA C CA 1
ATOM 5992 C C . ALA C 1 301 ? 44.185 -23.950 104.544 1.00 15.68 301 ALA C C 1
ATOM 5993 O O . ALA C 1 301 ? 43.966 -22.741 104.633 1.00 17.01 301 ALA C O 1
ATOM 5995 N N . ILE C 1 302 ? 43.322 -24.888 104.922 1.00 16.38 302 ILE C N 1
ATOM 5996 C CA . ILE C 1 302 ? 42.007 -24.620 105.507 1.00 15.57 302 ILE C CA 1
ATOM 5997 C C . ILE C 1 302 ? 41.968 -25.035 106.971 1.00 16.98 302 ILE C C 1
ATOM 5998 O O . ILE C 1 302 ? 42.184 -26.193 107.314 1.00 17.88 302 ILE C O 1
ATOM 6003 N N . GLY C 1 303 ? 41.731 -24.053 107.840 1.00 18.12 303 GLY C N 1
ATOM 6004 C CA . GLY C 1 303 ? 41.586 -24.295 109.264 1.00 17.13 303 GLY C CA 1
ATOM 6005 C C . GLY C 1 303 ? 40.426 -23.509 109.845 1.00 17.25 303 GLY C C 1
ATOM 6006 O O . GLY C 1 303 ? 39.537 -22.963 109.125 1.00 16.36 303 GLY C O 1
ATOM 6007 N N . MET C 1 304 ? 40.429 -23.461 111.172 1.00 17.71 304 MET C N 1
ATOM 6008 C CA . MET C 1 304 ? 39.356 -22.856 111.948 1.00 18.09 304 MET C CA 1
ATOM 6009 C C . MET C 1 304 ? 39.856 -21.958 113.086 1.00 18.68 304 MET C C 1
ATOM 6010 O O . MET C 1 304 ? 39.175 -21.823 114.103 1.00 20.12 304 MET C O 1
ATOM 6015 N N . SER C 1 305 ? 41.029 -21.345 112.954 1.00 18.70 305 SER C N 1
ATOM 6016 C CA . SER C 1 305 ? 41.515 -20.472 114.028 1.00 18.18 305 SER C CA 1
ATOM 6017 C C . SER C 1 305 ? 42.470 -19.410 113.498 1.00 19.32 305 SER C C 1
ATOM 6018 O O . SER C 1 305 ? 42.467 -19.128 112.300 1.00 20.33 305 SER C O 1
ATOM 6021 N N . THR C 1 306 ? 43.242 -18.790 114.408 1.00 18.90 306 THR C N 1
ATOM 6022 C CA . THR C 1 306 ? 44.547 -18.172 114.090 1.00 18.28 306 THR C CA 1
ATOM 6023 C C . THR C 1 306 ? 44.400 -16.782 113.495 1.00 17.78 306 THR C C 1
ATOM 6024 O O . THR C 1 306 ? 45.029 -15.835 113.984 1.00 18.20 306 THR C O 1
ATOM 6028 N N . VAL C 1 307 ? 43.561 -16.639 112.471 1.00 16.27 307 VAL C N 1
ATOM 6029 C CA . VAL C 1 307 ? 43.519 -15.355 111.747 1.00 14.24 307 VAL C CA 1
ATOM 6030 C C . VAL C 1 307 ? 43.179 -14.168 112.699 1.00 14.17 307 VAL C C 1
ATOM 6031 O O . VAL C 1 307 ? 43.794 -13.105 112.624 1.00 14.08 307 VAL C O 1
ATOM 6035 N N . HIS C 1 308 ? 42.191 -14.338 113.572 1.00 14.82 308 HIS C N 1
ATOM 6036 C CA . HIS C 1 308 ? 41.747 -13.257 114.485 1.00 16.01 308 HIS C CA 1
ATOM 6037 C C . HIS C 1 308 ? 42.750 -13.060 115.610 1.00 15.83 308 HIS C C 1
ATOM 6038 O O . HIS C 1 308 ? 42.886 -11.953 116.113 1.00 17.15 308 HIS C O 1
ATOM 6045 N N . GLU C 1 309 ? 43.432 -14.132 116.006 1.00 16.06 309 GLU C N 1
ATOM 6046 C CA . GLU C 1 309 ? 44.572 -14.012 116.923 1.00 15.96 309 GLU C CA 1
ATOM 6047 C C . GLU C 1 309 ? 45.679 -13.136 116.337 1.00 14.58 309 GLU C C 1
ATOM 6048 O O . GLU C 1 309 ? 46.212 -12.241 117.013 1.00 12.89 309 GLU C O 1
ATOM 6054 N N . ILE C 1 310 ? 46.044 -13.402 115.105 1.00 15.55 310 ILE C N 1
ATOM 6055 C CA . ILE C 1 310 ? 47.039 -12.683 114.344 1.00 15.43 310 ILE C CA 1
ATOM 6056 C C . ILE C 1 310 ? 46.681 -11.225 114.171 1.00 15.51 310 ILE C C 1
ATOM 6057 O O . ILE C 1 310 ? 47.490 -10.406 114.403 1.00 16.69 310 ILE C O 1
ATOM 6062 N N . ILE C 1 311 ? 45.449 -10.930 113.792 1.00 15.37 311 ILE C N 1
ATOM 6063 C CA . ILE C 1 311 ? 44.968 -9.560 113.600 1.00 14.49 311 ILE C CA 1
ATOM 6064 C C . ILE C 1 311 ? 44.995 -8.760 114.935 1.00 13.82 311 ILE C C 1
ATOM 6065 O O . ILE C 1 311 ? 45.389 -7.618 114.965 1.00 13.07 311 ILE C O 1
ATOM 6070 N N . THR C 1 312 ? 44.605 -9.387 116.037 1.00 13.11 312 THR C N 1
ATOM 6071 C CA . THR C 1 312 ? 44.765 -8.785 117.357 1.00 12.41 312 THR C CA 1
ATOM 6072 C C . THR C 1 312 ? 46.239 -8.508 117.669 1.00 13.32 312 THR C C 1
ATOM 6073 O O . THR C 1 312 ? 46.570 -7.437 118.183 1.00 12.31 312 THR C O 1
ATOM 6077 N N . ALA C 1 313 ? 47.134 -9.474 117.378 1.00 14.01 313 ALA C N 1
ATOM 6078 C CA . ALA C 1 313 ? 48.600 -9.260 117.588 1.00 13.95 313 ALA C CA 1
ATOM 6079 C C . ALA C 1 313 ? 49.160 -8.096 116.780 1.00 13.76 313 ALA C C 1
ATOM 6080 O O . ALA C 1 313 ? 49.807 -7.227 117.346 1.00 13.11 313 ALA C O 1
ATOM 6082 N N . ARG C 1 314 ? 48.876 -8.047 115.475 1.00 14.93 314 ARG C N 1
ATOM 6083 C CA . ARG C 1 314 ? 49.244 -6.875 114.656 1.00 15.75 314 ARG C CA 1
ATOM 6084 C C . ARG C 1 314 ? 48.657 -5.543 115.184 1.00 17.16 314 ARG C C 1
ATOM 6085 O O . ARG C 1 314 ? 49.339 -4.508 115.214 1.00 17.71 314 ARG C O 1
ATOM 6093 N N . HIS C 1 315 ? 47.389 -5.553 115.572 1.00 16.62 315 HIS C N 1
ATOM 6094 C CA . HIS C 1 315 ? 46.814 -4.362 116.179 1.00 16.67 315 HIS C CA 1
ATOM 6095 C C . HIS C 1 315 ? 47.683 -3.785 117.303 1.00 16.86 315 HIS C C 1
ATOM 6096 O O . HIS C 1 315 ? 47.892 -2.572 117.372 1.00 15.42 315 HIS C O 1
ATOM 6103 N N . CYS C 1 316 ? 48.170 -4.617 118.197 1.00 16.78 316 CYS C N 1
ATOM 6104 C CA . CYS C 1 316 ? 48.983 -4.010 119.233 1.00 19.73 316 CYS C CA 1
ATOM 6105 C C . CYS C 1 316 ? 50.515 -4.020 119.011 1.00 20.14 316 CYS C C 1
ATOM 6106 O O . CYS C 1 316 ? 51.290 -3.928 119.959 1.00 20.47 316 CYS C O 1
ATOM 6109 N N . GLY C 1 317 ? 50.925 -4.149 117.749 1.00 19.12 317 GLY C N 1
ATOM 6110 C CA . GLY C 1 317 ? 52.304 -3.985 117.366 1.00 19.55 317 GLY C CA 1
ATOM 6111 C C . GLY C 1 317 ? 53.215 -5.182 117.487 1.00 19.81 317 GLY C C 1
ATOM 6112 O O . GLY C 1 317 ? 54.411 -5.023 117.363 1.00 19.95 317 GLY C O 1
ATOM 6113 N N . MET C 1 318 ? 52.673 -6.373 117.717 1.00 19.60 318 MET C N 1
ATOM 6114 C CA . MET C 1 318 ? 53.509 -7.552 117.835 1.00 19.63 318 MET C CA 1
ATOM 6115 C C . MET C 1 318 ? 54.012 -8.122 116.495 1.00 18.73 318 MET C C 1
ATOM 6116 O O . MET C 1 318 ? 53.378 -7.967 115.448 1.00 19.65 318 MET C O 1
ATOM 6121 N N . THR C 1 319 ? 55.156 -8.786 116.525 1.00 18.08 319 THR C N 1
ATOM 6122 C CA . THR C 1 319 ? 55.678 -9.432 115.315 1.00 16.93 319 THR C CA 1
ATOM 6123 C C . THR C 1 319 ? 55.101 -10.839 115.325 1.00 16.18 319 THR C C 1
ATOM 6124 O O . THR C 1 319 ? 55.125 -11.502 116.361 1.00 15.54 319 THR C O 1
ATOM 6128 N N . CYS C 1 320 ? 54.546 -11.259 114.188 1.00 15.51 320 CYS C N 1
ATOM 6129 C CA . CYS C 1 320 ? 53.872 -12.583 114.069 1.00 15.29 320 CYS C CA 1
ATOM 6130 C C . CYS C 1 320 ? 54.610 -13.556 113.152 1.00 14.82 320 CYS C C 1
ATOM 6131 O O . CYS C 1 320 ? 55.159 -13.170 112.116 1.00 14.58 320 CYS C O 1
ATOM 6134 N N . PHE C 1 321 ? 54.605 -14.816 113.575 1.00 15.45 321 PHE C N 1
ATOM 6135 C CA . PHE C 1 321 ? 55.016 -15.923 112.781 1.00 15.39 321 PHE C CA 1
ATOM 6136 C C . PHE C 1 321 ? 53.988 -17.028 113.005 1.00 15.84 321 PHE C C 1
ATOM 6137 O O . PHE C 1 321 ? 53.499 -17.238 114.122 1.00 15.86 321 PHE C O 1
ATOM 6145 N N . ALA C 1 322 ? 53.589 -17.698 111.931 1.00 15.41 322 ALA C N 1
ATOM 6146 C CA . ALA C 1 322 ? 52.611 -18.733 112.084 1.00 14.91 322 ALA C CA 1
ATOM 6147 C C . ALA C 1 322 ? 52.818 -19.867 111.104 1.00 15.11 322 ALA C C 1
ATOM 6148 O O . ALA C 1 322 ? 53.354 -19.665 110.021 1.00 15.90 322 ALA C O 1
ATOM 6150 N N . PHE C 1 323 ? 52.396 -21.070 111.478 1.00 16.20 323 PHE C N 1
ATOM 6151 C CA . PHE C 1 323 ? 52.459 -22.200 110.567 1.00 15.44 323 PHE C CA 1
ATOM 6152 C C . PHE C 1 323 ? 51.294 -23.152 110.827 1.00 16.06 323 PHE C C 1
ATOM 6153 O O . PHE C 1 323 ? 50.683 -23.176 111.946 1.00 16.01 323 PHE C O 1
ATOM 6161 N N . SER C 1 324 ? 50.955 -23.874 109.765 1.00 14.43 324 SER C N 1
ATOM 6162 C CA . SER C 1 324 ? 49.943 -24.915 109.789 1.00 14.85 324 SER C CA 1
ATOM 6163 C C . SER C 1 324 ? 50.649 -26.245 109.664 1.00 15.24 324 SER C C 1
ATOM 6164 O O . SER C 1 324 ? 51.504 -26.397 108.800 1.00 16.89 324 SER C O 1
ATOM 6167 N N . LEU C 1 325 ? 50.305 -27.198 110.520 1.00 15.87 325 LEU C N 1
ATOM 6168 C CA . LEU C 1 325 ? 50.664 -28.592 110.310 1.00 16.93 325 LEU C CA 1
ATOM 6169 C C . LEU C 1 325 ? 49.560 -29.213 109.424 1.00 17.29 325 LEU C C 1
ATOM 6170 O O . LEU C 1 325 ? 48.375 -29.143 109.791 1.00 16.95 325 LEU C O 1
ATOM 6175 N N . ILE C 1 326 ? 49.932 -29.791 108.269 1.00 17.65 326 ILE C N 1
ATOM 6176 C CA . ILE C 1 326 ? 48.952 -30.395 107.346 1.00 18.23 326 ILE C CA 1
ATOM 6177 C C . ILE C 1 326 ? 48.592 -31.761 107.913 1.00 19.02 326 ILE C C 1
ATOM 6178 O O . ILE C 1 326 ? 49.412 -32.706 107.904 1.00 18.50 326 ILE C O 1
ATOM 6183 N N . THR C 1 327 ? 47.381 -31.846 108.473 1.00 18.78 327 THR C N 1
ATOM 6184 C CA . THR C 1 327 ? 47.007 -33.023 109.213 1.00 18.17 327 THR C CA 1
ATOM 6185 C C . THR C 1 327 ? 46.132 -33.934 108.365 1.00 19.36 327 THR C C 1
ATOM 6186 O O . THR C 1 327 ? 45.858 -35.058 108.752 1.00 19.89 327 THR C O 1
ATOM 6190 N N . ASN C 1 328 ? 45.709 -33.466 107.201 1.00 20.26 328 ASN C N 1
ATOM 6191 C CA . ASN C 1 328 ? 44.818 -34.249 106.325 1.00 21.60 328 ASN C CA 1
ATOM 6192 C C . ASN C 1 328 ? 44.692 -33.505 105.025 1.00 22.15 328 ASN C C 1
ATOM 6193 O O . ASN C 1 328 ? 44.866 -32.273 104.994 1.00 22.51 328 ASN C O 1
ATOM 6198 N N . MET C 1 329 ? 44.388 -34.224 103.948 1.00 22.71 329 MET C N 1
ATOM 6199 C CA . MET C 1 329 ? 44.192 -33.575 102.674 1.00 22.59 329 MET C CA 1
ATOM 6200 C C . MET C 1 329 ? 42.714 -33.310 102.495 1.00 23.46 329 MET C C 1
ATOM 6201 O O . MET C 1 329 ? 41.876 -34.112 102.910 1.00 24.88 329 MET C O 1
ATOM 6206 N N . CYS C 1 330 ? 42.378 -32.166 101.929 1.00 23.22 330 CYS C N 1
ATOM 6207 C CA . CYS C 1 330 ? 40.979 -31.856 101.644 1.00 23.97 330 CYS C CA 1
ATOM 6208 C C . CYS C 1 330 ? 40.468 -32.796 100.579 1.00 25.46 330 CYS C C 1
ATOM 6209 O O . CYS C 1 330 ? 41.233 -33.235 99.715 1.00 26.20 330 CYS C O 1
ATOM 6212 N N . THR C 1 331 ? 39.176 -33.106 100.636 1.00 26.80 331 THR C N 1
ATOM 6213 C CA . THR C 1 331 ? 38.549 -33.917 99.600 1.00 27.88 331 THR C CA 1
ATOM 6214 C C . THR C 1 331 ? 38.401 -33.122 98.315 1.00 27.70 331 THR C C 1
ATOM 6215 O O . THR C 1 331 ? 37.755 -32.073 98.300 1.00 26.84 331 THR C O 1
ATOM 6219 N N . MET C 1 332 ? 39.027 -33.620 97.248 1.00 29.27 332 MET C N 1
ATOM 6220 C CA . MET C 1 332 ? 39.084 -32.886 95.974 1.00 30.55 332 MET C CA 1
ATOM 6221 C C . MET C 1 332 ? 38.049 -33.374 94.960 1.00 30.19 332 MET C C 1
ATOM 6222 O O . MET C 1 332 ? 37.842 -32.730 93.944 1.00 29.39 332 MET C O 1
ATOM 6227 N N . SER C 1 333 ? 37.440 -34.528 95.194 1.00 30.47 333 SER C N 1
ATOM 6228 C CA . SER C 1 333 ? 36.498 -35.060 94.214 1.00 30.99 333 SER C CA 1
ATOM 6229 C C . SER C 1 333 ? 35.343 -35.835 94.851 1.00 30.54 333 SER C C 1
ATOM 6230 O O . SER C 1 333 ? 35.394 -36.253 96.036 1.00 29.38 333 SER C O 1
ATOM 6233 N N . TYR C 1 334 ? 34.288 -36.008 94.061 1.00 30.50 334 TYR C N 1
ATOM 6234 C CA . TYR C 1 334 ? 33.162 -36.824 94.474 1.00 32.17 334 TYR C CA 1
ATOM 6235 C C . TYR C 1 334 ? 33.532 -38.308 94.487 1.00 35.00 334 TYR C C 1
ATOM 6236 O O . TYR C 1 334 ? 32.880 -39.113 95.144 1.00 34.47 334 TYR C O 1
ATOM 6245 N N . GLU C 1 335 ? 34.624 -38.636 93.801 1.00 39.03 335 GLU C N 1
ATOM 6246 C CA . GLU C 1 335 ? 35.072 -40.021 93.661 1.00 44.01 335 GLU C CA 1
ATOM 6247 C C . GLU C 1 335 ? 35.918 -40.526 94.849 1.00 45.80 335 GLU C C 1
ATOM 6248 O O . GLU C 1 335 ? 35.815 -41.708 95.189 1.00 46.79 335 GLU C O 1
ATOM 6254 N N . GLU C 1 336 ? 36.705 -39.643 95.490 1.00 47.06 336 GLU C N 1
ATOM 6255 C CA . GLU C 1 336 ? 37.574 -40.018 96.644 1.00 48.67 336 GLU C CA 1
ATOM 6256 C C . GLU C 1 336 ? 36.829 -40.472 97.909 1.00 48.57 336 GLU C C 1
ATOM 6257 O O . GLU C 1 336 ? 35.810 -39.896 98.294 1.00 49.05 336 GLU C O 1
ATOM 6263 N N . GLU C 1 337 ? 37.356 -41.509 98.556 1.00 48.91 337 GLU C N 1
ATOM 6264 C CA . GLU C 1 337 ? 36.889 -41.905 99.893 1.00 49.16 337 GLU C CA 1
ATOM 6265 C C . GLU C 1 337 ? 37.369 -40.853 100.940 1.00 47.15 337 GLU C C 1
ATOM 6266 O O . GLU C 1 337 ? 38.563 -40.562 101.021 1.00 47.15 337 GLU C O 1
ATOM 6272 N N . GLU C 1 338 ? 36.450 -40.256 101.697 1.00 44.82 338 GLU C N 1
ATOM 6273 C CA . GLU C 1 338 ? 36.842 -39.264 102.709 1.00 42.40 338 GLU C CA 1
ATOM 6274 C C . GLU C 1 338 ? 36.832 -39.812 104.131 1.00 43.06 338 GLU C C 1
ATOM 6275 O O . GLU C 1 338 ? 35.829 -40.369 104.584 1.00 41.84 338 GLU C O 1
ATOM 6281 N N . GLU C 1 339 ? 37.946 -39.638 104.842 1.00 43.08 339 GLU C N 1
ATOM 6282 C CA . GLU C 1 339 ? 38.020 -40.124 106.221 1.00 44.32 339 GLU C CA 1
ATOM 6283 C C . GLU C 1 339 ? 38.660 -39.066 107.124 1.00 41.62 339 GLU C C 1
ATOM 6284 O O . GLU C 1 339 ? 39.805 -39.218 107.555 1.00 41.90 339 GLU C O 1
ATOM 6290 N N . HIS C 1 340 ? 37.927 -37.981 107.373 1.00 39.25 340 HIS C N 1
ATOM 6291 C CA . HIS C 1 340 ? 38.394 -36.905 108.250 1.00 36.55 340 HIS C CA 1
ATOM 6292 C C . HIS C 1 340 ? 38.032 -37.312 109.662 1.00 35.91 340 HIS C C 1
ATOM 6293 O O . HIS C 1 340 ? 36.899 -37.664 109.924 1.00 36.32 340 HIS C O 1
ATOM 6300 N N . CYS C 1 341 ? 38.999 -37.281 110.572 1.00 35.02 341 CYS C N 1
ATOM 6301 C CA . CYS C 1 341 ? 38.776 -37.747 111.924 1.00 33.22 341 CYS C CA 1
ATOM 6302 C C . CYS C 1 341 ? 39.630 -36.941 112.899 1.00 31.64 341 CYS C C 1
ATOM 6303 O O . CYS C 1 341 ? 40.852 -36.952 112.800 1.00 31.66 341 CYS C O 1
ATOM 6306 N N . HIS C 1 342 ? 38.997 -36.260 113.845 1.00 30.06 342 HIS C N 1
ATOM 6307 C CA . HIS C 1 342 ? 39.715 -35.380 114.780 1.00 29.03 342 HIS C CA 1
ATOM 6308 C C . HIS C 1 342 ? 40.867 -36.073 115.523 1.00 29.17 342 HIS C C 1
ATOM 6309 O O . HIS C 1 342 ? 41.975 -35.537 115.616 1.00 28.45 342 HIS C O 1
ATOM 6316 N N . ASP C 1 343 ? 40.600 -37.272 116.028 1.00 30.43 343 ASP C N 1
ATOM 6317 C CA . ASP C 1 343 ? 41.621 -38.073 116.693 1.00 30.83 343 ASP C CA 1
ATOM 6318 C C . ASP C 1 343 ? 42.864 -38.371 115.827 1.00 30.24 343 ASP C C 1
ATOM 6319 O O . ASP C 1 343 ? 44.004 -38.328 116.333 1.00 30.33 343 ASP C O 1
ATOM 6324 N N . SER C 1 344 ? 42.664 -38.648 114.539 1.00 28.85 344 SER C N 1
ATOM 6325 C CA . SER C 1 344 ? 43.794 -38.862 113.634 1.00 29.10 344 SER C CA 1
ATOM 6326 C C . SER C 1 344 ? 44.557 -37.571 113.362 1.00 28.24 344 SER C C 1
ATOM 6327 O O . SER C 1 344 ? 45.794 -37.584 113.192 1.00 29.21 344 SER C O 1
ATOM 6330 N N . ILE C 1 345 ? 43.798 -36.474 113.281 1.00 26.63 345 ILE C N 1
ATOM 6331 C CA . ILE C 1 345 ? 44.307 -35.134 113.022 1.00 25.00 345 ILE C CA 1
ATOM 6332 C C . ILE C 1 345 ? 45.252 -34.713 114.175 1.00 25.54 345 ILE C C 1
ATOM 6333 O O . ILE C 1 345 ? 46.382 -34.274 113.928 1.00 25.80 345 ILE C O 1
ATOM 6338 N N . VAL C 1 346 ? 44.812 -34.886 115.427 1.00 25.59 346 VAL C N 1
ATOM 6339 C CA . VAL C 1 346 ? 45.670 -34.613 116.594 1.00 25.37 346 VAL C CA 1
ATOM 6340 C C . VAL C 1 346 ? 46.890 -35.553 116.590 1.00 25.52 346 VAL C C 1
ATOM 6341 O O . VAL C 1 346 ? 48.030 -35.124 116.858 1.00 26.31 346 VAL C O 1
ATOM 6345 N N . GLY C 1 347 ? 46.637 -36.822 116.255 1.00 25.54 347 GLY C N 1
ATOM 6346 C CA . GLY C 1 347 ? 47.643 -37.876 116.094 1.00 25.20 347 GLY C CA 1
ATOM 6347 C C . GLY C 1 347 ? 48.822 -37.505 115.205 1.00 25.30 347 GLY C C 1
ATOM 6348 O O . GLY C 1 347 ? 49.993 -37.818 115.534 1.00 24.98 347 GLY C O 1
ATOM 6349 N N . VAL C 1 348 ? 48.523 -36.805 114.109 1.00 24.74 348 VAL C N 1
ATOM 6350 C CA . VAL C 1 348 ? 49.543 -36.397 113.150 1.00 24.47 348 VAL C CA 1
ATOM 6351 C C . VAL C 1 348 ? 50.591 -35.521 113.882 1.00 25.37 348 VAL C C 1
ATOM 6352 O O . VAL C 1 348 ? 51.803 -35.700 113.705 1.00 25.81 348 VAL C O 1
ATOM 6356 N N . GLY C 1 349 ? 50.120 -34.620 114.735 1.00 25.47 349 GLY C N 1
ATOM 6357 C CA . GLY C 1 349 ? 50.984 -33.681 115.430 1.00 25.40 349 GLY C CA 1
ATOM 6358 C C . GLY C 1 349 ? 51.725 -34.338 116.563 1.00 26.61 349 GLY C C 1
ATOM 6359 O O . GLY C 1 349 ? 52.954 -34.164 116.692 1.00 26.10 349 GLY C O 1
ATOM 6360 N N . LYS C 1 350 ? 50.974 -35.091 117.377 1.00 28.06 350 LYS C N 1
ATOM 6361 C CA . LYS C 1 350 ? 51.531 -35.989 118.424 1.00 30.28 350 LYS C CA 1
ATOM 6362 C C . LYS C 1 350 ? 52.697 -36.887 117.925 1.00 31.29 350 LYS C C 1
ATOM 6363 O O . LYS C 1 350 ? 53.712 -37.064 118.608 1.00 31.88 350 LYS C O 1
ATOM 6369 N N . ASN C 1 351 ? 52.567 -37.470 116.753 1.00 20.00 351 ASN C N 1
ATOM 6370 C CA . ASN C 1 351 ? 53.626 -38.262 116.174 1.00 20.00 351 ASN C CA 1
ATOM 6371 C C . ASN C 1 351 ? 54.799 -37.491 115.649 1.00 20.00 351 ASN C C 1
ATOM 6372 O O . ASN C 1 351 ? 55.760 -38.057 115.257 1.00 33.39 351 ASN C O 1
ATOM 6377 N N . ARG C 1 352 ? 54.699 -36.188 115.636 1.00 32.86 352 ARG C N 1
ATOM 6378 C CA . ARG C 1 352 ? 55.809 -35.345 115.158 1.00 32.51 352 ARG C CA 1
ATOM 6379 C C . ARG C 1 352 ? 56.332 -34.389 116.210 1.00 31.53 352 ARG C C 1
ATOM 6380 O O . ARG C 1 352 ? 56.983 -33.391 115.897 1.00 30.24 352 ARG C O 1
ATOM 6388 N N . GLU C 1 353 ? 56.081 -34.729 117.464 1.00 31.78 353 GLU C N 1
ATOM 6389 C CA . GLU C 1 353 ? 56.381 -33.828 118.562 1.00 33.70 353 GLU C CA 1
ATOM 6390 C C . GLU C 1 353 ? 57.872 -33.418 118.676 1.00 32.71 353 GLU C C 1
ATOM 6391 O O . GLU C 1 353 ? 58.180 -32.264 118.985 1.00 32.49 353 GLU C O 1
ATOM 6397 N N . LYS C 1 354 ? 58.787 -34.341 118.416 1.00 32.45 354 LYS C N 1
ATOM 6398 C CA . LYS C 1 354 ? 60.228 -34.017 118.495 1.00 33.12 354 LYS C CA 1
ATOM 6399 C C . LYS C 1 354 ? 60.644 -32.984 117.435 1.00 31.51 354 LYS C C 1
ATOM 6400 O O . LYS C 1 354 ? 61.291 -31.997 117.758 1.00 31.73 354 LYS C O 1
ATOM 6406 N N . THR C 1 355 ? 60.249 -33.209 116.181 1.00 30.19 355 THR C N 1
ATOM 6407 C CA . THR C 1 355 ? 60.540 -32.290 115.075 1.00 28.95 355 THR C CA 1
ATOM 6408 C C . THR C 1 355 ? 59.919 -30.875 115.216 1.00 27.12 355 THR C C 1
ATOM 6409 O O . THR C 1 355 ? 60.602 -29.865 114.985 1.00 26.45 355 THR C O 1
ATOM 6413 N N . LEU C 1 356 ? 58.631 -30.839 115.577 1.00 26.13 356 LEU C N 1
ATOM 6414 C CA . LEU C 1 356 ? 57.892 -29.611 115.893 1.00 24.83 356 LEU C CA 1
ATOM 6415 C C . LEU C 1 356 ? 58.539 -28.829 117.012 1.00 23.86 356 LEU C C 1
ATOM 6416 O O . LEU C 1 356 ? 58.729 -27.621 116.890 1.00 23.51 356 LEU C O 1
ATOM 6421 N N . GLY C 1 357 ? 58.923 -29.524 118.078 1.00 23.82 357 GLY C N 1
ATOM 6422 C CA . GLY C 1 357 ? 59.595 -28.900 119.228 1.00 24.03 357 GLY C CA 1
ATOM 6423 C C . GLY C 1 357 ? 60.936 -28.306 118.849 1.00 24.22 357 GLY C C 1
ATOM 6424 O O . GLY C 1 357 ? 61.233 -27.149 119.178 1.00 25.07 357 GLY C O 1
ATOM 6425 N N . GLU C 1 358 ? 61.722 -29.065 118.102 1.00 24.07 358 GLU C N 1
ATOM 6426 C CA . GLU C 1 358 ? 63.004 -28.593 117.604 1.00 24.82 358 GLU C CA 1
ATOM 6427 C C . GLU C 1 358 ? 62.835 -27.373 116.669 1.00 24.07 358 GLU C C 1
ATOM 6428 O O . GLU C 1 358 ? 63.545 -26.369 116.796 1.00 24.41 358 GLU C O 1
ATOM 6434 N N . PHE C 1 359 ? 61.885 -27.465 115.735 1.00 23.02 359 PHE C N 1
ATOM 6435 C CA . PHE C 1 359 ? 61.576 -26.372 114.803 1.00 21.33 359 PHE C CA 1
ATOM 6436 C C . PHE C 1 359 ? 61.181 -25.079 115.559 1.00 20.85 359 PHE C C 1
ATOM 6437 O O . PHE C 1 359 ? 61.798 -24.028 115.355 1.00 20.07 359 PHE C O 1
ATOM 6445 N N . VAL C 1 360 ? 60.206 -25.172 116.472 1.00 20.01 360 VAL C N 1
ATOM 6446 C CA . VAL C 1 360 ? 59.753 -23.992 117.236 1.00 20.77 360 VAL C CA 1
ATOM 6447 C C . VAL C 1 360 ? 60.868 -23.464 118.142 1.00 21.36 360 VAL C C 1
ATOM 6448 O O . VAL C 1 360 ? 61.157 -22.281 118.193 1.00 21.58 360 VAL C O 1
ATOM 6452 N N . SER C 1 361 ? 61.540 -24.377 118.804 1.00 22.27 361 SER C N 1
ATOM 6453 C CA . SER C 1 361 ? 62.704 -24.062 119.614 1.00 23.62 361 SER C CA 1
ATOM 6454 C C . SER C 1 361 ? 63.786 -23.240 118.872 1.00 23.21 361 SER C C 1
ATOM 6455 O O . SER C 1 361 ? 64.278 -22.220 119.388 1.00 23.15 361 SER C O 1
ATOM 6458 N N . ARG C 1 362 ? 64.096 -23.610 117.632 1.00 21.87 362 ARG C N 1
ATOM 6459 C CA . ARG C 1 362 ? 65.031 -22.801 116.831 1.00 21.30 362 ARG C CA 1
ATOM 6460 C C . ARG C 1 362 ? 64.513 -21.462 116.366 1.00 20.98 362 ARG C C 1
ATOM 6461 O O . ARG C 1 362 ? 65.275 -20.523 116.322 1.00 21.63 362 ARG C O 1
ATOM 6469 N N . ILE C 1 363 ? 63.261 -21.361 115.953 1.00 20.87 363 ILE C N 1
ATOM 6470 C CA . ILE C 1 363 ? 62.619 -20.079 115.698 1.00 20.82 363 ILE C CA 1
ATOM 6471 C C . ILE C 1 363 ? 62.708 -19.107 116.886 1.00 20.17 363 ILE C C 1
ATOM 6472 O O . ILE C 1 363 ? 63.078 -17.975 116.714 1.00 18.69 363 ILE C O 1
ATOM 6477 N N . VAL C 1 364 ? 62.379 -19.610 118.067 1.00 19.68 364 VAL C N 1
ATOM 6478 C CA . VAL C 1 364 ? 62.436 -18.854 119.315 1.00 20.75 364 VAL C CA 1
ATOM 6479 C C . VAL C 1 364 ? 63.874 -18.382 119.638 1.00 21.80 364 VAL C C 1
ATOM 6480 O O . VAL C 1 364 ? 64.108 -17.202 119.943 1.00 21.43 364 VAL C O 1
ATOM 6484 N N . LYS C 1 365 ? 64.827 -19.298 119.498 1.00 23.49 365 LYS C N 1
ATOM 6485 C CA . LYS C 1 365 ? 66.252 -19.025 119.626 1.00 25.86 365 LYS C CA 1
ATOM 6486 C C . LYS C 1 365 ? 66.651 -17.859 118.722 1.00 25.08 365 LYS C C 1
ATOM 6487 O O . LYS C 1 365 ? 67.322 -16.916 119.157 1.00 25.42 365 LYS C O 1
ATOM 6493 N N . HIS C 1 366 ? 66.195 -17.901 117.474 1.00 23.63 366 HIS C N 1
ATOM 6494 C CA . HIS C 1 366 ? 66.480 -16.858 116.522 1.00 23.39 366 HIS C CA 1
ATOM 6495 C C . HIS C 1 366 ? 65.935 -15.513 116.979 1.00 23.19 366 HIS C C 1
ATOM 6496 O O . HIS C 1 366 ? 66.665 -14.526 117.014 1.00 23.38 366 HIS C O 1
ATOM 6503 N N . ILE C 1 367 ? 64.650 -15.473 117.343 1.00 23.02 367 ILE C N 1
ATOM 6504 C CA . ILE C 1 367 ? 64.038 -14.261 117.863 1.00 22.67 367 ILE C CA 1
ATOM 6505 C C . ILE C 1 367 ? 64.834 -13.687 119.060 1.00 23.94 367 ILE C C 1
ATOM 6506 O O . ILE C 1 367 ? 65.124 -12.479 119.107 1.00 22.45 367 ILE C O 1
ATOM 6511 N N . HIS C 1 368 ? 65.165 -14.558 120.014 1.00 25.51 368 HIS C N 1
ATOM 6512 C CA . HIS C 1 368 ? 65.942 -14.175 121.190 1.00 27.91 368 HIS C CA 1
ATOM 6513 C C . HIS C 1 368 ? 67.332 -13.584 120.875 1.00 29.13 368 HIS C C 1
ATOM 6514 O O . HIS C 1 368 ? 67.709 -12.581 121.438 1.00 27.93 368 HIS C O 1
ATOM 6521 N N . TYR C 1 369 ? 68.066 -14.163 119.980 1.00 32.89 369 TYR C N 1
ATOM 6522 C CA . TYR C 1 369 ? 69.370 -13.680 119.702 1.00 36.46 369 TYR C CA 1
ATOM 6523 C C . TYR C 1 369 ? 69.431 -12.449 118.832 1.00 37.28 369 TYR C C 1
ATOM 6524 O O . TYR C 1 369 ? 70.318 -11.682 118.966 1.00 36.47 369 TYR C O 1
ATOM 6533 N N . GLU C 1 370 ? 68.447 -12.260 117.972 1.00 20.00 370 GLU C N 1
ATOM 6534 C CA . GLU C 1 370 ? 68.301 -11.051 117.195 1.00 20.00 370 GLU C CA 1
ATOM 6535 C C . GLU C 1 370 ? 67.944 -9.852 118.030 1.00 20.00 370 GLU C C 1
ATOM 6536 O O . GLU C 1 370 ? 68.334 -8.761 117.741 1.00 41.38 370 GLU C O 1
ATOM 6542 N N . ALA C 1 371 ? 67.150 -10.064 119.048 1.00 20.00 371 ALA C N 1
ATOM 6543 C CA . ALA C 1 371 ? 66.912 -9.048 120.018 1.00 20.00 371 ALA C CA 1
ATOM 6544 C C . ALA C 1 371 ? 68.185 -8.886 120.812 1.00 20.00 371 ALA C C 1
ATOM 6545 O O . ALA C 1 371 ? 68.460 -7.830 121.267 1.00 20.00 371 ALA C O 1
#

B-factor: mean 24.55, std 8.54, range [7.29, 83.68]

Nearest PDB structures (foldseek):
  2p4s-assembly1_C  TM=1.003E+00  e=1.279E-60  Anopheles gambiae
  1b8o-assembly1_A  TM=9.882E-01  e=3.937E-42  Bos taurus
  4ear-assembly1_A  TM=9.818E-01  e=2.279E-42  Homo sapiens
  4ece-assembly2_F  TM=9.668E-01  e=8.160E-42  Homo sapiens
  2a0w-assembly1_A  TM=9.709E-01  e=4.748E-41  Homo sapiens

CATH classification: 3.40.50.1580

Foldseek 3Di:
DDPVVLLVLLVVVVVVDVFQAQEEEEAAQLRLCLLVQFPPKDKAAQVPGPPGDAAPDPQQRRIFIFGQQPHHTYTYRNGFDFVLVVDQLLRRQSVLSSCVSSNHQEYEYEYAWAFLPVVADQQAKEWEPEEDEPCVVVPRASCPDDDDCQQADPDDDCPCLAPPVLVVVLCVLCVVVVNNVSYHYFYEYADRDPDADDLVVSVVCVVVGHGTYHHGDPNNSVSCVRNNHRYIYIYRNQHHHDNDPPDDDDDDSVSSSVSSNVCNVVSSSSVSSSSVVVVVVD/DDPVVLLVLLVVVVVVDVFQAQEEEEAEQLRLCLLVQFAPKDKAAQVPRPPADAAPDPQQRGMWIFGQQVHGTYIYRRGFDFVLVVDQLLNRQSVLVSSVSSNHQEYEYEYAWAFLPVVADQQAKEWAPEEDEPCVVVVRANCPDDHDPVQADPDDDCPCLQPPVLLVVLCVLCVVVVNNVRYHYAYEYADRDPDADDLVRSVVCVVVGHGTYHHHDPNNSVSSVRNNHRYTYIYRHQHHHDHDPPDDDDDDSVSSSVSSNVCNVVSSSSVSVSSVVVVVVD/DDPVVLLVLLVVVVVQDVFQAQEEEEAEQLRLCLLVQFPPKDKAAQVRGPPGDAAPDPQQRRMWIFGQQVHHTYIYRSGFDFVLVVDQLLRRQSVLSSCVSSNHQEYEYEYAWAFLPPVADQQAKEWAPEEDEPCVVVPRASCPDDDDPVQADPDDDCPCLAPPVLVVVLCVVCVVVVNNVSYHYFYEYADRDPDDDDLVRSVVVVVVGHGTYYHHDPNNSVSSVRRNHRYIYIYRHQHHDDNDPPDDDDDDSVSSSVSSNVCNVVSSSSVSVSSVVVVVVD

Organism: Anopheles gambiae (NCBI:txid7165)

Secondary structure (DSSP, 8-state):
--HHHHHHHHHHHHHH-----SEEEEE-TT-THHHHT-EEEEEEEGGGSTT-----STT---EEEEEEETTEEEEEEES---GGGT--HHHHHHHHHHHHHHT--EEEEEEEEEE-STT--TT-EEEEEEEE-HHHHTT--TT-S---TTT--S-B--TTSB-HHHHHHHHHHHHHTT-GGGEEEEEEEE---SS---HHHHHHHHHTT--EEESSSHHHHHHHHHTT-EEEEEEEEEEEPP--SSS-----HHHHHHHHHTTHHHHHHHHHHHHHHHHHH-/--HHHHHHHHHHHHTS-----SEEEEE-TT-THHHHT-EEEEEEEGGGSTT-----STT---EEEEEEETTEEEEEEES---GGGT--HHHHHHHHHHHHHHT--EEEEEEEEEE-STT--TT-EEEEEEEE-HHHHTT--TT-S---TTT--SS---TT-B-HHHHHHHHHHHHHTT-GGGEEEEEEEE---SBPPPHHHHHHHHHTT-SEEESSSHHHHHHHHHTT-EEEEEEEEEEEPP-SSSS-----HHHHHHHHHTTHHHHHHHHHHHHHHHHHH-/--HHHHHHHHHHHHTT-----SEEEEE-TTTGGGGGG-EEEEEEEGGGSTT-----STT---EEEEEEETTEEEEEEES---GGGT--HHHHHHHHHHHHHHT--EEEEEEEEEE-STT--TT-EEEEEEEE-HHHHTT--TT-SS--TTT--S----TTSB-HHHHHHHHHHHHHHT-GGGEEEEEEEE---SS---HHHHHHHHHTT-SEEESSSHHHHHHHHHTT-EEEEEEEEEEEPP--SSSPP---HHHHHHHHHTTHHHHHHHHHHHHHHHHHH-

Solvent-accessible surface area: 30543 Å² total; per-residue (Å²): 110,74,41,89,23,3,62,96,0,0,54,51,0,40,128,118,8,172,16,112,1,117,1,0,2,1,0,1,14,4,0,11,24,5,5,122,72,14,80,114,72,49,59,20,65,1,127,78,4,45,96,20,7,52,21,95,5,64,41,10,82,4,100,4,8,0,0,77,5,81,56,12,29,0,1,0,1,6,2,2,0,10,18,8,11,36,31,80,6,48,67,1,1,2,4,0,37,3,2,50,30,11,32,4,72,32,0,0,0,0,3,16,4,8,0,1,38,102,161,14,172,70,6,2,7,0,0,0,84,7,1,2,9,15,1,6,9,8,8,41,11,10,9,72,9,136,35,45,131,139,15,10,66,36,25,25,21,6,30,77,4,8,31,72,164,10,4,103,39,0,79,66,1,0,182,106,41,53,22,75,114,72,26,60,60,6,19,0,0,1,6,3,8,0,13,26,17,4,8,7,6,2,102,4,1,45,78,5,36,4,24,0,7,7,25,4,0,2,2,1,0,1,3,0,62,5,13,62,2,40,0,1,0,0,0,0,0,8,21,58,4,4,52,39,83,164,76,142,34,156,33,55,27,111,67,11,12,15,19,0,111,128,86,75,180,46,2,0,73,0,0,16,83,0,0,131,43,10,106,186,116,118,114,86,46,101,33,4,62,91,0,0,59,53,0,38,130,118,8,168,13,106,0,109,1,0,1,1,0,2,14,6,0,11,15,3,5,121,69,14,84,119,69,50,58,20,57,1,123,77,6,40,95,20,5,53,20,95,5,72,42,10,81,5,88,1,6,0,0,72,8,84,56,14,30,0,1,1,1,5,2,2,0,10,16,7,11,35,29,80,6,50,66,1,1,4,3,0,35,0,0,49,31,8,24,3,73,32,0,0,0,0,4,18,4,8,0,1,34,94,155,8,152,70,7,5,6,0,0,0,86,7,2,1,9,17,1,6,9,8,6,39,13,11,10,73,8,135,38,46,143,145,17,9,71,40,26,25,20,5,30,98,5,6,29,72,163,10,4,100,38,0,77,60,1,0,166,106,42,49,16,51,117,72,25,70,58,6,20,0,0,1,5,3,6,0,16,25,18,5,8,7,6,3,106,3,0,49,78,8,35,4,25,0,8,7,26,5,0,0,3,1,0,0,4,0,60,4,12,59,2,41,0,1,0,0,0,0,0,7,21,53,6,6,45,34,72,156,86,156,32,165,34,52,26,115,70,11,31,22,18,0,110,123,79,50,169,52,1,2,72,0,1,12,75,0,0,133,41,14,108,170,120,124,106,91,43,103,34,4,63,87,0,0,56,47,0,40,132,122,6,169,14,115,1,118,2,0,1,1,0,1,16,5,0,9,24,5,5,120,75,16,86,112,70,48,57,20,52,2,140,82,8,37,93,20,8,63,21,92,7,64,41,9,81,10,77,3,6,0,0,73,8,82,57,10,31,0,1,1,1,5,1,2,0,10,17,7,12,35,32,80,5,51,66,1,1,1,3,0,35,2,1,48,31,10,31,3,71,36,1,1,0,0,3,18,4,6,0,0,32,86,128,4,145,70,8,3,7,0,0,0,83,7,0,1,8,16,2,6,10,8,6,42,13,16,12,70,8,133,36,41,125,144,17,9,70,36,27,26,20,5,29,82,4,7,25,61,155,9,3,100,43,0,75,75,4,0,187,113,45,51,19,85,109,68,26,49,56,6,18,0,0,1,5,4,6,0,16,26,18,5,8,6,7,1,108,3,2,41,86,5,37,4,24,0,7,7,26,5,0,2,2,1,0,0,3,0,62,5,12,61,2,40,0,0,0,0,0,0,0,6,23,60,7,7,53,37,73,165,78,165,41,165,33,54,29,109,67,12,31,22,19,0,99,123,88,63,175,49,1,1,70,0,2,14,79,0,0,109,44,10,90,159,130,117

Radius of gyration: 27.93 Å; Cα contacts (8 Å, |Δi|>4): 1975; chains: 3; bounding box: 74×79×61 Å

GO terms:
  GO:0047975 guanosine phosphorylase activity (F, EXP)

Sequence (846 aa):
YTYDTLQEIATYLLERTELRPKVGIICGSGLGTLAEQLTDVDSFDYETIPHFPVSTVAGHVGRLVFGYLAGVPVMCMQGRFHHYEGYPLAKCAMPVRVMHLIGCTHLIATNAAGGANPKYRVGDIMLIKDHINLMGFAGNNPLQGPNDERFGPRFFGMANTYDPKLNQQAKVIARQIGIENELREGVYTCLGGPNFETVAEVKMLSMLGVDAIGMSTVHEIITARHCGMTCFAFSLITNMCTMSYEEEEEHCHDSIVGVGKNREKTLGEFVSRIVKHIHYEAYTYDTLQEIATYLLERTELRPKVGIICGSGLGTLAEQLTDVDSFDYETIPHFPVSTVAGHVGRLVFGYLAGVPVMCMQGRFHHYEGYPLAKCAMPVRVMHLIGCTHLIATNAAGGANPKYRVGDIMLIKDHINLMGFAGNNPLQGPNDERFGPRFFGMANTYDPKLNQQAKVIARQIGIENELREGVYTCLGGPNFETVAEVKMLSMLGVDAIGMSTVHEIITARHCGMTCFAFSLITNMCTMSYEEEEEHCHDSIVGVGKNREKTLGEFVSRIVKHIHYEAYTYDTLQEIATYLLERTELRPKVGIICGSGLGTLAEQLTDVDSFDYETIPHFPVSTVAGHVGRLVFGYLAGVPVMCMQGRFHHYEGYPLAKCAMPVRVMHLIGCTHLIATNAAGGANPKYRVGDIMLIKDHINLMGFAGNNPLQGPNDERFGPRFFGMANTYDPKLNQQAKVIARQIGIENELREGVYTCLGGPNFETVAEVKMLSMLGVDAIGMSTVHEIITARHCGMTCFAFSLITNMCTMSYEEEEEHCHDSIVGVGKNREKTLGEFVSRIVKHIHYEA

InterPro domains:
  IPR000845 Nucleoside phosphorylase domain [PF01048] (91-344)
  IPR011268 Purine nucleoside phosphorylase [PTHR11904] (66-349)
  IPR011268 Purine nucleoside phosphorylase [TIGR01697] (91-345)
  IPR011268 Purine nucleoside phosphorylase [cd09009] (73-344)
  IPR011270 Purine nucleoside phosphorylase I, inosine/guanosine-specific [TIGR01700] (91-344)
  IPR035994 Nucleoside phosphorylase superfamily [G3DSA:3.40.50.1580] (70-353)
  IPR035994 Nucleoside phosphorylase superfamily [SSF53167] (70-348)